Protein AF-0000000081580112 (afdb_homodimer)

Sequence (1140 aa):
MPLGTRAKPQTPGHKSHSKRPYIRPCDACAFKRVRCDAEFKLDRRCTNCLVNGIECTNNRVKQRSGPRKIHNKTKEAIKSLLEGSGAFSNLRLATTTHNLGGIINPATCEKSSISLSEIRPYLTIYKSRYYALWPVLSADDCLNILNESSVHINDSAFFILNANNASLYALSCALCAVIARHTTFWSQEEFDTMAHLGLKSCPPPETYVREAERAIYMFELDGMLTEDQVLTNFFLHIYFSSLDEDNLQELVYLRQAISCAQMLHLRDNEVLGESPKDTSHRFKKIYYLLLITERYVSFKKQLPVILEPTMPLPSLEDDEAPDLLPGFIELAQVFSVPDCAFFNKYSLRGTTAAFDPFSENFDLMFKNEWIQDVQTKLSRSVVQVRNQSQKVNILISRTWLQSIAWLMAKDRLLLTPTSDQSNFFDPRYPIHIAKDFLIQTKDLPYEAFETNGSGVIVKLSEVANALQTFIRLAPGSPETALALDELAYIHGIIMQQNSNSSLEPLIHPITETLESRRFNFYRNGCDVSYPKIESADYEENENDHTPEIIASMPENLILTPLLGEFEFPKMPLGTRAKPQTPGHKSHSKRPYIRPCDACAFKRVRCDAEFKLDRRCTNCLVNGIECTNNRVKQRSGPRKIHNKTKEAIKSLLEGSGAFSNLRLATTTHNLGGIINPATCEKSSISLSEIRPYLTIYKSRYYALWPVLSADDCLNILNESSVHINDSAFFILNANNASLYALSCALCAVIARHTTFWSQEEFDTMAHLGLKSCPPPETYVREAERAIYMFELDGMLTEDQVLTNFFLHIYFSSLDEDNLQELVYLRQAISCAQMLHLRDNEVLGESPKDTSHRFKKIYYLLLITERYVSFKKQLPVILEPTMPLPSLEDDEAPDLLPGFIELAQVFSVPDCAFFNKYSLRGTTAAFDPFSENFDLMFKNEWIQDVQTKLSRSVVQVRNQSQKVNILISRTWLQSIAWLMAKDRLLLTPTSDQSNFFDPRYPIHIAKDFLIQTKDLPYEAFETNGSGVIVKLSEVANALQTFIRLAPGSPETALALDELAYIHGIIMQQNSNSSLEPLIHPITETLESRRFNFYRNGCDVSYPKIESADYEENENDHTPEIIASMPENLILTPLLGEFEFPK

pLDDT: mean 73.17, std 26.6, range [17.8, 98.62]

Organism: NCBI:txid460523

Secondary structure (DSSP, 8-state):
--------------------------HHHHHHT----GGGSTT---HHHHHHT------------S-----HHHHHHHHHHHHS-S---S--S----------------EE-SS-HHHHHHHHHHIIIIITTTSTT--HHHHHHHHHHHEEEETTEEEEEE-TTTHHHHHHHHHHHHHHHHHHTTS-HHHHHHTGGG-GGGSPPHHHHHHHHHHHHHHTTGGGS--HHHHHHHHHHHHHHHTS-TT-HHHHHHHHHHHHHHHHHHHHHHHHS-S-GGG--HHHHHHHHHHHHHHHHHHHHHT------S-SPPPPSTTSS-TTTHHHHHHHHHHHHSS-HHHHHHHHTTT-TT---TTSTTS-HHHHHHHHHHHHHHHHH-----S-HHHHHHHHHHHHHHHHHHHHHHHHTT-----S-TT-TTSTTHHHHHHHHHHHHHTTS-HHHHHTTTTHHHHHHHHHHHHHHHHHHH-TTSTHHHHHHHHHHHHHHHHHTS---GGGHHHHHHHHHHHHHHHHHHHHS--------------------S---------S------TTTT-----/--------------------------HHHHHHT----GGGSTTS--HHHHHHT------------------SHHHHHHHHHHHHTT------S----------------EE-SS-HHHHHHHHHHIIIIITTTSTT--HHHHHHHHHHHEEEETTEEEEEE-TTTHHHHHHHHHHHHHHHHHHTTS-HHHHHHHGGG-GGGSPPHHHHHHHHHHHHHHTTGGGS--HHHHHHHHHHHHHHHTSSS--HHHHHHHHHHHHHHHHHHHHHHHHS-S-GGG--HHHHHHHHHHHHHHHHHHHHHT------S-SPPPPSTTSS-TTTHHHHHHHHHHHHSS-HHHHHHHHTTT-TT---TTSTTS-HHHHHHHHHHHHHHHHH-----S-HHHHHHHHHHHHHHHHHHHHHHHHTT-----S-TT-TTSTTHHHHHHHHHHHHHTTS-HHHHHTTTTHHHHHHHHHHHHHHHHHHH-TTSTHHHHHHHHHHHHHHHHHTS---GGGHHHHHHHHHHHHHHHHHHHHS------------------------------S------TT-------

Structure (mmCIF, N/CA/C/O backbone):
data_AF-0000000081580112-model_v1
#
loop_
_entity.id
_entity.type
_entity.pdbx_description
1 polymer 'Zn(2)-C6 fungal-type domain-containing protein'
#
loop_
_atom_site.group_PDB
_atom_site.id
_atom_site.type_symbol
_atom_site.label_atom_id
_atom_site.label_alt_id
_atom_site.label_comp_id
_atom_site.label_asym_id
_atom_site.label_entity_id
_atom_site.label_seq_id
_atom_site.pdbx_PDB_ins_code
_atom_site.Cartn_x
_atom_site.Cartn_y
_atom_site.Cartn_z
_atom_site.occupancy
_atom_site.B_iso_or_equiv
_atom_site.auth_seq_id
_atom_site.auth_comp_id
_atom_site.auth_asym_id
_atom_site.auth_atom_id
_atom_site.pdbx_PDB_model_num
ATOM 1 N N . MET A 1 1 ? -78.688 -51.906 -27.25 1 24.06 1 MET A N 1
ATOM 2 C CA . MET A 1 1 ? -77.688 -52.188 -26.25 1 24.06 1 MET A CA 1
ATOM 3 C C . MET A 1 1 ? -77.062 -50.906 -25.766 1 24.06 1 MET A C 1
ATOM 5 O O . MET A 1 1 ? -76.562 -50.094 -26.562 1 24.06 1 MET A O 1
ATOM 9 N N . PRO A 1 2 ? -77.562 -50.406 -24.625 1 26.55 2 PRO A N 1
ATOM 10 C CA . PRO A 1 2 ? -77.562 -49.125 -23.891 1 26.55 2 PRO A CA 1
ATOM 11 C C . PRO A 1 2 ? -76.125 -48.719 -23.422 1 26.55 2 PRO A C 1
ATOM 13 O O . PRO A 1 2 ? -75.312 -49.594 -23.078 1 26.55 2 PRO A O 1
ATOM 16 N N . LEU A 1 3 ? -75.625 -47.781 -24.156 1 26.06 3 LEU A N 1
ATOM 17 C CA . LEU A 1 3 ? -74.25 -47.219 -24.125 1 26.06 3 LEU A CA 1
ATOM 18 C C . LEU A 1 3 ? -73.875 -46.75 -22.719 1 26.06 3 LEU A C 1
ATOM 20 O O . LEU A 1 3 ? -74.562 -45.906 -22.156 1 26.06 3 LEU A O 1
ATOM 24 N N . GLY A 1 4 ? -73.438 -47.688 -21.891 1 23.72 4 GLY A N 1
ATOM 25 C CA . GLY A 1 4 ? -73.188 -47.688 -20.453 1 23.72 4 GLY A CA 1
ATOM 26 C C . GLY A 1 4 ? -72.25 -46.531 -20.016 1 23.72 4 GLY A C 1
ATOM 27 O O . GLY A 1 4 ? -71.312 -46.219 -20.703 1 23.72 4 GLY A O 1
ATOM 28 N N . THR A 1 5 ? -72.938 -45.625 -19.406 1 26.22 5 THR A N 1
ATOM 29 C CA . THR A 1 5 ? -72.438 -44.312 -18.984 1 26.22 5 THR A CA 1
ATOM 30 C C . THR A 1 5 ? -71.188 -44.438 -18.109 1 26.22 5 THR A C 1
ATOM 32 O O . THR A 1 5 ? -71.188 -45.281 -17.219 1 26.22 5 THR A O 1
ATOM 35 N N . ARG A 1 6 ? -70.062 -44.062 -18.641 1 26.77 6 ARG A N 1
ATOM 36 C CA . ARG A 1 6 ? -68.688 -44.094 -18.219 1 26.77 6 ARG A CA 1
ATOM 37 C C . ARG A 1 6 ? -68.5 -43.375 -16.875 1 26.77 6 ARG A C 1
ATOM 39 O O . ARG A 1 6 ? -68.812 -42.188 -16.75 1 26.77 6 ARG A O 1
ATOM 46 N N . ALA A 1 7 ? -68.75 -44.156 -15.812 1 22.28 7 ALA A N 1
ATOM 47 C CA . ALA A 1 7 ? -68.812 -43.812 -14.391 1 22.28 7 ALA A CA 1
ATOM 48 C C . ALA A 1 7 ? -67.625 -42.938 -14.023 1 22.28 7 ALA A C 1
ATOM 50 O O . ALA A 1 7 ? -66.5 -43.188 -14.492 1 22.28 7 ALA A O 1
ATOM 51 N N . LYS A 1 8 ? -67.938 -41.781 -13.688 1 28.27 8 LYS A N 1
ATOM 52 C CA . LYS A 1 8 ? -67.062 -40.656 -13.32 1 28.27 8 LYS A CA 1
ATOM 53 C C . LYS A 1 8 ? -66.062 -41.062 -12.219 1 28.27 8 LYS A C 1
ATOM 55 O O . LYS A 1 8 ? -66.5 -41.594 -11.188 1 28.27 8 LYS A O 1
ATOM 60 N N . PRO A 1 9 ? -64.812 -41.469 -12.5 1 24.56 9 PRO A N 1
ATOM 61 C CA . PRO A 1 9 ? -63.875 -42 -11.562 1 24.56 9 PRO A CA 1
ATOM 62 C C . PRO A 1 9 ? -63.75 -41.188 -10.273 1 24.56 9 PRO A C 1
ATOM 64 O O . PRO A 1 9 ? -63.719 -39.969 -10.312 1 24.56 9 PRO A O 1
ATOM 67 N N . GLN A 1 10 ? -64.5 -41.625 -9.227 1 22.16 10 GLN A N 1
ATOM 68 C CA . GLN A 1 10 ? -64.562 -41 -7.906 1 22.16 10 GLN A CA 1
ATOM 69 C C . GLN A 1 10 ? -63.219 -40.656 -7.336 1 22.16 10 GLN A C 1
ATOM 71 O O . GLN A 1 10 ? -62.25 -41.438 -7.512 1 22.16 10 GLN A O 1
ATOM 76 N N . THR A 1 11 ? -62.938 -39.438 -7.184 1 26.64 11 THR A N 1
ATOM 77 C CA . THR A 1 11 ? -61.75 -38.719 -6.727 1 26.64 11 THR A CA 1
ATOM 78 C C . THR A 1 11 ? -61.344 -39.188 -5.336 1 26.64 11 THR A C 1
ATOM 80 O O . THR A 1 11 ? -62.188 -39.25 -4.426 1 26.64 11 THR A O 1
ATOM 83 N N . PRO A 1 12 ? -60.438 -40.125 -5.16 1 26.36 12 PRO A N 1
ATOM 84 C CA . PRO A 1 12 ? -60.031 -40.781 -3.926 1 26.36 12 PRO A CA 1
ATOM 85 C C . PRO A 1 12 ? -59.969 -39.844 -2.727 1 26.36 12 PRO A C 1
ATOM 87 O O . PRO A 1 12 ? -59.781 -38.625 -2.896 1 26.36 12 PRO A O 1
ATOM 90 N N . GLY A 1 13 ? -60.656 -40.125 -1.648 1 23.19 13 GLY A N 1
ATOM 91 C CA . GLY A 1 13 ? -60.906 -39.562 -0.328 1 23.19 13 GLY A CA 1
ATOM 92 C C . GLY A 1 13 ? -59.625 -39.125 0.382 1 23.19 13 GLY A C 1
ATOM 93 O O . GLY A 1 13 ? -58.531 -39.562 0.043 1 23.19 13 GLY A O 1
ATOM 94 N N . HIS A 1 14 ? -59.625 -37.906 0.947 1 26.66 14 HIS A N 1
ATOM 95 C CA . HIS A 1 14 ? -58.625 -37.094 1.619 1 26.66 14 HIS A CA 1
ATOM 96 C C . HIS A 1 14 ? -58.125 -37.75 2.891 1 26.66 14 HIS A C 1
ATOM 98 O O . HIS A 1 14 ? -58.906 -38.031 3.803 1 26.66 14 HIS A O 1
ATOM 104 N N . LYS A 1 15 ? -57.344 -38.844 2.857 1 29.81 15 LYS A N 1
ATOM 105 C CA . LYS A 1 15 ? -56.781 -39.531 4.016 1 29.81 15 LYS A CA 1
ATOM 106 C C . LYS A 1 15 ? -56.406 -38.531 5.125 1 29.81 15 LYS A C 1
ATOM 108 O O . LYS A 1 15 ? -55.719 -37.562 4.883 1 29.81 15 LYS A O 1
ATOM 113 N N . SER A 1 16 ? -57.219 -38.469 6.133 1 27.44 16 SER A N 1
ATOM 114 C CA . SER A 1 16 ? -57.094 -37.656 7.344 1 27.44 16 SER A CA 1
ATOM 115 C C . SER A 1 16 ? -55.781 -37.906 8.062 1 27.44 16 SER A C 1
ATOM 117 O O . SER A 1 16 ? -55.469 -39.062 8.406 1 27.44 16 SER A O 1
ATOM 119 N N . HIS A 1 17 ? -54.781 -37.375 7.812 1 28.98 17 HIS A N 1
ATOM 120 C CA . HIS A 1 17 ? -53.438 -37.562 8.406 1 28.98 17 HIS A CA 1
ATOM 121 C C . HIS A 1 17 ? -53.5 -37.438 9.922 1 28.98 17 HIS A C 1
ATOM 123 O O . HIS A 1 17 ? -53.938 -36.406 10.445 1 28.98 17 HIS A O 1
ATOM 129 N N . SER A 1 18 ? -53.906 -38.469 10.648 1 29.28 18 SER A N 1
ATOM 130 C CA . SER A 1 18 ? -53.969 -38.531 12.102 1 29.28 18 SER A CA 1
ATOM 131 C C . SER A 1 18 ? -52.75 -37.875 12.75 1 29.28 18 SER A C 1
ATOM 133 O O . SER A 1 18 ? -51.625 -38.125 12.344 1 29.28 18 SER A O 1
ATOM 135 N N . LYS A 1 19 ? -53.094 -36.875 13.453 1 37.84 19 LYS A N 1
ATOM 136 C CA . LYS A 1 19 ? -52.094 -36.094 14.18 1 37.84 19 LYS A CA 1
ATOM 137 C C . LYS A 1 19 ? -51.281 -36.969 15.133 1 37.84 19 LYS A C 1
ATOM 139 O O . LYS A 1 19 ? -51.844 -37.688 15.953 1 37.84 19 LYS A O 1
ATOM 144 N N . ARG A 1 20 ? -50.188 -37.469 14.898 1 39.34 20 ARG A N 1
ATOM 145 C CA . ARG A 1 20 ? -49.281 -38.281 15.719 1 39.34 20 ARG A CA 1
ATOM 146 C C . ARG A 1 20 ? -49.219 -37.75 17.141 1 39.34 20 ARG A C 1
ATOM 148 O O . ARG A 1 20 ? -49.219 -36.531 17.359 1 39.34 20 ARG A O 1
ATOM 155 N N . PRO A 1 21 ? -49.531 -38.438 18.188 1 40.62 21 PRO A N 1
ATOM 156 C CA . PRO A 1 21 ? -49.562 -38 19.594 1 40.62 21 PRO A CA 1
ATOM 157 C C . PRO A 1 21 ? -48.281 -37.281 20.016 1 40.62 21 PRO A C 1
ATOM 159 O O . PRO A 1 21 ? -47.219 -37.562 19.469 1 40.62 21 PRO A O 1
ATOM 162 N N . TYR A 1 22 ? -48.469 -36.188 20.531 1 49.84 22 TYR A N 1
ATOM 163 C CA . TYR A 1 22 ? -47.375 -35.375 21.078 1 49.84 22 TYR A CA 1
ATOM 164 C C . TYR A 1 22 ? -46.594 -36.156 22.109 1 49.84 22 TYR A C 1
ATOM 166 O O . TYR A 1 22 ? -47.156 -36.656 23.094 1 49.84 22 TYR A O 1
ATOM 174 N N . ILE A 1 23 ? -45.625 -36.906 21.844 1 57.09 23 ILE A N 1
ATOM 175 C CA . ILE A 1 23 ? -44.781 -37.625 22.781 1 57.09 23 ILE A CA 1
ATOM 176 C C . ILE A 1 23 ? -43.781 -36.688 23.453 1 57.09 23 ILE A C 1
ATOM 178 O O . ILE A 1 23 ? -43.156 -35.875 22.797 1 57.09 23 ILE A O 1
ATOM 182 N N . ARG A 1 24 ? -43.688 -36.625 24.75 1 67.25 24 ARG A N 1
ATOM 183 C CA . ARG A 1 24 ? -42.844 -35.781 25.562 1 67.25 24 ARG A CA 1
ATOM 184 C C . ARG A 1 24 ? -41.344 -36.125 25.359 1 67.25 24 ARG A C 1
ATOM 186 O O . ARG A 1 24 ? -40.938 -37.25 25.641 1 67.25 24 ARG A O 1
ATOM 193 N N . PRO A 1 25 ? -40.688 -35.375 24.812 1 73.62 25 PRO A N 1
ATOM 194 C CA . PRO A 1 25 ? -39.281 -35.75 24.609 1 73.62 25 PRO A CA 1
ATOM 195 C C . PRO A 1 25 ? -38.469 -35.75 25.906 1 73.62 25 PRO A C 1
ATOM 197 O O . PRO A 1 25 ? -38.906 -35.156 26.906 1 73.62 25 PRO A O 1
ATOM 200 N N . CYS A 1 26 ? -37.438 -36.406 26.047 1 74.44 26 CYS A N 1
ATOM 201 C CA . CYS A 1 26 ? -36.562 -36.406 27.219 1 74.44 26 CYS A CA 1
ATOM 202 C C . CYS A 1 26 ? -35.938 -35.031 27.438 1 74.44 26 CYS A C 1
ATOM 204 O O . CYS A 1 26 ? -36 -34.156 26.562 1 74.44 26 CYS A O 1
ATOM 206 N N . ASP A 1 27 ? -35.469 -34.656 28.516 1 73.75 27 ASP A N 1
ATOM 207 C CA . ASP A 1 27 ? -34.938 -33.344 28.875 1 73.75 27 ASP A CA 1
ATOM 208 C C . ASP A 1 27 ? -33.906 -32.875 27.844 1 73.75 27 ASP A C 1
ATOM 210 O O . ASP A 1 27 ? -33.906 -31.703 27.469 1 73.75 27 ASP A O 1
ATOM 214 N N . ALA A 1 28 ? -33.125 -33.844 27.359 1 71.62 28 ALA A N 1
ATOM 215 C CA . ALA A 1 28 ? -32.062 -33.5 26.406 1 71.62 28 ALA A CA 1
ATOM 216 C C . ALA A 1 28 ? -32.625 -33.25 25.031 1 71.62 28 ALA A C 1
ATOM 218 O O . ALA A 1 28 ? -32.25 -32.281 24.375 1 71.62 28 ALA A O 1
ATOM 219 N N . CYS A 1 29 ? -33.438 -34.062 24.641 1 72.62 29 CYS A N 1
ATOM 220 C CA . CYS A 1 29 ? -34.062 -33.906 23.344 1 72.62 29 CYS A CA 1
ATOM 221 C C . CYS A 1 29 ? -35 -32.688 23.328 1 72.62 29 CYS A C 1
ATOM 223 O O . CYS A 1 29 ? -35.094 -31.984 22.328 1 72.62 29 CYS A O 1
ATOM 225 N N . ALA A 1 30 ? -35.625 -32.375 24.359 1 73.12 30 ALA A N 1
ATOM 226 C CA . ALA A 1 30 ? -36.5 -31.188 24.547 1 73.12 30 ALA A CA 1
ATOM 227 C C . ALA A 1 30 ? -35.656 -29.906 24.453 1 73.12 30 ALA A C 1
ATOM 229 O O . ALA A 1 30 ? -36.094 -28.922 23.844 1 73.12 30 ALA A O 1
ATOM 230 N N . PHE A 1 31 ? -34.531 -30.016 25.031 1 70.88 31 PHE A N 1
ATOM 231 C CA . PHE A 1 31 ? -33.625 -28.875 25.031 1 70.88 31 PHE A CA 1
ATOM 232 C C . PHE A 1 31 ? -33.062 -28.625 23.641 1 70.88 31 PHE A C 1
ATOM 234 O O . PHE A 1 31 ? -32.938 -27.469 23.203 1 70.88 31 PHE A O 1
ATOM 241 N N . LYS A 1 32 ? -32.875 -29.688 22.891 1 66.75 32 LYS A N 1
ATOM 242 C CA . LYS A 1 32 ? -32.281 -29.625 21.547 1 66.75 32 LYS A CA 1
ATOM 243 C C . LYS A 1 32 ? -33.375 -29.531 20.484 1 66.75 32 LYS A C 1
ATOM 245 O O . LYS A 1 32 ? -33.094 -29.359 19.297 1 66.75 32 LYS A O 1
ATOM 250 N N . ARG A 1 33 ? -34.688 -29.609 20.828 1 67.75 33 ARG A N 1
ATOM 251 C CA . ARG A 1 33 ? -35.906 -29.594 20.031 1 67.75 33 ARG A CA 1
ATOM 252 C C . ARG A 1 33 ? -35.844 -30.594 18.891 1 67.75 33 ARG A C 1
ATOM 254 O O . ARG A 1 33 ? -36.219 -30.281 17.75 1 67.75 33 ARG A O 1
ATOM 261 N N . VAL A 1 34 ? -35.281 -31.703 19.234 1 74.31 34 VAL A N 1
ATOM 262 C CA . VAL A 1 34 ? -35.25 -32.781 18.266 1 74.31 34 VAL A CA 1
ATOM 263 C C . VAL A 1 34 ? -36.25 -33.875 18.656 1 74.31 34 VAL A C 1
ATOM 265 O O . VAL A 1 34 ? -36.719 -33.906 19.797 1 74.31 34 VAL A O 1
ATOM 268 N N . ARG A 1 35 ? -36.594 -34.594 17.734 1 75.31 35 ARG A N 1
ATOM 269 C CA . ARG A 1 35 ? -37.531 -35.688 17.953 1 75.31 35 ARG A CA 1
ATOM 270 C C . ARG A 1 35 ? -36.938 -36.75 18.891 1 75.31 35 ARG A C 1
ATOM 272 O O . ARG A 1 35 ? -35.781 -37.156 18.719 1 75.31 35 ARG A O 1
ATOM 279 N N . CYS A 1 36 ? -37.562 -36.938 19.953 1 72.31 36 CYS A N 1
ATOM 280 C CA . CYS A 1 36 ? -37.188 -37.906 20.953 1 72.31 36 CYS A CA 1
ATOM 281 C C . CYS A 1 36 ? -37.906 -39.219 20.734 1 72.31 36 CYS A C 1
ATOM 283 O O . CYS A 1 36 ? -39.125 -39.219 20.516 1 72.31 36 CYS A O 1
ATOM 285 N N . ASP A 1 37 ? -37.219 -40.219 20.625 1 76.5 37 ASP A N 1
ATOM 286 C CA . ASP A 1 37 ? -37.844 -41.531 20.406 1 76.5 37 ASP A CA 1
ATOM 287 C C . ASP A 1 37 ? -37.844 -42.344 21.688 1 76.5 37 ASP A C 1
ATOM 289 O O . ASP A 1 37 ? -38 -43.562 21.641 1 76.5 37 ASP A O 1
ATOM 293 N N . ALA A 1 38 ? -37.594 -41.625 22.766 1 75.25 38 ALA A N 1
ATOM 294 C CA . ALA A 1 38 ? -37.469 -42.312 24.047 1 75.25 38 ALA A CA 1
ATOM 295 C C . ALA A 1 38 ? -38.719 -43.156 24.328 1 75.25 38 ALA A C 1
ATOM 297 O O . ALA A 1 38 ? -38.594 -44.25 24.875 1 75.25 38 ALA A O 1
ATOM 298 N N . GLU A 1 39 ? -39.906 -42.719 23.953 1 72.69 39 GLU A N 1
ATOM 299 C CA . GLU A 1 39 ? -41.156 -43.406 24.297 1 72.69 39 GLU A CA 1
ATOM 300 C C . GLU A 1 39 ? -41.312 -44.688 23.484 1 72.69 39 GLU A C 1
ATOM 302 O O . GLU A 1 39 ? -42.031 -45.594 23.922 1 72.69 39 GLU A O 1
ATOM 307 N N . PHE A 1 40 ? -40.75 -44.781 22.359 1 69.56 40 PHE A N 1
ATOM 308 C CA . PHE A 1 40 ? -40.906 -45.938 21.469 1 69.56 40 PHE A CA 1
ATOM 309 C C . PHE A 1 40 ? -39.844 -46.969 21.734 1 69.56 40 PHE A C 1
ATOM 311 O O . PHE A 1 40 ? -39.844 -48.031 21.109 1 69.56 40 PHE A O 1
ATOM 318 N N . LYS A 1 41 ? -38.938 -46.594 22.703 1 72.88 41 LYS A N 1
ATOM 319 C CA . LYS A 1 41 ? -37.906 -47.562 23.016 1 72.88 41 LYS A CA 1
ATOM 320 C C . LYS A 1 41 ? -38.156 -48.25 24.344 1 72.88 41 LYS A C 1
ATOM 322 O O . LYS A 1 41 ? -38.75 -47.656 25.266 1 72.88 41 LYS A O 1
ATOM 327 N N . LEU A 1 42 ? -37.844 -49.438 24.453 1 74.62 42 LEU A N 1
ATOM 328 C CA . LEU A 1 42 ? -38.125 -50.281 25.609 1 74.62 42 LEU A CA 1
ATOM 329 C C . LEU A 1 42 ? -37.375 -49.781 26.844 1 74.62 42 LEU A C 1
ATOM 331 O O . LEU A 1 42 ? -37.875 -49.812 27.953 1 74.62 42 LEU A O 1
ATOM 335 N N . ASP A 1 43 ? -36.156 -49.219 26.656 1 70.69 43 ASP A N 1
ATOM 336 C CA . ASP A 1 43 ? -35.281 -48.812 27.766 1 70.69 43 ASP A CA 1
ATOM 337 C C . ASP A 1 43 ? -35.531 -47.344 28.125 1 70.69 43 ASP A C 1
ATOM 339 O O . ASP A 1 43 ? -34.812 -46.781 28.984 1 70.69 43 ASP A O 1
ATOM 343 N N . ARG A 1 44 ? -36.562 -46.531 27.391 1 69.94 44 ARG A N 1
ATOM 344 C CA . ARG A 1 44 ? -37 -45.156 27.594 1 69.94 44 ARG A CA 1
ATOM 345 C C . ARG A 1 44 ? -35.844 -44.156 27.484 1 69.94 44 ARG A C 1
ATOM 347 O O . ARG A 1 44 ? -35.875 -43.094 28.109 1 69.94 44 ARG A O 1
ATOM 354 N N . ARG A 1 45 ? -34.875 -44.656 26.875 1 74.81 45 ARG A N 1
ATOM 355 C CA . ARG A 1 45 ? -33.719 -43.844 26.531 1 74.81 45 ARG A CA 1
ATOM 356 C C . ARG A 1 45 ? -33.719 -43.5 25.047 1 74.81 45 ARG A C 1
ATOM 358 O O . ARG A 1 45 ? -33.719 -44.375 24.188 1 74.81 45 ARG A O 1
ATOM 365 N N . CYS A 1 46 ? -33.75 -42.281 24.828 1 75.69 46 CYS A N 1
ATOM 366 C CA . CYS A 1 46 ? -33.906 -41.906 23.438 1 75.69 46 CYS A CA 1
ATOM 367 C C . CYS A 1 46 ? -32.625 -42.094 22.656 1 75.69 46 CYS A C 1
ATOM 369 O O . CYS A 1 46 ? -31.531 -42.094 23.234 1 75.69 46 CYS A O 1
ATOM 371 N N . THR A 1 47 ? -32.594 -42.406 21.359 1 78.75 47 THR A N 1
ATOM 372 C CA . THR A 1 47 ? -31.438 -42.625 20.5 1 78.75 47 THR A CA 1
ATOM 373 C C . THR A 1 47 ? -30.469 -41.469 20.609 1 78.75 47 THR A C 1
ATOM 375 O O . THR A 1 47 ? -29.25 -41.656 20.562 1 78.75 47 THR A O 1
ATOM 378 N N . ASN A 1 48 ? -30.984 -40.375 20.688 1 75.12 48 ASN A N 1
ATOM 379 C CA . ASN A 1 48 ? -30.172 -39.188 20.781 1 75.12 48 ASN A CA 1
ATOM 380 C C . ASN A 1 48 ? -29.312 -39.188 22.047 1 75.12 48 ASN A C 1
ATOM 382 O O . ASN A 1 48 ? -28.125 -38.844 22 1 75.12 48 ASN A O 1
ATOM 386 N N . CYS A 1 49 ? -29.859 -39.406 23.031 1 75.12 49 CYS A N 1
ATOM 387 C CA . CYS A 1 49 ? -29.156 -39.469 24.312 1 75.12 49 CYS A CA 1
ATOM 388 C C . CYS A 1 49 ? -28.172 -40.625 24.344 1 75.12 49 CYS A C 1
ATOM 390 O O . CYS A 1 49 ? -27.062 -40.5 24.859 1 75.12 49 CYS A O 1
ATOM 392 N N . LEU A 1 50 ? -28.516 -41.656 23.766 1 77.19 50 LEU A N 1
ATOM 393 C CA . LEU A 1 50 ? -27.656 -42.844 23.719 1 77.19 50 LEU A CA 1
ATOM 394 C C . LEU A 1 50 ? -26.375 -42.562 22.938 1 77.19 50 LEU A C 1
ATOM 396 O O . LEU A 1 50 ? -25.281 -42.906 23.375 1 77.19 50 LEU A O 1
ATOM 400 N N . VAL A 1 51 ? -26.562 -41.938 21.875 1 72.19 51 VAL A N 1
ATOM 401 C CA . VAL A 1 51 ? -25.422 -41.719 21 1 72.19 51 VAL A CA 1
ATOM 402 C C . VAL A 1 51 ? -24.5 -40.656 21.625 1 72.19 51 VAL A C 1
ATOM 404 O O . VAL A 1 51 ? -23.281 -40.719 21.516 1 72.19 51 VAL A O 1
ATOM 407 N N . ASN A 1 52 ? -25.016 -39.812 22.312 1 71.56 52 ASN A N 1
ATOM 408 C CA . ASN A 1 52 ? -24.234 -38.719 22.875 1 71.56 52 ASN A CA 1
ATOM 409 C C . ASN A 1 52 ? -23.812 -39.031 24.312 1 71.56 52 ASN A C 1
ATOM 411 O O . ASN A 1 52 ? -23.203 -38.188 24.984 1 71.56 52 ASN A O 1
ATOM 415 N N . GLY A 1 53 ? -24.156 -40.062 24.734 1 72.5 53 GLY A N 1
ATOM 416 C CA . GLY A 1 53 ? -23.766 -40.562 26.047 1 72.5 53 GLY A CA 1
ATOM 417 C C . GLY A 1 53 ? -24.375 -39.781 27.188 1 72.5 53 GLY A C 1
ATOM 418 O O . GLY A 1 53 ? -23.766 -39.625 28.25 1 72.5 53 GLY A O 1
ATOM 419 N N . ILE A 1 54 ? -25.328 -39.062 26.922 1 72.12 54 ILE A N 1
ATOM 420 C CA . ILE A 1 54 ? -25.984 -38.281 27.953 1 72.12 54 ILE A CA 1
ATOM 421 C C . ILE A 1 54 ? -27.125 -39.094 28.578 1 72.12 54 ILE A C 1
ATOM 423 O O . ILE A 1 54 ? -27.703 -39.969 27.922 1 72.12 54 ILE A O 1
ATOM 427 N N . GLU A 1 55 ? -27.281 -38.812 29.75 1 76.69 55 GLU A N 1
ATOM 428 C CA . GLU A 1 55 ? -28.375 -39.5 30.438 1 76.69 55 GLU A CA 1
ATOM 429 C C . GLU A 1 55 ? -29.734 -39.031 29.953 1 76.69 55 GLU A C 1
ATOM 431 O O . GLU A 1 55 ? -29.984 -37.812 29.891 1 76.69 55 GLU A O 1
ATOM 436 N N . CYS A 1 56 ? -30.469 -39.875 29.484 1 72 56 CYS A N 1
ATOM 437 C CA . CYS A 1 56 ? -31.781 -39.562 28.953 1 72 56 CYS A CA 1
ATOM 438 C C . CYS A 1 56 ? -32.781 -39.344 30.078 1 72 56 CYS A C 1
ATOM 440 O O . CYS A 1 56 ? -33.25 -40.312 30.703 1 72 56 CYS A O 1
ATOM 442 N N . THR A 1 57 ? -32.688 -38.094 30.672 1 76.12 57 THR A N 1
ATOM 443 C CA . THR A 1 57 ? -33.531 -37.812 31.828 1 76.12 57 THR A CA 1
ATOM 444 C C . THR A 1 57 ? -34.781 -37.031 31.406 1 76.12 57 THR A C 1
ATOM 446 O O . THR A 1 57 ? -34.812 -36.406 30.328 1 76.12 57 THR A O 1
ATOM 449 N N . ASN A 1 58 ? -35.812 -37.156 32 1 64.5 58 ASN A N 1
ATOM 450 C CA . ASN A 1 58 ? -37.031 -36.375 31.812 1 64.5 58 ASN A CA 1
ATOM 451 C C . ASN A 1 58 ? -37.469 -35.688 33.094 1 64.5 58 ASN A C 1
ATOM 453 O O . ASN A 1 58 ? -38.531 -35.938 33.625 1 64.5 58 ASN A O 1
ATOM 457 N N . ASN A 1 59 ? -36.312 -34.938 33.75 1 65.44 59 ASN A N 1
ATOM 458 C CA . ASN A 1 59 ? -36.562 -34.344 35.062 1 65.44 59 ASN A CA 1
ATOM 459 C C . ASN A 1 59 ? -37.125 -32.938 34.938 1 65.44 59 ASN A C 1
ATOM 461 O O . ASN A 1 59 ? -37.344 -32.25 35.938 1 65.44 59 ASN A O 1
ATOM 465 N N . ARG A 1 60 ? -36.844 -32.5 33.75 1 51.47 60 ARG A N 1
ATOM 466 C CA . ARG A 1 60 ? -37.312 -31.109 33.594 1 51.47 60 ARG A CA 1
ATOM 467 C C . ARG A 1 60 ? -38.688 -30.922 34.188 1 51.47 60 ARG A C 1
ATOM 469 O O . ARG A 1 60 ? -39.594 -31.719 33.969 1 51.47 60 ARG A O 1
ATOM 476 N N . VAL A 1 61 ? -38.438 -30.359 35.406 1 47.12 61 VAL A N 1
ATOM 477 C CA . VAL A 1 61 ? -39.688 -29.984 36.031 1 47.12 61 VAL A CA 1
ATOM 478 C C . VAL A 1 61 ? -40.469 -29.031 35.094 1 47.12 61 VAL A C 1
ATOM 480 O O . VAL A 1 61 ? -39.844 -28.188 34.438 1 47.12 61 VAL A O 1
ATOM 483 N N . LYS A 1 62 ? -41.438 -29.359 34.781 1 39.03 62 LYS A N 1
ATOM 484 C CA . LYS A 1 62 ? -42.312 -28.438 34.062 1 39.03 62 LYS A CA 1
ATOM 485 C C . LYS A 1 62 ? -42.375 -27.094 34.781 1 39.03 62 LYS A C 1
ATOM 487 O O . LYS A 1 62 ? -42.812 -27 35.938 1 39.03 62 LYS A O 1
ATOM 492 N N . GLN A 1 63 ? -41.062 -26.406 34.875 1 34.81 63 GLN A N 1
ATOM 493 C CA . GLN A 1 63 ? -41.281 -25.156 35.594 1 34.81 63 GLN A CA 1
ATOM 494 C C . GLN A 1 63 ? -42.5 -24.422 35.031 1 34.81 63 GLN A C 1
ATOM 496 O O . GLN A 1 63 ? -42.75 -24.391 33.844 1 34.81 63 GLN A O 1
ATOM 501 N N . ARG A 1 64 ? -43.312 -24.375 35.781 1 30.84 64 ARG A N 1
ATOM 502 C CA . ARG A 1 64 ? -44.5 -23.578 35.531 1 30.84 64 ARG A CA 1
ATOM 503 C C . ARG A 1 64 ? -44.156 -22.172 35.062 1 30.84 64 ARG A C 1
ATOM 505 O O . ARG A 1 64 ? -43.188 -21.562 35.562 1 30.84 64 ARG A O 1
ATOM 512 N N . SER A 1 65 ? -44.375 -21.797 33.875 1 29.19 65 SER A N 1
ATOM 513 C CA . SER A 1 65 ? -44.156 -20.594 33.094 1 29.19 65 SER A CA 1
ATOM 514 C C . SER A 1 65 ? -44.281 -19.344 33.938 1 29.19 65 SER A C 1
ATOM 516 O O . SER A 1 65 ? -43.438 -18.453 33.906 1 29.19 65 SER A O 1
ATOM 518 N N . GLY A 1 66 ? -45.375 -18.797 34.156 1 28.08 66 GLY A N 1
ATOM 519 C CA . GLY A 1 66 ? -45.812 -17.422 34.125 1 28.08 66 GLY A CA 1
ATOM 520 C C . GLY A 1 66 ? -45.688 -16.75 35.5 1 28.08 66 GLY A C 1
ATOM 521 O O . GLY A 1 66 ? -46.188 -17.281 36.5 1 28.08 66 GLY A O 1
ATOM 522 N N . PRO A 1 67 ? -44.531 -16.062 35.844 1 31.3 67 PRO A N 1
ATOM 523 C CA . PRO A 1 67 ? -44.625 -15.375 37.125 1 31.3 67 PRO A CA 1
ATOM 524 C C . PRO A 1 67 ? -46 -14.789 37.406 1 31.3 67 PRO A C 1
ATOM 526 O O . PRO A 1 67 ? -46.688 -14.352 36.469 1 31.3 67 PRO A O 1
ATOM 529 N N . ARG A 1 68 ? -46.625 -15.109 38.5 1 30.41 68 ARG A N 1
ATOM 530 C CA . ARG A 1 68 ? -48.031 -14.805 38.812 1 30.41 68 ARG A CA 1
ATOM 531 C C . ARG A 1 68 ? -48.25 -13.305 38.969 1 30.41 68 ARG A C 1
ATOM 533 O O . ARG A 1 68 ? -49.25 -12.758 38.5 1 30.41 68 ARG A O 1
ATOM 540 N N . LYS A 1 69 ? -47.688 -12.633 40.062 1 29.41 69 LYS A N 1
ATOM 541 C CA . LYS A 1 69 ? -48.25 -11.367 40.531 1 29.41 69 LYS A CA 1
ATOM 542 C C . LYS A 1 69 ? -47.5 -10.18 39.938 1 29.41 69 LYS A C 1
ATOM 544 O O . LYS A 1 69 ? -46.281 -10.141 39.938 1 29.41 69 LYS A O 1
ATOM 549 N N . ILE A 1 70 ? -48.125 -9.414 39.156 1 31.19 70 ILE A N 1
ATOM 550 C CA . ILE A 1 70 ? -47.688 -8.195 38.469 1 31.19 70 ILE A CA 1
ATOM 551 C C . ILE A 1 70 ? -47.281 -7.152 39.5 1 31.19 70 ILE A C 1
ATOM 553 O O . ILE A 1 70 ? -48.031 -6.84 40.406 1 31.19 70 ILE A O 1
ATOM 557 N N . HIS A 1 71 ? -46.094 -7.016 39.875 1 32.84 71 HIS A N 1
ATOM 558 C CA . HIS A 1 71 ? -45.75 -6.137 40.969 1 32.84 71 HIS A CA 1
ATOM 559 C C . HIS A 1 71 ? -46.375 -4.766 40.844 1 32.84 71 HIS A C 1
ATOM 561 O O . HIS A 1 71 ? -46.656 -4.316 39.719 1 32.84 71 HIS A O 1
ATOM 567 N N . ASN A 1 72 ? -46.75 -4.031 41.656 1 33.09 72 ASN A N 1
ATOM 568 C CA . ASN A 1 72 ? -47.625 -2.859 41.688 1 33.09 72 ASN A CA 1
ATOM 569 C C . ASN A 1 72 ? -47.031 -1.72 40.844 1 33.09 72 ASN A C 1
ATOM 571 O O . ASN A 1 72 ? -47.75 -1.089 40.062 1 33.09 72 ASN A O 1
ATOM 575 N N . LYS A 1 73 ? -46 -1.111 41.219 1 35.53 73 LYS A N 1
ATOM 576 C CA . LYS A 1 73 ? -45.469 0.08 40.531 1 35.53 73 LYS A CA 1
ATOM 577 C C . LYS A 1 73 ? -45.062 -0.237 39.125 1 35.53 73 LYS A C 1
ATOM 579 O O . LYS A 1 73 ? -45.281 0.562 38.188 1 35.53 73 LYS A O 1
ATOM 584 N N . THR A 1 74 ? -44.469 -1.363 38.844 1 31.44 74 THR A N 1
ATOM 585 C CA . THR A 1 74 ? -44.281 -1.857 37.5 1 31.44 74 THR A CA 1
ATOM 586 C C . THR A 1 74 ? -45.656 -2.113 36.844 1 31.44 74 THR A C 1
ATOM 588 O O . THR A 1 74 ? -45.781 -2.07 35.625 1 31.44 74 THR A O 1
ATOM 591 N N . LYS A 1 75 ? -46.688 -2.441 37.562 1 32.56 75 LYS A N 1
ATOM 592 C CA . LYS A 1 75 ? -48.125 -2.311 37.188 1 32.56 75 LYS A CA 1
ATOM 593 C C . LYS A 1 75 ? -48.469 -0.867 36.844 1 32.56 75 LYS A C 1
ATOM 595 O O . LYS A 1 75 ? -49.156 -0.612 35.844 1 32.56 75 LYS A O 1
ATOM 600 N N . GLU A 1 76 ? -48.125 0.04 37.688 1 35 76 GLU A N 1
ATOM 601 C CA . GLU A 1 76 ? -48.594 1.402 37.469 1 35 76 GLU A CA 1
ATOM 602 C C . GLU A 1 76 ? -47.938 2.02 36.25 1 35 76 GLU A C 1
ATOM 604 O O . GLU A 1 76 ? -48.594 2.656 35.438 1 35 76 GLU A O 1
ATOM 609 N N . ALA A 1 77 ? -46.688 2.176 36.156 1 32.56 77 ALA A N 1
ATOM 610 C CA . ALA A 1 77 ? -46.031 2.779 35 1 32.56 77 ALA A CA 1
ATOM 611 C C . ALA A 1 77 ? -46.125 1.884 33.781 1 32.56 77 ALA A C 1
ATOM 613 O O . ALA A 1 77 ? -46.281 2.373 32.656 1 32.56 77 ALA A O 1
ATOM 614 N N . ILE A 1 78 ? -46.156 0.556 33.875 1 30.75 78 ILE A N 1
ATOM 615 C CA . ILE A 1 78 ? -46.75 -0.307 32.844 1 30.75 78 ILE A CA 1
ATOM 616 C C . ILE A 1 78 ? -48.25 0.019 32.688 1 30.75 78 ILE A C 1
ATOM 618 O O . ILE A 1 78 ? -48.75 0.039 31.562 1 30.75 78 ILE A O 1
ATOM 622 N N . LYS A 1 79 ? -48.938 0.237 33.75 1 28.88 79 LYS A N 1
ATOM 623 C CA . LYS A 1 79 ? -50.281 0.761 33.656 1 28.88 79 LYS A CA 1
ATOM 624 C C . LYS A 1 79 ? -50.312 2.096 32.906 1 28.88 79 LYS A C 1
ATOM 626 O O . LYS A 1 79 ? -51.188 2.338 32.094 1 28.88 79 LYS A O 1
ATOM 631 N N . SER A 1 80 ? -49.562 3.135 33.312 1 29.16 80 SER A N 1
ATOM 632 C CA . SER A 1 80 ? -49.75 4.402 32.625 1 29.16 80 SER A CA 1
ATOM 633 C C . SER A 1 80 ? -49.375 4.273 31.141 1 29.16 80 SER A C 1
ATOM 635 O O . SER A 1 80 ? -50.031 4.863 30.281 1 29.16 80 SER A O 1
ATOM 637 N N . LEU A 1 81 ? -48.156 3.871 30.781 1 28 81 LEU A N 1
ATOM 638 C CA . LEU A 1 81 ? -47.875 3.67 29.359 1 28 81 LEU A CA 1
ATOM 639 C C . LEU A 1 81 ? -48.781 2.582 28.766 1 28 81 LEU A C 1
ATOM 641 O O . LEU A 1 81 ? -49.062 2.584 27.578 1 28 81 LEU A O 1
ATOM 645 N N . LEU A 1 82 ? -49.281 1.58 29.516 1 24.83 82 LEU A N 1
ATOM 646 C CA . LEU A 1 82 ? -50.375 0.73 29.094 1 24.83 82 LEU A CA 1
ATOM 647 C C . LEU A 1 82 ? -51.656 1.537 28.969 1 24.83 82 LEU A C 1
ATOM 649 O O . LEU A 1 82 ? -52.594 1.124 28.266 1 24.83 82 LEU A O 1
ATOM 653 N N . GLU A 1 83 ? -52.062 2.35 29.797 1 24.14 83 GLU A N 1
ATOM 654 C CA . GLU A 1 83 ? -53.406 2.904 29.594 1 24.14 83 GLU A CA 1
ATOM 655 C C . GLU A 1 83 ? -53.469 3.773 28.344 1 24.14 83 GLU A C 1
ATOM 657 O O . GLU A 1 83 ? -54.531 4.113 27.859 1 24.14 83 GLU A O 1
ATOM 662 N N . GLY A 1 84 ? -52.719 4.617 27.844 1 21.84 84 GLY A N 1
ATOM 663 C CA . GLY A 1 84 ? -53.188 5.367 26.688 1 21.84 84 GLY A CA 1
ATOM 664 C C . GLY A 1 84 ? -53.156 4.559 25.406 1 21.84 84 GLY A C 1
ATOM 665 O O . GLY A 1 84 ? -54.125 4.566 24.656 1 21.84 84 GLY A O 1
ATOM 666 N N . SER A 1 85 ? -52.438 4.387 24.281 1 22.39 85 SER A N 1
ATOM 667 C CA . SER A 1 85 ? -53.031 3.852 23.062 1 22.39 85 SER A CA 1
ATOM 668 C C . SER A 1 85 ? -53.375 2.369 23.203 1 22.39 85 SER A C 1
ATOM 670 O O . SER A 1 85 ? -52.5 1.575 23.594 1 22.39 85 SER A O 1
ATOM 672 N N . GLY A 1 86 ? -54.531 1.634 23.516 1 20.55 86 GLY A N 1
ATOM 673 C CA . GLY A 1 86 ? -55.375 0.752 22.75 1 20.55 86 GLY A CA 1
ATOM 674 C C . GLY A 1 86 ? -55.125 0.807 21.266 1 20.55 86 GLY A C 1
ATOM 675 O O . GLY A 1 86 ? -55.469 -0.131 20.531 1 20.55 86 GLY A O 1
ATOM 676 N N . ALA A 1 87 ? -55.25 1.824 20.422 1 19.56 87 ALA A N 1
ATOM 677 C CA . ALA A 1 87 ? -55.719 1.861 19.047 1 19.56 87 ALA A CA 1
ATOM 678 C C . ALA A 1 87 ? -54.625 1.389 18.078 1 19.56 87 ALA A C 1
ATOM 680 O O . ALA A 1 87 ? -54.875 1.246 16.891 1 19.56 87 ALA A O 1
ATOM 681 N N . PHE A 1 88 ? -53.219 1.575 18.094 1 18.94 88 PHE A N 1
ATOM 682 C CA . PHE A 1 88 ? -52.625 1.484 16.766 1 18.94 88 PHE A CA 1
ATOM 683 C C . PHE A 1 88 ? -52.656 0.05 16.25 1 18.94 88 PHE A C 1
ATOM 685 O O . PHE A 1 88 ? -52 -0.833 16.812 1 18.94 88 PHE A O 1
ATOM 692 N N . SER A 1 89 ? -53.688 -0.599 15.664 1 19.52 89 SER A N 1
ATOM 693 C CA . SER A 1 89 ? -54.062 -1.624 14.695 1 19.52 89 SER A CA 1
ATOM 694 C C . SER A 1 89 ? -52.969 -1.824 13.648 1 19.52 89 SER A C 1
ATOM 696 O O . SER A 1 89 ? -52.438 -2.918 13.516 1 19.52 89 SER A O 1
ATOM 698 N N . ASN A 1 90 ? -53.156 -1.929 12.133 1 18.58 90 ASN A N 1
ATOM 699 C CA . ASN A 1 90 ? -52.938 -2.221 10.727 1 18.58 90 ASN A CA 1
ATOM 700 C C . ASN A 1 90 ? -51.844 -1.336 10.141 1 18.58 90 ASN A C 1
ATOM 702 O O . ASN A 1 90 ? -51.531 -1.426 8.953 1 18.58 90 ASN A O 1
ATOM 706 N N . LEU A 1 91 ? -51.469 -0.071 10.352 1 20.47 91 LEU A N 1
ATOM 707 C CA . LEU A 1 91 ? -51.094 0.664 9.148 1 20.47 91 LEU A CA 1
ATOM 708 C C . LEU A 1 91 ? -49.875 0.046 8.492 1 20.47 91 LEU A C 1
ATOM 710 O O . LEU A 1 91 ? -48.906 -0.334 9.18 1 20.47 91 LEU A O 1
ATOM 714 N N . ARG A 1 92 ? -49.625 0.481 7.152 1 21.44 92 ARG A N 1
ATOM 715 C CA . ARG A 1 92 ? -49.688 1.54 6.152 1 21.44 92 ARG A CA 1
ATOM 716 C C . ARG A 1 92 ? -48.594 2.594 6.422 1 21.44 92 ARG A C 1
ATOM 718 O O . ARG A 1 92 ? -48.094 2.682 7.535 1 21.44 92 ARG A O 1
ATOM 725 N N . LEU A 1 93 ? -48.688 3.869 6.199 1 20.64 93 LEU A N 1
ATOM 726 C CA . LEU A 1 93 ? -48.062 5.164 5.949 1 20.64 93 LEU A CA 1
ATOM 727 C C . LEU A 1 93 ? -47.219 5.602 7.141 1 20.64 93 LEU A C 1
ATOM 729 O O . LEU A 1 93 ? -46.062 6.031 6.969 1 20.64 93 LEU A O 1
ATOM 733 N N . ALA A 1 94 ? -47.625 6.527 8.156 1 21.02 94 ALA A N 1
ATOM 734 C CA . ALA A 1 94 ? -47.281 7.949 8.195 1 21.02 94 ALA A CA 1
ATOM 735 C C . ALA A 1 94 ? -46.031 8.188 9.023 1 21.02 94 ALA A C 1
ATOM 737 O O . ALA A 1 94 ? -45.281 9.125 8.758 1 21.02 94 ALA A O 1
ATOM 738 N N . THR A 1 95 ? -45.719 7.789 10.359 1 20.14 95 THR A N 1
ATOM 739 C CA . THR A 1 95 ? -45.531 8.688 11.492 1 20.14 95 THR A CA 1
ATOM 740 C C . THR A 1 95 ? -44.062 8.992 11.727 1 20.14 95 THR A C 1
ATOM 742 O O . THR A 1 95 ? -43.219 8.102 11.633 1 20.14 95 THR A O 1
ATOM 745 N N . THR A 1 96 ? -43.562 10.398 12.086 1 23.06 96 THR A N 1
ATOM 746 C CA . THR A 1 96 ? -42.594 11.477 12.234 1 23.06 96 THR A CA 1
ATOM 747 C C . THR A 1 96 ? -41.656 11.203 13.406 1 23.06 96 THR A C 1
ATOM 749 O O . THR A 1 96 ? -40.875 12.07 13.805 1 23.06 96 THR A O 1
ATOM 752 N N . THR A 1 97 ? -41.688 10.336 14.414 1 22.59 97 THR A N 1
ATOM 753 C CA . THR A 1 97 ? -41 10.688 15.648 1 22.59 97 THR A CA 1
ATOM 754 C C . THR A 1 97 ? -39.5 10.758 15.414 1 22.59 97 THR A C 1
ATOM 756 O O . THR A 1 97 ? -38.906 9.828 14.867 1 22.59 97 THR A O 1
ATOM 759 N N . HIS A 1 98 ? -38.688 11.977 15.617 1 23.81 98 HIS A N 1
ATOM 760 C CA . HIS A 1 98 ? -37.375 12.602 15.492 1 23.81 98 HIS A CA 1
ATOM 761 C C . HIS A 1 98 ? -36.375 11.977 16.469 1 23.81 98 HIS A C 1
ATOM 763 O O . HIS A 1 98 ? -35.281 12.516 16.656 1 23.81 98 HIS A O 1
ATOM 769 N N . ASN A 1 99 ? -36.531 11.102 17.469 1 24.39 99 ASN A N 1
ATOM 770 C CA . ASN A 1 99 ? -35.562 10.867 18.531 1 24.39 99 ASN A CA 1
ATOM 771 C C . ASN A 1 99 ? -34.219 10.422 17.984 1 24.39 99 ASN A C 1
ATOM 773 O O . ASN A 1 99 ? -34.156 9.469 17.203 1 24.39 99 ASN A O 1
ATOM 777 N N . LEU A 1 100 ? -33.031 11.188 18.062 1 25.61 100 LEU A N 1
ATOM 778 C CA . LEU A 1 100 ? -31.641 11.266 17.656 1 25.61 100 LEU A CA 1
ATOM 779 C C . LEU A 1 100 ? -30.828 10.133 18.281 1 25.61 100 LEU A C 1
ATOM 781 O O . LEU A 1 100 ? -29.609 10.234 18.406 1 25.61 100 LEU A O 1
ATOM 785 N N . GLY A 1 101 ? -31.297 9.164 19.094 1 28.39 101 GLY A N 1
ATOM 786 C CA . GLY A 1 101 ? -30.469 8.281 19.906 1 28.39 101 GLY A CA 1
ATOM 787 C C . GLY A 1 101 ? -29.297 7.688 19.156 1 28.39 101 GLY A C 1
ATOM 788 O O . GLY A 1 101 ? -29.297 7.684 17.922 1 28.39 101 GLY A O 1
ATOM 789 N N . GLY A 1 102 ? -28.062 7.488 19.891 1 30.81 102 GLY A N 1
ATOM 790 C CA . GLY A 1 102 ? -26.703 7.191 19.484 1 30.81 102 GLY A CA 1
ATOM 791 C C . GLY A 1 102 ? -26.578 5.898 18.703 1 30.81 102 GLY A C 1
ATOM 792 O O . GLY A 1 102 ? -27.188 4.891 19.062 1 30.81 102 GLY A O 1
ATOM 793 N N . ILE A 1 103 ? -26.516 5.797 17.562 1 31.73 103 ILE A N 1
ATOM 794 C CA . ILE A 1 103 ? -26.344 4.801 16.5 1 31.73 103 ILE A CA 1
ATOM 795 C C . ILE A 1 103 ? -25.266 3.805 16.906 1 31.73 103 ILE A C 1
ATOM 797 O O . ILE A 1 103 ? -24.094 3.957 16.516 1 31.73 103 ILE A O 1
ATOM 801 N N . ILE A 1 104 ? -24.781 3.727 18.281 1 34.34 104 ILE A N 1
ATOM 802 C CA . ILE A 1 104 ? -23.938 2.564 18.5 1 34.34 104 ILE A CA 1
ATOM 803 C C . ILE A 1 104 ? -24.641 1.303 18.016 1 34.34 104 ILE A C 1
ATOM 805 O O . ILE A 1 104 ? -25.75 0.998 18.484 1 34.34 104 ILE A O 1
ATOM 809 N N . ASN A 1 105 ? -24.484 0.751 16.906 1 37.59 105 ASN A N 1
ATOM 810 C CA . ASN A 1 105 ? -25.172 -0.386 16.312 1 37.59 105 ASN A CA 1
ATOM 811 C C . ASN A 1 105 ? -25.297 -1.547 17.297 1 37.59 105 ASN A C 1
ATOM 813 O O . ASN A 1 105 ? -24.297 -2.029 17.812 1 37.59 105 ASN A O 1
ATOM 817 N N . PRO A 1 106 ? -26.234 -1.759 18.156 1 38.12 106 PRO A N 1
ATOM 818 C CA . PRO A 1 106 ? -26.391 -3.031 18.859 1 38.12 106 PRO A CA 1
ATOM 819 C C . PRO A 1 106 ? -25.75 -4.203 18.125 1 38.12 106 PRO A C 1
ATOM 821 O O . PRO A 1 106 ? -25.547 -4.129 16.906 1 38.12 106 PRO A O 1
ATOM 824 N N . ALA A 1 107 ? -25.078 -5.273 18.734 1 44.66 107 ALA A N 1
ATOM 825 C CA . ALA A 1 107 ? -24.562 -6.52 18.172 1 44.66 107 ALA A CA 1
ATOM 826 C C . ALA A 1 107 ? -25.484 -7.039 17.062 1 44.66 107 ALA A C 1
ATOM 828 O O . ALA A 1 107 ? -26.531 -7.617 17.344 1 44.66 107 ALA A O 1
ATOM 829 N N . THR A 1 108 ? -25.734 -6.418 16.078 1 52 108 THR A N 1
ATOM 830 C CA . THR A 1 108 ? -26.625 -6.703 14.977 1 52 108 THR A CA 1
ATOM 831 C C . THR A 1 108 ? -26.469 -8.141 14.5 1 52 108 THR A C 1
ATOM 833 O O . THR A 1 108 ? -25.359 -8.555 14.125 1 52 108 THR A O 1
ATOM 836 N N . CYS A 1 109 ? -27.047 -9.133 15.219 1 62.97 109 CYS A N 1
ATOM 837 C CA . CYS A 1 109 ? -27.172 -10.5 14.719 1 62.97 109 CYS A CA 1
ATOM 838 C C . CYS A 1 109 ? -28 -10.531 13.438 1 62.97 109 CYS A C 1
ATOM 840 O O . CYS A 1 109 ? -29.109 -9.984 13.391 1 62.97 109 CYS A O 1
ATOM 842 N N . GLU A 1 110 ? -27.344 -10.664 12.383 1 72.12 110 GLU A N 1
ATOM 843 C CA . GLU A 1 110 ? -28 -10.758 11.078 1 72.12 110 GLU A CA 1
ATOM 844 C C . GLU A 1 110 ? -27.906 -12.18 10.523 1 72.12 110 GLU A C 1
ATOM 846 O O . GLU A 1 110 ? -26.859 -12.82 10.617 1 72.12 110 GLU A O 1
ATOM 851 N N . LYS A 1 111 ? -29.031 -12.648 10.203 1 80.19 111 LYS A N 1
ATOM 852 C CA . LYS A 1 111 ? -29.016 -13.938 9.516 1 80.19 111 LYS A CA 1
ATOM 853 C C . LYS A 1 111 ? -28.219 -13.867 8.219 1 80.19 111 LYS A C 1
ATOM 855 O O . LYS A 1 111 ? -28.344 -12.898 7.465 1 80.19 111 LYS A O 1
ATOM 860 N N . SER A 1 112 ? -27.484 -14.852 8.062 1 83.25 112 SER A N 1
ATOM 861 C CA . SER A 1 112 ? -26.688 -14.93 6.836 1 83.25 112 SER A CA 1
ATOM 862 C C . SER A 1 112 ? -27.578 -15.188 5.621 1 83.25 112 SER A C 1
ATOM 864 O O . SER A 1 112 ? -28.609 -15.844 5.73 1 83.25 112 SER A O 1
ATOM 866 N N . SER A 1 113 ? -27.156 -14.617 4.469 1 87.69 113 SER A N 1
ATOM 867 C CA . SER A 1 113 ? -27.859 -14.859 3.213 1 87.69 113 SER A CA 1
ATOM 868 C C . SER A 1 113 ? -27.469 -16.203 2.605 1 87.69 113 SER A C 1
ATOM 870 O O . SER A 1 113 ? -28.219 -16.781 1.825 1 87.69 113 SER A O 1
ATOM 872 N N . ILE A 1 114 ? -26.234 -16.703 2.943 1 94.94 114 ILE A N 1
ATOM 873 C CA . ILE A 1 114 ? -25.719 -17.938 2.4 1 94.94 114 ILE A CA 1
ATOM 874 C C . ILE A 1 114 ? -25.688 -19.016 3.492 1 94.94 114 ILE A C 1
ATOM 876 O O . ILE A 1 114 ? -25.219 -18.75 4.609 1 94.94 114 ILE A O 1
ATOM 880 N N . SER A 1 115 ? -26.219 -20.188 3.18 1 93.38 115 SER A N 1
ATOM 881 C CA . SER A 1 115 ? -26.312 -21.266 4.148 1 93.38 115 SER A CA 1
ATOM 882 C C . SER A 1 115 ? -25.047 -22.109 4.152 1 93.38 115 SER A C 1
ATOM 884 O O . SER A 1 115 ? -24.203 -22 3.252 1 93.38 115 SER A O 1
ATOM 886 N N . LEU A 1 116 ? -24.938 -22.938 5.172 1 94.62 116 LEU A N 1
ATOM 887 C CA . LEU A 1 116 ? -23.797 -23.828 5.312 1 94.62 116 LEU A CA 1
ATOM 888 C C . LEU A 1 116 ? -23.719 -24.812 4.156 1 94.62 116 LEU A C 1
ATOM 890 O O . LEU A 1 116 ? -22.641 -25.172 3.695 1 94.62 116 LEU A O 1
ATOM 894 N N . SER A 1 117 ? -24.891 -25.297 3.697 1 94 117 SER A N 1
ATOM 895 C CA . SER A 1 117 ? -24.953 -26.266 2.605 1 94 117 SER A CA 1
ATOM 896 C C . SER A 1 117 ? -24.453 -25.656 1.3 1 94 117 SER A C 1
ATOM 898 O O . SER A 1 117 ? -24.047 -26.391 0.391 1 94 117 SER A O 1
ATOM 900 N N . GLU A 1 118 ? -24.469 -24.328 1.246 1 96.19 118 GLU A N 1
ATOM 901 C CA . GLU A 1 118 ? -24.016 -23.609 0.051 1 96.19 118 GLU A CA 1
ATOM 902 C C . GLU A 1 118 ? -22.531 -23.281 0.139 1 96.19 118 GLU A C 1
ATOM 904 O O . GLU A 1 118 ? -21.922 -22.891 -0.858 1 96.19 118 GLU A O 1
ATOM 909 N N . ILE A 1 119 ? -21.922 -23.406 1.308 1 97.12 119 ILE A N 1
ATOM 910 C CA . ILE A 1 119 ? -20.516 -23.094 1.519 1 97.12 119 ILE A CA 1
ATOM 911 C C . ILE A 1 119 ? -19.703 -24.391 1.495 1 97.12 119 ILE A C 1
ATOM 913 O O . ILE A 1 119 ? -18.609 -24.422 0.924 1 97.12 119 ILE A O 1
ATOM 917 N N . ARG A 1 120 ? -20.219 -25.5 1.93 1 96 120 ARG A N 1
ATOM 918 C CA . ARG A 1 120 ? -19.531 -26.75 2.182 1 96 120 ARG A CA 1
ATOM 919 C C . ARG A 1 120 ? -18.953 -27.344 0.892 1 96 120 ARG A C 1
ATOM 921 O O . ARG A 1 120 ? -17.812 -27.766 0.854 1 96 120 ARG A O 1
ATOM 928 N N . PRO A 1 121 ? -19.719 -27.312 -0.211 1 96.81 121 PRO A N 1
ATOM 929 C CA . PRO A 1 121 ? -19.188 -27.922 -1.43 1 96.81 121 PRO A CA 1
ATOM 930 C C . PRO A 1 121 ? -17.906 -27.234 -1.911 1 96.81 121 PRO A C 1
ATOM 932 O O . PRO A 1 121 ? -16.938 -27.922 -2.266 1 96.81 121 PRO A O 1
ATOM 935 N N . TYR A 1 122 ? -17.875 -25.953 -1.855 1 97.5 122 TYR A N 1
ATOM 936 C CA . TYR A 1 122 ? -16.734 -25.219 -2.4 1 97.5 122 TYR A CA 1
ATOM 937 C C . TYR A 1 122 ? -15.539 -25.297 -1.468 1 97.5 122 TYR A C 1
ATOM 939 O O . TYR A 1 122 ? -14.391 -25.328 -1.922 1 97.5 122 TYR A O 1
ATOM 947 N N . LEU A 1 123 ? -15.758 -25.359 -0.158 1 97.44 123 LEU A N 1
ATOM 948 C CA . LEU A 1 123 ? -14.648 -25.594 0.767 1 97.44 123 LEU A CA 1
ATOM 949 C C . LEU A 1 123 ? -14.039 -26.969 0.549 1 97.44 123 LEU A C 1
ATOM 951 O O . LEU A 1 123 ? -12.82 -27.125 0.649 1 97.44 123 LEU A O 1
ATOM 955 N N . THR A 1 124 ? -14.875 -27.906 0.234 1 96.38 124 THR A N 1
ATOM 956 C CA . THR A 1 124 ? -14.406 -29.266 -0.037 1 96.38 124 THR A CA 1
ATOM 957 C C . THR A 1 124 ? -13.586 -29.297 -1.32 1 96.38 124 THR A C 1
ATOM 959 O O . THR A 1 124 ? -12.539 -29.953 -1.372 1 96.38 124 THR A O 1
ATOM 962 N N . ILE A 1 125 ? -14.039 -28.625 -2.309 1 96.06 125 ILE A N 1
ATOM 963 C CA . ILE A 1 125 ? -13.32 -28.562 -3.574 1 96.06 125 ILE A CA 1
ATOM 964 C C . ILE A 1 125 ? -11.984 -27.844 -3.367 1 96.06 125 ILE A C 1
ATOM 966 O O . ILE A 1 125 ? -10.961 -28.25 -3.918 1 96.06 125 ILE A O 1
ATOM 970 N N . TYR A 1 126 ? -12.016 -26.766 -2.572 1 96.44 126 TYR A N 1
ATOM 971 C CA . TYR A 1 126 ? -10.781 -26.047 -2.252 1 96.44 126 TYR A CA 1
ATOM 972 C C . TYR A 1 126 ? -9.75 -26.984 -1.649 1 96.44 126 TYR A C 1
ATOM 974 O O . TYR A 1 126 ? -8.594 -27 -2.08 1 96.44 126 TYR A O 1
ATOM 982 N N . LYS A 1 127 ? -10.133 -27.75 -0.703 1 94.62 127 LYS A N 1
ATOM 983 C CA . LYS A 1 127 ? -9.234 -28.672 0.003 1 94.62 127 LYS A CA 1
ATOM 984 C C . LYS A 1 127 ? -8.625 -29.688 -0.953 1 94.62 127 LYS A C 1
ATOM 986 O O . LYS A 1 127 ? -7.43 -29.969 -0.885 1 94.62 127 LYS A O 1
ATOM 991 N N . SER A 1 128 ? -9.398 -30.109 -1.896 1 91.12 128 SER A N 1
ATOM 992 C CA . SER A 1 128 ? -8.969 -31.219 -2.742 1 91.12 128 SER A CA 1
ATOM 993 C C . SER A 1 128 ? -8.211 -30.719 -3.965 1 91.12 128 SER A C 1
ATOM 995 O O . SER A 1 128 ? -7.266 -31.375 -4.422 1 91.12 128 SER A O 1
ATOM 997 N N . ARG A 1 129 ? -8.562 -29.484 -4.453 1 89.19 129 ARG A N 1
ATOM 998 C CA . ARG A 1 129 ? -8.055 -29.141 -5.781 1 89.19 129 ARG A CA 1
ATOM 999 C C . ARG A 1 129 ? -7.227 -27.859 -5.738 1 89.19 129 ARG A C 1
ATOM 1001 O O . ARG A 1 129 ? -6.363 -27.641 -6.594 1 89.19 129 ARG A O 1
ATOM 1008 N N . TYR A 1 130 ? -7.484 -27.031 -4.793 1 91.94 130 TYR A N 1
ATOM 1009 C CA . TYR A 1 130 ? -6.898 -25.703 -4.934 1 91.94 130 TYR A CA 1
ATOM 1010 C C . TYR A 1 130 ? -5.996 -25.375 -3.75 1 91.94 130 TYR A C 1
ATOM 1012 O O . TYR A 1 130 ? -5.297 -24.359 -3.758 1 91.94 130 TYR A O 1
ATOM 1020 N N . TYR A 1 131 ? -5.902 -26.234 -2.768 1 92.62 131 TYR A N 1
ATOM 1021 C CA . TYR A 1 131 ? -5.066 -25.969 -1.602 1 92.62 131 TYR A CA 1
ATOM 1022 C C . TYR A 1 131 ? -3.604 -25.828 -2 1 92.62 131 TYR A C 1
ATOM 1024 O O . TYR A 1 131 ? -2.873 -25.016 -1.429 1 92.62 131 TYR A O 1
ATOM 1032 N N . ALA A 1 132 ? -3.148 -26.562 -2.973 1 88.56 132 ALA A N 1
ATOM 1033 C CA . ALA A 1 132 ? -1.753 -26.531 -3.404 1 88.56 132 ALA A CA 1
ATOM 1034 C C . ALA A 1 132 ? -1.387 -25.156 -3.951 1 88.56 132 ALA A C 1
ATOM 1036 O O . ALA A 1 132 ? -0.236 -24.719 -3.846 1 88.56 132 ALA A O 1
ATOM 1037 N N . LEU A 1 133 ? -2.371 -24.438 -4.508 1 89.75 133 LEU A N 1
ATOM 1038 C CA . LEU A 1 133 ? -2.15 -23.125 -5.086 1 89.75 133 LEU A CA 1
ATOM 1039 C C . LEU A 1 133 ? -2.203 -22.031 -4.012 1 89.75 133 LEU A C 1
ATOM 1041 O O . LEU A 1 133 ? -1.444 -21.062 -4.062 1 89.75 133 LEU A O 1
ATOM 1045 N N . TRP A 1 134 ? -3.189 -22.266 -3.113 1 95.06 134 TRP A N 1
ATOM 1046 C CA . TRP A 1 134 ? -3.387 -21.297 -2.027 1 95.06 134 TRP A CA 1
ATOM 1047 C C . TRP A 1 134 ? -3.434 -22.016 -0.679 1 95.06 134 TRP A C 1
ATOM 1049 O O . TRP A 1 134 ? -4.484 -22.078 -0.037 1 95.06 134 TRP A O 1
ATOM 1059 N N . PRO A 1 135 ? -2.26 -22.438 -0.17 1 95.25 135 PRO A N 1
ATOM 1060 C CA . PRO A 1 135 ? -2.24 -23.281 1.027 1 95.25 135 PRO A CA 1
ATOM 1061 C C . PRO A 1 135 ? -2.359 -22.469 2.318 1 95.25 135 PRO A C 1
ATOM 1063 O O . PRO A 1 135 ? -1.516 -22.594 3.211 1 95.25 135 PRO A O 1
ATOM 1066 N N . VAL A 1 136 ? -3.451 -21.781 2.475 1 96.81 136 VAL A N 1
ATOM 1067 C CA . VAL A 1 136 ? -3.486 -20.812 3.562 1 96.81 136 VAL A CA 1
ATOM 1068 C C . VAL A 1 136 ? -4.699 -21.078 4.453 1 96.81 136 VAL A C 1
ATOM 1070 O O . VAL A 1 136 ? -4.84 -20.469 5.516 1 96.81 136 VAL A O 1
ATOM 1073 N N . LEU A 1 137 ? -5.574 -21.953 4.082 1 95.25 137 LEU A N 1
ATOM 1074 C CA . LEU A 1 137 ? -6.789 -22.172 4.859 1 95.25 137 LEU A CA 1
ATOM 1075 C C . LEU A 1 137 ? -7.047 -23.656 5.062 1 95.25 137 LEU A C 1
ATOM 1077 O O . LEU A 1 137 ? -6.926 -24.453 4.125 1 95.25 137 LEU A O 1
ATOM 1081 N N . SER A 1 138 ? -7.289 -24.031 6.289 1 94.31 138 SER A N 1
ATOM 1082 C CA . SER A 1 138 ? -7.781 -25.375 6.566 1 94.31 138 SER A CA 1
ATOM 1083 C C . SER A 1 138 ? -9.289 -25.469 6.355 1 94.31 138 SER A C 1
ATOM 1085 O O . SER A 1 138 ? -10.062 -24.953 7.16 1 94.31 138 SER A O 1
ATOM 1087 N N . ALA A 1 139 ? -9.688 -26.172 5.316 1 95.5 139 ALA A N 1
ATOM 1088 C CA . ALA A 1 139 ? -11.109 -26.297 5.008 1 95.5 139 ALA A CA 1
ATOM 1089 C C . ALA A 1 139 ? -11.844 -27.016 6.137 1 95.5 139 ALA A C 1
ATOM 1091 O O . ALA A 1 139 ? -12.977 -26.656 6.469 1 95.5 139 ALA A O 1
ATOM 1092 N N . ASP A 1 140 ? -11.195 -27.984 6.742 1 94.88 140 ASP A N 1
ATOM 1093 C CA . ASP A 1 140 ? -11.82 -28.766 7.812 1 94.88 140 ASP A CA 1
ATOM 1094 C C . ASP A 1 140 ? -12.047 -27.906 9.055 1 94.88 140 ASP A C 1
ATOM 1096 O O . ASP A 1 140 ? -13.109 -27.953 9.672 1 94.88 140 ASP A O 1
ATOM 1100 N N . ASP A 1 141 ? -11.07 -27.141 9.367 1 93.81 141 ASP A N 1
ATOM 1101 C CA . ASP A 1 141 ? -11.211 -26.266 10.516 1 93.81 141 ASP A CA 1
ATOM 1102 C C . ASP A 1 141 ? -12.305 -25.219 10.281 1 93.81 141 ASP A C 1
ATOM 1104 O O . ASP A 1 141 ? -13.102 -24.938 11.18 1 93.81 141 ASP A O 1
ATOM 1108 N N . CYS A 1 142 ? -12.312 -24.672 9.102 1 94.56 142 CYS A N 1
ATOM 1109 C CA . CYS A 1 142 ? -13.32 -23.688 8.75 1 94.56 142 CYS A CA 1
ATOM 1110 C C . CYS A 1 142 ? -14.719 -24.266 8.859 1 94.56 142 CYS A C 1
ATOM 1112 O O . CYS A 1 142 ? -15.609 -23.656 9.469 1 94.56 142 CYS A O 1
ATOM 1114 N N . LEU A 1 143 ? -14.906 -25.469 8.328 1 94.69 143 LEU A N 1
ATOM 1115 C CA . LEU A 1 143 ? -16.219 -26.109 8.336 1 94.69 143 LEU A CA 1
ATOM 1116 C C . LEU A 1 143 ? -16.641 -26.453 9.758 1 94.69 143 LEU A C 1
ATOM 1118 O O . LEU A 1 143 ? -17.828 -26.359 10.086 1 94.69 143 LEU A O 1
ATOM 1122 N N . ASN A 1 144 ? -15.688 -26.828 10.578 1 93.69 144 ASN A N 1
ATOM 1123 C CA . ASN A 1 144 ? -16 -27.141 11.969 1 93.69 144 ASN A CA 1
ATOM 1124 C C . ASN A 1 144 ? -16.516 -25.922 12.719 1 93.69 144 ASN A C 1
ATOM 1126 O O . ASN A 1 144 ? -17.531 -25.984 13.414 1 93.69 144 ASN A O 1
ATOM 1130 N N . ILE A 1 145 ? -15.875 -24.859 12.523 1 93.19 145 ILE A N 1
ATOM 1131 C CA . ILE A 1 145 ? -16.25 -23.625 13.203 1 93.19 145 ILE A CA 1
ATOM 1132 C C . ILE A 1 145 ? -17.594 -23.141 12.68 1 93.19 145 ILE A C 1
ATOM 1134 O O . ILE A 1 145 ? -18.453 -22.703 13.453 1 93.19 145 ILE A O 1
ATOM 1138 N N . LEU A 1 146 ? -17.734 -23.203 11.352 1 92.81 146 LEU A N 1
ATOM 1139 C CA . LEU A 1 146 ? -18.984 -22.781 10.734 1 92.81 146 LEU A CA 1
ATOM 1140 C C . LEU A 1 146 ? -20.141 -23.656 11.203 1 92.81 146 LEU A C 1
ATOM 1142 O O . LEU A 1 146 ? -21.25 -23.156 11.469 1 92.81 146 LEU A O 1
ATOM 1146 N N . ASN A 1 147 ? -19.891 -24.938 11.336 1 91.06 147 ASN A N 1
ATOM 1147 C CA . ASN A 1 147 ? -20.906 -25.875 11.82 1 91.06 147 ASN A CA 1
ATOM 1148 C C . ASN A 1 147 ? -21.312 -25.547 13.25 1 91.06 147 ASN A C 1
ATOM 1150 O O . ASN A 1 147 ? -22.5 -25.594 13.578 1 91.06 147 ASN A O 1
ATOM 1154 N N . GLU A 1 148 ? -20.344 -25.172 14.047 1 89.5 148 GLU A N 1
ATOM 1155 C CA . GLU A 1 148 ? -20.609 -24.844 15.445 1 89.5 148 GLU A CA 1
ATOM 1156 C C . GLU A 1 148 ? -21.391 -23.531 15.578 1 89.5 148 GLU A C 1
ATOM 1158 O O . GLU A 1 148 ? -22.172 -23.359 16.516 1 89.5 148 GLU A O 1
ATOM 1163 N N . SER A 1 149 ? -21.141 -22.672 14.633 1 86.81 149 SER A N 1
ATOM 1164 C CA . SER A 1 149 ? -21.75 -21.344 14.711 1 86.81 149 SER A CA 1
ATOM 1165 C C . SER A 1 149 ? -23.078 -21.297 13.969 1 86.81 149 SER A C 1
ATOM 1167 O O . SER A 1 149 ? -23.734 -20.25 13.93 1 86.81 149 SER A O 1
ATOM 1169 N N . SER A 1 150 ? -23.469 -22.406 13.383 1 89.81 150 SER A N 1
ATOM 1170 C CA . SER A 1 150 ? -24.672 -22.422 12.562 1 89.81 150 SER A CA 1
ATOM 1171 C C . SER A 1 150 ? -25.906 -22.734 13.391 1 89.81 150 SER A C 1
ATOM 1173 O O . SER A 1 150 ? -25.812 -23.375 14.438 1 89.81 150 SER A O 1
ATOM 1175 N N . VAL A 1 151 ? -27.078 -22.109 12.969 1 88.5 151 VAL A N 1
ATOM 1176 C CA . VAL A 1 151 ? -28.391 -22.375 13.555 1 88.5 151 VAL A CA 1
ATOM 1177 C C . VAL A 1 151 ? -29.312 -22.953 12.492 1 88.5 151 VAL A C 1
ATOM 1179 O O . VAL A 1 151 ? -29.312 -22.5 11.344 1 88.5 151 VAL A O 1
ATOM 1182 N N . HIS A 1 152 ? -30.031 -23.953 12.922 1 86.56 152 HIS A N 1
ATOM 1183 C CA . HIS A 1 152 ? -30.922 -24.609 11.961 1 86.56 152 HIS A CA 1
ATOM 1184 C C . HIS A 1 152 ? -32.281 -23.906 11.891 1 86.56 152 HIS A C 1
ATOM 1186 O O . HIS A 1 152 ? -32.906 -23.688 12.922 1 86.56 152 HIS A O 1
ATOM 1192 N N . ILE A 1 153 ? -32.531 -23.422 10.664 1 75.69 153 ILE A N 1
ATOM 1193 C CA . ILE A 1 153 ? -33.844 -22.828 10.375 1 75.69 153 ILE A CA 1
ATOM 1194 C C . ILE A 1 153 ? -34.469 -23.594 9.219 1 75.69 153 ILE A C 1
ATOM 1196 O O . ILE A 1 153 ? -33.969 -23.594 8.094 1 75.69 153 ILE A O 1
ATOM 1200 N N . ASN A 1 154 ? -35.688 -24.125 9.25 1 74.06 154 ASN A N 1
ATOM 1201 C CA . ASN A 1 154 ? -36.406 -24.875 8.234 1 74.06 154 ASN A CA 1
ATOM 1202 C C . ASN A 1 154 ? -35.5 -25.891 7.535 1 74.06 154 ASN A C 1
ATOM 1204 O O . ASN A 1 154 ? -35.438 -25.938 6.305 1 74.06 154 ASN A O 1
ATOM 1208 N N . ASP A 1 155 ? -34.688 -26.578 8.219 1 80.62 155 ASP A N 1
ATOM 1209 C CA . ASP A 1 155 ? -33.844 -27.672 7.754 1 80.62 155 ASP A CA 1
ATOM 1210 C C . ASP A 1 155 ? -32.594 -27.141 7.062 1 80.62 155 ASP A C 1
ATOM 1212 O O . ASP A 1 155 ? -31.875 -27.906 6.402 1 80.62 155 ASP A O 1
ATOM 1216 N N . SER A 1 156 ? -32.562 -25.859 7.078 1 84 156 SER A N 1
ATOM 1217 C CA . SER A 1 156 ? -31.328 -25.266 6.539 1 84 156 SER A CA 1
ATOM 1218 C C . SER A 1 156 ? -30.516 -24.594 7.637 1 84 156 SER A C 1
ATOM 1220 O O . SER A 1 156 ? -31.078 -24.016 8.57 1 84 156 SER A O 1
ATOM 1222 N N . ALA A 1 157 ? -29.234 -24.812 7.566 1 86.94 157 ALA A N 1
ATOM 1223 C CA . ALA A 1 157 ? -28.344 -24.234 8.562 1 86.94 157 ALA A CA 1
ATOM 1224 C C . ALA A 1 157 ? -27.859 -22.859 8.125 1 86.94 157 ALA A C 1
ATOM 1226 O O . ALA A 1 157 ? -27.234 -22.719 7.066 1 86.94 157 ALA A O 1
ATOM 1227 N N . PHE A 1 158 ? -28.219 -21.859 8.875 1 89.5 158 PHE A N 1
ATOM 1228 C CA . PHE A 1 158 ? -27.781 -20.484 8.625 1 89.5 158 PHE A CA 1
ATOM 1229 C C . PHE A 1 158 ? -26.922 -19.969 9.773 1 89.5 158 PHE A C 1
ATOM 1231 O O . PHE A 1 158 ? -26.719 -20.672 10.758 1 89.5 158 PHE A O 1
ATOM 1238 N N . PHE A 1 159 ? -26.297 -18.812 9.516 1 89.69 159 PHE A N 1
ATOM 1239 C CA . PHE A 1 159 ? -25.453 -18.203 10.539 1 89.69 159 PHE A CA 1
ATOM 1240 C C . PHE A 1 159 ? -26.094 -16.938 11.078 1 89.69 159 PHE A C 1
ATOM 1242 O O . PHE A 1 159 ? -26.656 -16.125 10.32 1 89.69 159 PHE A O 1
ATOM 1249 N N . ILE A 1 160 ? -26.094 -16.891 12.375 1 89.19 160 ILE A N 1
ATOM 1250 C CA . ILE A 1 160 ? -26.375 -15.602 12.992 1 89.19 160 ILE A CA 1
ATOM 1251 C C . ILE A 1 160 ? -25.062 -14.828 13.164 1 89.19 160 ILE A C 1
ATOM 1253 O O . ILE A 1 160 ? -24.312 -15.07 14.109 1 89.19 160 ILE A O 1
ATOM 1257 N N . LEU A 1 161 ? -24.891 -13.914 12.281 1 90.88 161 LEU A N 1
ATOM 1258 C CA . LEU A 1 161 ? -23.609 -13.242 12.18 1 90.88 161 LEU A CA 1
ATOM 1259 C C . LEU A 1 161 ? -23.438 -12.227 13.305 1 90.88 161 LEU A C 1
ATOM 1261 O O . LEU A 1 161 ? -24.375 -11.508 13.648 1 90.88 161 LEU A O 1
ATOM 1265 N N . ASN A 1 162 ? -22.344 -12.273 13.891 1 87.5 162 ASN A N 1
ATOM 1266 C CA . ASN A 1 162 ? -21.875 -11.32 14.891 1 87.5 162 ASN A CA 1
ATOM 1267 C C . ASN A 1 162 ? -20.375 -11.047 14.75 1 87.5 162 ASN A C 1
ATOM 1269 O O . ASN A 1 162 ? -19.75 -11.477 13.781 1 87.5 162 ASN A O 1
ATOM 1273 N N . ALA A 1 163 ? -19.859 -10.328 15.656 1 82.12 163 ALA A N 1
ATOM 1274 C CA . ALA A 1 163 ? -18.469 -9.891 15.555 1 82.12 163 ALA A CA 1
ATOM 1275 C C . ALA A 1 163 ? -17.516 -11.086 15.625 1 82.12 163 ALA A C 1
ATOM 1277 O O . ALA A 1 163 ? -16.406 -11.047 15.07 1 82.12 163 ALA A O 1
ATOM 1278 N N . ASN A 1 164 ? -17.984 -12.188 16.141 1 84 164 ASN A N 1
ATOM 1279 C CA . ASN A 1 164 ? -17.094 -13.32 16.391 1 84 164 ASN A CA 1
ATOM 1280 C C . ASN A 1 164 ? -17.016 -14.242 15.172 1 84 164 ASN A C 1
ATOM 1282 O O . ASN A 1 164 ? -16 -14.914 14.961 1 84 164 ASN A O 1
ATOM 1286 N N . ASN A 1 165 ? -18.047 -14.289 14.477 1 90.75 165 ASN A N 1
ATOM 1287 C CA . ASN A 1 165 ? -18.062 -15.266 13.398 1 90.75 165 ASN A CA 1
ATOM 1288 C C . ASN A 1 165 ? -18.141 -14.586 12.031 1 90.75 165 ASN A C 1
ATOM 1290 O O . ASN A 1 165 ? -17.969 -15.242 11 1 90.75 165 ASN A O 1
ATOM 1294 N N . ALA A 1 166 ? -18.375 -13.305 11.969 1 93.81 166 ALA A N 1
ATOM 1295 C CA . ALA A 1 166 ? -18.562 -12.578 10.719 1 93.81 166 ALA A CA 1
ATOM 1296 C C . ALA A 1 166 ? -17.312 -12.641 9.852 1 93.81 166 ALA A C 1
ATOM 1298 O O . ALA A 1 166 ? -17.406 -12.711 8.625 1 93.81 166 ALA A O 1
ATOM 1299 N N . SER A 1 167 ? -16.188 -12.609 10.453 1 94.94 167 SER A N 1
ATOM 1300 C CA . SER A 1 167 ? -14.922 -12.617 9.727 1 94.94 167 SER A CA 1
ATOM 1301 C C . SER A 1 167 ? -14.727 -13.922 8.961 1 94.94 167 SER A C 1
ATOM 1303 O O . SER A 1 167 ? -14.383 -13.906 7.777 1 94.94 167 SER A O 1
ATOM 1305 N N . LEU A 1 168 ? -14.961 -15.039 9.625 1 96.06 168 LEU A N 1
ATOM 1306 C CA . LEU A 1 168 ? -14.82 -16.344 8.977 1 96.06 168 LEU A CA 1
ATOM 1307 C C . LEU A 1 168 ? -15.875 -16.516 7.891 1 96.06 168 LEU A C 1
ATOM 1309 O O . LEU A 1 168 ? -15.602 -17.125 6.852 1 96.06 168 LEU A O 1
ATOM 1313 N N . TYR A 1 169 ? -17.047 -16.062 8.195 1 96.44 169 TYR A N 1
ATOM 1314 C CA . TYR A 1 169 ? -18.125 -16.125 7.211 1 96.44 169 TYR A CA 1
ATOM 1315 C C . TYR A 1 169 ? -17.75 -15.367 5.941 1 96.44 169 TYR A C 1
ATOM 1317 O O . TYR A 1 169 ? -17.922 -15.875 4.832 1 96.44 169 TYR A O 1
ATOM 1325 N N . ALA A 1 170 ? -17.266 -14.141 6.094 1 97.56 170 ALA A N 1
ATOM 1326 C CA . ALA A 1 170 ? -16.844 -13.336 4.949 1 97.56 170 ALA A CA 1
ATOM 1327 C C . ALA A 1 170 ? -15.742 -14.039 4.164 1 97.56 170 ALA A C 1
ATOM 1329 O O . ALA A 1 170 ? -15.766 -14.062 2.932 1 97.56 170 ALA A O 1
ATOM 1330 N N . LEU A 1 171 ? -14.805 -14.586 4.855 1 98.25 171 LEU A N 1
ATOM 1331 C CA . LEU A 1 171 ? -13.703 -15.312 4.23 1 98.25 171 LEU A CA 1
ATOM 1332 C C . LEU A 1 171 ? -14.227 -16.5 3.432 1 98.25 171 LEU A C 1
ATOM 1334 O O . LEU A 1 171 ? -13.805 -16.719 2.293 1 98.25 171 LEU A O 1
ATOM 1338 N N . SER A 1 172 ? -15.109 -17.219 4.051 1 98.12 172 SER A N 1
ATOM 1339 C CA . SER A 1 172 ? -15.688 -18.375 3.375 1 98.12 172 SER A CA 1
ATOM 1340 C C . SER A 1 172 ? -16.422 -17.969 2.104 1 98.12 172 SER A C 1
ATOM 1342 O O . SER A 1 172 ? -16.312 -18.641 1.076 1 98.12 172 SER A O 1
ATOM 1344 N N . CYS A 1 173 ? -17.141 -16.891 2.195 1 98.31 173 CYS A N 1
ATOM 1345 C CA . CYS A 1 173 ? -17.859 -16.391 1.028 1 98.31 173 CYS A CA 1
ATOM 1346 C C . CYS A 1 173 ? -16.891 -15.977 -0.075 1 98.31 173 CYS A C 1
ATOM 1348 O O . CYS A 1 173 ? -17.109 -16.281 -1.249 1 98.31 173 CYS A O 1
ATOM 1350 N N . ALA A 1 174 ? -15.828 -15.266 0.274 1 98.56 174 ALA A N 1
ATOM 1351 C CA . ALA A 1 174 ? -14.844 -14.828 -0.708 1 98.56 174 ALA A CA 1
ATOM 1352 C C . ALA A 1 174 ? -14.195 -16.031 -1.397 1 98.56 174 ALA A C 1
ATOM 1354 O O . ALA A 1 174 ? -14.031 -16.031 -2.619 1 98.56 174 ALA A O 1
ATOM 1355 N N . LEU A 1 175 ? -13.836 -17.016 -0.609 1 98.62 175 LEU A N 1
ATOM 1356 C CA . LEU A 1 175 ? -13.242 -18.219 -1.17 1 98.62 175 LEU A CA 1
ATOM 1357 C C . LEU A 1 175 ? -14.234 -18.938 -2.082 1 98.62 175 LEU A C 1
ATOM 1359 O O . LEU A 1 175 ? -13.867 -19.391 -3.168 1 98.62 175 LEU A O 1
ATOM 1363 N N . CYS A 1 176 ? -15.453 -19.047 -1.62 1 98.44 176 CYS A N 1
ATOM 1364 C CA . CYS A 1 176 ? -16.484 -19.703 -2.424 1 98.44 176 CYS A CA 1
ATOM 1365 C C . CYS A 1 176 ? -16.688 -18.969 -3.75 1 98.44 176 CYS A C 1
ATOM 1367 O O . CYS A 1 176 ? -16.906 -19.609 -4.781 1 98.44 176 CYS A O 1
ATOM 1369 N N . ALA A 1 177 ? -16.625 -17.625 -3.697 1 98.44 177 ALA A N 1
ATOM 1370 C CA . ALA A 1 177 ? -16.734 -16.859 -4.938 1 98.44 177 ALA A CA 1
ATOM 1371 C C . ALA A 1 177 ? -15.656 -17.266 -5.934 1 98.44 177 ALA A C 1
ATOM 1373 O O . ALA A 1 177 ? -15.93 -17.453 -7.117 1 98.44 177 ALA A O 1
ATOM 1374 N N . VAL A 1 178 ? -14.453 -17.453 -5.5 1 97.75 178 VAL A N 1
ATOM 1375 C CA . VAL A 1 178 ? -13.312 -17.781 -6.344 1 97.75 178 VAL A CA 1
ATOM 1376 C C . VAL A 1 178 ? -13.484 -19.188 -6.922 1 97.75 178 VAL A C 1
ATOM 1378 O O . VAL A 1 178 ? -13.344 -19.391 -8.133 1 97.75 178 VAL A O 1
ATOM 1381 N N . ILE A 1 179 ? -13.773 -20.141 -6.051 1 97.19 179 ILE A N 1
ATOM 1382 C CA . ILE A 1 179 ? -13.898 -21.531 -6.496 1 97.19 179 ILE A CA 1
ATOM 1383 C C . ILE A 1 179 ? -15.078 -21.656 -7.461 1 97.19 179 ILE A C 1
ATOM 1385 O O . ILE A 1 179 ? -14.977 -22.328 -8.492 1 97.19 179 ILE A O 1
ATOM 1389 N N . ALA A 1 180 ? -16.172 -21.031 -7.094 1 97.06 180 ALA A N 1
ATOM 1390 C CA . ALA A 1 180 ? -17.328 -21.031 -7.98 1 97.06 180 ALA A CA 1
ATOM 1391 C C . ALA A 1 180 ? -16.969 -20.484 -9.359 1 97.06 180 ALA A C 1
ATOM 1393 O O . ALA A 1 180 ? -17.391 -21.031 -10.383 1 97.06 180 ALA A O 1
ATOM 1394 N N . ARG A 1 181 ? -16.25 -19.391 -9.398 1 94.94 181 ARG A N 1
ATOM 1395 C CA . ARG A 1 181 ? -15.812 -18.797 -10.664 1 94.94 181 ARG A CA 1
ATOM 1396 C C . ARG A 1 181 ? -14.922 -19.766 -11.445 1 94.94 181 ARG A C 1
ATOM 1398 O O . ARG A 1 181 ? -15.07 -19.906 -12.656 1 94.94 181 ARG A O 1
ATOM 1405 N N . HIS A 1 182 ? -14.078 -20.469 -10.797 1 90.12 182 HIS A N 1
ATOM 1406 C CA . HIS A 1 182 ? -13.164 -21.391 -11.453 1 90.12 182 HIS A CA 1
ATOM 1407 C C . HIS A 1 182 ? -13.922 -22.594 -12.023 1 90.12 182 HIS A C 1
ATOM 1409 O O . HIS A 1 182 ? -13.547 -23.125 -13.07 1 90.12 182 HIS A O 1
ATOM 1415 N N . THR A 1 183 ? -14.984 -23 -11.336 1 91.31 183 THR A N 1
ATOM 1416 C CA . THR A 1 183 ? -15.758 -24.156 -11.812 1 91.31 183 THR A CA 1
ATOM 1417 C C . THR A 1 183 ? -16.438 -23.828 -13.133 1 91.31 183 THR A C 1
ATOM 1419 O O . THR A 1 183 ? -16.797 -24.734 -13.891 1 91.31 183 THR A O 1
ATOM 1422 N N . THR A 1 184 ? -16.625 -22.516 -13.383 1 88.19 184 THR A N 1
ATOM 1423 C CA . THR A 1 184 ? -17.25 -22.125 -14.641 1 88.19 184 THR A CA 1
ATOM 1424 C C . THR A 1 184 ? -16.328 -22.406 -15.82 1 88.19 184 THR A C 1
ATOM 1426 O O . THR A 1 184 ? -16.766 -22.469 -16.969 1 88.19 184 THR A O 1
ATOM 1429 N N . PHE A 1 185 ? -15.055 -22.609 -15.562 1 82 185 PHE A N 1
ATOM 1430 C CA . PHE A 1 185 ? -14.094 -22.891 -16.609 1 82 185 PHE A CA 1
ATOM 1431 C C . PHE A 1 185 ? -13.891 -24.406 -16.781 1 82 185 PHE A C 1
ATOM 1433 O O . PHE A 1 185 ? -13.211 -24.844 -17.703 1 82 185 PHE A O 1
ATOM 1440 N N . TRP A 1 186 ? -14.609 -25.172 -15.938 1 84.88 186 TRP A N 1
ATOM 1441 C CA . TRP A 1 186 ? -14.477 -26.625 -15.977 1 84.88 186 TRP A CA 1
ATOM 1442 C C . TRP A 1 186 ? -15.219 -27.203 -17.172 1 84.88 186 TRP A C 1
ATOM 1444 O O . TRP A 1 186 ? -16.234 -26.672 -17.609 1 84.88 186 TRP A O 1
ATOM 1454 N N . SER A 1 187 ? -14.586 -28.281 -17.656 1 84.44 187 SER A N 1
ATOM 1455 C CA . SER A 1 187 ? -15.336 -29.078 -18.625 1 84.44 187 SER A CA 1
ATOM 1456 C C . SER A 1 187 ? -16.562 -29.719 -17.984 1 84.44 187 SER A C 1
ATOM 1458 O O . SER A 1 187 ? -16.656 -29.797 -16.766 1 84.44 187 SER A O 1
ATOM 1460 N N . GLN A 1 188 ? -17.469 -30.078 -18.844 1 87.75 188 GLN A N 1
ATOM 1461 C CA . GLN A 1 188 ? -18.672 -30.734 -18.344 1 87.75 188 GLN A CA 1
ATOM 1462 C C . GLN A 1 188 ? -18.328 -32.031 -17.609 1 87.75 188 GLN A C 1
ATOM 1464 O O . GLN A 1 188 ? -18.969 -32.344 -16.609 1 87.75 188 GLN A O 1
ATOM 1469 N N . GLU A 1 189 ? -17.359 -32.688 -18.062 1 88.75 189 GLU A N 1
ATOM 1470 C CA . GLU A 1 189 ? -16.922 -33.938 -17.438 1 88.75 189 GLU A CA 1
ATOM 1471 C C . GLU A 1 189 ? -16.406 -33.656 -16.031 1 88.75 189 GLU A C 1
ATOM 1473 O O . GLU A 1 189 ? -16.719 -34.406 -15.094 1 88.75 189 GLU A O 1
ATOM 1478 N N . GLU A 1 190 ? -15.609 -32.656 -15.875 1 85.94 190 GLU A N 1
ATOM 1479 C CA . GLU A 1 190 ? -15.062 -32.281 -14.57 1 85.94 190 GLU A CA 1
ATOM 1480 C C . GLU A 1 190 ? -16.172 -31.891 -13.602 1 85.94 190 GLU A C 1
ATOM 1482 O O . GLU A 1 190 ? -16.141 -32.25 -12.43 1 85.94 190 GLU A O 1
ATOM 1487 N N . PHE A 1 191 ? -17.094 -31.141 -14.117 1 89.19 191 PHE A N 1
ATOM 1488 C CA . PHE A 1 191 ? -18.203 -30.672 -13.289 1 89.19 191 PHE A CA 1
ATOM 1489 C C . PHE A 1 191 ? -19.047 -31.844 -12.82 1 89.19 191 PHE A C 1
ATOM 1491 O O . PHE A 1 191 ? -19.453 -31.891 -11.656 1 89.19 191 PHE A O 1
ATOM 1498 N N . ASP A 1 192 ? -19.25 -32.781 -13.688 1 89.12 192 ASP A N 1
ATOM 1499 C CA . ASP A 1 192 ? -20.078 -33.938 -13.375 1 89.12 192 ASP A CA 1
ATOM 1500 C C . ASP A 1 192 ? -19.422 -34.812 -12.305 1 89.12 192 ASP A C 1
ATOM 1502 O O . ASP A 1 192 ? -20.125 -35.375 -11.469 1 89.12 192 ASP A O 1
ATOM 1506 N N . THR A 1 193 ? -18.156 -34.812 -12.32 1 89.94 193 THR A N 1
ATOM 1507 C CA . THR A 1 193 ? -17.422 -35.594 -11.344 1 89.94 193 THR A CA 1
ATOM 1508 C C . THR A 1 193 ? -17.641 -35.062 -9.93 1 89.94 193 THR A C 1
ATOM 1510 O O . THR A 1 193 ? -17.594 -35.812 -8.961 1 89.94 193 THR A O 1
ATOM 1513 N N . MET A 1 194 ? -17.938 -33.812 -9.828 1 90.56 194 MET A N 1
ATOM 1514 C CA . MET A 1 194 ? -18.062 -33.156 -8.516 1 90.56 194 MET A CA 1
ATOM 1515 C C . MET A 1 194 ? -19.516 -32.812 -8.219 1 90.56 194 MET A C 1
ATOM 1517 O O . MET A 1 194 ? -19.812 -32.219 -7.18 1 90.56 194 MET A O 1
ATOM 1521 N N . ALA A 1 195 ? -20.344 -33.219 -9.039 1 85.31 195 ALA A N 1
ATOM 1522 C CA . ALA A 1 195 ? -21.766 -32.844 -8.93 1 85.31 195 ALA A CA 1
ATOM 1523 C C . ALA A 1 195 ? -22.375 -33.375 -7.637 1 85.31 195 ALA A C 1
ATOM 1525 O O . ALA A 1 195 ? -23.281 -32.781 -7.066 1 85.31 195 ALA A O 1
ATOM 1526 N N . HIS A 1 196 ? -21.797 -34.469 -7.148 1 90.25 196 HIS A N 1
ATOM 1527 C CA . HIS A 1 196 ? -22.312 -35.125 -5.945 1 90.25 196 HIS A CA 1
ATOM 1528 C C . HIS A 1 196 ? -22.141 -34.219 -4.727 1 90.25 196 HIS A C 1
ATOM 1530 O O . HIS A 1 196 ? -22.812 -34.406 -3.707 1 90.25 196 HIS A O 1
ATOM 1536 N N . LEU A 1 197 ? -21.375 -33.156 -4.805 1 92.69 197 LEU A N 1
ATOM 1537 C CA . LEU A 1 197 ? -21.109 -32.25 -3.695 1 92.69 197 LEU A CA 1
ATOM 1538 C C . LEU A 1 197 ? -22.234 -31.234 -3.566 1 92.69 197 LEU A C 1
ATOM 1540 O O . LEU A 1 197 ? -22.234 -30.438 -2.617 1 92.69 197 LEU A O 1
ATOM 1544 N N . GLY A 1 198 ? -23.203 -31.156 -4.523 1 91 198 GLY A N 1
ATOM 1545 C CA . GLY A 1 198 ? -24.328 -30.25 -4.438 1 91 198 GLY A CA 1
ATOM 1546 C C . GLY A 1 198 ? -24.062 -28.891 -5.082 1 91 198 GLY A C 1
ATOM 1547 O O . GLY A 1 198 ? -24.625 -27.875 -4.672 1 91 198 GLY A O 1
ATOM 1548 N N . LEU A 1 199 ? -23.25 -28.781 -6.094 1 92.38 199 LEU A N 1
ATOM 1549 C CA . LEU A 1 199 ? -22.828 -27.547 -6.738 1 92.38 199 LEU A CA 1
ATOM 1550 C C . LEU A 1 199 ? -23.984 -26.875 -7.453 1 92.38 199 LEU A C 1
ATOM 1552 O O . LEU A 1 199 ? -24.031 -25.641 -7.559 1 92.38 199 LEU A O 1
ATOM 1556 N N . LYS A 1 200 ? -24.906 -27.688 -7.898 1 89 200 LYS A N 1
ATOM 1557 C CA . LYS A 1 200 ? -26.016 -27.156 -8.688 1 89 200 LYS A CA 1
ATOM 1558 C C . LYS A 1 200 ? -26.938 -26.281 -7.844 1 89 200 LYS A C 1
ATOM 1560 O O . LYS A 1 200 ? -27.578 -25.359 -8.359 1 89 200 LYS A O 1
ATOM 1565 N N . SER A 1 201 ? -26.938 -26.516 -6.566 1 90.31 201 SER A N 1
ATOM 1566 C CA . SER A 1 201 ? -27.812 -25.766 -5.672 1 90.31 201 SER A CA 1
ATOM 1567 C C . SER A 1 201 ? -27.109 -24.516 -5.148 1 90.31 201 SER A C 1
ATOM 1569 O O . SER A 1 201 ? -27.734 -23.688 -4.473 1 90.31 201 SER A O 1
ATOM 1571 N N . CYS A 1 202 ? -25.875 -24.328 -5.473 1 94.81 202 CYS A N 1
ATOM 1572 C CA . CYS A 1 202 ? -25.109 -23.203 -4.965 1 94.81 202 CYS A CA 1
ATOM 1573 C C . CYS A 1 202 ? -25.359 -21.953 -5.797 1 94.81 202 CYS A C 1
ATOM 1575 O O . CYS A 1 202 ? -25.562 -22.031 -7.012 1 94.81 202 CYS A O 1
ATOM 1577 N N . PRO A 1 203 ? -25.469 -20.812 -5.164 1 95.38 203 PRO A N 1
ATOM 1578 C CA . PRO A 1 203 ? -25.656 -19.562 -5.906 1 95.38 203 PRO A CA 1
ATOM 1579 C C . PRO A 1 203 ? -24.469 -19.219 -6.805 1 95.38 203 PRO A C 1
ATOM 1581 O O . PRO A 1 203 ? -23.406 -19.828 -6.68 1 95.38 203 PRO A O 1
ATOM 1584 N N . PRO A 1 204 ? -24.688 -18.312 -7.758 1 96 204 PRO A N 1
ATOM 1585 C CA . PRO A 1 204 ? -23.578 -17.891 -8.617 1 96 204 PRO A CA 1
ATOM 1586 C C . PRO A 1 204 ? -22.469 -17.172 -7.844 1 96 204 PRO A C 1
ATOM 1588 O O . PRO A 1 204 ? -22.703 -16.688 -6.738 1 96 204 PRO A O 1
ATOM 1591 N N . PRO A 1 205 ? -21.25 -17.156 -8.414 1 97.31 205 PRO A N 1
ATOM 1592 C CA . PRO A 1 205 ? -20.094 -16.562 -7.723 1 97.31 205 PRO A CA 1
ATOM 1593 C C . PRO A 1 205 ? -20.344 -15.133 -7.262 1 97.31 205 PRO A C 1
ATOM 1595 O O . PRO A 1 205 ? -19.859 -14.727 -6.199 1 97.31 205 PRO A O 1
ATOM 1598 N N . GLU A 1 206 ? -21.125 -14.367 -7.98 1 95.69 206 GLU A N 1
ATOM 1599 C CA . GLU A 1 206 ? -21.359 -12.953 -7.672 1 95.69 206 GLU A CA 1
ATOM 1600 C C . GLU A 1 206 ? -22.094 -12.797 -6.344 1 95.69 206 GLU A C 1
ATOM 1602 O O . GLU A 1 206 ? -21.875 -11.82 -5.617 1 95.69 206 GLU A O 1
ATOM 1607 N N . THR A 1 207 ? -22.938 -13.727 -6.102 1 97.19 207 THR A N 1
ATOM 1608 C CA . THR A 1 207 ? -23.688 -13.68 -4.859 1 97.19 207 THR A CA 1
ATOM 1609 C C . THR A 1 207 ? -22.766 -13.812 -3.652 1 97.19 207 THR A C 1
ATOM 1611 O O . THR A 1 207 ? -22.984 -13.156 -2.629 1 97.19 207 THR A O 1
ATOM 1614 N N . TYR A 1 208 ? -21.781 -14.633 -3.77 1 98.12 208 TYR A N 1
ATOM 1615 C CA . TYR A 1 208 ? -20.812 -14.82 -2.691 1 98.12 208 TYR A CA 1
ATOM 1616 C C . TYR A 1 208 ? -19.984 -13.555 -2.471 1 98.12 208 TYR A C 1
ATOM 1618 O O . TYR A 1 208 ? -19.688 -13.195 -1.332 1 98.12 208 TYR A O 1
ATOM 1626 N N . VAL A 1 209 ? -19.625 -12.883 -3.578 1 97 209 VAL A N 1
ATOM 1627 C CA . VAL A 1 209 ? -18.844 -11.656 -3.492 1 97 209 VAL A CA 1
ATOM 1628 C C . VAL A 1 209 ? -19.656 -10.586 -2.76 1 97 209 VAL A C 1
ATOM 1630 O O . VAL A 1 209 ? -19.141 -9.93 -1.847 1 97 209 VAL A O 1
ATOM 1633 N N . ARG A 1 210 ? -20.891 -10.469 -3.15 1 95.06 210 ARG A N 1
ATOM 1634 C CA . ARG A 1 210 ? -21.75 -9.477 -2.531 1 95.06 210 ARG A CA 1
ATOM 1635 C C . ARG A 1 210 ? -21.922 -9.742 -1.041 1 95.06 210 ARG A C 1
ATOM 1637 O O . ARG A 1 210 ? -21.953 -8.812 -0.233 1 95.06 210 ARG A O 1
ATOM 1644 N N . GLU A 1 211 ? -22.047 -11 -0.761 1 96.44 211 GLU A N 1
ATOM 1645 C CA . GLU A 1 211 ? -22.234 -11.367 0.639 1 96.44 211 GLU A CA 1
ATOM 1646 C C . GLU A 1 211 ? -20.969 -11.094 1.45 1 96.44 211 GLU A C 1
ATOM 1648 O O . GLU A 1 211 ? -21.047 -10.664 2.604 1 96.44 211 GLU A O 1
ATOM 1653 N N . ALA A 1 212 ? -19.812 -11.422 0.921 1 97.19 212 ALA A N 1
ATOM 1654 C CA . ALA A 1 212 ? -18.562 -11.109 1.597 1 97.19 212 ALA A CA 1
ATOM 1655 C C . ALA A 1 212 ? -18.438 -9.609 1.852 1 97.19 212 ALA A C 1
ATOM 1657 O O . ALA A 1 212 ? -18.094 -9.188 2.961 1 97.19 212 ALA A O 1
ATOM 1658 N N . GLU A 1 213 ? -18.75 -8.805 0.815 1 94.25 213 GLU A N 1
ATOM 1659 C CA . GLU A 1 213 ? -18.672 -7.352 0.931 1 94.25 213 GLU A CA 1
ATOM 1660 C C . GLU A 1 213 ? -19.672 -6.82 1.952 1 94.25 213 GLU A C 1
ATOM 1662 O O . GLU A 1 213 ? -19.359 -5.891 2.701 1 94.25 213 GLU A O 1
ATOM 1667 N N . ARG A 1 214 ? -20.797 -7.383 1.927 1 94.12 214 ARG A N 1
ATOM 1668 C CA . ARG A 1 214 ? -21.828 -6.988 2.893 1 94.12 214 ARG A CA 1
ATOM 1669 C C . ARG A 1 214 ? -21.359 -7.254 4.32 1 94.12 214 ARG A C 1
ATOM 1671 O O . ARG A 1 214 ? -21.516 -6.402 5.199 1 94.12 214 ARG A O 1
ATOM 1678 N N . ALA A 1 215 ? -20.875 -8.453 4.555 1 94.44 215 ALA A N 1
ATOM 1679 C CA . ALA A 1 215 ? -20.391 -8.805 5.887 1 94.44 215 ALA A CA 1
ATOM 1680 C C . ALA A 1 215 ? -19.281 -7.867 6.332 1 94.44 215 ALA A C 1
ATOM 1682 O O . ALA A 1 215 ? -19.234 -7.445 7.488 1 94.44 215 ALA A O 1
ATOM 1683 N N . ILE A 1 216 ? -18.328 -7.516 5.422 1 92.88 216 ILE A N 1
ATOM 1684 C CA . ILE A 1 216 ? -17.219 -6.605 5.727 1 92.88 216 ILE A CA 1
ATOM 1685 C C . ILE A 1 216 ? -17.781 -5.254 6.168 1 92.88 216 ILE A C 1
ATOM 1687 O O . ILE A 1 216 ? -17.344 -4.691 7.172 1 92.88 216 ILE A O 1
ATOM 1691 N N . TYR A 1 217 ? -18.734 -4.746 5.438 1 89.25 217 TYR A N 1
ATOM 1692 C CA . TYR A 1 217 ? -19.312 -3.439 5.707 1 89.25 217 TYR A CA 1
ATOM 1693 C C . TYR A 1 217 ? -20.094 -3.453 7.016 1 89.25 217 TYR A C 1
ATOM 1695 O O . TYR A 1 217 ? -19.891 -2.594 7.879 1 89.25 217 TYR A O 1
ATOM 1703 N N . MET A 1 218 ? -20.938 -4.48 7.148 1 89.44 218 MET A N 1
ATOM 1704 C CA . MET A 1 218 ? -21.875 -4.527 8.266 1 89.44 218 MET A CA 1
ATOM 1705 C C . MET A 1 218 ? -21.141 -4.676 9.594 1 89.44 218 MET A C 1
ATOM 1707 O O . MET A 1 218 ? -21.578 -4.133 10.609 1 89.44 218 MET A O 1
ATOM 1711 N N . PHE A 1 219 ? -20.094 -5.371 9.562 1 91.31 219 PHE A N 1
ATOM 1712 C CA . PHE A 1 219 ? -19.422 -5.664 10.82 1 91.31 219 PHE A CA 1
ATOM 1713 C C . PHE A 1 219 ? -18.062 -4.957 10.883 1 91.31 219 PHE A C 1
ATOM 1715 O O . PHE A 1 219 ? -17.234 -5.285 11.727 1 91.31 219 PHE A O 1
ATOM 1722 N N . GLU A 1 220 ? -17.766 -4.031 9.969 1 87.75 220 GLU A N 1
ATOM 1723 C CA . GLU A 1 220 ? -16.562 -3.209 9.922 1 87.75 220 GLU A CA 1
ATOM 1724 C C . GLU A 1 220 ? -15.305 -4.062 10.031 1 87.75 220 GLU A C 1
ATOM 1726 O O . GLU A 1 220 ? -14.43 -3.789 10.859 1 87.75 220 GLU A O 1
ATOM 1731 N N . LEU A 1 221 ? -15.273 -5.094 9.281 1 88.75 221 LEU A N 1
ATOM 1732 C CA . LEU A 1 221 ? -14.195 -6.07 9.367 1 88.75 221 LEU A CA 1
ATOM 1733 C C . LEU A 1 221 ? -12.883 -5.48 8.875 1 88.75 221 LEU A C 1
ATOM 1735 O O . LEU A 1 221 ? -11.805 -5.957 9.227 1 88.75 221 LEU A O 1
ATOM 1739 N N . ASP A 1 222 ? -12.938 -4.465 8.062 1 81.56 222 ASP A N 1
ATOM 1740 C CA . ASP A 1 222 ? -11.742 -3.83 7.516 1 81.56 222 ASP A CA 1
ATOM 1741 C C . ASP A 1 222 ? -10.906 -3.186 8.617 1 81.56 222 ASP A C 1
ATOM 1743 O O . ASP A 1 222 ? -9.703 -2.982 8.453 1 81.56 222 ASP A O 1
ATOM 1747 N N . GLY A 1 223 ? -11.578 -2.938 9.703 1 77 223 GLY A N 1
ATOM 1748 C CA . GLY A 1 223 ? -10.867 -2.322 10.812 1 77 223 GLY A CA 1
ATOM 1749 C C . GLY A 1 223 ? -10.312 -3.332 11.805 1 77 223 GLY A C 1
ATOM 1750 O O . GLY A 1 223 ? -9.625 -2.961 12.758 1 77 223 GLY A O 1
ATOM 1751 N N . MET A 1 224 ? -10.578 -4.734 11.656 1 79.12 224 MET A N 1
ATOM 1752 C CA . MET A 1 224 ? -10.164 -5.77 12.602 1 79.12 224 MET A CA 1
ATOM 1753 C C . MET A 1 224 ? -8.891 -6.461 12.125 1 79.12 224 MET A C 1
ATOM 1755 O O . MET A 1 224 ? -8.32 -7.277 12.852 1 79.12 224 MET A O 1
ATOM 1759 N N . LEU A 1 225 ? -7.859 -5.938 11.773 1 84.75 225 LEU A N 1
ATOM 1760 C CA . LEU A 1 225 ? -6.602 -6.477 11.273 1 84.75 225 LEU A CA 1
ATOM 1761 C C . LEU A 1 225 ? -6.453 -7.949 11.641 1 84.75 225 LEU A C 1
ATOM 1763 O O . LEU A 1 225 ? -5.828 -8.281 12.648 1 84.75 225 LEU A O 1
ATOM 1767 N N . THR A 1 226 ? -7.062 -8.906 10.961 1 90.56 226 THR A N 1
ATOM 1768 C CA . THR A 1 226 ? -6.953 -10.344 11.18 1 90.56 226 THR A CA 1
ATOM 1769 C C . THR A 1 226 ? -6.441 -11.047 9.922 1 90.56 226 THR A C 1
ATOM 1771 O O . THR A 1 226 ? -6.527 -10.492 8.82 1 90.56 226 THR A O 1
ATOM 1774 N N . GLU A 1 227 ? -5.906 -12.227 10.164 1 94.31 227 GLU A N 1
ATOM 1775 C CA . GLU A 1 227 ? -5.469 -13.023 9.023 1 94.31 227 GLU A CA 1
ATOM 1776 C C . GLU A 1 227 ? -6.641 -13.344 8.102 1 94.31 227 GLU A C 1
ATOM 1778 O O . GLU A 1 227 ? -6.477 -13.391 6.875 1 94.31 227 GLU A O 1
ATOM 1783 N N . ASP A 1 228 ? -7.797 -13.539 8.672 1 95.56 228 ASP A N 1
ATOM 1784 C CA . ASP A 1 228 ? -8.984 -13.836 7.883 1 95.56 228 ASP A CA 1
ATOM 1785 C C . ASP A 1 228 ? -9.336 -12.672 6.957 1 95.56 228 ASP A C 1
ATOM 1787 O O . ASP A 1 228 ? -9.742 -12.883 5.812 1 95.56 228 ASP A O 1
ATOM 1791 N N . GLN A 1 229 ? -9.219 -11.531 7.504 1 94.38 229 GLN A N 1
ATOM 1792 C CA . GLN A 1 229 ? -9.523 -10.367 6.68 1 94.38 229 GLN A CA 1
ATOM 1793 C C . GLN A 1 229 ? -8.516 -10.227 5.535 1 94.38 229 GLN A C 1
ATOM 1795 O O . GLN A 1 229 ? -8.891 -9.836 4.426 1 94.38 229 GLN A O 1
ATOM 1800 N N . VAL A 1 230 ? -7.234 -10.484 5.812 1 96.56 230 VAL A N 1
ATOM 1801 C CA . VAL A 1 230 ? -6.219 -10.484 4.762 1 96.56 230 VAL A CA 1
ATOM 1802 C C . VAL A 1 230 ? -6.625 -11.453 3.652 1 96.56 230 VAL A C 1
ATOM 1804 O O . VAL A 1 230 ? -6.605 -11.094 2.473 1 96.56 230 VAL A O 1
ATOM 1807 N N . LEU A 1 231 ? -7.016 -12.57 4.066 1 98.06 231 LEU A N 1
ATOM 1808 C CA . LEU A 1 231 ? -7.359 -13.617 3.109 1 98.06 231 LEU A CA 1
ATOM 1809 C C . LEU A 1 231 ? -8.656 -13.281 2.377 1 98.06 231 LEU A C 1
ATOM 1811 O O . LEU A 1 231 ? -8.805 -13.602 1.195 1 98.06 231 LEU A O 1
ATOM 1815 N N . THR A 1 232 ? -9.609 -12.719 3.074 1 98.06 232 THR A N 1
ATOM 1816 C CA . THR A 1 232 ? -10.836 -12.281 2.414 1 98.06 232 THR A CA 1
ATOM 1817 C C . THR A 1 232 ? -10.516 -11.32 1.27 1 98.06 232 THR A C 1
ATOM 1819 O O . THR A 1 232 ? -11.008 -11.492 0.153 1 98.06 232 THR A O 1
ATOM 1822 N N . ASN A 1 233 ? -9.711 -10.336 1.553 1 96.56 233 ASN A N 1
ATOM 1823 C CA . ASN A 1 233 ? -9.289 -9.398 0.517 1 96.56 233 ASN A CA 1
ATOM 1824 C C . ASN A 1 233 ? -8.539 -10.109 -0.608 1 96.56 233 ASN A C 1
ATOM 1826 O O . ASN A 1 233 ? -8.734 -9.797 -1.784 1 96.56 233 ASN A O 1
ATOM 1830 N N . PHE A 1 234 ? -7.742 -11.062 -0.302 1 98.12 234 PHE A N 1
ATOM 1831 C CA . PHE A 1 234 ? -6.953 -11.789 -1.288 1 98.12 234 PHE A CA 1
ATOM 1832 C C . PHE A 1 234 ? -7.859 -12.562 -2.24 1 98.12 234 PHE A C 1
ATOM 1834 O O . PHE A 1 234 ? -7.688 -12.5 -3.459 1 98.12 234 PHE A O 1
ATOM 1841 N N . PHE A 1 235 ? -8.742 -13.273 -1.651 1 98.62 235 PHE A N 1
ATOM 1842 C CA . PHE A 1 235 ? -9.602 -14.094 -2.5 1 98.62 235 PHE A CA 1
ATOM 1843 C C . PHE A 1 235 ? -10.547 -13.227 -3.318 1 98.62 235 PHE A C 1
ATOM 1845 O O . PHE A 1 235 ? -10.883 -13.562 -4.453 1 98.62 235 PHE A O 1
ATOM 1852 N N . LEU A 1 236 ? -10.969 -12.094 -2.766 1 97.06 236 LEU A N 1
ATOM 1853 C CA . LEU A 1 236 ? -11.719 -11.148 -3.592 1 97.06 236 LEU A CA 1
ATOM 1854 C C . LEU A 1 236 ? -10.867 -10.648 -4.754 1 97.06 236 LEU A C 1
ATOM 1856 O O . LEU A 1 236 ? -11.352 -10.516 -5.875 1 97.06 236 LEU A O 1
ATOM 1860 N N . HIS A 1 237 ? -9.633 -10.406 -4.508 1 96.12 237 HIS A N 1
ATOM 1861 C CA . HIS A 1 237 ? -8.703 -10.055 -5.582 1 96.12 237 HIS A CA 1
ATOM 1862 C C . HIS A 1 237 ? -8.664 -11.141 -6.652 1 96.12 237 HIS A C 1
ATOM 1864 O O . HIS A 1 237 ? -8.719 -10.836 -7.848 1 96.12 237 HIS A O 1
ATOM 1870 N N . ILE A 1 238 ? -8.547 -12.367 -6.184 1 95.75 238 ILE A N 1
ATOM 1871 C CA . ILE A 1 238 ? -8.461 -13.477 -7.129 1 95.75 238 ILE A CA 1
ATOM 1872 C C . ILE A 1 238 ? -9.742 -13.539 -7.969 1 95.75 238 ILE A C 1
ATOM 1874 O O . ILE A 1 238 ? -9.68 -13.758 -9.18 1 95.75 238 ILE A O 1
ATOM 1878 N N . TYR A 1 239 ? -10.867 -13.383 -7.312 1 96.06 239 TYR A N 1
ATOM 1879 C CA . TYR A 1 239 ? -12.133 -13.398 -8.031 1 96.06 239 TYR A CA 1
ATOM 1880 C C . TYR A 1 239 ? -12.164 -12.32 -9.109 1 96.06 239 TYR A C 1
ATOM 1882 O O . TYR A 1 239 ? -12.461 -12.594 -10.273 1 96.06 239 TYR A O 1
ATOM 1890 N N . PHE A 1 240 ? -11.859 -11.086 -8.75 1 92.12 240 PHE A N 1
ATOM 1891 C CA . PHE A 1 240 ? -11.961 -9.969 -9.68 1 92.12 240 PHE A CA 1
ATOM 1892 C C . PHE A 1 240 ? -10.898 -10.07 -10.773 1 92.12 240 PHE A C 1
ATOM 1894 O O . PHE A 1 240 ? -11.109 -9.617 -11.898 1 92.12 240 PHE A O 1
ATOM 1901 N N . SER A 1 241 ? -9.773 -10.641 -10.461 1 89.94 241 SER A N 1
ATOM 1902 C CA . SER A 1 241 ? -8.727 -10.852 -11.461 1 89.94 241 SER A CA 1
ATOM 1903 C C . SER A 1 241 ? -9.188 -11.828 -12.539 1 89.94 241 SER A C 1
ATOM 1905 O O . SER A 1 241 ? -8.656 -11.82 -13.656 1 89.94 241 SER A O 1
ATOM 1907 N N . SER A 1 242 ? -10.094 -12.703 -12.125 1 87.94 242 SER A N 1
ATOM 1908 C CA . SER A 1 242 ? -10.57 -13.711 -13.07 1 87.94 242 SER A CA 1
ATOM 1909 C C . SER A 1 242 ? -11.602 -13.125 -14.031 1 87.94 242 SER A C 1
ATOM 1911 O O . SER A 1 242 ? -11.953 -13.75 -15.031 1 87.94 242 SER A O 1
ATOM 1913 N N . LEU A 1 243 ? -12.078 -11.922 -13.609 1 85.31 243 LEU A N 1
ATOM 1914 C CA . LEU A 1 243 ? -13.039 -11.273 -14.492 1 85.31 243 LEU A CA 1
ATOM 1915 C C . LEU A 1 243 ? -12.336 -10.602 -15.664 1 85.31 243 LEU A C 1
ATOM 1917 O O . LEU A 1 243 ? -11.141 -10.812 -15.875 1 85.31 243 LEU A O 1
ATOM 1921 N N . ASP A 1 244 ? -12.953 -9.648 -16.344 1 68.56 244 ASP A N 1
ATOM 1922 C CA . ASP A 1 244 ? -12.359 -8.945 -17.484 1 68.56 244 ASP A CA 1
ATOM 1923 C C . ASP A 1 244 ? -11.133 -8.141 -17.062 1 68.56 244 ASP A C 1
ATOM 1925 O O . ASP A 1 244 ? -11.016 -7.742 -15.898 1 68.56 244 ASP A O 1
ATOM 1929 N N . GLU A 1 245 ? -10.078 -8.07 -17.797 1 63.19 245 GLU A N 1
ATOM 1930 C CA . GLU A 1 245 ? -8.711 -7.633 -17.531 1 63.19 245 GLU A CA 1
ATOM 1931 C C . GLU A 1 245 ? -8.688 -6.219 -16.953 1 63.19 245 GLU A C 1
ATOM 1933 O O . GLU A 1 245 ? -7.82 -5.883 -16.141 1 63.19 245 GLU A O 1
ATOM 1938 N N . ASP A 1 246 ? -9.68 -5.48 -17.016 1 65.44 246 ASP A N 1
ATOM 1939 C CA . ASP A 1 246 ? -9.43 -4.109 -16.578 1 65.44 246 ASP A CA 1
ATOM 1940 C C . ASP A 1 246 ? -10.266 -3.771 -15.344 1 65.44 246 ASP A C 1
ATOM 1942 O O . ASP A 1 246 ? -10.711 -2.633 -15.188 1 65.44 246 ASP A O 1
ATOM 1946 N N . ASN A 1 247 ? -10.266 -4.805 -14.477 1 74 247 ASN A N 1
ATOM 1947 C CA . ASN A 1 247 ? -11.039 -4.535 -13.266 1 74 247 ASN A CA 1
ATOM 1948 C C . ASN A 1 247 ? -10.18 -3.924 -12.172 1 74 247 ASN A C 1
ATOM 1950 O O . ASN A 1 247 ? -9.242 -4.562 -11.68 1 74 247 ASN A O 1
ATOM 1954 N N . LEU A 1 248 ? -10.484 -2.77 -11.781 1 80.69 248 LEU A N 1
ATOM 1955 C CA . LEU A 1 248 ? -9.688 -2.043 -10.797 1 80.69 248 LEU A CA 1
ATOM 1956 C C . LEU A 1 248 ? -9.859 -2.645 -9.406 1 80.69 248 LEU A C 1
ATOM 1958 O O . LEU A 1 248 ? -8.992 -2.498 -8.547 1 80.69 248 LEU A O 1
ATOM 1962 N N . GLN A 1 249 ? -10.961 -3.311 -9.219 1 85.31 249 GLN A N 1
ATOM 1963 C CA . GLN A 1 249 ? -11.219 -3.908 -7.91 1 85.31 249 GLN A CA 1
ATOM 1964 C C . GLN A 1 249 ? -10.172 -4.969 -7.574 1 85.31 249 GLN A C 1
ATOM 1966 O O . GLN A 1 249 ? -9.859 -5.188 -6.402 1 85.31 249 GLN A O 1
ATOM 1971 N N . GLU A 1 250 ? -9.656 -5.594 -8.586 1 90.56 250 GLU A N 1
ATOM 1972 C CA . GLU A 1 250 ? -8.594 -6.57 -8.367 1 90.56 250 GLU A CA 1
ATOM 1973 C C . GLU A 1 250 ? -7.406 -5.941 -7.656 1 90.56 250 GLU A C 1
ATOM 1975 O O . GLU A 1 250 ? -6.871 -6.516 -6.703 1 90.56 250 GLU A O 1
ATOM 1980 N N . LEU A 1 251 ? -7.07 -4.812 -8.125 1 88.94 251 LEU A N 1
ATOM 1981 C CA . LEU A 1 251 ? -5.906 -4.129 -7.578 1 88.94 251 LEU A CA 1
ATOM 1982 C C . LEU A 1 251 ? -6.199 -3.594 -6.18 1 88.94 251 LEU A C 1
ATOM 1984 O O . LEU A 1 251 ? -5.34 -3.658 -5.297 1 88.94 251 LEU A O 1
ATOM 1988 N N . VAL A 1 252 ? -7.418 -3.09 -6.012 1 88.25 252 VAL A N 1
ATOM 1989 C CA . VAL A 1 252 ? -7.809 -2.521 -4.727 1 88.25 252 VAL A CA 1
ATOM 1990 C C . VAL A 1 252 ? -7.758 -3.602 -3.646 1 88.25 252 VAL A C 1
ATOM 1992 O O . VAL A 1 252 ? -7.176 -3.393 -2.578 1 88.25 252 VAL A O 1
ATOM 1995 N N . TYR A 1 253 ? -8.25 -4.738 -3.91 1 92.75 253 TYR A N 1
ATOM 1996 C CA . TYR A 1 253 ? -8.312 -5.801 -2.908 1 92.75 253 TYR A CA 1
ATOM 1997 C C . TYR A 1 253 ? -6.922 -6.367 -2.639 1 92.75 253 TYR A C 1
ATOM 1999 O O . TYR A 1 253 ? -6.613 -6.762 -1.512 1 92.75 253 TYR A O 1
ATOM 2007 N N . LEU A 1 254 ? -6.113 -6.434 -3.658 1 94.56 254 LEU A N 1
ATOM 2008 C CA . LEU A 1 254 ? -4.754 -6.902 -3.428 1 94.56 254 LEU A CA 1
ATOM 2009 C C . LEU A 1 254 ? -3.998 -5.945 -2.51 1 94.56 254 LEU A C 1
ATOM 2011 O O . LEU A 1 254 ? -3.338 -6.379 -1.562 1 94.56 254 LEU A O 1
ATOM 2015 N N . ARG A 1 255 ? -4.113 -4.703 -2.805 1 91.44 255 ARG A N 1
ATOM 2016 C CA . ARG A 1 255 ? -3.426 -3.699 -1.996 1 91.44 255 ARG A CA 1
ATOM 2017 C C . ARG A 1 255 ? -3.965 -3.684 -0.569 1 91.44 255 ARG A C 1
ATOM 2019 O O . ARG A 1 255 ? -3.207 -3.486 0.383 1 91.44 255 ARG A O 1
ATOM 2026 N N . GLN A 1 256 ? -5.242 -3.852 -0.446 1 90.94 256 GLN A N 1
ATOM 2027 C CA . GLN A 1 256 ? -5.824 -3.939 0.889 1 90.94 256 GLN A CA 1
ATOM 2028 C C . GLN A 1 256 ? -5.297 -5.16 1.64 1 90.94 256 GLN A C 1
ATOM 2030 O O . GLN A 1 256 ? -5.004 -5.082 2.834 1 90.94 256 GLN A O 1
ATOM 2035 N N . ALA A 1 257 ? -5.199 -6.262 0.954 1 95.62 257 ALA A N 1
ATOM 2036 C CA . ALA A 1 257 ? -4.66 -7.469 1.576 1 95.62 257 ALA A CA 1
ATOM 2037 C C . ALA A 1 257 ? -3.227 -7.242 2.049 1 95.62 257 ALA A C 1
ATOM 2039 O O . ALA A 1 257 ? -2.873 -7.609 3.174 1 95.62 257 ALA A O 1
ATOM 2040 N N . ILE A 1 258 ? -2.455 -6.66 1.215 1 93.62 258 ILE A N 1
ATOM 2041 C CA . ILE A 1 258 ? -1.046 -6.418 1.506 1 93.62 258 ILE A CA 1
ATOM 2042 C C . ILE A 1 258 ? -0.92 -5.457 2.686 1 93.62 258 ILE A C 1
ATOM 2044 O O . ILE A 1 258 ? -0.161 -5.711 3.625 1 93.62 258 ILE A O 1
ATOM 2048 N N . SER A 1 259 ? -1.674 -4.367 2.629 1 88.62 259 SER A N 1
ATOM 2049 C CA . SER A 1 259 ? -1.634 -3.389 3.711 1 88.62 259 SER A CA 1
ATOM 2050 C C . SER A 1 259 ? -2.049 -4.016 5.039 1 88.62 259 SER A C 1
ATOM 2052 O O . SER A 1 259 ? -1.409 -3.783 6.066 1 88.62 259 SER A O 1
ATOM 2054 N N . CYS A 1 260 ? -3.098 -4.766 5 1 89.5 260 CYS A N 1
ATOM 2055 C CA . CYS A 1 260 ? -3.566 -5.434 6.207 1 89.5 260 CYS A CA 1
ATOM 2056 C C . CYS A 1 260 ? -2.512 -6.395 6.746 1 89.5 260 CYS A C 1
ATOM 2058 O O . CYS A 1 260 ? -2.291 -6.465 7.957 1 89.5 260 CYS A O 1
ATOM 2060 N N . ALA A 1 261 ? -1.903 -7.121 5.902 1 91.75 261 ALA A N 1
ATOM 2061 C CA . ALA A 1 261 ? -0.876 -8.07 6.312 1 91.75 261 ALA A CA 1
ATOM 2062 C C . ALA A 1 261 ? 0.314 -7.359 6.945 1 91.75 261 ALA A C 1
ATOM 2064 O O . ALA A 1 261 ? 0.852 -7.812 7.957 1 91.75 261 ALA A O 1
ATOM 2065 N N . GLN A 1 262 ? 0.739 -6.281 6.355 1 86.56 262 GLN A N 1
ATOM 2066 C CA . GLN A 1 262 ? 1.857 -5.52 6.898 1 86.56 262 GLN A CA 1
ATOM 2067 C C . GLN A 1 262 ? 1.534 -4.98 8.289 1 86.56 262 GLN A C 1
ATOM 2069 O O . GLN A 1 262 ? 2.367 -5.047 9.195 1 86.56 262 GLN A O 1
ATOM 2074 N N . MET A 1 263 ? 0.365 -4.477 8.391 1 83.25 263 MET A N 1
ATOM 2075 C CA . MET A 1 263 ? -0.053 -3.928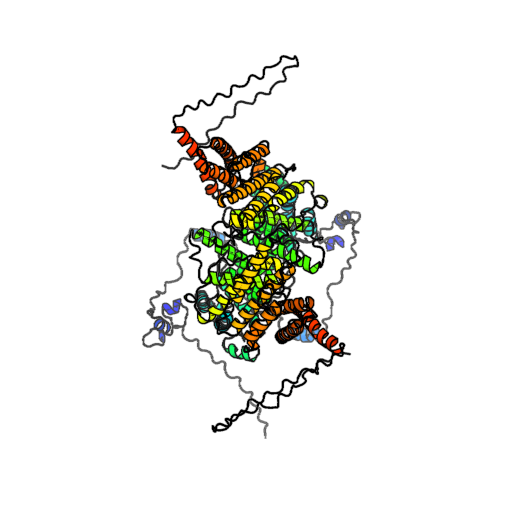 9.672 1 83.25 263 MET A CA 1
ATOM 2076 C C . MET A 1 263 ? -0.165 -5.027 10.727 1 83.25 263 MET A C 1
ATOM 2078 O O . MET A 1 263 ? 0.183 -4.816 11.891 1 83.25 263 MET A O 1
ATOM 2082 N N . LEU A 1 264 ? -0.658 -6.168 10.281 1 83.94 264 LEU A N 1
ATOM 2083 C CA . LEU A 1 264 ? -0.757 -7.316 11.172 1 83.94 264 LEU A CA 1
ATOM 2084 C C . LEU A 1 264 ? 0.622 -7.746 11.664 1 83.94 264 LEU A C 1
ATOM 2086 O O . LEU A 1 264 ? 0.797 -8.062 12.844 1 83.94 264 LEU A O 1
ATOM 2090 N N . HIS A 1 265 ? 1.511 -7.812 10.812 1 80.81 265 HIS A N 1
ATOM 2091 C CA . HIS A 1 265 ? 2.867 -8.227 11.148 1 80.81 265 HIS A CA 1
ATOM 2092 C C . HIS A 1 265 ? 3.52 -7.246 12.117 1 80.81 265 HIS A C 1
ATOM 2094 O O . HIS A 1 265 ? 4.215 -7.652 13.055 1 80.81 265 HIS A O 1
ATOM 2100 N N . LEU A 1 266 ? 3.287 -5.996 11.914 1 72.75 266 LEU A N 1
ATOM 2101 C CA . LEU A 1 266 ? 3.857 -4.953 12.758 1 72.75 266 LEU A CA 1
ATOM 2102 C C . LEU A 1 266 ? 3.256 -5 14.164 1 72.75 266 LEU A C 1
ATOM 2104 O O . LEU A 1 266 ? 3.971 -4.844 15.156 1 72.75 266 LEU A O 1
ATOM 2108 N N . ARG A 1 267 ? 2.02 -5.055 14.125 1 71.06 267 ARG A N 1
ATOM 2109 C CA . ARG A 1 267 ? 1.327 -5.141 15.406 1 71.06 267 ARG A CA 1
ATOM 2110 C C . ARG A 1 267 ? 1.836 -6.32 16.234 1 71.06 267 ARG A C 1
ATOM 2112 O O . ARG A 1 267 ? 2.068 -6.191 17.438 1 71.06 267 ARG A O 1
ATOM 2119 N N . ASP A 1 268 ? 1.986 -7.387 15.656 1 64.81 268 ASP A N 1
ATOM 2120 C CA . ASP A 1 268 ? 2.439 -8.602 16.328 1 64.81 268 ASP A CA 1
ATOM 2121 C C . ASP A 1 268 ? 3.865 -8.43 16.859 1 64.81 268 ASP A C 1
ATOM 2123 O O . ASP A 1 268 ? 4.203 -8.953 17.922 1 64.81 268 ASP A O 1
ATOM 2127 N N . ASN A 1 269 ? 4.609 -7.711 16.141 1 62.62 269 ASN A N 1
ATOM 2128 C CA . ASN A 1 269 ? 5.977 -7.449 16.594 1 62.62 269 ASN A CA 1
ATOM 2129 C C . ASN A 1 269 ? 6.008 -6.496 17.781 1 62.62 269 ASN A C 1
ATOM 2131 O O . ASN A 1 269 ? 6.91 -6.566 18.609 1 62.62 269 ASN A O 1
ATOM 2135 N N . GLU A 1 270 ? 5.102 -5.512 17.719 1 56.72 270 GLU A N 1
ATOM 2136 C CA . GLU A 1 270 ? 5.027 -4.562 18.828 1 56.72 270 GLU A CA 1
ATOM 2137 C C . GLU A 1 270 ? 4.574 -5.25 20.109 1 56.72 270 GLU A C 1
ATOM 2139 O O . GLU A 1 270 ? 5.086 -4.953 21.188 1 56.72 270 GLU A O 1
ATOM 2144 N N . VAL A 1 271 ? 3.449 -5.992 19.891 1 43.41 271 VAL A N 1
ATOM 2145 C CA . VAL A 1 271 ? 2.889 -6.676 21.047 1 43.41 271 VAL A CA 1
ATOM 2146 C C . VAL A 1 271 ? 3.867 -7.734 21.547 1 43.41 271 VAL A C 1
ATOM 2148 O O . VAL A 1 271 ? 4.004 -7.941 22.766 1 43.41 271 VAL A O 1
ATOM 2151 N N . LEU A 1 272 ? 4.254 -8.547 20.562 1 41 272 LEU A N 1
ATOM 2152 C CA . LEU A 1 272 ? 5.098 -9.656 20.984 1 41 272 LEU A CA 1
ATOM 2153 C C . LEU A 1 272 ? 6.488 -9.164 21.375 1 41 272 LEU A C 1
ATOM 2155 O O . LEU A 1 272 ? 7.262 -9.906 22 1 41 272 LEU A O 1
ATOM 2159 N N . GLY A 1 273 ? 6.727 -7.941 21.766 1 41.62 273 GLY A N 1
ATOM 2160 C CA . GLY A 1 273 ? 8.086 -7.539 22.094 1 41.62 273 GLY A CA 1
ATOM 2161 C C . GLY A 1 273 ? 9.109 -8.031 21.078 1 41.62 273 GLY A C 1
ATOM 2162 O O . GLY A 1 273 ? 9.188 -7.52 19.969 1 41.62 273 GLY A O 1
ATOM 2163 N N . GLU A 1 274 ? 10.07 -9.008 21.484 1 41.53 274 GLU A N 1
ATOM 2164 C CA . GLU A 1 274 ? 11.352 -9.508 21 1 41.53 274 GLU A CA 1
ATOM 2165 C C . GLU A 1 274 ? 11.195 -10.172 19.625 1 41.53 274 GLU A C 1
ATOM 2167 O O . GLU A 1 274 ? 11.805 -9.734 18.656 1 41.53 274 GLU A O 1
ATOM 2172 N N . SER A 1 275 ? 11.102 -11.633 19.484 1 41.94 275 SER A N 1
ATOM 2173 C CA . SER A 1 275 ? 11.688 -12.523 18.484 1 41.94 275 SER A CA 1
ATOM 2174 C C . SER A 1 275 ? 10.766 -12.672 17.281 1 41.94 275 SER A C 1
ATOM 2176 O O . SER A 1 275 ? 9.594 -13.008 17.422 1 41.94 275 SER A O 1
ATOM 2178 N N . PRO A 1 276 ? 10.953 -11.898 16.203 1 48.03 276 PRO A N 1
ATOM 2179 C CA . PRO A 1 276 ? 10.438 -12.297 14.891 1 48.03 276 PRO A CA 1
ATOM 2180 C C . PRO A 1 276 ? 10.047 -13.773 14.836 1 48.03 276 PRO A C 1
ATOM 2182 O O . PRO A 1 276 ? 9.461 -14.227 13.852 1 48.03 276 PRO A O 1
ATOM 2185 N N . LYS A 1 277 ? 10.508 -14.648 15.836 1 49.62 277 LYS A N 1
ATOM 2186 C CA . LYS A 1 277 ? 10.445 -16.109 15.844 1 49.62 277 LYS A CA 1
ATOM 2187 C C . LYS A 1 277 ? 9 -16.594 15.953 1 49.62 277 LYS A C 1
ATOM 2189 O O . LYS A 1 277 ? 8.703 -17.75 15.656 1 49.62 277 LYS A O 1
ATOM 2194 N N . ASP A 1 278 ? 7.973 -15.625 16.266 1 57.75 278 ASP A N 1
ATOM 2195 C CA . ASP A 1 278 ? 6.734 -16.312 16.609 1 57.75 278 ASP A CA 1
ATOM 2196 C C . ASP A 1 278 ? 5.648 -16.047 15.57 1 57.75 278 ASP A C 1
ATOM 2198 O O . ASP A 1 278 ? 4.457 -16.156 15.867 1 57.75 278 ASP A O 1
ATOM 2202 N N . THR A 1 279 ? 6.141 -15.711 14.414 1 71.69 279 THR A N 1
ATOM 2203 C CA . THR A 1 279 ? 5.094 -15.594 13.398 1 71.69 279 THR A CA 1
ATOM 2204 C C . THR A 1 279 ? 4.469 -16.953 13.102 1 71.69 279 THR A C 1
ATOM 2206 O O . THR A 1 279 ? 5.176 -17.953 12.953 1 71.69 279 THR A O 1
ATOM 2209 N N . SER A 1 280 ? 3.17 -17 13.102 1 83.81 280 SER A N 1
ATOM 2210 C CA . SER A 1 280 ? 2.455 -18.25 12.883 1 83.81 280 SER A CA 1
ATOM 2211 C C . SER A 1 280 ? 2.77 -18.844 11.508 1 83.81 280 SER A C 1
ATOM 2213 O O . SER A 1 280 ? 3.156 -18.109 10.594 1 83.81 280 SER A O 1
ATOM 2215 N N . HIS A 1 281 ? 2.773 -20.109 11.453 1 91.31 281 HIS A N 1
ATOM 2216 C CA . HIS A 1 281 ? 2.971 -20.844 10.211 1 91.31 281 HIS A CA 1
ATOM 2217 C C . HIS A 1 281 ? 2.014 -20.359 9.125 1 91.31 281 HIS A C 1
ATOM 2219 O O . HIS A 1 281 ? 2.416 -20.172 7.977 1 91.31 281 HIS A O 1
ATOM 2225 N N . ARG A 1 282 ? 0.831 -20.109 9.477 1 92.5 282 ARG A N 1
ATOM 2226 C CA . ARG A 1 282 ? -0.18 -19.672 8.523 1 92.5 282 ARG A CA 1
ATOM 2227 C C . ARG A 1 282 ? 0.148 -18.281 7.98 1 92.5 282 ARG A C 1
ATOM 2229 O O . ARG A 1 282 ? 0.002 -18.031 6.785 1 92.5 282 ARG A O 1
ATOM 2236 N N . PHE A 1 283 ? 0.591 -17.438 8.875 1 93.56 283 PHE A N 1
ATOM 2237 C CA . PHE A 1 283 ? 0.877 -16.078 8.43 1 93.56 283 PHE A CA 1
ATOM 2238 C C . PHE A 1 283 ? 2.061 -16.062 7.473 1 93.56 283 PHE A C 1
ATOM 2240 O O . PHE A 1 283 ? 2.086 -15.273 6.523 1 93.56 283 PHE A O 1
ATOM 2247 N N . LYS A 1 284 ? 3.033 -16.891 7.742 1 93.88 284 LYS A N 1
ATOM 2248 C CA . LYS A 1 284 ? 4.156 -16.984 6.816 1 93.88 284 LYS A CA 1
ATOM 2249 C C . LYS A 1 284 ? 3.686 -17.375 5.418 1 93.88 284 LYS A C 1
ATOM 2251 O O . LYS A 1 284 ? 4.137 -16.797 4.422 1 93.88 284 LYS A O 1
ATOM 2256 N N . LYS A 1 285 ? 2.803 -18.297 5.363 1 96.06 285 LYS A N 1
ATOM 2257 C CA . LYS A 1 285 ? 2.246 -18.719 4.086 1 96.06 285 LYS A CA 1
ATOM 2258 C C . LYS A 1 285 ? 1.474 -17.578 3.418 1 96.06 285 LYS A C 1
ATOM 2260 O O . LYS A 1 285 ? 1.607 -17.359 2.215 1 96.06 285 LYS A O 1
ATOM 2265 N N . ILE A 1 286 ? 0.687 -16.891 4.223 1 97 286 ILE A N 1
ATOM 2266 C CA . ILE A 1 286 ? -0.088 -15.758 3.715 1 97 286 ILE A CA 1
ATOM 2267 C C . ILE A 1 286 ? 0.855 -14.695 3.152 1 97 286 ILE A C 1
ATOM 2269 O O . ILE A 1 286 ? 0.633 -14.18 2.055 1 97 286 ILE A O 1
ATOM 2273 N N . TYR A 1 287 ? 1.88 -14.438 3.861 1 95.19 287 TYR A N 1
ATOM 2274 C CA . TYR A 1 287 ? 2.83 -13.398 3.465 1 95.19 287 TYR A CA 1
ATOM 2275 C C . TYR A 1 287 ? 3.455 -13.727 2.113 1 95.19 287 TYR A C 1
ATOM 2277 O O . TYR A 1 287 ? 3.488 -12.875 1.219 1 95.19 287 TYR A O 1
ATOM 2285 N N . TYR A 1 288 ? 3.902 -14.891 1.948 1 96.56 288 TYR A N 1
ATOM 2286 C CA . TYR A 1 288 ? 4.586 -15.242 0.709 1 96.56 288 TYR A CA 1
ATOM 2287 C C . TYR A 1 288 ? 3.59 -15.43 -0.43 1 96.56 288 TYR A C 1
ATOM 2289 O O . TYR A 1 288 ? 3.906 -15.156 -1.59 1 96.56 288 TYR A O 1
ATOM 2297 N N . LEU A 1 289 ? 2.389 -15.867 -0.114 1 97.88 289 LEU A N 1
ATOM 2298 C CA . LEU A 1 289 ? 1.342 -15.883 -1.129 1 97.88 289 LEU A CA 1
ATOM 2299 C C . LEU A 1 289 ? 1.102 -14.484 -1.684 1 97.88 289 LEU A C 1
ATOM 2301 O O . LEU A 1 289 ? 0.98 -14.305 -2.898 1 97.88 289 LEU A O 1
ATOM 2305 N N . LEU A 1 290 ? 1.029 -13.531 -0.798 1 97.62 290 LEU A N 1
ATOM 2306 C CA . LEU A 1 290 ? 0.846 -12.141 -1.2 1 97.62 290 LEU A CA 1
ATOM 2307 C C . LEU A 1 290 ? 2.061 -11.633 -1.972 1 97.62 290 LEU A C 1
ATOM 2309 O O . LEU A 1 290 ? 1.915 -10.922 -2.969 1 97.62 290 LEU A O 1
ATOM 2313 N N . LEU A 1 291 ? 3.234 -11.969 -1.502 1 96.75 291 LEU A N 1
ATOM 2314 C CA . LEU A 1 291 ? 4.469 -11.539 -2.148 1 96.75 291 LEU A CA 1
ATOM 2315 C C . LEU A 1 291 ? 4.523 -12.023 -3.594 1 96.75 291 LEU A C 1
ATOM 2317 O O . LEU A 1 291 ? 4.809 -11.242 -4.504 1 96.75 291 LEU A O 1
ATOM 2321 N N . ILE A 1 292 ? 4.223 -13.266 -3.783 1 96.5 292 ILE A N 1
ATOM 2322 C CA . ILE A 1 292 ? 4.234 -13.867 -5.113 1 96.5 292 ILE A CA 1
ATOM 2323 C C . ILE A 1 292 ? 3.203 -13.18 -6.004 1 96.5 292 ILE A C 1
ATOM 2325 O O . ILE A 1 292 ? 3.514 -12.781 -7.129 1 96.5 292 ILE A O 1
ATOM 2329 N N . THR A 1 293 ? 2.049 -13.016 -5.496 1 96.5 293 THR A N 1
ATOM 2330 C CA . THR A 1 293 ? 0.952 -12.43 -6.254 1 96.5 293 THR A CA 1
ATOM 2331 C C . THR A 1 293 ? 1.254 -10.977 -6.609 1 96.5 293 THR A C 1
ATOM 2333 O O . THR A 1 293 ? 1.02 -10.547 -7.738 1 96.5 293 THR A O 1
ATOM 2336 N N . GLU A 1 294 ? 1.733 -10.258 -5.625 1 95.19 294 GLU A N 1
ATOM 2337 C CA . GLU A 1 294 ? 2.035 -8.844 -5.832 1 95.19 294 GLU A CA 1
ATOM 2338 C C . GLU A 1 294 ? 3.055 -8.656 -6.953 1 95.19 294 GLU A C 1
ATOM 2340 O O . GLU A 1 294 ? 2.885 -7.789 -7.816 1 95.19 294 GLU A O 1
ATOM 2345 N N . ARG A 1 295 ? 4.055 -9.391 -6.93 1 93.44 295 ARG A N 1
ATOM 2346 C CA . ARG A 1 295 ? 5.141 -9.227 -7.891 1 93.44 295 ARG A CA 1
ATOM 2347 C C . ARG A 1 295 ? 4.672 -9.539 -9.305 1 93.44 295 ARG A C 1
ATOM 2349 O O . ARG A 1 295 ? 5.07 -8.867 -10.258 1 93.44 295 ARG A O 1
ATOM 2356 N N . TYR A 1 296 ? 3.842 -10.555 -9.414 1 92.25 296 TYR A N 1
ATOM 2357 C CA . TYR A 1 296 ? 3.277 -10.852 -10.727 1 92.25 296 TYR A CA 1
ATOM 2358 C C . TYR A 1 296 ? 2.355 -9.734 -11.188 1 92.25 296 TYR A C 1
ATOM 2360 O O . TYR A 1 296 ? 2.453 -9.273 -12.328 1 92.25 296 TYR A O 1
ATOM 2368 N N . VAL A 1 297 ? 1.495 -9.305 -10.336 1 90.12 297 VAL A N 1
ATOM 2369 C CA . VAL A 1 297 ? 0.519 -8.273 -10.688 1 90.12 297 VAL A CA 1
ATOM 2370 C C . VAL A 1 297 ? 1.233 -6.957 -10.969 1 90.12 297 VAL A C 1
ATOM 2372 O O . VAL A 1 297 ? 0.837 -6.207 -11.867 1 90.12 297 VAL A O 1
ATOM 2375 N N . SER A 1 298 ? 2.203 -6.656 -10.133 1 84.94 298 SER A N 1
ATOM 2376 C CA . SER A 1 298 ? 2.986 -5.441 -10.336 1 84.94 298 SER A CA 1
ATOM 2377 C C . SER A 1 298 ? 3.623 -5.418 -11.719 1 84.94 298 SER A C 1
ATOM 2379 O O . SER A 1 298 ? 3.689 -4.367 -12.359 1 84.94 298 SER A O 1
ATOM 2381 N N . PHE A 1 299 ? 4.094 -6.535 -12.148 1 85.06 299 PHE A N 1
ATOM 2382 C CA . PHE A 1 299 ? 4.68 -6.652 -13.477 1 85.06 299 PHE A CA 1
ATOM 2383 C C . PHE A 1 299 ? 3.617 -6.477 -14.555 1 85.06 299 PHE A C 1
ATOM 2385 O O . PHE A 1 299 ? 3.828 -5.754 -15.531 1 85.06 299 PHE A O 1
ATOM 2392 N N . LYS A 1 300 ? 2.516 -7.102 -14.312 1 82.25 300 LYS A N 1
ATOM 2393 C CA . LYS A 1 300 ? 1.442 -7.105 -15.305 1 82.25 300 LYS A CA 1
ATOM 2394 C C . LYS A 1 300 ? 0.785 -5.734 -15.406 1 82.25 300 LYS A C 1
ATOM 2396 O O . LYS A 1 300 ? 0.437 -5.289 -16.5 1 82.25 300 LYS A O 1
ATOM 2401 N N . LYS A 1 301 ? 0.639 -5.102 -14.266 1 79.62 301 LYS A N 1
ATOM 2402 C CA . LYS A 1 301 ? -0.153 -3.875 -14.219 1 79.62 301 LYS A CA 1
ATOM 2403 C C . LYS A 1 301 ? 0.735 -2.654 -14 1 79.62 301 LYS A C 1
ATOM 2405 O O . LYS A 1 301 ? 0.239 -1.53 -13.891 1 79.62 301 LYS A O 1
ATOM 2410 N N . GLN A 1 302 ? 2.088 -2.822 -13.797 1 78.44 302 GLN A N 1
ATOM 2411 C CA . GLN A 1 302 ? 3.061 -1.753 -13.609 1 78.44 302 GLN A CA 1
ATOM 2412 C C . GLN A 1 302 ? 2.797 -0.997 -12.305 1 78.44 302 GLN A C 1
ATOM 2414 O O . GLN A 1 302 ? 2.705 0.232 -12.305 1 78.44 302 GLN A O 1
ATOM 2419 N N . LEU A 1 303 ? 2.602 -1.737 -11.328 1 77.88 303 LEU A N 1
ATOM 2420 C CA . LEU A 1 303 ? 2.439 -1.187 -9.984 1 77.88 303 LEU A CA 1
ATOM 2421 C C . LEU A 1 303 ? 3.699 -1.406 -9.148 1 77.88 303 LEU A C 1
ATOM 2423 O O . LEU A 1 303 ? 4.398 -2.406 -9.328 1 77.88 303 LEU A O 1
ATOM 2427 N N . PRO A 1 304 ? 3.99 -0.509 -8.234 1 78.81 304 PRO A N 1
ATOM 2428 C CA . PRO A 1 304 ? 5.152 -0.741 -7.371 1 78.81 304 PRO A CA 1
ATOM 2429 C C . PRO A 1 304 ? 4.949 -1.908 -6.41 1 78.81 304 PRO A C 1
ATOM 2431 O O . PRO A 1 304 ? 3.844 -2.109 -5.902 1 78.81 304 PRO A O 1
ATOM 2434 N N . VAL A 1 305 ? 6.008 -2.574 -6.18 1 87.19 305 VAL A N 1
ATOM 2435 C CA . VAL A 1 305 ? 5.984 -3.666 -5.211 1 87.19 305 VAL A CA 1
ATOM 2436 C C . VAL A 1 305 ? 6.289 -3.125 -3.814 1 87.19 305 VAL A C 1
ATOM 2438 O O . VAL A 1 305 ? 7.117 -2.227 -3.656 1 87.19 305 VAL A O 1
ATOM 2441 N N . ILE A 1 306 ? 5.625 -3.688 -2.83 1 84.5 306 ILE A N 1
ATOM 2442 C CA . ILE A 1 306 ? 5.715 -3.184 -1.465 1 84.5 306 ILE A CA 1
ATOM 2443 C C . ILE A 1 306 ? 6.371 -4.234 -0.57 1 84.5 306 ILE A C 1
ATOM 2445 O O . ILE A 1 306 ? 7.23 -3.906 0.252 1 84.5 306 ILE A O 1
ATOM 2449 N N . LEU A 1 307 ? 6.125 -5.504 -0.7 1 88.38 307 LEU A N 1
ATOM 2450 C CA . LEU A 1 307 ? 6.535 -6.547 0.234 1 88.38 307 LEU A CA 1
ATOM 2451 C C . LEU A 1 307 ? 7.977 -6.973 -0.022 1 88.38 307 LEU A C 1
ATOM 2453 O O . LEU A 1 307 ? 8.375 -7.16 -1.173 1 88.38 307 LEU A O 1
ATOM 2457 N N . GLU A 1 308 ? 8.703 -7.039 1.044 1 83.25 308 GLU A N 1
ATOM 2458 C CA . GLU A 1 308 ? 10.055 -7.578 1 1 83.25 308 GLU A CA 1
ATOM 2459 C C . GLU A 1 308 ? 10.117 -8.984 1.588 1 83.25 308 GLU A C 1
ATOM 2461 O O . GLU A 1 308 ? 9.414 -9.289 2.553 1 83.25 308 GLU A O 1
ATOM 2466 N N . PRO A 1 309 ? 10.898 -9.82 0.976 1 86.75 309 PRO A N 1
ATOM 2467 C CA . PRO A 1 309 ? 11 -11.188 1.491 1 86.75 309 PRO A CA 1
ATOM 2468 C C . PRO A 1 309 ? 11.805 -11.266 2.789 1 86.75 309 PRO A C 1
ATOM 2470 O O . PRO A 1 309 ? 12.852 -11.922 2.836 1 86.75 309 PRO A O 1
ATOM 2473 N N . THR A 1 310 ? 11.258 -10.773 3.844 1 78.25 310 THR A N 1
ATOM 2474 C CA . THR A 1 310 ? 11.969 -10.656 5.109 1 78.25 310 THR A CA 1
ATOM 2475 C C . THR A 1 310 ? 11.492 -11.711 6.102 1 78.25 310 THR A C 1
ATOM 2477 O O . THR A 1 310 ? 12.117 -11.922 7.141 1 78.25 310 THR A O 1
ATOM 2480 N N . MET A 1 311 ? 10.469 -12.422 5.746 1 83.75 311 MET A N 1
ATOM 2481 C CA . MET A 1 311 ? 9.914 -13.43 6.645 1 83.75 311 MET A CA 1
ATOM 2482 C C . MET A 1 311 ? 10.539 -14.797 6.375 1 83.75 311 MET A C 1
ATOM 2484 O O . MET A 1 311 ? 10.797 -15.148 5.223 1 83.75 311 MET A O 1
ATOM 2488 N N . PRO A 1 312 ? 10.719 -15.508 7.469 1 87.75 312 PRO A N 1
ATOM 2489 C CA . PRO A 1 312 ? 11.133 -16.891 7.219 1 87.75 312 PRO A CA 1
ATOM 2490 C C . PRO A 1 312 ? 10.102 -17.672 6.414 1 87.75 312 PRO A C 1
ATOM 2492 O O . PRO A 1 312 ? 8.898 -17.469 6.566 1 87.75 312 PRO A O 1
ATOM 2495 N N . LEU A 1 313 ? 10.625 -18.562 5.625 1 91.56 313 LEU A N 1
ATOM 2496 C CA . LEU A 1 313 ? 9.734 -19.406 4.84 1 91.56 313 LEU A CA 1
ATOM 2497 C C . LEU A 1 313 ? 8.977 -20.375 5.734 1 91.56 313 LEU A C 1
ATOM 2499 O O . LEU A 1 313 ? 9.469 -20.766 6.797 1 91.56 313 LEU A O 1
ATOM 2503 N N . PRO A 1 314 ? 7.754 -20.734 5.332 1 91.62 314 PRO A N 1
ATOM 2504 C CA . PRO A 1 314 ? 7.012 -21.734 6.109 1 91.62 314 PRO A CA 1
ATOM 2505 C C . PRO A 1 314 ? 7.684 -23.109 6.105 1 91.62 314 PRO A C 1
ATOM 2507 O O . PRO A 1 314 ? 8.312 -23.484 5.117 1 91.62 314 PRO A O 1
ATOM 2510 N N . SER A 1 315 ? 7.457 -23.781 7.195 1 90.12 315 SER A N 1
ATOM 2511 C CA . SER A 1 315 ? 8.047 -25.109 7.344 1 90.12 315 SER A CA 1
ATOM 2512 C C . SER A 1 315 ? 7.094 -26.203 6.844 1 90.12 315 SER A C 1
ATOM 2514 O O . SER A 1 315 ? 5.883 -26.125 7.07 1 90.12 315 SER A O 1
ATOM 2516 N N . LEU A 1 316 ? 7.703 -27.234 6.242 1 85.25 316 LEU A N 1
ATOM 2517 C CA . LEU A 1 316 ? 6.91 -28.344 5.723 1 85.25 316 LEU A CA 1
ATOM 2518 C C . LEU A 1 316 ? 6.273 -29.125 6.859 1 85.25 316 LEU A C 1
ATOM 2520 O O . LEU A 1 316 ? 5.117 -29.547 6.758 1 85.25 316 LEU A O 1
ATOM 2524 N N . GLU A 1 317 ? 6.949 -29.25 7.93 1 83.69 317 GLU A N 1
ATOM 2525 C CA . GLU A 1 317 ? 6.547 -30.109 9.039 1 83.69 317 GLU A CA 1
ATOM 2526 C C . GLU A 1 317 ? 5.328 -29.531 9.766 1 83.69 317 GLU A C 1
ATOM 2528 O O . GLU A 1 317 ? 4.52 -30.281 10.312 1 83.69 317 GLU A O 1
ATOM 2533 N N . ASP A 1 318 ? 5.043 -28.328 9.586 1 82.75 318 ASP A N 1
ATOM 2534 C CA . ASP A 1 318 ? 3.986 -27.672 10.344 1 82.75 318 ASP A CA 1
ATOM 2535 C C . ASP A 1 318 ? 2.689 -27.609 9.539 1 82.75 318 ASP A C 1
ATOM 2537 O O . ASP A 1 318 ? 1.655 -27.172 10.055 1 82.75 318 ASP A O 1
ATOM 2541 N N . ASP A 1 319 ? 2.721 -28.094 8.367 1 87 319 ASP A N 1
ATOM 2542 C CA . ASP A 1 319 ? 1.562 -27.906 7.504 1 87 319 ASP A CA 1
ATOM 2543 C C . ASP A 1 319 ? 0.624 -29.109 7.578 1 87 319 ASP A C 1
ATOM 2545 O O . ASP A 1 319 ? 1.057 -30.219 7.879 1 87 319 ASP A O 1
ATOM 2549 N N . GLU A 1 320 ? -0.622 -28.891 7.297 1 83.06 320 GLU A N 1
ATOM 2550 C CA . GLU A 1 320 ? -1.651 -29.922 7.273 1 83.06 320 GLU A CA 1
ATOM 2551 C C . GLU A 1 320 ? -1.453 -30.875 6.094 1 83.06 320 GLU A C 1
ATOM 2553 O O . GLU A 1 320 ? -1.827 -32.031 6.164 1 83.06 320 GLU A O 1
ATOM 2558 N N . ALA A 1 321 ? -0.942 -30.359 5.023 1 86.69 321 ALA A N 1
ATOM 2559 C CA . ALA A 1 321 ? -0.657 -31.156 3.826 1 86.69 321 ALA A CA 1
ATOM 2560 C C . ALA A 1 321 ? 0.785 -30.953 3.367 1 86.69 321 ALA A C 1
ATOM 2562 O O . ALA A 1 321 ? 1.032 -30.328 2.332 1 86.69 321 ALA A O 1
ATOM 2563 N N . PRO A 1 322 ? 1.657 -31.562 3.971 1 87.5 322 PRO A N 1
ATOM 2564 C CA . PRO A 1 322 ? 3.078 -31.328 3.705 1 87.5 322 PRO A CA 1
ATOM 2565 C C . PRO A 1 322 ? 3.49 -31.75 2.293 1 87.5 322 PRO A C 1
ATOM 2567 O O . PRO A 1 322 ? 4.434 -31.188 1.732 1 87.5 322 PRO A O 1
ATOM 2570 N N . ASP A 1 323 ? 2.723 -32.625 1.716 1 86.94 323 ASP A N 1
ATOM 2571 C CA . ASP A 1 323 ? 3.068 -33.094 0.384 1 86.94 323 ASP A CA 1
ATOM 2572 C C . ASP A 1 323 ? 2.742 -32.062 -0.685 1 86.94 323 ASP A C 1
ATOM 2574 O O . ASP A 1 323 ? 3.295 -32.094 -1.786 1 86.94 323 ASP A O 1
ATOM 2578 N N . LEU A 1 324 ? 1.943 -31.156 -0.354 1 87.56 324 LEU A N 1
ATOM 2579 C CA . LEU A 1 324 ? 1.498 -30.172 -1.333 1 87.56 324 LEU A CA 1
ATOM 2580 C C . LEU A 1 324 ? 2.219 -28.844 -1.132 1 87.56 324 LEU A C 1
ATOM 2582 O O . LEU A 1 324 ? 2.137 -27.953 -1.981 1 87.56 324 LEU A O 1
ATOM 2586 N N . LEU A 1 325 ? 2.986 -28.703 -0.108 1 92 325 LEU A N 1
ATOM 2587 C CA . LEU A 1 325 ? 3.535 -27.406 0.288 1 92 325 LEU A CA 1
ATOM 2588 C C . LEU A 1 325 ? 4.875 -27.156 -0.394 1 92 325 LEU A C 1
ATOM 2590 O O . LEU A 1 325 ? 5.281 -26 -0.568 1 92 325 LEU A O 1
ATOM 2594 N N . PRO A 1 326 ? 5.617 -28.219 -0.803 1 90.88 326 PRO A N 1
ATOM 2595 C CA . PRO A 1 326 ? 6.949 -27.969 -1.364 1 90.88 326 PRO A CA 1
ATOM 2596 C C . PRO A 1 326 ? 6.91 -27.078 -2.6 1 90.88 326 PRO A C 1
ATOM 2598 O O . PRO A 1 326 ? 7.77 -26.203 -2.764 1 90.88 326 PRO A O 1
ATOM 2601 N N . GLY A 1 327 ? 5.957 -27.328 -3.469 1 92.56 327 GLY A N 1
ATOM 2602 C CA . GLY A 1 327 ? 5.844 -26.469 -4.641 1 92.56 327 GLY A CA 1
ATOM 2603 C C . GLY A 1 327 ? 5.66 -25.016 -4.293 1 92.56 327 GLY A C 1
ATOM 2604 O O . GLY A 1 327 ? 6.254 -24.141 -4.934 1 92.56 327 GLY A O 1
ATOM 2605 N N . PHE A 1 328 ? 4.891 -24.828 -3.314 1 94.31 328 PHE A N 1
ATOM 2606 C CA . PHE A 1 328 ? 4.645 -23.453 -2.861 1 94.31 328 PHE A CA 1
ATOM 2607 C C . PHE A 1 328 ? 5.914 -22.828 -2.295 1 94.31 328 PHE A C 1
ATOM 2609 O O . PHE A 1 328 ? 6.227 -21.672 -2.58 1 94.31 328 PHE A O 1
ATOM 2616 N N . ILE A 1 329 ? 6.613 -23.531 -1.519 1 93.88 329 ILE A N 1
ATOM 2617 C CA . ILE A 1 329 ? 7.828 -23.047 -0.873 1 93.88 329 ILE A CA 1
ATOM 2618 C C . ILE A 1 329 ? 8.891 -22.734 -1.93 1 93.88 329 ILE A C 1
ATOM 2620 O O . ILE A 1 329 ? 9.562 -21.703 -1.857 1 93.88 329 ILE A O 1
ATOM 2624 N N . GLU A 1 330 ? 9.016 -23.547 -2.885 1 93.75 330 GLU A N 1
ATOM 2625 C CA . GLU A 1 330 ? 9.992 -23.312 -3.945 1 93.75 330 GLU A CA 1
ATOM 2626 C C . GLU A 1 330 ? 9.633 -22.078 -4.77 1 93.75 330 GLU A C 1
ATOM 2628 O O . GLU A 1 330 ? 10.508 -21.328 -5.176 1 93.75 330 GLU A O 1
ATOM 2633 N N . LEU A 1 331 ? 8.383 -22.016 -5.027 1 95.25 331 LEU A N 1
ATOM 2634 C CA . LEU A 1 331 ? 7.934 -20.828 -5.758 1 95.25 331 LEU A CA 1
ATOM 2635 C C . LEU A 1 331 ? 8.219 -19.562 -4.969 1 95.25 331 LEU A C 1
ATOM 2637 O O . LEU A 1 331 ? 8.656 -18.562 -5.539 1 95.25 331 LEU A O 1
ATOM 2641 N N . ALA A 1 332 ? 7.934 -19.641 -3.688 1 95 332 ALA A N 1
ATOM 2642 C CA . ALA A 1 332 ? 8.227 -18.516 -2.805 1 95 332 ALA A CA 1
ATOM 2643 C C . ALA A 1 332 ? 9.711 -18.156 -2.834 1 95 332 ALA A C 1
ATOM 2645 O O . ALA A 1 332 ? 10.07 -16.984 -2.809 1 95 332 ALA A O 1
ATOM 2646 N N . GLN A 1 333 ? 10.539 -19.094 -2.893 1 93.88 333 GLN A N 1
ATOM 2647 C CA . GLN A 1 333 ? 11.977 -18.859 -2.945 1 93.88 333 GLN A CA 1
ATOM 2648 C C . GLN A 1 333 ? 12.383 -18.156 -4.238 1 93.88 333 GLN A C 1
ATOM 2650 O O . GLN A 1 333 ? 13.188 -17.234 -4.223 1 93.88 333 GLN A O 1
ATOM 2655 N N . VAL A 1 334 ? 11.797 -18.625 -5.289 1 95.12 334 VAL A N 1
ATOM 2656 C CA . VAL A 1 334 ? 12.102 -18.031 -6.59 1 95.12 334 VAL A CA 1
ATOM 2657 C C . VAL A 1 334 ? 11.711 -16.562 -6.594 1 95.12 334 VAL A C 1
ATOM 2659 O O . VAL A 1 334 ? 12.492 -15.703 -7.02 1 95.12 334 VAL A O 1
ATOM 2662 N N . PHE A 1 335 ? 10.57 -16.234 -6.062 1 95.38 335 PHE A N 1
ATOM 2663 C CA . PHE A 1 335 ? 10.055 -14.883 -6.082 1 95.38 335 PHE A CA 1
ATOM 2664 C C . PHE A 1 335 ? 10.742 -14.023 -5.02 1 95.38 335 PHE A C 1
ATOM 2666 O O . PHE A 1 335 ? 10.617 -12.797 -5.031 1 95.38 335 PHE A O 1
ATOM 2673 N N . SER A 1 336 ? 11.492 -14.648 -4.141 1 93.5 336 SER A N 1
ATOM 2674 C CA . SER A 1 336 ? 12.18 -13.938 -3.072 1 93.5 336 SER A CA 1
ATOM 2675 C C . SER A 1 336 ? 13.594 -13.539 -3.49 1 93.5 336 SER A C 1
ATOM 2677 O O . SER A 1 336 ? 14.273 -12.797 -2.779 1 93.5 336 SER A O 1
ATOM 2679 N N . VAL A 1 337 ? 14.008 -13.984 -4.582 1 92.81 337 VAL A N 1
ATOM 2680 C CA . VAL A 1 337 ? 15.375 -13.703 -5.02 1 92.81 337 VAL A CA 1
ATOM 2681 C C . VAL A 1 337 ? 15.516 -12.219 -5.352 1 92.81 337 VAL A C 1
ATOM 2683 O O . VAL A 1 337 ? 16.375 -11.531 -4.789 1 92.81 337 VAL A O 1
ATOM 2686 N N . PRO A 1 338 ? 14.617 -11.719 -6.285 1 88.88 338 PRO A N 1
ATOM 2687 C CA . PRO A 1 338 ? 14.742 -10.281 -6.543 1 88.88 338 PRO A CA 1
ATOM 2688 C C . PRO A 1 338 ? 14.125 -9.43 -5.438 1 88.88 338 PRO A C 1
ATOM 2690 O O . PRO A 1 338 ? 13.086 -9.789 -4.875 1 88.88 338 PRO A O 1
ATOM 2693 N N . ASP A 1 339 ? 14.719 -8.367 -5.16 1 83.12 339 ASP A N 1
ATOM 2694 C CA . ASP A 1 339 ? 14.156 -7.461 -4.172 1 83.12 339 ASP A CA 1
ATOM 2695 C C . ASP A 1 339 ? 13.188 -6.473 -4.82 1 83.12 339 ASP A C 1
ATOM 2697 O O . ASP A 1 339 ? 12.891 -6.578 -6.012 1 83.12 339 ASP A O 1
ATOM 2701 N N . CYS A 1 340 ? 12.617 -5.574 -4.035 1 78.81 340 CYS A N 1
ATOM 2702 C CA . CYS A 1 340 ? 11.625 -4.613 -4.512 1 78.81 340 CYS A CA 1
ATOM 2703 C C . CYS A 1 340 ? 12.219 -3.693 -5.57 1 78.81 340 CYS A C 1
ATOM 2705 O O . CYS A 1 340 ? 11.555 -3.34 -6.543 1 78.81 340 CYS A O 1
ATOM 2707 N N . ALA A 1 341 ? 13.445 -3.316 -5.355 1 76.19 341 ALA A N 1
ATOM 2708 C CA . ALA A 1 341 ? 14.094 -2.406 -6.293 1 76.19 341 ALA A CA 1
ATOM 2709 C C . ALA A 1 341 ? 14.18 -3.025 -7.688 1 76.19 341 ALA A C 1
ATOM 2711 O O . ALA A 1 341 ? 14.016 -2.33 -8.695 1 76.19 341 ALA A O 1
ATOM 2712 N N . PHE A 1 342 ? 14.43 -4.332 -7.742 1 81.69 342 PHE A N 1
ATOM 2713 C CA . PHE A 1 342 ? 14.5 -5.074 -8.992 1 81.69 342 PHE A CA 1
ATOM 2714 C C . PHE A 1 342 ? 13.18 -4.984 -9.758 1 81.69 342 PHE A C 1
ATOM 2716 O O . PHE A 1 342 ? 13.156 -4.629 -10.938 1 81.69 342 PHE A O 1
ATOM 2723 N N . PHE A 1 343 ? 12.125 -5.258 -9.094 1 80.62 343 PHE A N 1
ATOM 2724 C CA . PHE A 1 343 ? 10.812 -5.266 -9.719 1 80.62 343 PHE A CA 1
ATOM 2725 C C . PHE A 1 343 ? 10.383 -3.85 -10.094 1 80.62 343 PHE A C 1
ATOM 2727 O O . PHE A 1 343 ? 9.852 -3.625 -11.188 1 80.62 343 PHE A O 1
ATOM 2734 N N . ASN A 1 344 ? 10.594 -2.938 -9.242 1 75.69 344 ASN A N 1
ATOM 2735 C CA . ASN A 1 344 ? 10.164 -1.566 -9.492 1 75.69 344 ASN A CA 1
ATOM 2736 C C . ASN A 1 344 ? 10.953 -0.924 -10.625 1 75.69 344 ASN A C 1
ATOM 2738 O O . ASN A 1 344 ? 10.422 -0.117 -11.383 1 75.69 344 ASN A O 1
ATOM 2742 N N . LYS A 1 345 ? 12.164 -1.262 -10.727 1 73.12 345 LYS A N 1
ATOM 2743 C CA . LYS A 1 345 ? 12.984 -0.745 -11.82 1 73.12 345 LYS A CA 1
ATOM 2744 C C . LYS A 1 345 ? 12.484 -1.247 -13.172 1 73.12 345 LYS A C 1
ATOM 2746 O O . LYS A 1 345 ? 12.469 -0.5 -14.148 1 73.12 345 LYS A O 1
ATOM 2751 N N . TYR A 1 346 ? 12.156 -2.398 -13.094 1 73.12 346 TYR A N 1
ATOM 2752 C CA . TYR A 1 346 ? 11.75 -2.984 -14.367 1 73.12 346 TYR A CA 1
ATOM 2753 C C . TYR A 1 346 ? 10.305 -2.639 -14.688 1 73.12 346 TYR A C 1
ATOM 2755 O O . TYR A 1 346 ? 9.984 -2.275 -15.82 1 73.12 346 TYR A O 1
ATOM 2763 N N . SER A 1 347 ? 9.484 -2.814 -13.734 1 67.69 347 SER A N 1
ATOM 2764 C CA . SER A 1 347 ? 8.055 -2.676 -13.977 1 67.69 347 SER A CA 1
ATOM 2765 C C . SER A 1 347 ? 7.672 -1.218 -14.219 1 67.69 347 SER A C 1
ATOM 2767 O O . SER A 1 347 ? 6.715 -0.933 -14.945 1 67.69 347 SER A O 1
ATOM 2769 N N . LEU A 1 348 ? 8.445 -0.36 -13.578 1 59.53 348 LEU A N 1
ATOM 2770 C CA . LEU A 1 348 ? 8.094 1.052 -13.688 1 59.53 348 LEU A CA 1
ATOM 2771 C C . LEU A 1 348 ? 8.977 1.757 -14.703 1 59.53 348 LEU A C 1
ATOM 2773 O O . LEU A 1 348 ? 9.094 2.984 -14.695 1 59.53 348 LEU A O 1
ATOM 2777 N N . ARG A 1 349 ? 9.641 0.845 -15.469 1 60.12 349 ARG A N 1
ATOM 2778 C CA . ARG A 1 349 ? 10.5 1.371 -16.531 1 60.12 349 ARG A CA 1
ATOM 2779 C C . ARG A 1 349 ? 9.75 2.367 -17.406 1 60.12 349 ARG A C 1
ATOM 2781 O O . ARG A 1 349 ? 8.625 2.104 -17.828 1 60.12 349 ARG A O 1
ATOM 2788 N N . GLY A 1 350 ? 10.297 3.529 -17.312 1 51.84 350 GLY A N 1
ATOM 2789 C CA . GLY A 1 350 ? 9.703 4.57 -18.125 1 51.84 350 GLY A CA 1
ATOM 2790 C C . GLY A 1 350 ? 8.883 5.566 -17.328 1 51.84 350 GLY A C 1
ATOM 2791 O O . GLY A 1 350 ? 8.438 6.582 -17.875 1 51.84 350 GLY A O 1
ATOM 2792 N N . THR A 1 351 ? 8.547 4.996 -16.188 1 50.06 351 THR A N 1
ATOM 2793 C CA . THR A 1 351 ? 7.832 5.969 -15.367 1 50.06 351 THR A CA 1
ATOM 2794 C C . THR A 1 351 ? 8.812 6.859 -14.609 1 50.06 351 THR A C 1
ATOM 2796 O O . THR A 1 351 ? 9.906 6.418 -14.242 1 50.06 351 THR A O 1
ATOM 2799 N N . THR A 1 352 ? 8.812 8.148 -14.648 1 43.84 352 THR A N 1
ATOM 2800 C CA . THR A 1 352 ? 9.688 9.164 -14.07 1 43.84 352 THR A CA 1
ATOM 2801 C C . THR A 1 352 ? 9.914 8.898 -12.586 1 43.84 352 THR A C 1
ATOM 2803 O O . THR A 1 352 ? 10.805 9.492 -11.969 1 43.84 352 THR A O 1
ATOM 2806 N N . ALA A 1 353 ? 9.141 8.281 -12 1 44.34 353 ALA A N 1
ATOM 2807 C CA . ALA A 1 353 ? 9.008 8.297 -10.547 1 44.34 353 ALA A CA 1
ATOM 2808 C C . ALA A 1 353 ? 10.117 7.484 -9.883 1 44.34 353 ALA A C 1
ATOM 2810 O O . ALA A 1 353 ? 10.273 7.52 -8.664 1 44.34 353 ALA A O 1
ATOM 2811 N N . ALA A 1 354 ? 10.734 6.512 -10.57 1 41.97 354 ALA A N 1
ATOM 2812 C CA . ALA A 1 354 ? 11.469 5.473 -9.859 1 41.97 354 ALA A CA 1
ATOM 2813 C C . ALA A 1 354 ? 12.836 5.98 -9.398 1 41.97 354 ALA A C 1
ATOM 2815 O O . ALA A 1 354 ? 13.609 6.512 -10.203 1 41.97 354 ALA A O 1
ATOM 2816 N N . PHE A 1 355 ? 12.852 6.57 -8.18 1 40.44 355 PHE A N 1
ATOM 2817 C CA . PHE A 1 355 ? 14.227 6.656 -7.699 1 40.44 355 PHE A CA 1
ATOM 2818 C C . PHE A 1 355 ? 15.062 5.508 -8.242 1 40.44 355 PHE A C 1
ATOM 2820 O O . PHE A 1 355 ? 14.75 4.336 -8.008 1 40.44 355 PHE A O 1
ATOM 2827 N N . ASP A 1 356 ? 15.711 5.785 -9.305 1 46.84 356 ASP A N 1
ATOM 2828 C CA . ASP A 1 356 ? 16.641 4.805 -9.852 1 46.84 356 ASP A CA 1
ATOM 2829 C C . ASP A 1 356 ? 17.844 4.617 -8.922 1 46.84 356 ASP A C 1
ATOM 2831 O O . ASP A 1 356 ? 18.719 5.488 -8.844 1 46.84 356 ASP A O 1
ATOM 2835 N N . PRO A 1 357 ? 17.531 4.004 -7.766 1 42.97 357 PRO A N 1
ATOM 2836 C CA . PRO A 1 357 ? 18.812 3.771 -7.094 1 42.97 357 PRO A CA 1
ATOM 2837 C C . PRO A 1 357 ? 19.984 3.729 -8.062 1 42.97 357 PRO A C 1
ATOM 2839 O O . PRO A 1 357 ? 21.141 3.811 -7.641 1 42.97 357 PRO A O 1
ATOM 2842 N N . PHE A 1 358 ? 19.609 3.256 -9.211 1 44.75 358 PHE A N 1
ATOM 2843 C CA . PHE A 1 358 ? 20.656 3.09 -10.211 1 44.75 358 PHE A CA 1
ATOM 2844 C C . PHE A 1 358 ? 20.844 4.367 -11.016 1 44.75 358 PHE A C 1
ATOM 2846 O O . PHE A 1 358 ? 20.875 4.332 -12.25 1 44.75 358 PHE A O 1
ATOM 2853 N N . SER A 1 359 ? 20.281 5.371 -10.406 1 45.12 359 SER A N 1
ATOM 2854 C CA . SER A 1 359 ? 20.656 6.59 -11.117 1 45.12 359 SER A CA 1
ATOM 2855 C C . SER A 1 359 ? 22.094 6.52 -11.625 1 45.12 359 SER A C 1
ATOM 2857 O O . SER A 1 359 ? 22.859 5.664 -11.188 1 45.12 359 SER A O 1
ATOM 2859 N N . GLU A 1 360 ? 22.359 7.309 -12.625 1 46.88 360 GLU A N 1
ATOM 2860 C CA . GLU A 1 360 ? 23.656 7.387 -13.289 1 46.88 360 GLU A CA 1
ATOM 2861 C C . GLU A 1 360 ? 24.812 7.262 -12.289 1 46.88 360 GLU A C 1
ATOM 2863 O O . GLU A 1 360 ? 25.859 6.707 -12.609 1 46.88 360 GLU A O 1
ATOM 2868 N N . ASN A 1 361 ? 24.453 7.613 -11.078 1 44.59 361 ASN A N 1
ATOM 2869 C CA . ASN A 1 361 ? 25.609 7.695 -10.188 1 44.59 361 ASN A CA 1
ATOM 2870 C C . ASN A 1 361 ? 25.828 6.391 -9.438 1 44.59 361 ASN A C 1
ATOM 2872 O O . ASN A 1 361 ? 26.766 6.277 -8.641 1 44.59 361 ASN A O 1
ATOM 2876 N N . PHE A 1 362 ? 24.781 5.559 -9.5 1 50.12 362 PHE A N 1
ATOM 2877 C CA . PHE A 1 362 ? 25.094 4.305 -8.82 1 50.12 362 PHE A CA 1
ATOM 2878 C C . PHE A 1 362 ? 26.172 3.537 -9.562 1 50.12 362 PHE A C 1
ATOM 2880 O O . PHE A 1 362 ? 26.125 3.402 -10.781 1 50.12 362 PHE A O 1
ATOM 2887 N N . ASP A 1 363 ? 27.234 3.213 -8.938 1 55.66 363 ASP A N 1
ATOM 2888 C CA . ASP A 1 363 ? 28.438 2.582 -9.477 1 55.66 363 ASP A CA 1
ATOM 2889 C C . ASP A 1 363 ? 28.094 1.315 -10.258 1 55.66 363 ASP A C 1
ATOM 2891 O O . ASP A 1 363 ? 27.266 0.521 -9.82 1 55.66 363 ASP A O 1
ATOM 2895 N N . LEU A 1 364 ? 28.422 1.291 -11.453 1 59.66 364 LEU A N 1
ATOM 2896 C CA . LEU A 1 364 ? 28.344 0.177 -12.391 1 59.66 364 LEU A CA 1
ATOM 2897 C C . LEU A 1 364 ? 28.641 -1.146 -11.688 1 59.66 364 LEU A C 1
ATOM 2899 O O . LEU A 1 364 ? 28 -2.158 -11.969 1 59.66 364 LEU A O 1
ATOM 2903 N N . MET A 1 365 ? 29.484 -1.091 -10.75 1 60.47 365 MET A N 1
ATOM 2904 C CA . MET A 1 365 ? 29.891 -2.311 -10.055 1 60.47 365 MET A CA 1
ATOM 2905 C C . MET A 1 365 ? 28.75 -2.867 -9.211 1 60.47 365 MET A C 1
ATOM 2907 O O . MET A 1 365 ? 28.531 -4.078 -9.164 1 60.47 365 MET A O 1
ATOM 2911 N N . PHE A 1 366 ? 28 -1.99 -8.742 1 64.19 366 PHE A N 1
ATOM 2912 C CA . PHE A 1 366 ? 26.906 -2.418 -7.891 1 64.19 366 PHE A CA 1
ATOM 2913 C C . PHE A 1 366 ? 25.781 -3.039 -8.719 1 64.19 366 PHE A C 1
ATOM 2915 O O . PHE A 1 366 ? 25.219 -4.059 -8.328 1 64.19 366 PHE A O 1
ATOM 2922 N N . LYS A 1 367 ? 25.703 -2.484 -9.758 1 72.06 367 LYS A N 1
ATOM 2923 C CA . LYS A 1 367 ? 24.641 -2.986 -10.633 1 72.06 367 LYS A CA 1
ATOM 2924 C C . LYS A 1 367 ? 24.984 -4.371 -11.164 1 72.06 367 LYS A C 1
ATOM 2926 O O . LYS A 1 367 ? 24.141 -5.258 -11.211 1 72.06 367 LYS A O 1
ATOM 2931 N N . ASN A 1 368 ? 26.219 -4.559 -11.422 1 77.81 368 ASN A N 1
ATOM 2932 C CA . ASN A 1 368 ? 26.703 -5.848 -11.914 1 77.81 368 ASN A CA 1
ATOM 2933 C C . ASN A 1 368 ? 26.578 -6.938 -10.859 1 77.81 368 ASN A C 1
ATOM 2935 O O . ASN A 1 368 ? 26.125 -8.047 -11.148 1 77.81 368 ASN A O 1
ATOM 2939 N N . GLU A 1 369 ? 26.938 -6.543 -9.75 1 80.25 369 GLU A N 1
ATOM 2940 C CA . GLU A 1 369 ? 26.891 -7.516 -8.664 1 80.25 369 GLU A CA 1
ATOM 2941 C C . GLU A 1 369 ? 25.453 -7.891 -8.32 1 80.25 369 GLU A C 1
ATOM 2943 O O . GLU A 1 369 ? 25.172 -9.039 -7.984 1 80.25 369 GLU A O 1
ATOM 2948 N N . TRP A 1 370 ? 24.703 -6.914 -8.445 1 81.75 370 TRP A N 1
ATOM 2949 C CA . TRP A 1 370 ? 23.297 -7.113 -8.133 1 81.75 370 TRP A CA 1
ATOM 2950 C C . TRP A 1 370 ? 22.656 -8.094 -9.109 1 81.75 370 TRP A C 1
ATOM 2952 O O . TRP A 1 370 ? 21.984 -9.047 -8.695 1 81.75 370 TRP A O 1
ATOM 2962 N N . ILE A 1 371 ? 22.844 -7.914 -10.328 1 87.81 371 ILE A N 1
ATOM 2963 C CA . ILE A 1 371 ? 22.281 -8.773 -11.367 1 87.81 371 ILE A CA 1
ATOM 2964 C C . ILE A 1 371 ? 22.922 -10.156 -11.297 1 87.81 371 ILE A C 1
ATOM 2966 O O . ILE A 1 371 ? 22.25 -11.172 -11.453 1 87.81 371 ILE A O 1
ATOM 2970 N N . GLN A 1 372 ? 24.203 -10.141 -11.031 1 89.81 372 GLN A N 1
ATOM 2971 C CA . GLN A 1 372 ? 24.922 -11.406 -10.906 1 89.81 372 GLN A CA 1
ATOM 2972 C C . GLN A 1 372 ? 24.359 -12.234 -9.75 1 89.81 372 GLN A C 1
ATOM 2974 O O . GLN A 1 372 ? 24.188 -13.453 -9.883 1 89.81 372 GLN A O 1
ATOM 2979 N N . ASP A 1 373 ? 24.078 -11.578 -8.734 1 89.62 373 ASP A N 1
ATOM 2980 C CA . ASP A 1 373 ? 23.547 -12.266 -7.562 1 89.62 373 ASP A CA 1
ATOM 2981 C C . ASP A 1 373 ? 22.172 -12.859 -7.863 1 89.62 373 ASP A C 1
ATOM 2983 O O . ASP A 1 373 ? 21.906 -14.008 -7.512 1 89.62 373 ASP A O 1
ATOM 2987 N N . VAL A 1 374 ? 21.312 -12.109 -8.492 1 91.69 374 VAL A N 1
ATOM 2988 C CA . VAL A 1 374 ? 19.969 -12.562 -8.844 1 91.69 374 VAL A CA 1
ATOM 2989 C C . VAL A 1 374 ? 20.062 -13.773 -9.773 1 91.69 374 VAL A C 1
ATOM 2991 O O . VAL A 1 374 ? 19.422 -14.797 -9.523 1 91.69 374 VAL A O 1
ATOM 2994 N N . GLN A 1 375 ? 20.906 -13.68 -10.781 1 94.25 375 GLN A N 1
ATOM 2995 C CA . GLN A 1 375 ? 21.047 -14.758 -11.758 1 94.25 375 GLN A CA 1
ATOM 2996 C C . GLN A 1 375 ? 21.625 -16 -11.109 1 94.25 375 GLN A C 1
ATOM 2998 O O . GLN A 1 375 ? 21.203 -17.125 -11.398 1 94.25 375 GLN A O 1
ATOM 3003 N N . THR A 1 376 ? 22.547 -15.797 -10.234 1 93.81 376 THR A N 1
ATOM 3004 C CA . THR A 1 376 ? 23.188 -16.922 -9.562 1 93.81 376 THR A CA 1
ATOM 3005 C C . THR A 1 376 ? 22.172 -17.672 -8.688 1 93.81 376 THR A C 1
ATOM 3007 O O . THR A 1 376 ? 22.094 -18.906 -8.734 1 93.81 376 THR A O 1
ATOM 3010 N N . LYS A 1 377 ? 21.453 -16.984 -7.953 1 92.56 377 LYS A N 1
ATOM 3011 C CA . LYS A 1 377 ? 20.484 -17.578 -7.047 1 92.56 377 LYS A CA 1
ATOM 3012 C C . LYS A 1 377 ? 19.375 -18.297 -7.824 1 92.56 377 LYS A C 1
ATOM 3014 O O . LYS A 1 377 ? 18.922 -19.375 -7.418 1 92.56 377 LYS A O 1
ATOM 3019 N N . LEU A 1 378 ? 18.953 -17.766 -8.914 1 94.06 378 LEU A N 1
ATOM 3020 C CA . LEU A 1 378 ? 17.906 -18.375 -9.727 1 94.06 378 LEU A CA 1
ATOM 3021 C C . LEU A 1 378 ? 18.422 -19.625 -10.438 1 94.06 378 LEU A C 1
ATOM 3023 O O . LEU A 1 378 ? 17.672 -20.594 -10.617 1 94.06 378 LEU A O 1
ATOM 3027 N N . SER A 1 379 ? 19.688 -19.562 -10.836 1 90.69 379 SER A N 1
ATOM 3028 C CA . SER A 1 379 ? 20.25 -20.688 -11.586 1 90.69 379 SER A CA 1
ATOM 3029 C C . SER A 1 379 ? 20.516 -21.891 -10.68 1 90.69 379 SER A C 1
ATOM 3031 O O . SER A 1 379 ? 20.531 -23.031 -11.148 1 90.69 379 SER A O 1
ATOM 3033 N N . ARG A 1 380 ? 20.641 -21.672 -9.43 1 83.88 380 ARG A N 1
ATOM 3034 C CA . ARG A 1 380 ? 20.953 -22.734 -8.484 1 83.88 380 ARG A CA 1
ATOM 3035 C C . ARG A 1 380 ? 19.672 -23.422 -7.992 1 83.88 380 ARG A C 1
ATOM 3037 O O . ARG A 1 380 ? 19.734 -24.516 -7.438 1 83.88 380 ARG A O 1
ATOM 3044 N N . SER A 1 381 ? 18.656 -22.906 -8.328 1 76.69 381 SER A N 1
ATOM 3045 C CA . SER A 1 381 ? 17.406 -23.438 -7.805 1 76.69 381 SER A CA 1
ATOM 3046 C C . SER A 1 381 ? 17.016 -24.734 -8.516 1 76.69 381 SER A C 1
ATOM 3048 O O . SER A 1 381 ? 16.938 -24.781 -9.742 1 76.69 381 SER A O 1
ATOM 3050 N N . VAL A 1 382 ? 17.078 -25.875 -7.746 1 73.12 382 VAL A N 1
ATOM 3051 C CA . VAL A 1 382 ? 16.672 -27.172 -8.281 1 73.12 382 VAL A CA 1
ATOM 3052 C C . VAL A 1 382 ? 15.211 -27.438 -7.914 1 73.12 382 VAL A C 1
ATOM 3054 O O . VAL A 1 382 ? 14.836 -27.375 -6.742 1 73.12 382 VAL A O 1
ATOM 3057 N N . VAL A 1 383 ? 14.469 -27.703 -8.945 1 80.19 383 VAL A N 1
ATOM 3058 C CA . VAL A 1 383 ? 13.039 -27.906 -8.742 1 80.19 383 VAL A CA 1
ATOM 3059 C C . VAL A 1 383 ? 12.758 -29.375 -8.445 1 80.19 383 VAL A C 1
ATOM 3061 O O . VAL A 1 383 ? 12.961 -30.234 -9.305 1 80.19 383 VAL A O 1
ATOM 3064 N N . GLN A 1 384 ? 12.453 -29.656 -7.164 1 81.75 384 GLN A N 1
ATOM 3065 C CA . GLN A 1 384 ? 12.156 -31.031 -6.738 1 81.75 384 GLN A CA 1
ATOM 3066 C C . GLN A 1 384 ? 10.703 -31.156 -6.297 1 81.75 384 GLN A C 1
ATOM 3068 O O . GLN A 1 384 ? 10.422 -31.375 -5.117 1 81.75 384 GLN A O 1
ATOM 3073 N N . VAL A 1 385 ? 9.781 -30.938 -7.227 1 88.31 385 VAL A N 1
ATOM 3074 C CA . VAL A 1 385 ? 8.359 -31.016 -6.887 1 88.31 385 VAL A CA 1
ATOM 3075 C C . VAL A 1 385 ? 7.68 -32.062 -7.762 1 88.31 385 VAL A C 1
ATOM 3077 O O . VAL A 1 385 ? 7.965 -32.156 -8.961 1 88.31 385 VAL A O 1
ATOM 3080 N N . ARG A 1 386 ? 6.859 -32.844 -7.172 1 83.38 386 ARG A N 1
ATOM 3081 C CA . ARG A 1 386 ? 6.191 -33.938 -7.855 1 83.38 386 ARG A CA 1
ATOM 3082 C C . ARG A 1 386 ? 4.992 -33.438 -8.656 1 83.38 386 ARG A C 1
ATOM 3084 O O . ARG A 1 386 ? 4.727 -33.938 -9.758 1 83.38 386 ARG A O 1
ATOM 3091 N N . ASN A 1 387 ? 4.273 -32.531 -8.133 1 87.31 387 ASN A N 1
ATOM 3092 C CA . ASN A 1 387 ? 3.111 -31.984 -8.828 1 87.31 387 ASN A CA 1
ATOM 309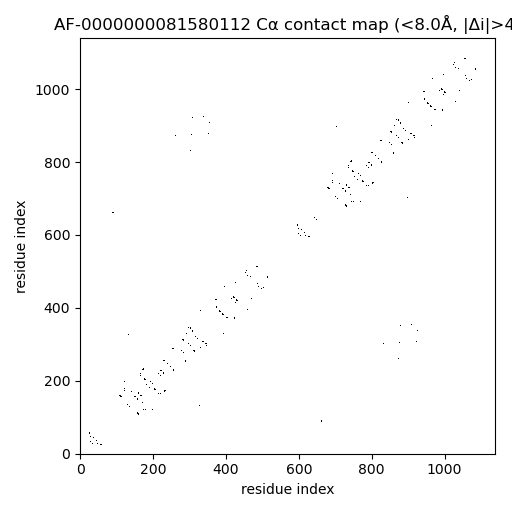3 C C . ASN A 1 387 ? 3.51 -31.234 -10.094 1 87.31 387 ASN A C 1
ATOM 3095 O O . ASN A 1 387 ? 4.234 -30.234 -10.031 1 87.31 387 ASN A O 1
ATOM 3099 N N . GLN A 1 388 ? 3.025 -31.656 -11.227 1 90.38 388 GLN A N 1
ATOM 3100 C CA . GLN A 1 388 ? 3.471 -31.172 -12.523 1 90.38 388 GLN A CA 1
ATOM 3101 C C . GLN A 1 388 ? 3.055 -29.719 -12.727 1 90.38 388 GLN A C 1
ATOM 3103 O O . GLN A 1 388 ? 3.791 -28.938 -13.336 1 90.38 388 GLN A O 1
ATOM 3108 N N . SER A 1 389 ? 1.874 -29.391 -12.281 1 89.56 389 SER A N 1
ATOM 3109 C CA . SER A 1 389 ? 1.417 -28.016 -12.406 1 89.56 389 SER A CA 1
ATOM 3110 C C . SER A 1 389 ? 2.301 -27.062 -11.609 1 89.56 389 SER A C 1
ATOM 3112 O O . SER A 1 389 ? 2.604 -25.953 -12.062 1 89.56 389 SER A O 1
ATOM 3114 N N . GLN A 1 390 ? 2.68 -27.484 -10.469 1 92.38 390 GLN A N 1
ATOM 3115 C CA . GLN A 1 390 ? 3.562 -26.672 -9.633 1 92.38 390 GLN A CA 1
ATOM 3116 C C . GLN A 1 390 ? 4.957 -26.578 -10.242 1 92.38 390 GLN A C 1
ATOM 3118 O O . GLN A 1 390 ? 5.594 -25.531 -10.188 1 92.38 390 GLN A O 1
ATOM 3123 N N . LYS A 1 391 ? 5.371 -27.672 -10.766 1 93.56 391 LYS A N 1
ATOM 3124 C CA . LYS A 1 391 ? 6.684 -27.703 -11.398 1 93.56 391 LYS A CA 1
ATOM 3125 C C . LYS A 1 391 ? 6.758 -26.703 -12.555 1 93.56 391 LYS A C 1
ATOM 3127 O O . LYS A 1 391 ? 7.727 -25.953 -12.664 1 93.56 391 LYS A O 1
ATOM 3132 N N . VAL A 1 392 ? 5.746 -26.672 -13.352 1 94.75 392 VAL A N 1
ATOM 3133 C CA . VAL A 1 392 ? 5.695 -25.734 -14.469 1 94.75 392 VAL A CA 1
ATOM 3134 C C . VAL A 1 392 ? 5.711 -24.312 -13.945 1 94.75 392 VAL A C 1
ATOM 3136 O O . VAL A 1 392 ? 6.43 -23.453 -14.477 1 94.75 392 VAL A O 1
ATOM 3139 N N . ASN A 1 393 ? 4.965 -24.031 -12.953 1 94.5 393 ASN A N 1
ATOM 3140 C CA . ASN A 1 393 ? 4.879 -22.688 -12.383 1 94.5 393 ASN A CA 1
ATOM 3141 C C . ASN A 1 393 ? 6.242 -22.203 -11.906 1 94.5 393 ASN A C 1
ATOM 3143 O O . ASN A 1 393 ? 6.609 -21.047 -12.133 1 94.5 393 ASN A O 1
ATOM 3147 N N . ILE A 1 394 ? 6.969 -23.047 -11.281 1 95.88 394 ILE A N 1
ATOM 3148 C CA . ILE A 1 394 ? 8.281 -22.703 -10.75 1 95.88 394 ILE A CA 1
ATOM 3149 C C . ILE A 1 394 ? 9.25 -22.438 -11.906 1 95.88 394 ILE A C 1
ATOM 3151 O O . ILE A 1 394 ? 9.961 -21.438 -11.914 1 95.88 394 ILE A O 1
ATOM 3155 N N . LEU A 1 395 ? 9.219 -23.312 -12.859 1 96.12 395 LEU A N 1
ATOM 3156 C CA . LEU A 1 395 ? 10.156 -23.234 -13.977 1 96.12 395 LEU A CA 1
ATOM 3157 C C . LEU A 1 395 ? 9.883 -22 -14.82 1 96.12 395 LEU A C 1
ATOM 3159 O O . LEU A 1 395 ? 10.812 -21.281 -15.211 1 96.12 395 LEU A O 1
ATOM 3163 N N . ILE A 1 396 ? 8.633 -21.734 -15.078 1 96.5 396 ILE A N 1
ATOM 3164 C CA . ILE A 1 396 ? 8.281 -20.578 -15.883 1 96.5 396 ILE A CA 1
ATOM 3165 C C . ILE A 1 396 ? 8.648 -19.297 -15.125 1 96.5 396 ILE A C 1
ATOM 3167 O O . ILE A 1 396 ? 9.148 -18.344 -15.719 1 96.5 396 ILE A O 1
ATOM 3171 N N . SER A 1 397 ? 8.375 -19.266 -13.859 1 96.5 397 SER A N 1
ATOM 3172 C CA . SER A 1 397 ? 8.672 -18.094 -13.047 1 96.5 397 SER A CA 1
ATOM 3173 C C . SER A 1 397 ? 10.172 -17.828 -12.977 1 96.5 397 SER A C 1
ATOM 3175 O O . SER A 1 397 ? 10.609 -16.688 -13.078 1 96.5 397 SER A O 1
ATOM 3177 N N . ARG A 1 398 ? 10.922 -18.859 -12.789 1 96.56 398 ARG A N 1
ATOM 3178 C CA . ARG A 1 398 ? 12.375 -18.75 -12.758 1 96.56 398 ARG A CA 1
ATOM 3179 C C . ARG A 1 398 ? 12.898 -18.188 -14.078 1 96.56 398 ARG A C 1
ATOM 3181 O O . ARG A 1 398 ? 13.695 -17.25 -14.094 1 96.56 398 ARG A O 1
ATOM 3188 N N . THR A 1 399 ? 12.469 -18.766 -15.148 1 96.94 399 THR A N 1
ATOM 3189 C CA . THR A 1 399 ? 12.906 -18.359 -16.484 1 96.94 399 THR A CA 1
ATOM 3190 C C . THR A 1 399 ? 12.492 -16.922 -16.766 1 96.94 399 THR A C 1
ATOM 3192 O O . THR A 1 399 ? 13.25 -16.156 -17.375 1 96.94 399 THR A O 1
ATOM 3195 N N . TRP A 1 400 ? 11.312 -16.672 -16.344 1 97.06 400 TRP A N 1
ATOM 3196 C CA . TRP A 1 400 ? 10.766 -15.328 -16.484 1 97.06 400 TRP A CA 1
ATOM 3197 C C . TRP A 1 400 ? 11.648 -14.305 -15.773 1 97.06 400 TRP A C 1
ATOM 3199 O O . TRP A 1 400 ? 12.062 -13.312 -16.375 1 97.06 400 TRP A O 1
ATOM 3209 N N . LEU A 1 401 ? 12.008 -14.531 -14.586 1 96.19 401 LEU A N 1
ATOM 3210 C CA . LEU A 1 401 ? 12.82 -13.617 -13.789 1 96.19 401 LEU A CA 1
ATOM 3211 C C . LEU A 1 401 ? 14.242 -13.523 -14.328 1 96.19 401 LEU A C 1
ATOM 3213 O O . LEU A 1 401 ? 14.844 -12.453 -14.32 1 96.19 401 LEU A O 1
ATOM 3217 N N . GLN A 1 402 ? 14.75 -14.602 -14.789 1 96.75 402 GLN A N 1
ATOM 3218 C CA . GLN A 1 402 ? 16.078 -14.602 -15.414 1 96.75 402 GLN A CA 1
ATOM 3219 C C . GLN A 1 402 ? 16.078 -13.719 -16.656 1 96.75 402 GLN A C 1
ATOM 3221 O O . GLN A 1 402 ? 17.047 -12.992 -16.906 1 96.75 402 GLN A O 1
ATOM 3226 N N . SER A 1 403 ? 15.086 -13.836 -17.422 1 96.88 403 SER A N 1
ATOM 3227 C CA . SER A 1 403 ? 14.977 -13.031 -18.641 1 96.88 403 SER A CA 1
ATOM 3228 C C . SER A 1 403 ? 14.898 -11.547 -18.312 1 96.88 403 SER A C 1
ATOM 3230 O O . SER A 1 403 ? 15.531 -10.727 -18.984 1 96.88 403 SER A O 1
ATOM 3232 N N . ILE A 1 404 ? 14.125 -11.242 -17.344 1 94.69 404 ILE A N 1
ATOM 3233 C CA . ILE A 1 404 ? 13.992 -9.844 -16.922 1 94.69 404 ILE A CA 1
ATOM 3234 C C . ILE A 1 404 ? 15.352 -9.32 -16.453 1 94.69 404 ILE A C 1
ATOM 3236 O O . ILE A 1 404 ? 15.742 -8.203 -16.797 1 94.69 404 ILE A O 1
ATOM 3240 N N . ALA A 1 405 ? 16.016 -10.109 -15.641 1 94.12 405 ALA A N 1
ATOM 3241 C CA . ALA A 1 405 ? 17.328 -9.711 -15.148 1 94.12 405 ALA A CA 1
ATOM 3242 C C . ALA A 1 405 ? 18.297 -9.438 -16.297 1 94.12 405 ALA A C 1
ATOM 3244 O O . ALA A 1 405 ? 19.078 -8.484 -16.266 1 94.12 405 ALA A O 1
ATOM 3245 N N . TRP A 1 406 ? 18.25 -10.242 -17.266 1 95.69 406 TRP A N 1
ATOM 3246 C CA . TRP A 1 406 ? 19.125 -10.062 -18.422 1 95.69 406 TRP A CA 1
ATOM 3247 C C . TRP A 1 406 ? 18.75 -8.805 -19.188 1 95.69 406 TRP A C 1
ATOM 3249 O O . TRP A 1 406 ? 19.625 -8.062 -19.656 1 95.69 406 TRP A O 1
ATOM 3259 N N . LEU A 1 407 ? 17.516 -8.594 -19.406 1 93.88 407 LEU A N 1
ATOM 3260 C CA . LEU A 1 407 ? 17.047 -7.395 -20.094 1 93.88 407 LEU A CA 1
ATOM 3261 C C . LEU A 1 407 ? 17.484 -6.133 -19.359 1 93.88 407 LEU A C 1
ATOM 3263 O O . LEU A 1 407 ? 17.812 -5.125 -19.984 1 93.88 407 LEU A O 1
ATOM 3267 N N . MET A 1 408 ? 17.453 -6.234 -18.078 1 89.56 408 MET A N 1
ATOM 3268 C CA . MET A 1 408 ? 17.906 -5.105 -17.281 1 89.56 408 MET A CA 1
ATOM 3269 C C . MET A 1 408 ? 19.406 -4.871 -17.469 1 89.56 408 MET A C 1
ATOM 3271 O O . MET A 1 408 ? 19.859 -3.727 -17.531 1 89.56 408 MET A O 1
ATOM 3275 N N . ALA A 1 409 ? 20.125 -5.953 -17.484 1 90.38 409 ALA A N 1
ATOM 3276 C CA . ALA A 1 409 ? 21.562 -5.852 -17.75 1 90.38 409 ALA A CA 1
ATOM 3277 C C . ALA A 1 409 ? 21.828 -5.215 -19.109 1 90.38 409 ALA A C 1
ATOM 3279 O O . ALA A 1 409 ? 22.734 -4.395 -19.25 1 90.38 409 ALA A O 1
ATOM 3280 N N . LYS A 1 410 ? 21.094 -5.574 -20.062 1 91.38 410 LYS A N 1
ATOM 3281 C CA . LYS A 1 410 ? 21.203 -4.996 -21.406 1 91.38 410 LYS A CA 1
ATOM 3282 C C . LYS A 1 410 ? 20.938 -3.496 -21.375 1 91.38 410 LYS A C 1
ATOM 3284 O O . LYS A 1 410 ? 21.688 -2.715 -21.969 1 91.38 410 LYS A O 1
ATOM 3289 N N . ASP A 1 411 ? 19.797 -3.148 -20.797 1 84.5 411 ASP A N 1
ATOM 3290 C CA . ASP A 1 411 ? 19.391 -1.749 -20.75 1 84.5 411 ASP A CA 1
ATOM 3291 C C . ASP A 1 411 ? 20.453 -0.887 -20.078 1 84.5 411 ASP A C 1
ATOM 3293 O O . ASP A 1 411 ? 20.594 0.3 -20.391 1 84.5 411 ASP A O 1
ATOM 3297 N N . ARG A 1 412 ? 21.234 -1.599 -19.297 1 80.06 412 ARG A N 1
ATOM 3298 C CA . ARG A 1 412 ? 22.266 -0.86 -18.562 1 80.06 412 ARG A CA 1
ATOM 3299 C C . ARG A 1 412 ? 23.625 -1.013 -19.234 1 80.06 412 ARG A C 1
ATOM 3301 O O . ARG A 1 412 ? 24.656 -0.653 -18.641 1 80.06 412 ARG A O 1
ATOM 3308 N N . LEU A 1 413 ? 23.703 -1.674 -20.266 1 80.38 413 LEU A N 1
ATOM 3309 C CA . LEU A 1 413 ? 24.891 -1.821 -21.109 1 80.38 413 LEU A CA 1
ATOM 3310 C C . LEU A 1 413 ? 25.969 -2.625 -20.391 1 80.38 413 LEU A C 1
ATOM 3312 O O . LEU A 1 413 ? 27.141 -2.262 -20.422 1 80.38 413 LEU A O 1
ATOM 3316 N N . LEU A 1 414 ? 25.453 -3.611 -19.75 1 87.19 414 LEU A N 1
ATOM 3317 C CA . LEU A 1 414 ? 26.375 -4.441 -18.984 1 87.19 414 LEU A CA 1
ATOM 3318 C C . LEU A 1 414 ? 26.781 -5.684 -19.766 1 87.19 414 LEU A C 1
ATOM 3320 O O . LEU A 1 414 ? 27.625 -6.461 -19.328 1 87.19 414 LEU A O 1
ATOM 3324 N N . LEU A 1 415 ? 26.281 -5.867 -20.922 1 91.75 415 LEU A N 1
ATOM 3325 C CA . LEU A 1 415 ? 26.516 -7.09 -21.672 1 91.75 415 LEU A CA 1
ATOM 3326 C C . LEU A 1 415 ? 27.891 -7.07 -22.328 1 91.75 415 LEU A C 1
ATOM 3328 O O . LEU A 1 415 ? 28.312 -6.039 -22.859 1 91.75 415 LEU A O 1
ATOM 3332 N N . THR A 1 416 ? 28.578 -8.18 -22.172 1 90.81 416 THR A N 1
ATOM 3333 C CA . THR A 1 416 ? 29.875 -8.375 -22.812 1 90.81 416 THR A CA 1
ATOM 3334 C C . THR A 1 416 ? 30 -9.797 -23.359 1 90.81 416 THR A C 1
ATOM 3336 O O . THR A 1 416 ? 29.75 -10.766 -22.641 1 90.81 416 THR A O 1
ATOM 3339 N N . PRO A 1 417 ? 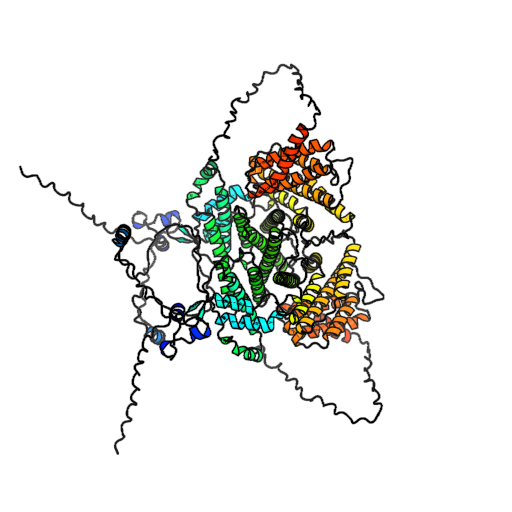30.359 -9.898 -24.688 1 89.88 417 PRO A N 1
ATOM 3340 C CA . PRO A 1 417 ? 30.547 -11.242 -25.234 1 89.88 417 PRO A CA 1
ATOM 3341 C C . PRO A 1 417 ? 31.625 -12.039 -24.5 1 89.88 417 PRO A C 1
ATOM 3343 O O . PRO A 1 417 ? 32.688 -11.508 -24.188 1 89.88 417 PRO A O 1
ATOM 3346 N N . THR A 1 418 ? 31.219 -13.211 -24.125 1 90.25 418 THR A N 1
ATOM 3347 C CA . THR A 1 418 ? 32.156 -14.086 -23.422 1 90.25 418 THR A CA 1
ATOM 3348 C C . THR A 1 418 ? 32.281 -15.422 -24.125 1 90.25 418 THR A C 1
ATOM 3350 O O . THR A 1 418 ? 31.547 -15.711 -25.078 1 90.25 418 THR A O 1
ATOM 3353 N N . SER A 1 419 ? 33.312 -16.234 -23.672 1 88.75 419 SER A N 1
ATOM 3354 C CA . SER A 1 419 ? 33.5 -17.562 -24.234 1 88.75 419 SER A CA 1
ATOM 3355 C C . SER A 1 419 ? 32.438 -18.531 -23.75 1 88.75 419 SER A C 1
ATOM 3357 O O . SER A 1 419 ? 32.156 -19.531 -24.422 1 88.75 419 SER A O 1
ATOM 3359 N N . ASP A 1 420 ? 31.922 -18.219 -22.656 1 88.81 420 ASP A N 1
ATOM 3360 C CA . ASP A 1 420 ? 30.891 -19.047 -22.047 1 88.81 420 ASP A CA 1
ATOM 3361 C C . ASP A 1 420 ? 29.5 -18.453 -22.281 1 88.81 420 ASP A C 1
ATOM 3363 O O . ASP A 1 420 ? 29.172 -17.422 -21.703 1 88.81 420 ASP A O 1
ATOM 3367 N N . GLN A 1 421 ? 28.703 -19.172 -22.984 1 83.88 421 GLN A N 1
ATOM 3368 C CA . GLN A 1 421 ? 27.359 -18.688 -23.312 1 83.88 421 GLN A CA 1
ATOM 3369 C C . GLN A 1 421 ? 26.438 -18.719 -22.094 1 83.88 421 GLN A C 1
ATOM 3371 O O . GLN A 1 421 ? 25.391 -18.078 -22.078 1 83.88 421 GLN A O 1
ATOM 3376 N N . SER A 1 422 ? 26.922 -19.422 -21.078 1 86.44 422 SER A N 1
ATOM 3377 C CA . SER A 1 422 ? 26.109 -19.531 -19.875 1 86.44 422 SER A CA 1
ATOM 3378 C C . SER A 1 422 ? 26.422 -18.406 -18.891 1 86.44 422 SER A C 1
ATOM 3380 O O . SER A 1 422 ? 25.812 -18.328 -17.812 1 86.44 422 SER A O 1
ATOM 3382 N N . ASN A 1 423 ? 27.266 -17.516 -19.375 1 90.81 423 ASN A N 1
ATOM 3383 C CA . ASN A 1 423 ? 27.531 -16.344 -18.562 1 90.81 423 ASN A CA 1
ATOM 3384 C C . ASN A 1 423 ? 26.328 -15.398 -18.516 1 90.81 423 ASN A C 1
ATOM 3386 O O . ASN A 1 423 ? 25.734 -15.094 -19.547 1 90.81 423 ASN A O 1
ATOM 3390 N N . PHE A 1 424 ? 26.109 -14.852 -17.422 1 92.75 424 PHE A N 1
ATOM 3391 C CA . PHE A 1 424 ? 24.906 -14.086 -17.172 1 92.75 424 PHE A CA 1
ATOM 3392 C C . PHE A 1 424 ? 24.891 -12.797 -17.984 1 92.75 424 PHE A C 1
ATOM 3394 O O . PHE A 1 424 ? 23.828 -12.234 -18.25 1 92.75 424 PHE A O 1
ATOM 3401 N N . PHE A 1 425 ? 26.031 -12.305 -18.312 1 93.25 425 PHE A N 1
ATOM 3402 C CA . PHE A 1 425 ? 26.141 -11.023 -18.984 1 93.25 425 PHE A CA 1
ATOM 3403 C C . PHE A 1 425 ? 26.453 -11.219 -20.469 1 93.25 425 PHE A C 1
ATOM 3405 O O . PHE A 1 425 ? 26.672 -10.25 -21.188 1 93.25 425 PHE A O 1
ATOM 3412 N N . ASP A 1 426 ? 26.469 -12.422 -20.906 1 94.69 426 ASP A N 1
ATOM 3413 C CA . ASP A 1 426 ? 26.672 -12.688 -22.312 1 94.69 426 ASP A CA 1
ATOM 3414 C C . ASP A 1 426 ? 25.438 -12.32 -23.125 1 94.69 426 ASP A C 1
ATOM 3416 O O . ASP A 1 426 ? 24.312 -12.602 -22.703 1 94.69 426 ASP A O 1
ATOM 3420 N N . PRO A 1 427 ? 25.594 -11.758 -24.281 1 95 427 PRO A N 1
ATOM 3421 C CA . PRO A 1 427 ? 24.453 -11.422 -25.125 1 95 427 PRO A CA 1
ATOM 3422 C C . PRO A 1 427 ? 23.641 -12.656 -25.531 1 95 427 PRO A C 1
ATOM 3424 O O . PRO A 1 427 ? 22.453 -12.539 -25.844 1 95 427 PRO A O 1
ATOM 3427 N N . ARG A 1 428 ? 24.25 -13.859 -25.484 1 94.81 428 ARG A N 1
ATOM 3428 C CA . ARG A 1 428 ? 23.594 -15.086 -25.938 1 94.81 428 ARG A CA 1
ATOM 3429 C C . ARG A 1 428 ? 22.875 -15.773 -24.781 1 94.81 428 ARG A C 1
ATOM 3431 O O . ARG A 1 428 ? 22.234 -16.812 -24.984 1 94.81 428 ARG A O 1
ATOM 3438 N N . TYR A 1 429 ? 22.875 -15.172 -23.641 1 96.62 429 TYR A N 1
ATOM 3439 C CA . TYR A 1 429 ? 22.375 -15.82 -22.438 1 96.62 429 TYR A CA 1
ATOM 3440 C C . TYR A 1 429 ? 20.875 -16.125 -22.578 1 96.62 429 TYR A C 1
ATOM 3442 O O . TYR A 1 429 ? 20.391 -17.141 -22.062 1 96.62 429 TYR A O 1
ATOM 3450 N N . PRO A 1 430 ? 20.062 -15.336 -23.234 1 97.12 430 PRO A N 1
ATOM 3451 C CA . PRO A 1 430 ? 18.656 -15.656 -23.422 1 97.12 430 PRO A CA 1
ATOM 3452 C C . PRO A 1 430 ? 18.438 -17 -24.125 1 97.12 430 PRO A C 1
ATOM 3454 O O . PRO A 1 430 ? 17.469 -17.703 -23.859 1 97.12 430 PRO A O 1
ATOM 3457 N N . ILE A 1 431 ? 19.344 -17.344 -25.016 1 96.75 431 ILE A N 1
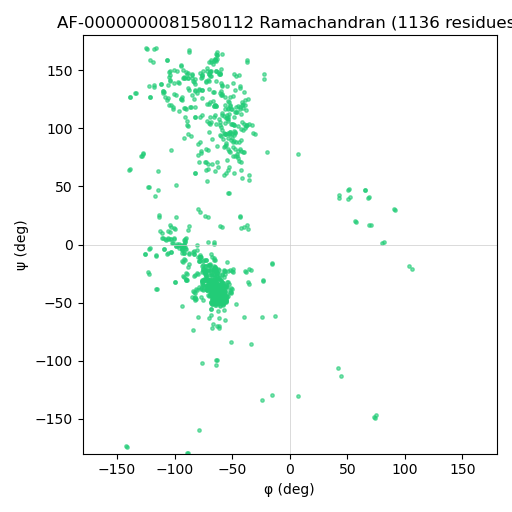ATOM 3458 C CA . ILE A 1 431 ? 19.266 -18.625 -25.719 1 96.75 431 ILE A CA 1
ATOM 3459 C C . ILE A 1 431 ? 19.453 -19.766 -24.719 1 96.75 431 ILE A C 1
ATOM 3461 O O . ILE A 1 431 ? 18.734 -20.766 -24.75 1 96.75 431 ILE A O 1
ATOM 3465 N N . HIS A 1 432 ? 20.391 -19.531 -23.891 1 95.56 432 HIS A N 1
ATOM 3466 C CA . HIS A 1 432 ? 20.672 -20.516 -22.859 1 95.56 432 HIS A CA 1
ATOM 3467 C C . HIS A 1 432 ? 19.484 -20.688 -21.906 1 95.56 432 HIS A C 1
ATOM 3469 O O . HIS A 1 432 ? 19.125 -21.812 -21.562 1 95.56 432 HIS A O 1
ATOM 3475 N N . ILE A 1 433 ? 18.891 -19.609 -21.469 1 96.12 433 ILE A N 1
ATOM 3476 C CA . ILE A 1 433 ? 17.75 -19.609 -20.562 1 96.12 433 ILE A CA 1
ATOM 3477 C C . ILE A 1 433 ? 16.594 -20.359 -21.203 1 96.12 433 ILE A C 1
ATOM 3479 O O . ILE A 1 433 ? 15.969 -21.203 -20.562 1 96.12 433 ILE A O 1
ATOM 3483 N N . ALA A 1 434 ? 16.312 -20.031 -22.422 1 97.25 434 ALA A N 1
ATOM 3484 C CA . ALA A 1 434 ? 15.203 -20.656 -23.141 1 97.25 434 ALA A CA 1
ATOM 3485 C C . ALA A 1 434 ? 15.445 -22.156 -23.344 1 97.25 434 ALA A C 1
ATOM 3487 O O . ALA A 1 434 ? 14.531 -22.969 -23.141 1 97.25 434 ALA A O 1
ATOM 3488 N N . LYS A 1 435 ? 16.641 -22.469 -23.719 1 95.88 435 LYS A N 1
ATOM 3489 C CA . LYS A 1 435 ? 17 -23.875 -23.922 1 95.88 435 LYS A CA 1
ATOM 3490 C C . LYS A 1 435 ? 16.828 -24.672 -22.641 1 95.88 435 LYS A C 1
ATOM 3492 O O . LYS A 1 435 ? 16.266 -25.766 -22.641 1 95.88 435 LYS A O 1
ATOM 3497 N N . ASP A 1 436 ? 17.359 -24.156 -21.594 1 94.56 436 ASP A N 1
ATOM 3498 C CA . ASP A 1 436 ? 17.234 -24.812 -20.297 1 94.56 436 ASP A CA 1
ATOM 3499 C C . ASP A 1 436 ? 15.781 -25.031 -19.922 1 94.56 436 ASP A C 1
ATOM 3501 O O . ASP A 1 436 ? 15.414 -26.094 -19.422 1 94.56 436 ASP A O 1
ATOM 3505 N N . PHE A 1 437 ? 14.961 -24.094 -20.109 1 96.38 437 PHE A N 1
ATOM 3506 C CA . PHE A 1 437 ? 13.531 -24.172 -19.812 1 96.38 437 PHE A CA 1
ATOM 3507 C C . PHE A 1 437 ? 12.867 -25.25 -20.641 1 96.38 437 PHE A C 1
ATOM 3509 O O . PHE A 1 437 ? 12.109 -26.078 -20.109 1 96.38 437 PHE A O 1
ATOM 3516 N N . LEU A 1 438 ? 13.156 -25.297 -21.922 1 96.38 438 LEU A N 1
ATOM 3517 C CA . LEU A 1 438 ? 12.523 -26.234 -22.844 1 96.38 438 LEU A CA 1
ATOM 3518 C C . LEU A 1 438 ? 12.953 -27.672 -22.547 1 96.38 438 LEU A C 1
ATOM 3520 O O . LEU A 1 438 ? 12.156 -28.594 -22.672 1 96.38 438 LEU A O 1
ATOM 3524 N N . ILE A 1 439 ? 14.156 -27.812 -22.125 1 95.12 439 ILE A N 1
ATOM 3525 C CA . ILE A 1 439 ? 14.656 -29.125 -21.766 1 95.12 439 ILE A CA 1
ATOM 3526 C C . ILE A 1 439 ? 13.93 -29.625 -20.516 1 95.12 439 ILE A C 1
ATOM 3528 O O . ILE A 1 439 ? 13.492 -30.781 -20.469 1 95.12 439 ILE A O 1
ATOM 3532 N N . GLN A 1 440 ? 13.742 -28.797 -19.594 1 93.62 440 GLN A N 1
ATOM 3533 C CA . GLN A 1 440 ? 13.164 -29.188 -18.312 1 93.62 440 GLN A CA 1
ATOM 3534 C C . GLN A 1 440 ? 11.656 -29.422 -18.438 1 93.62 440 GLN A C 1
ATOM 3536 O O . GLN A 1 440 ? 11.062 -30.109 -17.609 1 93.62 440 GLN A O 1
ATOM 3541 N N . THR A 1 441 ? 11.031 -28.828 -19.453 1 94.5 441 THR A N 1
ATOM 3542 C CA . THR A 1 441 ? 9.578 -28.906 -19.547 1 94.5 441 THR A CA 1
ATOM 3543 C C . THR A 1 441 ? 9.172 -29.844 -20.688 1 94.5 441 THR A C 1
ATOM 3545 O O . THR A 1 441 ? 7.984 -29.984 -20.984 1 94.5 441 THR A O 1
ATOM 3548 N N . LYS A 1 442 ? 10.062 -30.453 -21.312 1 92.56 442 LYS A N 1
ATOM 3549 C CA . LYS A 1 442 ? 9.82 -31.25 -22.516 1 92.56 442 LYS A CA 1
ATOM 3550 C C . LYS A 1 442 ? 8.82 -32.375 -22.234 1 92.56 442 LYS A C 1
ATOM 3552 O O . LYS A 1 442 ? 7.98 -32.688 -23.078 1 92.56 442 LYS A O 1
ATOM 3557 N N . ASP A 1 443 ? 8.844 -32.969 -21 1 91.69 443 ASP A N 1
ATOM 3558 C CA . ASP A 1 443 ? 8.023 -34.125 -20.688 1 91.69 443 ASP A CA 1
ATOM 3559 C C . ASP A 1 443 ? 6.777 -33.719 -19.906 1 91.69 443 ASP A C 1
ATOM 3561 O O . ASP A 1 443 ? 6.035 -34.594 -19.422 1 91.69 443 ASP A O 1
ATOM 3565 N N . LEU A 1 444 ? 6.598 -32.5 -19.75 1 92.94 444 LEU A N 1
ATOM 3566 C CA . LEU A 1 444 ? 5.434 -32.062 -19 1 92.94 444 LEU A CA 1
ATOM 3567 C C . LEU A 1 444 ? 4.223 -31.891 -19.906 1 92.94 444 LEU A C 1
ATOM 3569 O O . LEU A 1 444 ? 4.344 -31.406 -21.031 1 92.94 444 LEU A O 1
ATOM 3573 N N . PRO A 1 445 ? 3.115 -32.406 -19.438 1 91.44 445 PRO A N 1
ATOM 3574 C CA . PRO A 1 445 ? 1.906 -32.344 -20.266 1 91.44 445 PRO A CA 1
ATOM 3575 C C . PRO A 1 445 ? 1.399 -30.891 -20.422 1 91.44 445 PRO A C 1
ATOM 3577 O O . PRO A 1 445 ? 1.664 -30.047 -19.578 1 91.44 445 PRO A O 1
ATOM 3580 N N . TYR A 1 446 ? 0.652 -30.703 -21.438 1 87.5 446 TYR A N 1
ATOM 3581 C CA . TYR A 1 446 ? 0.107 -29.391 -21.75 1 87.5 446 TYR A CA 1
ATOM 3582 C C . TYR A 1 446 ? -0.843 -28.922 -20.656 1 87.5 446 TYR A C 1
ATOM 3584 O O . TYR A 1 446 ? -0.934 -27.719 -20.391 1 87.5 446 TYR A O 1
ATOM 3592 N N . GLU A 1 447 ? -1.521 -29.844 -20.078 1 84.19 447 GLU A N 1
ATOM 3593 C CA . GLU A 1 447 ? -2.477 -29.531 -19.016 1 84.19 447 GLU A CA 1
ATOM 3594 C C . GLU A 1 447 ? -1.79 -28.844 -17.844 1 84.19 447 GLU A C 1
ATOM 3596 O O . GLU A 1 447 ? -2.393 -28.016 -17.156 1 84.19 447 GLU A O 1
ATOM 3601 N N . ALA A 1 448 ? -0.574 -29.172 -17.656 1 90.31 448 ALA A N 1
ATOM 3602 C CA . ALA A 1 448 ? 0.187 -28.578 -16.562 1 90.31 448 ALA A CA 1
ATOM 3603 C C . ALA A 1 448 ? 0.416 -27.094 -16.812 1 90.31 448 ALA A C 1
ATOM 3605 O O . ALA A 1 448 ? 0.46 -26.297 -15.867 1 90.31 448 ALA A O 1
ATOM 3606 N N . PHE A 1 449 ? 0.514 -26.703 -18.109 1 91.25 449 PHE A N 1
ATOM 3607 C CA . PHE A 1 449 ? 0.651 -25.297 -18.469 1 91.25 449 PHE A CA 1
ATOM 3608 C C . PHE A 1 449 ? -0.688 -24.578 -18.375 1 91.25 449 PHE A C 1
ATOM 3610 O O . PHE A 1 449 ? -0.757 -23.453 -17.859 1 91.25 449 PHE A O 1
ATOM 3617 N N . GLU A 1 450 ? -1.662 -25.234 -18.734 1 84 450 GLU A N 1
ATOM 3618 C CA . GLU A 1 450 ? -3 -24.656 -18.781 1 84 450 GLU A CA 1
ATOM 3619 C C . GLU A 1 450 ? -3.49 -24.297 -17.375 1 84 450 GLU A C 1
ATOM 3621 O O . GLU A 1 450 ? -4.203 -23.312 -17.188 1 84 450 GLU A O 1
ATOM 3626 N N . THR A 1 451 ? -3.164 -25.094 -16.469 1 82.19 451 THR A N 1
ATOM 3627 C CA . THR A 1 451 ? -3.609 -24.891 -15.102 1 82.19 451 THR A CA 1
ATOM 3628 C C . THR A 1 451 ? -3.041 -23.594 -14.531 1 82.19 451 THR A C 1
ATOM 3630 O O . THR A 1 451 ? -3.598 -23.031 -13.586 1 82.19 451 THR A O 1
ATOM 3633 N N . ASN A 1 452 ? -1.937 -23.109 -15.031 1 87.56 452 ASN A N 1
ATOM 3634 C CA . ASN A 1 452 ? -1.298 -21.891 -14.547 1 87.56 452 ASN A CA 1
ATOM 3635 C C . ASN A 1 452 ? -1.92 -20.641 -15.172 1 87.56 452 ASN A C 1
ATOM 3637 O O . ASN A 1 452 ? -1.586 -19.516 -14.789 1 87.56 452 ASN A O 1
ATOM 3641 N N . GLY A 1 453 ? -2.811 -20.797 -16.094 1 81.25 453 GLY A N 1
ATOM 3642 C CA . GLY A 1 453 ? -3.639 -19.719 -16.625 1 81.25 453 GLY A CA 1
ATOM 3643 C C . GLY A 1 453 ? -2.875 -18.766 -17.516 1 81.25 453 GLY A C 1
ATOM 3644 O O . GLY A 1 453 ? -1.916 -19.156 -18.172 1 81.25 453 GLY A O 1
ATOM 3645 N N . SER A 1 454 ? -3.311 -17.5 -17.484 1 83.38 454 SER A N 1
ATOM 3646 C CA . SER A 1 454 ? -2.801 -16.469 -18.406 1 83.38 454 SER A CA 1
ATOM 3647 C C . SER A 1 454 ? -1.389 -16.047 -18.016 1 83.38 454 SER A C 1
ATOM 3649 O O . SER A 1 454 ? -0.667 -15.461 -18.828 1 83.38 454 SER A O 1
ATOM 3651 N N . GLY A 1 455 ? -1.044 -16.344 -16.828 1 88.81 455 GLY A N 1
ATOM 3652 C CA . GLY A 1 455 ? 0.304 -16.016 -16.391 1 88.81 455 GLY A CA 1
ATOM 3653 C C . GLY A 1 455 ? 1.381 -16.672 -17.234 1 88.81 455 GLY A C 1
ATOM 3654 O O . GLY A 1 455 ? 2.479 -16.125 -17.375 1 88.81 455 GLY A O 1
ATOM 3655 N N . VAL A 1 456 ? 1.048 -17.781 -17.859 1 92.81 456 VAL A N 1
ATOM 3656 C CA . VAL A 1 456 ? 1.988 -18.484 -18.719 1 92.81 456 VAL A CA 1
ATOM 3657 C C . VAL A 1 456 ? 2.338 -17.625 -19.922 1 92.81 456 VAL A C 1
ATOM 3659 O O . VAL A 1 456 ? 3.514 -17.484 -20.266 1 92.81 456 VAL A O 1
ATOM 3662 N N . ILE A 1 457 ? 1.347 -17.047 -20.453 1 92.25 457 ILE A N 1
ATOM 3663 C CA . ILE A 1 457 ? 1.538 -16.219 -21.641 1 92.25 457 ILE A CA 1
ATOM 3664 C C . ILE A 1 457 ? 2.355 -14.977 -21.297 1 92.25 457 ILE A C 1
ATOM 3666 O O . ILE A 1 457 ? 3.299 -14.625 -22 1 92.25 457 ILE A O 1
ATOM 3670 N N . VAL A 1 458 ? 2.039 -14.406 -20.219 1 91.25 458 VAL A N 1
ATOM 3671 C CA . VAL A 1 458 ? 2.693 -13.172 -19.797 1 91.25 458 VAL A CA 1
ATOM 3672 C C . VAL A 1 458 ? 4.172 -13.438 -19.516 1 91.25 458 VAL A C 1
ATOM 3674 O O . VAL A 1 458 ? 5.039 -12.695 -19.984 1 91.25 458 VAL A O 1
ATOM 3677 N N . LYS A 1 459 ? 4.445 -14.445 -18.797 1 95.19 459 LYS A N 1
ATOM 3678 C CA . LYS A 1 459 ? 5.816 -14.758 -18.422 1 95.19 459 LYS A CA 1
ATOM 3679 C C . LYS A 1 459 ? 6.637 -15.219 -19.625 1 95.19 459 LYS A C 1
ATOM 3681 O O . LYS A 1 459 ? 7.766 -14.773 -19.812 1 95.19 459 LYS A O 1
ATOM 3686 N N . LEU A 1 460 ? 6.035 -16.016 -20.422 1 96.12 460 LEU A N 1
ATOM 3687 C CA . LEU A 1 460 ? 6.766 -16.531 -21.578 1 96.12 460 LEU A CA 1
ATOM 3688 C C . LEU A 1 460 ? 6.957 -15.445 -22.625 1 96.12 460 LEU A C 1
ATOM 3690 O O . LEU A 1 460 ? 7.906 -15.492 -23.406 1 96.12 460 LEU A O 1
ATOM 3694 N N . SER A 1 461 ? 6.113 -14.484 -22.688 1 94.88 461 SER A N 1
ATOM 3695 C CA . SER A 1 461 ? 6.301 -13.359 -23.594 1 94.88 461 SER A CA 1
ATOM 3696 C C . SER A 1 461 ? 7.566 -12.578 -23.266 1 94.88 461 SER A C 1
ATOM 3698 O O . SER A 1 461 ? 8.219 -12.031 -24.156 1 94.88 461 SER A O 1
ATOM 3700 N N . GLU A 1 462 ? 7.867 -12.523 -21.984 1 94.81 462 GLU A N 1
ATOM 3701 C CA . GLU A 1 462 ? 9.094 -11.844 -21.594 1 94.81 462 GLU A CA 1
ATOM 3702 C C . GLU A 1 462 ? 10.328 -12.648 -21.984 1 94.81 462 GLU A C 1
ATOM 3704 O O . GLU A 1 462 ? 11.375 -12.086 -22.297 1 94.81 462 GLU A O 1
ATOM 3709 N N . VAL A 1 463 ? 10.164 -13.953 -21.891 1 97.25 463 VAL A N 1
ATOM 3710 C CA . VAL A 1 463 ? 11.234 -14.828 -22.375 1 97.25 463 VAL A CA 1
ATOM 3711 C C . VAL A 1 463 ? 11.438 -14.625 -23.875 1 97.25 463 VAL A C 1
ATOM 3713 O O . VAL A 1 463 ? 12.578 -14.5 -24.328 1 97.25 463 VAL A O 1
ATOM 3716 N N . ALA A 1 464 ? 10.352 -14.539 -24.547 1 97.56 464 ALA A N 1
ATOM 3717 C CA . ALA A 1 464 ? 10.398 -14.258 -25.969 1 97.56 464 ALA A CA 1
ATOM 3718 C C . ALA A 1 464 ? 11.023 -12.898 -26.25 1 97.56 464 ALA A C 1
ATOM 3720 O O . ALA A 1 464 ? 11.789 -12.742 -27.203 1 97.56 464 ALA A O 1
ATOM 3721 N N . ASN A 1 465 ? 10.672 -11.992 -25.453 1 96 465 ASN A N 1
ATOM 3722 C CA . ASN A 1 465 ? 11.227 -10.648 -25.594 1 96 465 ASN A CA 1
ATOM 3723 C C . ASN A 1 465 ? 12.75 -10.648 -25.469 1 96 465 ASN A C 1
ATOM 3725 O O . ASN A 1 465 ? 13.438 -9.93 -26.188 1 96 465 ASN A O 1
ATOM 3729 N N . ALA A 1 466 ? 13.227 -11.383 -24.5 1 97.06 466 ALA A N 1
ATOM 3730 C CA . ALA A 1 466 ? 14.68 -11.5 -24.344 1 97.06 466 ALA A CA 1
ATOM 3731 C C . ALA A 1 466 ? 15.32 -12.117 -25.578 1 97.06 466 ALA A C 1
ATOM 3733 O O . ALA A 1 466 ? 16.359 -11.648 -26.047 1 97.06 466 ALA A O 1
ATOM 3734 N N . LEU A 1 467 ? 14.688 -13.109 -26.125 1 97.31 467 LEU A N 1
ATOM 3735 C CA . LEU A 1 467 ? 15.188 -13.758 -27.344 1 97.31 467 LEU A CA 1
ATOM 3736 C C . LEU A 1 467 ? 15.141 -12.797 -28.531 1 97.31 467 LEU A C 1
ATOM 3738 O O . LEU A 1 467 ? 16.109 -12.703 -29.297 1 97.31 467 LEU A O 1
ATOM 3742 N N . GLN A 1 468 ? 14.086 -12.078 -28.609 1 96.44 468 GLN A N 1
ATOM 3743 C CA . GLN A 1 468 ? 13.945 -11.117 -29.688 1 96.44 468 GLN A CA 1
ATOM 3744 C C . GLN A 1 468 ? 14.977 -10 -29.578 1 96.44 468 GLN A C 1
ATOM 3746 O O . GLN A 1 468 ? 15.492 -9.516 -30.578 1 96.44 468 GLN A O 1
ATOM 3751 N N . THR A 1 469 ? 15.195 -9.625 -28.422 1 95.88 469 THR A N 1
ATOM 3752 C CA . THR A 1 469 ? 16.203 -8.594 -28.188 1 95.88 469 THR A CA 1
ATOM 3753 C C . THR A 1 469 ? 17.578 -9.062 -28.656 1 95.88 469 THR A C 1
ATOM 3755 O O . THR A 1 469 ? 18.312 -8.297 -29.281 1 95.88 469 THR A O 1
ATOM 3758 N N . PHE A 1 470 ? 17.922 -10.281 -28.375 1 96 470 PHE A N 1
ATOM 3759 C CA . PHE A 1 470 ? 19.188 -10.828 -28.859 1 96 470 PHE A CA 1
ATOM 3760 C C . PHE A 1 470 ? 19.203 -10.859 -30.391 1 96 470 PHE A C 1
ATOM 3762 O O . PHE A 1 470 ? 20.219 -10.508 -31 1 96 470 PHE A O 1
ATOM 3769 N N . ILE A 1 471 ? 18.125 -11.219 -30.969 1 94.19 471 ILE A N 1
ATOM 3770 C CA . ILE A 1 471 ? 18.016 -11.32 -32.406 1 94.19 471 ILE A CA 1
ATOM 3771 C C . ILE A 1 471 ? 18.25 -9.945 -33.031 1 94.19 471 ILE A C 1
ATOM 3773 O O . ILE A 1 471 ? 18.906 -9.828 -34.094 1 94.19 471 ILE A O 1
ATOM 3777 N N . ARG A 1 472 ? 17.781 -8.961 -32.375 1 92.81 472 ARG A N 1
ATOM 3778 C CA . ARG A 1 472 ? 17.984 -7.594 -32.844 1 92.81 472 ARG A CA 1
ATOM 3779 C C . ARG A 1 472 ? 19.422 -7.133 -32.625 1 92.81 472 ARG A C 1
ATOM 3781 O O . ARG A 1 472 ? 19.953 -6.375 -33.438 1 92.81 472 ARG A O 1
ATOM 3788 N N . LEU A 1 473 ? 20 -7.648 -31.609 1 92.06 473 LEU A N 1
ATOM 3789 C CA . LEU A 1 473 ? 21.359 -7.246 -31.25 1 92.06 473 LEU A CA 1
ATOM 3790 C C . LEU A 1 473 ? 22.375 -7.906 -32.188 1 92.06 473 LEU A C 1
ATOM 3792 O O . LEU A 1 473 ? 23.438 -7.34 -32.438 1 92.06 473 LEU A O 1
ATOM 3796 N N . ALA A 1 474 ? 22.078 -9.117 -32.688 1 89.06 474 ALA A N 1
ATOM 3797 C CA . ALA A 1 474 ? 23.047 -9.875 -33.469 1 89.06 474 ALA A CA 1
ATOM 3798 C C . ALA A 1 474 ? 22.375 -10.57 -34.656 1 89.06 474 ALA A C 1
ATOM 3800 O O . ALA A 1 474 ? 22.406 -11.797 -34.75 1 89.06 474 ALA A O 1
ATOM 3801 N N . PRO A 1 475 ? 21.844 -9.836 -35.562 1 81.75 475 PRO A N 1
ATOM 3802 C CA . PRO A 1 475 ? 21.094 -10.43 -36.656 1 81.75 475 PRO A CA 1
ATOM 3803 C C . PRO A 1 475 ? 21.953 -11.328 -37.531 1 81.75 475 PRO A C 1
ATOM 3805 O O . PRO A 1 475 ? 21.453 -12.312 -38.094 1 81.75 475 PRO A O 1
ATOM 3808 N N . GLY A 1 476 ? 23.172 -11.195 -37.625 1 80.38 476 GLY A N 1
ATOM 3809 C CA . GLY A 1 476 ? 24.031 -11.977 -38.5 1 80.38 476 GLY A CA 1
ATOM 3810 C C . GLY A 1 476 ? 24.828 -13.039 -37.781 1 80.38 476 GLY A C 1
ATOM 3811 O O . GLY A 1 476 ? 25.609 -13.766 -38.375 1 80.38 476 GLY A O 1
ATOM 3812 N N . SER A 1 477 ? 24.469 -13.234 -36.562 1 86.56 477 SER A N 1
ATOM 3813 C CA . SER A 1 477 ? 25.219 -14.211 -35.781 1 86.56 477 SER A CA 1
ATOM 3814 C C . SER A 1 477 ? 24.703 -15.625 -36 1 86.56 477 SER A C 1
ATOM 3816 O O . SER A 1 477 ? 23.516 -15.82 -36.281 1 86.56 477 SER A O 1
ATOM 3818 N N . PRO A 1 478 ? 25.547 -16.609 -36.031 1 87.88 478 PRO A N 1
ATOM 3819 C CA . PRO A 1 478 ? 25.109 -18 -36.156 1 87.88 478 PRO A CA 1
ATOM 3820 C C . PRO A 1 478 ? 24.125 -18.422 -35.062 1 87.88 478 PRO A C 1
ATOM 3822 O O . PRO A 1 478 ? 23.281 -19.281 -35.281 1 87.88 478 PRO A O 1
ATOM 3825 N N . GLU A 1 479 ? 24.203 -17.75 -33.969 1 91.62 479 GLU A N 1
ATOM 3826 C CA . GLU A 1 479 ? 23.344 -18.078 -32.844 1 91.62 479 GLU A CA 1
ATOM 3827 C C . GLU A 1 479 ? 21.938 -17.547 -33.031 1 91.62 479 GLU A C 1
ATOM 3829 O O . GLU A 1 479 ? 21 -17.969 -32.344 1 91.62 479 GLU A O 1
ATOM 3834 N N . THR A 1 480 ? 21.719 -16.719 -34 1 91.88 480 THR A N 1
ATOM 3835 C CA . THR A 1 480 ? 20.406 -16.141 -34.25 1 91.88 480 THR A CA 1
ATOM 3836 C C . THR A 1 480 ? 19.422 -17.219 -34.688 1 91.88 480 THR A C 1
ATOM 3838 O O . THR A 1 480 ? 18.234 -17.172 -34.344 1 91.88 480 THR A O 1
ATOM 3841 N N . ALA A 1 481 ? 19.938 -18.156 -35.438 1 89.81 481 ALA A N 1
ATOM 3842 C CA . ALA A 1 481 ? 19.078 -19.266 -35.875 1 89.81 481 ALA A CA 1
ATOM 3843 C C . ALA A 1 481 ? 18.594 -20.062 -34.656 1 89.81 481 ALA A C 1
ATOM 3845 O O . ALA A 1 481 ? 17.422 -20.453 -34.594 1 89.81 481 ALA A O 1
ATOM 3846 N N . LEU A 1 482 ? 19.531 -20.312 -33.781 1 92.5 482 LEU A N 1
ATOM 3847 C CA . LEU A 1 482 ? 19.172 -21.031 -32.562 1 92.5 482 LEU A CA 1
ATOM 3848 C C . LEU A 1 482 ? 18.156 -20.234 -31.75 1 92.5 482 LEU A C 1
ATOM 3850 O O . LEU A 1 482 ? 17.219 -20.812 -31.188 1 92.5 482 LEU A O 1
ATOM 3854 N N . ALA A 1 483 ? 18.328 -18.953 -31.703 1 95.25 483 ALA A N 1
ATOM 3855 C CA . ALA A 1 483 ? 17.406 -18.078 -30.984 1 95.25 483 ALA A CA 1
ATOM 3856 C C . ALA A 1 483 ? 16 -18.109 -31.594 1 95.25 483 ALA A C 1
ATOM 3858 O O . ALA A 1 483 ? 15.008 -18.125 -30.859 1 95.25 483 ALA A O 1
ATOM 3859 N N . LEU A 1 484 ? 15.961 -18.141 -32.875 1 94.5 484 LEU A N 1
ATOM 3860 C CA . LEU A 1 484 ? 14.688 -18.188 -33.594 1 94.5 484 LEU A CA 1
ATOM 3861 C C . LEU A 1 484 ? 13.977 -19.516 -33.344 1 94.5 484 LEU A C 1
ATOM 3863 O O . LEU A 1 484 ? 12.75 -19.562 -33.25 1 94.5 484 LEU A O 1
ATOM 3867 N N . ASP A 1 485 ? 14.75 -20.594 -33.281 1 93.69 485 ASP A N 1
ATOM 3868 C CA . ASP A 1 485 ? 14.172 -21.891 -33 1 93.69 485 ASP A CA 1
ATOM 3869 C C . ASP A 1 485 ? 13.555 -21.922 -31.609 1 93.69 485 ASP A C 1
ATOM 3871 O O . ASP A 1 485 ? 12.43 -22.406 -31.438 1 93.69 485 ASP A O 1
ATOM 3875 N N . GLU A 1 486 ? 14.352 -21.484 -30.672 1 96 486 GLU A N 1
ATOM 3876 C CA . GLU A 1 486 ? 13.836 -21.438 -29.297 1 96 486 GLU A CA 1
ATOM 3877 C C . GLU A 1 486 ? 12.602 -20.547 -29.219 1 96 486 GLU A C 1
ATOM 3879 O O . GLU A 1 486 ? 11.648 -20.859 -28.5 1 96 486 GLU A O 1
ATOM 3884 N N . LEU A 1 487 ? 12.602 -19.406 -29.891 1 96.88 487 LEU A N 1
ATOM 3885 C CA . LEU A 1 487 ? 11.469 -18.484 -29.938 1 96.88 487 LEU A CA 1
ATOM 3886 C C . LEU A 1 487 ? 10.227 -19.172 -30.5 1 96.88 487 LEU A C 1
ATOM 3888 O O . LEU A 1 487 ? 9.125 -18.969 -29.984 1 96.88 487 LEU A O 1
ATOM 3892 N N . ALA A 1 488 ? 10.414 -19.953 -31.469 1 94.62 488 ALA A N 1
ATOM 3893 C CA . ALA A 1 488 ? 9.305 -20.688 -32.094 1 94.62 488 ALA A CA 1
ATOM 3894 C C . ALA A 1 488 ? 8.688 -21.672 -31.109 1 94.62 488 ALA A C 1
ATOM 3896 O O . ALA A 1 488 ? 7.465 -21.844 -31.078 1 94.62 488 ALA A O 1
ATOM 3897 N N . TYR A 1 489 ? 9.586 -22.344 -30.422 1 94.94 489 TYR A N 1
ATOM 3898 C CA . TYR A 1 489 ? 9.094 -23.297 -29.438 1 94.94 489 TYR A CA 1
ATOM 3899 C C . TYR A 1 489 ? 8.289 -22.594 -28.359 1 94.94 489 TYR A C 1
ATOM 3901 O O . TYR A 1 489 ? 7.211 -23.062 -27.969 1 94.94 489 TYR A O 1
ATOM 3909 N N . ILE A 1 490 ? 8.812 -21.516 -27.844 1 96.56 490 ILE A N 1
ATOM 3910 C CA . ILE A 1 490 ? 8.133 -20.734 -26.812 1 96.56 490 ILE A CA 1
ATOM 3911 C C . ILE A 1 490 ? 6.789 -20.234 -27.359 1 96.56 490 ILE A C 1
ATOM 3913 O O . ILE A 1 490 ? 5.77 -20.297 -26.672 1 96.56 490 ILE A O 1
ATOM 3917 N N . HIS A 1 491 ? 6.809 -19.781 -28.547 1 94.94 491 HIS A N 1
ATOM 3918 C CA . HIS A 1 491 ? 5.594 -19.328 -29.219 1 94.94 491 HIS A CA 1
ATOM 3919 C C . HIS A 1 491 ? 4.57 -20.453 -29.312 1 94.94 491 HIS A C 1
ATOM 3921 O O . HIS A 1 491 ? 3.369 -20.219 -29.156 1 94.94 491 HIS A O 1
ATOM 3927 N N . GLY A 1 492 ? 5.031 -21.625 -29.594 1 92.62 492 GLY A N 1
ATOM 3928 C CA . GLY A 1 492 ? 4.148 -22.781 -29.656 1 92.62 492 GLY A CA 1
ATOM 3929 C C . GLY A 1 492 ? 3.43 -23.047 -28.344 1 92.62 492 GLY A C 1
ATOM 3930 O O . GLY A 1 492 ? 2.234 -23.344 -28.328 1 92.62 492 GLY A O 1
ATOM 3931 N N . ILE A 1 493 ? 4.145 -22.953 -27.281 1 93.62 493 ILE A N 1
ATOM 3932 C CA . ILE A 1 493 ? 3.545 -23.156 -25.969 1 93.62 493 ILE A CA 1
ATOM 3933 C C . ILE A 1 493 ? 2.498 -22.078 -25.719 1 93.62 493 ILE A C 1
ATOM 3935 O O . ILE A 1 493 ? 1.409 -22.359 -25.219 1 93.62 493 ILE A O 1
ATOM 3939 N N . ILE A 1 494 ? 2.828 -20.812 -26.078 1 93.38 494 ILE A N 1
ATOM 3940 C CA . ILE A 1 494 ? 1.936 -19.672 -25.891 1 93.38 494 ILE A CA 1
ATOM 3941 C C . ILE A 1 494 ? 0.65 -19.875 -26.688 1 93.38 494 ILE A C 1
ATOM 3943 O O . ILE A 1 494 ? -0.45 -19.688 -26.156 1 93.38 494 ILE A O 1
ATOM 3947 N N . MET A 1 495 ? 0.752 -20.344 -27.859 1 89.69 495 MET A N 1
ATOM 3948 C CA . MET A 1 495 ? -0.384 -20.484 -28.766 1 89.69 495 MET A CA 1
ATOM 3949 C C . MET A 1 495 ? -1.303 -21.609 -28.328 1 89.69 495 MET A C 1
ATOM 3951 O O . MET A 1 495 ? -2.48 -21.641 -28.688 1 89.69 495 MET A O 1
ATOM 3955 N N . GLN A 1 496 ? -0.764 -22.484 -27.578 1 87.69 496 GLN A N 1
ATOM 3956 C CA . GLN A 1 496 ? -1.57 -23.594 -27.094 1 87.69 496 GLN A CA 1
ATOM 3957 C C . GLN A 1 496 ? -2.451 -23.156 -25.922 1 87.69 496 GLN A C 1
ATOM 3959 O O . GLN A 1 496 ? -3.4 -23.859 -25.562 1 87.69 496 GLN A O 1
ATOM 3964 N N . GLN A 1 497 ? -2.137 -22.031 -25.406 1 84.94 497 GLN A N 1
ATOM 3965 C CA . GLN A 1 497 ? -2.908 -21.547 -24.266 1 84.94 497 GLN A CA 1
ATOM 3966 C C . GLN A 1 497 ? -4.164 -20.812 -24.734 1 84.94 497 GLN A C 1
ATOM 3968 O O . GLN A 1 497 ? -4.199 -20.266 -25.844 1 84.94 497 GLN A O 1
ATOM 3973 N N . ASN A 1 498 ? -5.184 -20.969 -23.938 1 70.81 498 ASN A N 1
ATOM 3974 C CA . ASN A 1 498 ? -6.379 -20.172 -24.203 1 70.81 498 ASN A CA 1
ATOM 3975 C C . ASN A 1 498 ? -6.145 -18.688 -23.938 1 70.81 498 ASN A C 1
ATOM 3977 O O . ASN A 1 498 ? -5.75 -18.312 -22.828 1 70.81 498 ASN A O 1
ATOM 3981 N N . SER A 1 499 ? -6.016 -17.953 -25.031 1 65.44 499 SER A N 1
ATOM 3982 C CA . SER A 1 499 ? -5.676 -16.547 -24.812 1 65.44 499 SER A CA 1
ATOM 3983 C C . SER A 1 499 ? -6.91 -15.664 -24.922 1 65.44 499 SER A C 1
ATOM 3985 O O . SER A 1 499 ? -7.773 -15.898 -25.766 1 65.44 499 SER A O 1
ATOM 3987 N N . ASN A 1 500 ? -7.004 -14.898 -23.922 1 64.75 500 ASN A N 1
ATOM 3988 C CA . ASN A 1 500 ? -7.965 -13.805 -24 1 64.75 500 ASN A CA 1
ATOM 3989 C C . ASN A 1 500 ? -7.488 -12.719 -24.969 1 64.75 500 ASN A C 1
ATOM 3991 O O . ASN A 1 500 ? -6.289 -12.578 -25.203 1 64.75 500 ASN A O 1
ATOM 3995 N N . SER A 1 501 ? -8.32 -12.102 -25.547 1 62.94 501 SER A N 1
ATOM 3996 C CA . SER A 1 501 ? -8.062 -11.039 -26.5 1 62.94 501 SER A CA 1
ATOM 3997 C C . SER A 1 501 ? -7.121 -9.984 -25.922 1 62.94 501 SER A C 1
ATOM 3999 O O . SER A 1 501 ? -6.332 -9.383 -26.656 1 62.94 501 SER A O 1
ATOM 4001 N N . SER A 1 502 ? -7.07 -9.945 -24.719 1 69.44 502 SER A N 1
ATOM 4002 C CA . SER A 1 502 ? -6.301 -8.883 -24.078 1 69.44 502 SER A CA 1
ATOM 4003 C C . SER A 1 502 ? -4.805 -9.18 -24.125 1 69.44 502 SER A C 1
ATOM 4005 O O . SER A 1 502 ? -3.982 -8.281 -23.922 1 69.44 502 SER A O 1
ATOM 4007 N N . LEU A 1 503 ? -4.477 -10.336 -24.5 1 77.94 503 LEU A N 1
ATOM 4008 C CA . LEU A 1 503 ? -3.068 -10.719 -24.469 1 77.94 503 LEU A CA 1
ATOM 4009 C C . LEU A 1 503 ? -2.482 -10.742 -25.891 1 77.94 503 LEU A C 1
ATOM 4011 O O . LEU A 1 503 ? -1.289 -10.992 -26.062 1 77.94 503 LEU A O 1
ATOM 4015 N N . GLU A 1 504 ? -3.234 -10.344 -26.828 1 80.12 504 GLU A N 1
ATOM 4016 C CA . GLU A 1 504 ? -2.828 -10.367 -28.234 1 80.12 504 GLU A CA 1
ATOM 4017 C C . GLU A 1 504 ? -1.655 -9.422 -28.484 1 80.12 504 GLU A C 1
ATOM 4019 O O . GLU A 1 504 ? -0.741 -9.742 -29.234 1 80.12 504 GLU A O 1
ATOM 4024 N N . PRO A 1 505 ? -1.661 -8.344 -27.781 1 83.62 505 PRO A N 1
ATOM 4025 C CA . PRO A 1 505 ? -0.54 -7.43 -28 1 83.62 505 PRO A CA 1
ATOM 4026 C C . PRO A 1 505 ? 0.801 -8.023 -27.578 1 83.62 505 PRO A C 1
ATOM 4028 O O . PRO A 1 505 ? 1.85 -7.621 -28.094 1 83.62 505 PRO A O 1
ATOM 4031 N N . LEU A 1 506 ? 0.727 -8.961 -26.734 1 86.94 506 LEU A N 1
ATOM 4032 C CA . LEU A 1 506 ? 1.951 -9.602 -26.266 1 86.94 506 LEU A CA 1
ATOM 4033 C C . LEU A 1 506 ? 2.414 -10.664 -27.25 1 86.94 506 LEU A C 1
ATOM 4035 O O . LEU A 1 506 ? 3.609 -10.945 -27.359 1 86.94 506 LEU A O 1
ATOM 4039 N N . ILE A 1 507 ? 1.466 -11.219 -28 1 89.81 507 ILE A N 1
ATOM 4040 C CA . ILE A 1 507 ? 1.733 -12.375 -28.844 1 89.81 507 ILE A CA 1
ATOM 4041 C C . ILE A 1 507 ? 2.113 -11.922 -30.25 1 89.81 507 ILE A C 1
ATOM 4043 O O . ILE A 1 507 ? 2.982 -12.516 -30.891 1 89.81 507 ILE A O 1
ATOM 4047 N N . HIS A 1 508 ? 1.641 -10.812 -30.609 1 89.94 508 HIS A N 1
ATOM 4048 C CA . HIS A 1 508 ? 1.762 -10.352 -31.984 1 89.94 508 HIS A CA 1
ATOM 4049 C C . HIS A 1 508 ? 3.219 -10.078 -32.344 1 89.94 508 HIS A C 1
ATOM 4051 O O . HIS A 1 508 ? 3.686 -10.5 -33.406 1 89.94 508 HIS A O 1
ATOM 4057 N N . PRO A 1 509 ? 3.891 -9.406 -31.547 1 91.94 509 PRO A N 1
ATOM 4058 C CA . PRO A 1 509 ? 5.281 -9.133 -31.906 1 91.94 509 PRO A CA 1
ATOM 4059 C C . PRO A 1 509 ? 6.102 -10.406 -32.094 1 91.94 509 PRO A C 1
ATOM 4061 O O . PRO A 1 509 ? 7.027 -10.438 -32.906 1 91.94 509 PRO A O 1
ATOM 4064 N N . ILE A 1 510 ? 5.773 -11.414 -31.375 1 93.31 510 ILE A N 1
ATOM 4065 C CA . ILE A 1 510 ? 6.48 -12.688 -31.469 1 93.31 510 ILE A CA 1
ATOM 4066 C C . ILE A 1 510 ? 6.152 -13.367 -32.781 1 93.31 510 ILE A C 1
ATOM 4068 O O . ILE A 1 510 ? 7.051 -13.836 -33.5 1 93.31 510 ILE A O 1
ATOM 4072 N N . THR A 1 511 ? 4.895 -13.297 -33.062 1 91 511 THR A N 1
ATOM 4073 C CA . THR A 1 511 ? 4.426 -13.883 -34.312 1 91 511 THR A CA 1
ATOM 4074 C C . THR A 1 511 ? 5.035 -13.148 -35.5 1 91 511 THR A C 1
ATOM 4076 O O . THR A 1 511 ? 5.441 -13.781 -36.469 1 91 511 THR A O 1
ATOM 4079 N N . GLU A 1 512 ? 5.109 -11.883 -35.375 1 91.19 512 GLU A N 1
ATOM 4080 C CA . GLU A 1 512 ? 5.664 -11.07 -36.438 1 91.19 512 GLU A CA 1
ATOM 4081 C C . GLU A 1 512 ? 7.141 -11.391 -36.656 1 91.19 512 GLU A C 1
ATOM 4083 O O . GLU A 1 512 ? 7.594 -11.461 -37.812 1 91.19 512 GLU A O 1
ATOM 4088 N N . THR A 1 513 ? 7.836 -11.539 -35.688 1 91.88 513 THR A N 1
ATOM 4089 C CA . THR A 1 513 ? 9.258 -11.852 -35.781 1 91.88 513 THR A CA 1
ATOM 4090 C C . THR A 1 513 ? 9.453 -13.211 -36.469 1 91.88 513 THR A C 1
ATOM 4092 O O . THR A 1 513 ? 10.336 -13.359 -37.312 1 91.88 513 THR A O 1
ATOM 4095 N N . LEU A 1 514 ? 8.648 -14.164 -36.156 1 91.19 514 LEU A N 1
ATOM 4096 C CA . LEU A 1 514 ? 8.773 -15.508 -36.719 1 91.19 514 LEU A CA 1
ATOM 4097 C C . LEU A 1 514 ? 8.305 -15.547 -38.156 1 91.19 514 LEU A C 1
ATOM 4099 O O . LEU A 1 514 ? 8.875 -16.281 -38.969 1 91.19 514 LEU A O 1
ATOM 4103 N N . GLU A 1 515 ? 7.359 -14.68 -38.469 1 87.88 515 GLU A N 1
ATOM 4104 C CA . GLU A 1 515 ? 6.875 -14.609 -39.844 1 87.88 515 GLU A CA 1
ATOM 4105 C C . GLU A 1 515 ? 7.879 -13.898 -40.719 1 87.88 515 GLU A C 1
ATOM 4107 O O . GLU A 1 515 ? 8.023 -14.242 -41.906 1 87.88 515 GLU A O 1
ATOM 4112 N N . SER A 1 516 ? 8.477 -12.906 -40.219 1 82.25 516 SER A N 1
ATOM 4113 C CA . SER A 1 516 ? 9.484 -12.195 -41 1 82.25 516 SER A CA 1
ATOM 4114 C C . SER A 1 516 ? 10.633 -13.117 -41.375 1 82.25 516 SER A C 1
ATOM 4116 O O . SER A 1 516 ? 11.227 -12.961 -42.438 1 82.25 516 SER A O 1
ATOM 4118 N N . ARG A 1 517 ? 11 -13.961 -40.594 1 74.5 517 ARG A N 1
ATOM 4119 C CA . ARG A 1 517 ? 12 -14.977 -40.906 1 74.5 517 ARG A CA 1
ATOM 4120 C C . ARG A 1 517 ? 11.57 -15.812 -42.094 1 74.5 517 ARG A C 1
ATOM 4122 O O . ARG A 1 517 ? 12.375 -16.094 -43 1 74.5 517 ARG A O 1
ATOM 4129 N N . ARG A 1 518 ? 10.305 -16.141 -42.031 1 64.06 518 ARG A N 1
ATOM 4130 C CA . ARG A 1 518 ? 9.773 -16.984 -43.094 1 64.06 518 ARG A CA 1
ATOM 4131 C C . ARG A 1 518 ? 9.82 -16.266 -44.438 1 64.06 518 ARG A C 1
ATOM 4133 O O . ARG A 1 518 ? 10.172 -16.859 -45.469 1 64.06 518 ARG A O 1
ATOM 4140 N N . PHE A 1 519 ? 9.625 -14.906 -44.344 1 57.84 519 PHE A N 1
ATOM 4141 C CA . PHE A 1 519 ? 9.602 -14.148 -45.594 1 57.84 519 PHE A CA 1
ATOM 4142 C C . PHE A 1 519 ? 11.016 -13.781 -46.031 1 57.84 519 PHE A C 1
ATOM 4144 O O . PHE A 1 519 ? 11.32 -13.797 -47.219 1 57.84 519 PHE A O 1
ATOM 4151 N N . ASN A 1 520 ? 11.891 -13.305 -45.156 1 53.06 520 ASN A N 1
ATOM 4152 C CA . ASN A 1 520 ? 13.258 -12.984 -45.562 1 53.06 520 ASN A CA 1
ATOM 4153 C C . ASN A 1 520 ? 14.039 -14.234 -45.938 1 53.06 520 ASN A C 1
ATOM 4155 O O . ASN A 1 520 ? 14.953 -14.164 -46.781 1 53.06 520 ASN A O 1
ATOM 4159 N N . PHE A 1 521 ? 13.836 -15.383 -45.281 1 46.66 521 PHE A N 1
ATOM 4160 C CA . PHE A 1 521 ? 14.414 -16.641 -45.75 1 46.66 521 PHE A CA 1
ATOM 4161 C C . PHE A 1 521 ? 14.008 -16.906 -47.188 1 46.66 521 PHE A C 1
ATOM 4163 O O . PHE A 1 521 ? 14.805 -17.422 -47.969 1 46.66 521 PHE A O 1
ATOM 4170 N N . TYR A 1 522 ? 12.789 -16.5 -47.531 1 42.81 522 TYR A N 1
ATOM 4171 C CA . TYR A 1 522 ? 12.352 -16.688 -48.906 1 42.81 522 TYR A CA 1
ATOM 4172 C C . TYR A 1 522 ? 13.055 -15.711 -49.844 1 42.81 522 TYR A C 1
ATOM 4174 O O . TYR A 1 522 ? 13.289 -16.016 -51 1 42.81 522 TYR A O 1
ATOM 4182 N N . ARG A 1 523 ? 13.445 -14.555 -49.406 1 38.38 523 ARG A N 1
ATOM 4183 C CA . ARG A 1 523 ? 14.047 -13.617 -50.344 1 38.38 523 ARG A CA 1
ATOM 4184 C C . ARG A 1 523 ? 15.523 -13.93 -50.562 1 38.38 523 ARG A C 1
ATOM 4186 O O . ARG A 1 523 ? 16.109 -13.539 -51.594 1 38.38 523 ARG A O 1
ATOM 4193 N N . ASN A 1 524 ? 16.344 -14.211 -49.469 1 36.72 524 ASN A N 1
ATOM 4194 C CA . ASN A 1 524 ? 17.719 -14.523 -49.812 1 36.72 524 ASN A CA 1
ATOM 4195 C C . ASN A 1 524 ? 17.844 -15.891 -50.469 1 36.72 524 ASN A C 1
ATOM 4197 O O . ASN A 1 524 ? 17.188 -16.859 -50.062 1 36.72 524 ASN A O 1
ATOM 4201 N N . GLY A 1 525 ? 18.078 -16.109 -51.781 1 34.25 525 GLY A N 1
ATOM 4202 C CA . GLY A 1 525 ? 18.406 -17.219 -52.656 1 34.25 525 GLY A CA 1
ATOM 4203 C C . GLY A 1 525 ? 19.281 -18.266 -52 1 34.25 525 GLY A C 1
ATOM 4204 O O . GLY A 1 525 ? 19.953 -19.047 -52.688 1 34.25 525 GLY A O 1
ATOM 4205 N N . CYS A 1 526 ? 20.047 -17.984 -50.938 1 30.61 526 CYS A N 1
ATOM 4206 C CA . CYS A 1 526 ? 20.969 -19.031 -50.5 1 30.61 526 CYS A CA 1
ATOM 4207 C C . CYS A 1 526 ? 20.234 -20.328 -50.219 1 30.61 526 CYS A C 1
ATOM 4209 O O . CYS A 1 526 ? 19.219 -20.344 -49.531 1 30.61 526 CYS A O 1
ATOM 4211 N N . ASP A 1 527 ? 20.453 -21.375 -51.156 1 31.56 527 ASP A N 1
ATOM 4212 C CA . ASP A 1 527 ? 20.234 -22.828 -51.188 1 31.56 527 ASP A CA 1
ATOM 4213 C C . ASP A 1 527 ? 20.656 -23.469 -49.875 1 31.56 527 ASP A C 1
ATOM 4215 O O . ASP A 1 527 ? 21.797 -23.938 -49.75 1 31.56 527 ASP A O 1
ATOM 4219 N N . VAL A 1 528 ? 20.734 -22.891 -48.75 1 30.62 528 VAL A N 1
ATOM 4220 C CA . VAL A 1 528 ? 21.203 -23.703 -47.625 1 30.62 528 VAL A CA 1
ATOM 4221 C C . VAL A 1 528 ? 20.422 -25.016 -47.594 1 30.62 528 VAL A C 1
ATOM 4223 O O . VAL A 1 528 ? 19.203 -25.031 -47.406 1 30.62 528 VAL A O 1
ATOM 4226 N N . SER A 1 529 ? 20.953 -26.094 -48.375 1 26.78 529 SER A N 1
ATOM 4227 C CA . SER A 1 529 ? 20.625 -27.5 -48.25 1 26.78 529 SER A CA 1
ATOM 4228 C C . SER A 1 529 ? 20.547 -27.953 -46.812 1 26.78 529 SER A C 1
ATOM 4230 O O . SER A 1 529 ? 21.531 -27.906 -46.094 1 26.78 529 SER A O 1
ATOM 4232 N N . TYR A 1 530 ? 19.625 -27.766 -46.188 1 25.08 530 TYR A N 1
ATOM 4233 C CA . TYR A 1 530 ? 19.516 -28.391 -44.875 1 25.08 530 TYR A CA 1
ATOM 4234 C C . TYR A 1 530 ? 19.844 -29.875 -44.969 1 25.08 530 TYR A C 1
ATOM 4236 O O . TYR A 1 530 ? 19.312 -30.594 -45.812 1 25.08 530 TYR A O 1
ATOM 4244 N N . PRO A 1 531 ? 21.125 -30.281 -44.719 1 25.5 531 PRO A N 1
ATOM 4245 C CA . PRO A 1 531 ? 21.344 -31.734 -44.812 1 25.5 531 PRO A CA 1
ATOM 4246 C C . PRO A 1 531 ? 20.203 -32.531 -44.188 1 25.5 531 PRO A C 1
ATOM 4248 O O . PRO A 1 531 ? 19.547 -32.062 -43.25 1 25.5 531 PRO A O 1
ATOM 4251 N N . LYS A 1 532 ? 19.609 -33.312 -44.969 1 26.25 532 LYS A N 1
ATOM 4252 C CA . LYS A 1 532 ? 18.641 -34.312 -44.5 1 26.25 532 LYS A CA 1
ATOM 4253 C C . LYS A 1 532 ? 19.172 -35.094 -43.312 1 26.25 532 LYS A C 1
ATOM 4255 O O . LYS A 1 532 ? 20.297 -35.594 -43.344 1 26.25 532 LYS A O 1
ATOM 4260 N N . ILE A 1 533 ? 18.875 -34.781 -42.125 1 23.48 533 ILE A N 1
ATOM 4261 C CA . ILE A 1 533 ? 19.219 -35.656 -41 1 23.48 533 ILE A CA 1
ATOM 4262 C C . ILE A 1 533 ? 18.984 -37.125 -41.406 1 23.48 533 ILE A C 1
ATOM 4264 O O . ILE A 1 533 ? 17.859 -37.531 -41.688 1 23.48 533 ILE A O 1
ATOM 4268 N N . GLU A 1 534 ? 19.875 -37.719 -42.125 1 22.52 534 GLU A N 1
ATOM 4269 C CA . GLU A 1 534 ? 19.875 -39.156 -42.344 1 22.52 534 GLU A CA 1
ATOM 4270 C C . GLU A 1 534 ? 19.594 -39.906 -41.062 1 22.52 534 GLU A C 1
ATOM 4272 O O . GLU A 1 534 ? 20.062 -39.531 -39.969 1 22.52 534 GLU A O 1
ATOM 4277 N N . SER A 1 535 ? 18.453 -40.656 -41 1 23.78 535 SER A N 1
ATOM 4278 C CA . SER A 1 535 ? 18.109 -41.594 -39.938 1 23.78 535 SER A CA 1
ATOM 4279 C C . SER A 1 535 ? 19.281 -42.5 -39.562 1 23.78 535 SER A C 1
ATOM 4281 O O . SER A 1 535 ? 19.812 -43.219 -40.406 1 23.78 535 SER A O 1
ATOM 4283 N N . ALA A 1 536 ? 20.203 -42.031 -38.875 1 22.11 536 ALA A N 1
ATOM 4284 C CA . ALA A 1 536 ? 21.297 -42.938 -38.531 1 22.11 536 ALA A CA 1
ATOM 4285 C C . ALA A 1 536 ? 20.766 -44.312 -38.188 1 22.11 536 ALA A C 1
ATOM 4287 O O . ALA A 1 536 ? 19.828 -44.469 -37.406 1 22.11 536 ALA A O 1
ATOM 4288 N N . ASP A 1 537 ? 20.891 -45.312 -39.094 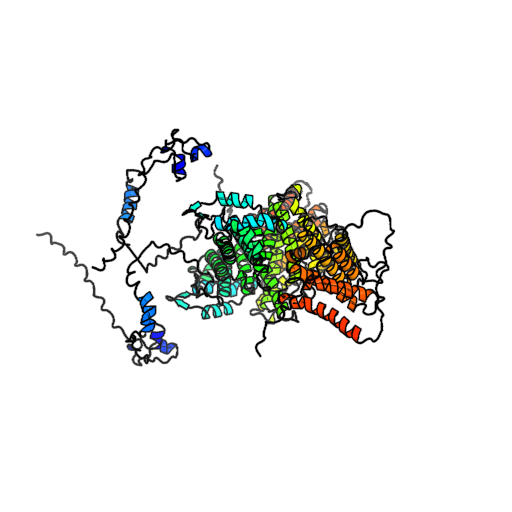1 22.61 537 ASP A N 1
ATOM 4289 C CA . ASP A 1 537 ? 20.734 -46.75 -39 1 22.61 537 ASP A CA 1
ATOM 4290 C C . ASP A 1 537 ? 21.391 -47.312 -37.75 1 22.61 537 ASP A C 1
ATOM 4292 O O . ASP A 1 537 ? 22.625 -47.281 -37.625 1 22.61 537 ASP A O 1
ATOM 4296 N N . TYR A 1 538 ? 20.75 -47.031 -36.469 1 21.94 538 TYR A N 1
ATOM 4297 C CA . TYR A 1 538 ? 21.203 -47.875 -35.375 1 21.94 538 TYR A CA 1
ATOM 4298 C C . TYR A 1 538 ? 21.344 -49.312 -35.812 1 21.94 538 TYR A C 1
ATOM 4300 O O . TYR A 1 538 ? 20.422 -49.875 -36.406 1 21.94 538 TYR A O 1
ATOM 4308 N N . GLU A 1 539 ? 22.359 -49.719 -36.25 1 21.91 539 GLU A N 1
ATOM 4309 C CA . GLU A 1 539 ? 22.75 -51.094 -36.562 1 21.91 539 GLU A CA 1
ATOM 4310 C C . GLU A 1 539 ? 22.188 -52.062 -35.531 1 21.91 539 GLU A C 1
ATOM 4312 O O . GLU A 1 539 ? 22.406 -51.906 -34.344 1 21.91 539 GLU A O 1
ATOM 4317 N N . GLU A 1 540 ? 21 -52.844 -35.938 1 23.94 540 GLU A N 1
ATOM 4318 C CA . GLU A 1 540 ? 20.438 -54.062 -35.406 1 23.94 540 GLU A CA 1
ATOM 4319 C C . GLU A 1 540 ? 21.531 -55.094 -35.062 1 23.94 540 GLU A C 1
ATOM 4321 O O . GLU A 1 540 ? 22.094 -55.688 -36 1 23.94 540 GLU A O 1
ATOM 4326 N N . ASN A 1 541 ? 22.438 -54.812 -34.281 1 24.3 541 ASN A N 1
ATOM 4327 C CA . ASN A 1 541 ? 23.156 -56.031 -33.969 1 24.3 541 ASN A CA 1
ATOM 4328 C C . ASN A 1 541 ? 22.188 -57.156 -33.562 1 24.3 541 ASN A C 1
ATOM 4330 O O . ASN A 1 541 ? 21.297 -56.938 -32.719 1 24.3 541 ASN A O 1
ATOM 4334 N N . GLU A 1 542 ? 21.875 -58.188 -34.438 1 23.19 542 GLU A N 1
ATOM 4335 C CA . GLU A 1 542 ? 21.203 -59.469 -34.531 1 23.19 542 GLU A CA 1
ATOM 4336 C C . GLU A 1 542 ? 21.422 -60.281 -33.25 1 23.19 542 GLU A C 1
ATOM 4338 O O . GLU A 1 542 ? 22.156 -61.281 -33.25 1 23.19 542 GLU A O 1
ATOM 4343 N N . ASN A 1 543 ? 21.828 -59.875 -32.094 1 24.88 543 ASN A N 1
ATOM 4344 C CA . ASN A 1 543 ? 21.688 -61.031 -31.203 1 24.88 543 ASN A CA 1
ATOM 4345 C C . ASN A 1 543 ? 20.234 -61.5 -31.141 1 24.88 543 ASN A C 1
ATOM 4347 O O . ASN A 1 543 ? 19.312 -60.719 -31.406 1 24.88 543 ASN A O 1
ATOM 4351 N N . ASP A 1 544 ? 19.797 -62.781 -30.906 1 23.95 544 ASP A N 1
ATOM 4352 C CA . ASP A 1 544 ? 18.75 -63.781 -30.984 1 23.95 544 ASP A CA 1
ATOM 4353 C C . ASP A 1 544 ? 17.484 -63.312 -30.266 1 23.95 544 ASP A C 1
ATOM 4355 O O . ASP A 1 544 ? 16.484 -64 -30.25 1 23.95 544 ASP A O 1
ATOM 4359 N N . HIS A 1 545 ? 17.422 -62.438 -29.203 1 25.16 545 HIS A N 1
ATOM 4360 C CA . HIS A 1 545 ? 16.188 -62.625 -28.469 1 25.16 545 HIS A CA 1
ATOM 4361 C C . HIS A 1 545 ? 14.977 -62.188 -29.297 1 25.16 545 HIS A C 1
ATOM 4363 O O . HIS A 1 545 ? 15.102 -61.375 -30.203 1 25.16 545 HIS A O 1
ATOM 4369 N N . THR A 1 546 ? 13.664 -62.781 -29.172 1 23.83 546 THR A N 1
ATOM 4370 C CA . THR A 1 546 ? 12.398 -62.75 -29.906 1 23.83 546 THR A CA 1
ATOM 4371 C C . THR A 1 546 ? 11.914 -61.312 -30.094 1 23.83 546 THR A C 1
ATOM 4373 O O . THR A 1 546 ? 12.148 -60.469 -29.234 1 23.83 546 THR A O 1
ATOM 4376 N N . PRO A 1 547 ? 11.383 -60.906 -31.375 1 24.36 547 PRO A N 1
ATOM 4377 C CA . PRO A 1 547 ? 11.102 -59.594 -32 1 24.36 547 PRO A CA 1
ATOM 4378 C C . PRO A 1 547 ? 10.047 -58.781 -31.234 1 24.36 547 PRO A C 1
ATOM 4380 O O . PRO A 1 547 ? 8.906 -59.25 -31.109 1 24.36 547 PRO A O 1
ATOM 4383 N N . GLU A 1 548 ? 10.289 -58.281 -29.969 1 22.78 548 GLU A N 1
ATOM 4384 C CA . GLU A 1 548 ? 9.125 -57.781 -29.234 1 22.78 548 GLU A CA 1
ATOM 4385 C C . GLU A 1 548 ? 8.344 -56.75 -30.062 1 22.78 548 GLU A C 1
ATOM 4387 O O . GLU A 1 548 ? 8.93 -55.906 -30.734 1 22.78 548 GLU A O 1
ATOM 4392 N N . ILE A 1 549 ? 6.965 -56.938 -30.359 1 21.44 549 ILE A N 1
ATOM 4393 C CA . ILE A 1 549 ? 5.902 -56.406 -31.219 1 21.44 549 ILE A CA 1
ATOM 4394 C C . ILE A 1 549 ? 5.738 -54.906 -30.969 1 21.44 549 ILE A C 1
ATOM 4396 O O . ILE A 1 549 ? 5.398 -54.5 -29.859 1 21.44 549 ILE A O 1
ATOM 4400 N N . ILE A 1 550 ? 6.504 -54.094 -31.578 1 22.41 550 ILE A N 1
ATOM 4401 C CA . ILE A 1 550 ? 6.449 -52.656 -31.453 1 22.41 550 ILE A CA 1
ATOM 4402 C C . ILE A 1 550 ? 5.07 -52.156 -31.891 1 22.41 550 ILE A C 1
ATOM 4404 O O . ILE A 1 550 ? 4.652 -52.375 -33.031 1 22.41 550 ILE A O 1
ATOM 4408 N N . ALA A 1 551 ? 4.078 -51.969 -31.031 1 21.75 551 ALA A N 1
ATOM 4409 C CA . ALA A 1 551 ? 2.678 -51.719 -31.344 1 21.75 551 ALA A CA 1
ATOM 4410 C C . ALA A 1 551 ? 2.539 -50.5 -32.25 1 21.75 551 ALA A C 1
ATOM 4412 O O . ALA A 1 551 ? 3.268 -49.5 -32.062 1 21.75 551 ALA A O 1
ATOM 4413 N N . SER A 1 552 ? 2.064 -50.625 -33.438 1 19.86 552 SER A N 1
ATOM 4414 C CA . SER A 1 552 ? 1.827 -49.75 -34.594 1 19.86 552 SER A CA 1
ATOM 4415 C C . SER A 1 552 ? 0.997 -48.531 -34.219 1 19.86 552 SER A C 1
ATOM 4417 O O . SER A 1 552 ? 0.018 -48.656 -33.469 1 19.86 552 SER A O 1
ATOM 4419 N N . MET A 1 553 ? 1.476 -47.375 -34.312 1 21.38 553 MET A N 1
ATOM 4420 C CA . MET A 1 553 ? 0.77 -46.156 -33.938 1 21.38 553 MET A CA 1
ATOM 4421 C C . MET A 1 553 ? -0.456 -45.938 -34.844 1 21.38 553 MET A C 1
ATOM 4423 O O . MET A 1 553 ? -0.374 -46.094 -36.062 1 21.38 553 MET A O 1
ATOM 4427 N N . PRO A 1 554 ? -1.682 -46.031 -34.406 1 21.39 554 PRO A N 1
ATOM 4428 C CA . PRO A 1 554 ? -2.814 -46.031 -35.344 1 21.39 554 PRO A CA 1
ATOM 4429 C C . PRO A 1 554 ? -2.877 -44.75 -36.188 1 21.39 554 PRO A C 1
ATOM 4431 O O . PRO A 1 554 ? -2.367 -43.719 -35.781 1 21.39 554 PRO A O 1
ATOM 4434 N N . GLU A 1 555 ? -3.037 -44.812 -37.531 1 22.27 555 GLU A N 1
ATOM 4435 C CA . GLU A 1 555 ? -3.066 -43.938 -38.719 1 22.27 555 GLU A CA 1
ATOM 4436 C C . GLU A 1 555 ? -4.082 -42.812 -38.531 1 22.27 555 GLU A C 1
ATOM 4438 O O . GLU A 1 555 ? -3.916 -41.719 -39.094 1 22.27 555 GLU A O 1
ATOM 4443 N N . ASN A 1 556 ? -5.332 -43 -38.031 1 21.05 556 ASN A N 1
ATOM 4444 C CA . ASN A 1 556 ? -6.547 -42.281 -38.375 1 21.05 556 ASN A CA 1
ATOM 4445 C C . ASN A 1 556 ? -6.586 -40.906 -37.688 1 21.05 556 ASN A C 1
ATOM 4447 O O . ASN A 1 556 ? -7.426 -40.688 -36.812 1 21.05 556 ASN A O 1
ATOM 4451 N N . LEU A 1 557 ? -5.484 -40.312 -37.406 1 21.03 557 LEU A N 1
ATOM 4452 C CA . LEU A 1 557 ? -5.766 -39.062 -36.719 1 21.03 557 LEU A CA 1
ATOM 4453 C C . LEU A 1 557 ? -6.332 -38.031 -37.688 1 21.03 557 LEU A C 1
ATOM 4455 O O . LEU A 1 557 ? -5.59 -37.438 -38.469 1 21.03 557 LEU A O 1
ATOM 4459 N N . ILE A 1 558 ? -7.527 -38.25 -38.281 1 21.08 558 ILE A N 1
ATOM 4460 C CA . ILE A 1 558 ? -8.258 -37.375 -39.219 1 21.08 558 ILE A CA 1
ATOM 4461 C C . ILE A 1 558 ? -8.383 -35.969 -38.625 1 21.08 558 ILE A C 1
ATOM 4463 O O . ILE A 1 558 ? -8.945 -35.781 -37.562 1 21.08 558 ILE A O 1
ATOM 4467 N N . LEU A 1 559 ? -7.555 -35.156 -39 1 21.27 559 LEU A N 1
ATOM 4468 C CA . LEU A 1 559 ? -7.574 -33.719 -38.75 1 21.27 559 LEU A CA 1
ATOM 4469 C C . LEU A 1 559 ? -8.891 -33.094 -39.188 1 21.27 559 LEU A C 1
ATOM 4471 O O . LEU A 1 559 ? -9.188 -33.031 -40.375 1 21.27 559 LEU A O 1
ATOM 4475 N N . THR A 1 560 ? -10.023 -33.406 -38.625 1 20.52 560 THR A N 1
ATOM 4476 C CA . THR A 1 560 ? -11.297 -32.844 -39.062 1 20.52 560 THR A CA 1
ATOM 4477 C C . THR A 1 560 ? -11.219 -31.312 -39.156 1 20.52 560 THR A C 1
ATOM 4479 O O . THR A 1 560 ? -10.727 -30.656 -38.25 1 20.52 560 THR A O 1
ATOM 4482 N N . PRO A 1 561 ? -11.391 -30.672 -40.406 1 22.56 561 PRO A N 1
ATOM 4483 C CA . PRO A 1 561 ? -11.398 -29.281 -40.844 1 22.56 561 PRO A CA 1
ATOM 4484 C C . PRO A 1 561 ? -12.359 -28.406 -40.062 1 22.56 561 PRO A C 1
ATOM 4486 O O . PRO A 1 561 ? -13.578 -28.531 -40.219 1 22.56 561 PRO A O 1
ATOM 4489 N N . LEU A 1 562 ? -12.469 -28.438 -38.875 1 20.45 562 LEU A N 1
ATOM 4490 C CA . LEU A 1 562 ? -13.562 -27.719 -38.219 1 20.45 562 LEU A CA 1
ATOM 4491 C C . LEU A 1 562 ? -13.508 -26.234 -38.531 1 20.45 562 LEU A C 1
ATOM 4493 O O . LEU A 1 562 ? -13.875 -25.406 -37.688 1 20.45 562 LEU A O 1
ATOM 4497 N N . LEU A 1 563 ? -12.742 -25.734 -39.562 1 20.91 563 LEU A N 1
ATOM 4498 C CA . LEU A 1 563 ? -12.68 -24.312 -39.938 1 20.91 563 LEU A CA 1
ATOM 4499 C C . LEU A 1 563 ? -14.031 -23.828 -40.469 1 20.91 563 LEU A C 1
ATOM 4501 O O . LEU A 1 563 ? -14.156 -22.672 -40.875 1 20.91 563 LEU A O 1
ATOM 4505 N N . GLY A 1 564 ? -14.906 -24.641 -40.875 1 21.38 564 GLY A N 1
ATOM 4506 C CA . GLY A 1 564 ? -15.852 -24.156 -41.875 1 21.38 564 GLY A CA 1
ATOM 4507 C C . GLY A 1 564 ? -16.688 -22.984 -41.375 1 21.38 564 GLY A C 1
ATOM 4508 O O . GLY A 1 564 ? -16.875 -22.016 -42.125 1 21.38 564 GLY A O 1
ATOM 4509 N N . GLU A 1 565 ? -17.609 -23.125 -40.469 1 21.73 565 GLU A N 1
ATOM 4510 C CA . GLU A 1 565 ? -18.938 -22.5 -40.469 1 21.73 565 GLU A CA 1
ATOM 4511 C C . GLU A 1 565 ? -18.859 -21.062 -39.969 1 21.73 565 GLU A C 1
ATOM 4513 O O . GLU A 1 565 ? -19.906 -20.438 -39.75 1 21.73 565 GLU A O 1
ATOM 4518 N N . PHE A 1 566 ? -17.766 -20.484 -39.5 1 20.42 566 PHE A N 1
ATOM 4519 C CA . PHE A 1 566 ? -18.141 -19.141 -39.062 1 20.42 566 PHE A CA 1
ATOM 4520 C C . PHE A 1 566 ? -18.234 -18.203 -40.25 1 20.42 566 PHE A C 1
ATOM 4522 O O . PHE A 1 566 ? -17.25 -17.938 -40.938 1 20.42 566 PHE A O 1
ATOM 4529 N N . GLU A 1 567 ? -19.344 -18.266 -41.062 1 20.78 567 GLU A N 1
ATOM 4530 C CA . GLU A 1 567 ? -19.781 -17.375 -42.125 1 20.78 567 GLU A CA 1
ATOM 4531 C C . GLU A 1 567 ? -19.734 -15.914 -41.656 1 20.78 567 GLU A C 1
ATOM 4533 O O . GLU A 1 567 ? -20.328 -15.562 -40.656 1 20.78 567 GLU A O 1
ATOM 4538 N N . PHE A 1 568 ? -18.75 -15.164 -42.062 1 21.39 568 PHE A N 1
ATOM 4539 C CA . PHE A 1 568 ? -18.859 -13.719 -41.969 1 21.39 568 PHE A CA 1
ATOM 4540 C C . PHE A 1 568 ? -20.016 -13.195 -42.812 1 21.39 568 PHE A C 1
ATOM 4542 O O . PHE A 1 568 ? -20.281 -13.734 -43.875 1 21.39 568 PHE A O 1
ATOM 4549 N N . PRO A 1 569 ? -21.156 -12.727 -42.312 1 22.91 569 PRO A N 1
ATOM 4550 C CA . PRO A 1 569 ? -22.062 -12.203 -43.312 1 22.91 569 PRO A CA 1
ATOM 4551 C C . PRO A 1 569 ? -21.344 -11.336 -44.375 1 22.91 569 PRO A C 1
ATOM 4553 O O . PRO A 1 569 ? -20.281 -10.781 -44.094 1 22.91 569 PRO A O 1
ATOM 4556 N N . LYS A 1 570 ? -21.719 -11.602 -45.719 1 22.97 570 LYS A N 1
ATOM 4557 C CA . LYS A 1 570 ? -21.344 -10.68 -46.781 1 22.97 570 LYS A CA 1
ATOM 4558 C C . LYS A 1 570 ? -21.797 -9.258 -46.469 1 22.97 570 LYS A C 1
ATOM 4560 O O . LYS A 1 570 ? -22.922 -9.047 -46 1 22.97 570 LYS A O 1
ATOM 4565 N N . MET B 1 1 ? -79.75 33.062 51.125 1 21.83 1 MET B N 1
ATOM 4566 C CA . MET B 1 1 ? -80.062 32.969 49.688 1 21.83 1 MET B CA 1
ATOM 4567 C C . MET B 1 1 ? -79.125 31.984 49 1 21.83 1 MET B C 1
ATOM 4569 O O . MET B 1 1 ? -78 31.75 49.469 1 21.83 1 MET B O 1
ATOM 4573 N N . PRO B 1 2 ? -79.75 31.203 48.031 1 25.5 2 PRO B N 1
ATOM 4574 C CA . PRO B 1 2 ? -79.375 30.016 47.25 1 25.5 2 PRO B CA 1
ATOM 4575 C C . PRO B 1 2 ? -78.125 30.188 46.438 1 25.5 2 PRO B C 1
ATOM 4577 O O . PRO B 1 2 ? -77.75 31.312 46.094 1 25.5 2 PRO B O 1
ATOM 4580 N N . LEU B 1 3 ? -77.125 29.438 46.938 1 25.22 3 LEU B N 1
ATOM 4581 C CA . LEU B 1 3 ? -75.75 29.391 46.625 1 25.22 3 LEU B CA 1
ATOM 4582 C C . LEU B 1 3 ? -75.5 29.281 45.125 1 25.22 3 LEU B C 1
ATOM 4584 O O . LEU B 1 3 ? -75.938 28.328 44.5 1 25.22 3 LEU B O 1
ATOM 4588 N N . GLY B 1 4 ? -75.688 30.469 44.5 1 22.86 4 GLY B N 1
ATOM 4589 C CA . GLY B 1 4 ? -75.75 30.734 43.062 1 22.86 4 GLY B CA 1
ATOM 4590 C C . GLY B 1 4 ? -74.688 29.953 42.281 1 22.86 4 GLY B C 1
ATOM 4591 O O . GLY B 1 4 ? -73.562 29.781 42.75 1 22.86 4 GLY B O 1
ATOM 4592 N N . THR B 1 5 ? -75.25 28.984 41.656 1 25.77 5 THR B N 1
ATOM 4593 C CA . THR B 1 5 ? -74.688 27.875 40.906 1 25.77 5 THR B CA 1
ATOM 4594 C C . THR B 1 5 ? -73.75 28.375 39.812 1 25.77 5 THR B C 1
ATOM 4596 O O . THR B 1 5 ? -74.125 29.125 38.938 1 25.77 5 THR B O 1
ATOM 4599 N N . ARG B 1 6 ? -72.562 28.844 40.312 1 26.25 6 ARG B N 1
ATOM 4600 C CA . ARG B 1 6 ? -71.625 29.531 39.469 1 26.25 6 ARG B CA 1
ATOM 4601 C C . ARG B 1 6 ? -71.438 28.828 38.125 1 26.25 6 ARG B C 1
ATOM 4603 O O . ARG B 1 6 ? -71.312 27.609 38.094 1 26.25 6 ARG B O 1
ATOM 4610 N N . ALA B 1 7 ? -72.125 29.453 37.188 1 24.58 7 ALA B N 1
ATOM 4611 C CA . ALA B 1 7 ? -72.312 29.172 35.75 1 24.58 7 ALA B CA 1
ATOM 4612 C C . ALA B 1 7 ? -71 28.719 35.125 1 24.58 7 ALA B C 1
ATOM 4614 O O . ALA B 1 7 ? -70 29.328 35.312 1 24.58 7 ALA B O 1
ATOM 4615 N N . LYS B 1 8 ? -70.938 27.422 35.031 1 28.61 8 LYS B N 1
ATOM 4616 C CA . LYS B 1 8 ? -69.812 26.688 34.5 1 28.61 8 LYS B CA 1
ATOM 4617 C C . LYS B 1 8 ? -69.375 27.234 33.125 1 28.61 8 LYS B C 1
ATOM 4619 O O . LYS B 1 8 ? -70.25 27.375 32.25 1 28.61 8 LYS B O 1
ATOM 4624 N N . PRO B 1 9 ? -68.438 28.234 33.188 1 26.66 9 PRO B N 1
ATOM 4625 C CA . PRO B 1 9 ? -68.062 28.984 31.984 1 26.66 9 PRO B CA 1
ATOM 4626 C C . PRO B 1 9 ? -68 28.094 30.75 1 26.66 9 PRO B C 1
ATOM 4628 O O . PRO B 1 9 ? -67.625 26.938 30.812 1 26.66 9 PRO B O 1
ATOM 4631 N N . GLN B 1 10 ? -69.062 28.219 29.922 1 22.2 10 GLN B N 1
ATOM 4632 C CA . GLN B 1 10 ? -69.312 27.547 28.656 1 22.2 10 GLN B CA 1
ATOM 4633 C C . GLN B 1 10 ? -68.062 27.484 27.781 1 22.2 10 GLN B C 1
ATOM 4635 O O . GLN B 1 10 ? -67.25 28.438 27.781 1 22.2 10 GLN B O 1
ATOM 4640 N N . THR B 1 11 ? -67.625 26.312 27.641 1 25.72 11 THR B N 1
ATOM 4641 C CA . THR B 1 11 ? -66.438 25.844 26.891 1 25.72 11 THR B CA 1
ATOM 4642 C C . THR B 1 11 ? -66.438 26.422 25.484 1 25.72 11 THR B C 1
ATOM 4644 O O . THR B 1 11 ? -67.438 26.375 24.781 1 25.72 11 THR B O 1
ATOM 4647 N N . PRO B 1 12 ? -65.75 27.531 25.266 1 26.5 12 PRO B N 1
ATOM 4648 C CA . PRO B 1 12 ? -65.75 28.328 24.031 1 26.5 12 PRO B CA 1
ATOM 4649 C C . PRO B 1 12 ? -65.812 27.484 22.766 1 26.5 12 PRO B C 1
ATOM 4651 O O . PRO B 1 12 ? -65.438 26.312 22.766 1 26.5 12 PRO B O 1
ATOM 4654 N N . GLY B 1 13 ? -66.875 27.625 22.016 1 23.27 13 GLY B N 1
ATOM 4655 C CA . GLY B 1 13 ? -67.375 27.062 20.766 1 23.27 13 GLY B CA 1
ATOM 4656 C C . GLY B 1 13 ? -66.25 26.875 19.734 1 23.27 13 GLY B C 1
ATOM 4657 O O . GLY B 1 13 ? -65.188 27.5 19.844 1 23.27 13 GLY B O 1
ATOM 4658 N N . HIS B 1 14 ? -66.188 25.719 19.141 1 26.06 14 HIS B N 1
ATOM 4659 C CA . HIS B 1 14 ? -65.312 25.109 18.156 1 26.06 14 HIS B CA 1
ATOM 4660 C C . HIS B 1 14 ? -65.25 25.938 16.875 1 26.06 14 HIS B C 1
ATOM 4662 O O . HIS B 1 14 ? -66.25 26.078 16.172 1 26.06 14 HIS B O 1
ATOM 4668 N N . LYS B 1 15 ? -64.812 27.188 16.953 1 29.95 15 LYS B N 1
ATOM 4669 C CA . LYS B 1 15 ? -64.75 28.016 15.742 1 29.95 15 LYS B CA 1
ATOM 4670 C C . LYS B 1 15 ? -64.438 27.188 14.508 1 29.95 15 LYS B C 1
ATOM 4672 O O . LYS B 1 15 ? -63.5 26.406 14.508 1 29.95 15 LYS B O 1
ATOM 4677 N N . SER B 1 16 ? -65.438 26.922 13.727 1 26.88 16 SER B N 1
ATOM 4678 C CA . SER B 1 16 ? -65.438 26.188 12.469 1 26.88 16 SER B CA 1
ATOM 4679 C C . SER B 1 16 ? -64.375 26.766 11.492 1 26.88 16 SER B C 1
ATOM 4681 O O . SER B 1 16 ? -64.438 27.953 11.18 1 26.88 16 SER B O 1
ATOM 4683 N N . HIS B 1 17 ? -63.25 26.531 11.547 1 28.34 17 HIS B N 1
ATOM 4684 C CA . HIS B 1 17 ? -62.188 27.047 10.688 1 28.34 17 HIS B CA 1
ATOM 4685 C C . HIS B 1 17 ? -62.594 26.938 9.211 1 28.34 17 HIS B C 1
ATOM 4687 O O . HIS B 1 17 ? -62.875 25.844 8.727 1 28.34 17 HIS B O 1
ATOM 4693 N N . SER B 1 18 ? -63.344 27.828 8.688 1 28.88 18 SER B N 1
ATOM 4694 C CA . SER B 1 18 ? -63.812 27.875 7.301 1 28.88 18 SER B CA 1
ATOM 4695 C C . SER B 1 18 ? -62.656 27.531 6.344 1 28.88 18 SER B C 1
ATOM 4697 O O . SER B 1 18 ? -61.531 28.031 6.492 1 28.88 18 SER B O 1
ATOM 4699 N N . LYS B 1 19 ? -62.875 26.547 5.688 1 37.38 19 LYS B N 1
ATOM 4700 C CA . LYS B 1 19 ? -61.969 26 4.68 1 37.38 19 LYS B CA 1
ATOM 4701 C C . LYS B 1 19 ? -61.625 27.062 3.643 1 37.38 19 LYS B C 1
ATOM 4703 O O . LYS B 1 19 ? -62.5 27.672 3.043 1 37.38 19 LYS B O 1
ATOM 4708 N N . ARG B 1 20 ? -60.625 27.797 3.639 1 40.25 20 ARG B N 1
ATOM 4709 C CA . ARG B 1 20 ? -60.156 28.812 2.689 1 40.25 20 ARG B CA 1
ATOM 4710 C C . ARG B 1 20 ? -60.344 28.344 1.253 1 40.25 20 ARG B C 1
ATOM 4712 O O . ARG B 1 20 ? -60.156 27.156 0.949 1 40.25 20 ARG B O 1
ATOM 4719 N N . PRO B 1 21 ? -61.031 28.969 0.337 1 41.03 21 PRO B N 1
ATOM 4720 C CA . PRO B 1 21 ? -61.312 28.547 -1.036 1 41.03 21 PRO B CA 1
ATOM 4721 C C . PRO B 1 21 ? -60.062 28.156 -1.811 1 41.03 21 PRO B C 1
ATOM 4723 O O . PRO B 1 21 ? -58.969 28.688 -1.537 1 41.03 21 PRO B O 1
ATOM 4726 N N . TYR B 1 22 ? -60.062 27.047 -2.361 1 50.84 22 TYR B N 1
ATOM 4727 C CA . TYR B 1 22 ? -59.031 26.531 -3.225 1 50.84 22 TYR B CA 1
ATOM 4728 C C . TYR B 1 22 ? -58.719 27.484 -4.367 1 50.84 22 TYR B C 1
ATOM 4730 O O . TYR B 1 22 ? -59.625 27.859 -5.121 1 50.84 22 TYR B O 1
ATOM 4738 N N . ILE B 1 23 ? -57.812 28.406 -4.336 1 57.97 23 ILE B N 1
ATOM 4739 C CA . ILE B 1 23 ? -57.438 29.312 -5.406 1 57.97 23 ILE B CA 1
ATOM 4740 C C . ILE B 1 23 ? -56.5 28.609 -6.387 1 57.97 23 ILE B C 1
ATOM 4742 O O . ILE B 1 23 ? -55.562 27.938 -5.973 1 57.97 23 ILE B O 1
ATOM 4746 N N . ARG B 1 24 ? -56.688 28.625 -7.676 1 67.94 24 ARG B N 1
ATOM 4747 C CA . ARG B 1 24 ? -55.938 27.984 -8.742 1 67.94 24 ARG B CA 1
ATOM 4748 C C . ARG B 1 24 ? -54.562 28.625 -8.906 1 67.94 24 ARG B C 1
ATOM 4750 O O . ARG B 1 24 ? -54.469 29.828 -9.203 1 67.94 24 ARG B O 1
ATOM 4757 N N . PRO B 1 25 ? -53.594 28.062 -8.609 1 75 25 PRO B N 1
ATOM 4758 C CA . PRO B 1 25 ? -52.281 28.672 -8.781 1 75 25 PRO B CA 1
ATOM 4759 C C . PRO B 1 25 ? -51.906 28.875 -10.242 1 75 25 PRO B C 1
ATOM 4761 O O . PRO B 1 25 ? -52.469 28.219 -11.125 1 75 25 PRO B O 1
ATOM 4764 N N . CYS B 1 26 ? -51.062 29.766 -10.609 1 75.19 26 CYS B N 1
ATOM 4765 C CA . CYS B 1 26 ? -50.562 29.969 -11.961 1 75.19 26 CYS B CA 1
ATOM 4766 C C . CYS B 1 26 ? -49.781 28.75 -12.445 1 75.19 26 CYS B C 1
ATOM 4768 O O . CYS B 1 26 ? -49.406 27.891 -11.641 1 75.19 26 CYS B O 1
ATOM 4770 N N . ASP B 1 27 ? -49.5 28.531 -13.664 1 74.12 27 ASP B N 1
ATOM 4771 C CA . ASP B 1 27 ? -48.844 27.375 -14.25 1 74.12 27 ASP B CA 1
ATOM 4772 C C . ASP B 1 27 ? -47.469 27.125 -13.586 1 74.12 27 ASP B C 1
ATOM 4774 O O . ASP B 1 27 ? -47.125 25.969 -13.305 1 74.12 27 ASP B O 1
ATOM 4778 N N . ALA B 1 28 ? -46.781 28.219 -13.25 1 71.75 28 ALA B N 1
ATOM 4779 C CA . ALA B 1 28 ? -45.469 28.109 -12.656 1 71.75 28 ALA B CA 1
ATOM 4780 C C . ALA B 1 28 ? -45.562 27.688 -11.188 1 71.75 28 ALA B C 1
ATOM 4782 O O . ALA B 1 28 ? -44.844 26.812 -10.734 1 71.75 28 ALA B O 1
ATOM 4783 N N . CYS B 1 29 ? -46.375 28.312 -10.516 1 73.56 29 CYS B N 1
ATOM 4784 C CA . CYS B 1 29 ? -46.562 27.984 -9.109 1 73.56 29 CYS B CA 1
ATOM 4785 C C . CYS B 1 29 ? -47.188 26.609 -8.945 1 73.56 29 CYS B C 1
ATOM 4787 O O . CYS B 1 29 ? -46.844 25.875 -8.008 1 73.56 29 CYS B O 1
ATOM 4789 N N . ALA B 1 30 ? -47.969 26.203 -9.789 1 73.25 30 ALA B N 1
ATOM 4790 C CA . ALA B 1 30 ? -48.594 24.875 -9.82 1 73.25 30 ALA B CA 1
ATOM 4791 C C . ALA B 1 30 ? -47.531 23.797 -10.055 1 73.25 30 ALA B C 1
ATOM 4793 O O . ALA B 1 30 ? -47.562 22.734 -9.422 1 73.25 30 ALA B O 1
ATOM 4794 N N . PHE B 1 31 ? -46.656 24.172 -10.922 1 71.69 31 PHE B N 1
ATOM 4795 C CA . PHE B 1 31 ? -45.594 23.25 -11.25 1 71.69 31 PHE B CA 1
ATOM 4796 C C . PHE B 1 31 ? -44.625 23.094 -10.086 1 71.69 31 PHE B C 1
ATOM 4798 O O . PHE B 1 31 ? -44.156 22 -9.789 1 71.69 31 PHE B O 1
ATOM 4805 N N . LYS B 1 32 ? -44.438 24.141 -9.312 1 67 32 LYS B N 1
ATOM 4806 C CA . LYS B 1 32 ? -43.5 24.188 -8.188 1 67 32 LYS B CA 1
ATOM 4807 C C . LYS B 1 32 ? -44.219 23.828 -6.883 1 67 32 LYS B C 1
ATOM 4809 O O . LYS B 1 32 ? -43.562 23.688 -5.84 1 67 32 LYS B O 1
ATOM 4814 N N . ARG B 1 33 ? -45.531 23.672 -6.852 1 67.5 33 ARG B N 1
ATOM 4815 C CA . ARG B 1 33 ? -46.438 23.391 -5.754 1 67.5 33 ARG B CA 1
ATOM 4816 C C . ARG B 1 33 ? -46.25 24.359 -4.602 1 67.5 33 ARG B C 1
ATOM 4818 O O . ARG B 1 33 ? -46.219 23.953 -3.436 1 67.5 33 ARG B O 1
ATOM 4825 N N . VAL B 1 34 ? -46.062 25.578 -5.004 1 74.94 34 VAL B N 1
ATOM 4826 C CA . VAL B 1 34 ? -45.969 26.641 -4.004 1 74.94 34 VAL B CA 1
ATOM 4827 C C . VAL B 1 34 ? -47.219 27.469 -4.016 1 74.94 34 VAL B C 1
ATOM 4829 O O . VAL B 1 34 ? -48 27.438 -4.988 1 74.94 34 VAL B O 1
ATOM 4832 N N . ARG B 1 35 ? -47.438 28.109 -2.994 1 75.25 35 ARG B N 1
ATOM 4833 C CA . ARG B 1 35 ? -48.594 28.984 -2.867 1 75.25 35 ARG B CA 1
ATOM 4834 C C . ARG B 1 35 ? -48.531 30.141 -3.857 1 75.25 35 ARG B C 1
ATOM 4836 O O . ARG B 1 35 ? -47.469 30.797 -3.975 1 75.25 35 ARG B O 1
ATOM 4843 N N . CYS B 1 36 ? -49.5 30.188 -4.691 1 73.19 36 CYS B N 1
ATOM 4844 C CA . CYS B 1 36 ? -49.625 31.25 -5.684 1 73.19 36 CYS B CA 1
ATOM 4845 C C . CYS B 1 36 ? -50.531 32.375 -5.176 1 73.19 36 CYS B C 1
ATOM 4847 O O . CYS B 1 36 ? -51.594 32.094 -4.633 1 73.19 36 CYS B O 1
ATOM 4849 N N . ASP B 1 37 ? -50.062 33.5 -5.18 1 76.69 37 ASP B N 1
ATOM 4850 C CA . ASP B 1 37 ? -50.844 34.625 -4.703 1 76.69 37 ASP B CA 1
ATOM 4851 C C . ASP B 1 37 ? -51.375 35.469 -5.867 1 76.69 37 ASP B C 1
ATOM 4853 O O . ASP B 1 37 ? -51.781 36.625 -5.691 1 76.69 37 ASP B O 1
ATOM 4857 N N . ALA B 1 38 ? -51.312 34.781 -7.047 1 75.88 38 ALA B N 1
ATOM 4858 C CA . ALA B 1 38 ? -51.719 35.5 -8.258 1 75.88 38 ALA B CA 1
ATOM 4859 C C . ALA B 1 38 ? -53.125 36.094 -8.117 1 75.88 38 ALA B C 1
ATOM 4861 O O . ALA B 1 38 ? -53.406 37.188 -8.586 1 75.88 38 ALA B O 1
ATOM 4862 N N . GLU B 1 39 ? -54.031 35.438 -7.469 1 73 39 GLU B N 1
ATOM 4863 C CA . GLU B 1 39 ? -55.438 35.812 -7.406 1 73 39 GLU B CA 1
ATOM 4864 C C . GLU B 1 39 ? -55.625 37.031 -6.488 1 73 39 GLU B C 1
ATOM 4866 O O . GLU B 1 39 ? -56.594 37.781 -6.641 1 73 39 GLU B O 1
ATOM 4871 N N . PHE B 1 40 ? -54.75 37.219 -5.57 1 69.94 40 PHE B N 1
ATOM 4872 C CA . PHE B 1 40 ? -54.906 38.312 -4.59 1 69.94 40 PHE B CA 1
ATOM 4873 C C . PHE B 1 40 ? -54.188 39.562 -5.055 1 69.94 40 PHE B C 1
ATOM 4875 O O . PHE B 1 40 ? -54.219 40.594 -4.375 1 69.94 40 PHE B O 1
ATOM 4882 N N . LYS B 1 41 ? -53.531 39.375 -6.242 1 73 41 LYS B N 1
ATOM 4883 C CA . LYS B 1 41 ? -52.812 40.562 -6.762 1 73 41 LYS B CA 1
ATOM 4884 C C . LYS B 1 41 ? -53.594 41.188 -7.906 1 73 41 LYS B C 1
ATOM 4886 O O . LYS B 1 41 ? -54.281 40.531 -8.664 1 73 41 LYS B O 1
ATOM 4891 N N . LEU B 1 42 ? -53.562 42.438 -8.055 1 74.25 42 LEU B N 1
ATOM 4892 C CA . LEU B 1 42 ? -54.312 43.219 -9.031 1 74.25 42 LEU B CA 1
ATOM 4893 C C . LEU B 1 42 ? -53.844 42.906 -10.445 1 74.25 42 LEU B C 1
ATOM 4895 O O . LEU B 1 42 ? -54.656 42.844 -11.375 1 74.25 42 LEU B O 1
ATOM 4899 N N . ASP B 1 43 ? -52.5 42.625 -10.688 1 71 43 ASP B N 1
ATOM 4900 C CA . ASP B 1 43 ? -51.938 42.438 -12.023 1 71 43 ASP B CA 1
ATOM 4901 C C . ASP B 1 43 ? -52 40.938 -12.414 1 71 43 ASP B C 1
ATOM 4903 O O . ASP B 1 43 ? -51.469 40.562 -13.469 1 71 43 ASP B O 1
ATOM 4907 N N . ARG B 1 44 ? -52.625 39.906 -11.508 1 70 44 ARG B N 1
ATOM 4908 C CA . ARG B 1 44 ? -52.844 38.469 -11.664 1 70 44 ARG B CA 1
ATOM 4909 C C . ARG B 1 44 ? -51.5 37.75 -11.945 1 70 44 ARG B C 1
ATOM 4911 O O . ARG B 1 44 ? -51.5 36.719 -12.625 1 70 44 ARG B O 1
ATOM 4918 N N . ARG B 1 45 ? -50.469 38.406 -11.602 1 76.25 45 ARG B N 1
ATOM 4919 C CA . ARG B 1 45 ? -49.094 37.844 -11.641 1 76.25 45 ARG B CA 1
ATOM 4920 C C . ARG B 1 45 ? -48.625 37.469 -10.242 1 76.25 45 ARG B C 1
ATOM 4922 O O . ARG B 1 45 ? -48.562 38.312 -9.359 1 76.25 45 ARG B O 1
ATOM 4929 N N . CYS B 1 46 ? -48.312 36.25 -10.031 1 75.94 46 CYS B N 1
ATOM 4930 C CA . CYS B 1 46 ? -48 35.844 -8.672 1 75.94 46 CYS B CA 1
ATOM 4931 C C . CYS B 1 46 ? -46.594 36.281 -8.273 1 75.94 46 CYS B C 1
ATOM 4933 O O . CYS B 1 46 ? -45.781 36.562 -9.133 1 75.94 46 CYS B O 1
ATOM 4935 N N . THR B 1 47 ? -46.281 36.625 -6.98 1 79.12 47 THR B N 1
ATOM 4936 C CA . THR B 1 47 ? -45 37.094 -6.461 1 79.12 47 THR B CA 1
ATOM 4937 C C . THR B 1 47 ? -43.875 36.156 -6.922 1 79.12 47 THR B C 1
ATOM 4939 O O . THR B 1 47 ? -42.781 36.594 -7.207 1 79.12 47 THR B O 1
ATOM 4942 N N . ASN B 1 48 ? -44.156 34.969 -6.941 1 75.94 48 ASN B N 1
ATOM 4943 C CA . ASN B 1 48 ? -43.156 33.969 -7.359 1 75.94 48 ASN B CA 1
ATOM 4944 C C . ASN B 1 48 ? -42.75 34.188 -8.812 1 75.94 48 ASN B C 1
ATOM 4946 O O . ASN B 1 48 ? -41.562 34.125 -9.133 1 75.94 48 ASN B O 1
ATOM 4950 N N . CYS B 1 49 ? -43.625 34.312 -9.594 1 75.38 49 CYS B N 1
ATOM 4951 C CA . CYS B 1 49 ? -43.344 34.531 -11.008 1 75.38 49 CYS B CA 1
ATOM 4952 C C . CYS B 1 49 ? -42.656 35.875 -11.227 1 75.38 49 CYS B C 1
ATOM 4954 O O . CYS B 1 49 ? -41.75 36 -12.047 1 75.38 49 CYS B O 1
ATOM 4956 N N . LEU B 1 50 ? -43 36.844 -10.508 1 77.88 50 LEU B N 1
ATOM 4957 C CA . LEU B 1 50 ? -42.438 38.156 -10.617 1 77.88 50 LEU B CA 1
ATOM 4958 C C . LEU B 1 50 ? -40.938 38.156 -10.25 1 77.88 50 LEU B C 1
ATOM 4960 O O . LEU B 1 50 ? -40.125 38.75 -10.961 1 77.88 50 LEU B O 1
ATOM 4964 N N . VAL B 1 51 ? -40.656 37.5 -9.18 1 73.62 51 VAL B N 1
ATOM 4965 C CA . VAL B 1 51 ? -39.281 37.5 -8.68 1 73.62 51 VAL B CA 1
ATOM 4966 C C . VAL B 1 51 ? -38.406 36.688 -9.625 1 73.62 51 VAL B C 1
ATOM 4968 O O . VAL B 1 51 ? -37.25 37.031 -9.852 1 73.62 51 VAL B O 1
ATOM 4971 N N . ASN B 1 52 ? -38.938 35.75 -10.234 1 72.5 52 ASN B N 1
ATOM 4972 C CA . ASN B 1 52 ? -38.125 34.844 -11.078 1 72.5 52 ASN B CA 1
ATOM 4973 C C . ASN B 1 52 ? -38.219 35.281 -12.547 1 72.5 52 ASN B C 1
ATOM 4975 O O . ASN B 1 52 ? -37.656 34.594 -13.422 1 72.5 52 ASN B O 1
ATOM 4979 N N . GLY B 1 53 ? -38.875 36.219 -12.805 1 73.31 53 GLY B N 1
ATOM 4980 C CA . GLY B 1 53 ? -38.969 36.812 -14.133 1 73.31 53 GLY B CA 1
ATOM 4981 C C . GLY B 1 53 ? -39.719 35.938 -15.109 1 73.31 53 GLY B C 1
ATOM 4982 O O . GLY B 1 53 ? -39.438 35.906 -16.312 1 73.31 53 GLY B O 1
ATOM 4983 N N . ILE B 1 54 ? -40.438 35 -14.625 1 72.44 54 ILE B N 1
ATOM 4984 C CA . ILE B 1 54 ? -41.188 34.125 -15.508 1 72.44 54 ILE B CA 1
ATOM 4985 C C . ILE B 1 54 ? -42.594 34.656 -15.711 1 72.44 54 ILE B C 1
ATOM 4987 O O . ILE B 1 54 ? -43.125 35.375 -14.852 1 72.44 54 ILE B O 1
ATOM 4991 N N . GLU B 1 55 ? -43.094 34.375 -16.812 1 77 55 GLU B N 1
ATOM 4992 C CA . GLU B 1 55 ? -44.438 34.812 -17.125 1 77 55 GLU B CA 1
ATOM 4993 C C . GLU B 1 55 ? -45.469 34.031 -16.328 1 77 55 GLU B C 1
ATOM 4995 O O . GLU B 1 55 ? -45.438 32.781 -16.266 1 77 55 GLU B O 1
ATOM 5000 N N . CYS B 1 56 ? -46.219 34.656 -15.594 1 72.06 56 CYS B N 1
ATOM 5001 C CA . CYS B 1 56 ? -47.25 34.062 -14.742 1 72.06 56 CYS B CA 1
ATOM 5002 C C . CYS B 1 56 ? -48.469 33.656 -15.57 1 72.06 56 CYS B C 1
ATOM 5004 O O . CYS B 1 56 ? -49.281 34.5 -15.953 1 72.06 56 CYS B O 1
ATOM 5006 N N . THR B 1 57 ? -48.344 32.438 -16.234 1 76.75 57 THR B N 1
ATOM 5007 C CA . THR B 1 57 ? -49.406 31.984 -17.141 1 76.75 57 THR B CA 1
ATOM 5008 C C . THR B 1 57 ? -50.281 30.953 -16.453 1 76.75 57 THR B C 1
ATOM 5010 O O . THR B 1 57 ? -49.875 30.344 -15.453 1 76.75 57 THR B O 1
ATOM 5013 N N . ASN B 1 58 ? -51.5 30.828 -16.75 1 65.44 58 ASN B N 1
ATOM 5014 C CA . ASN B 1 58 ? -52.438 29.828 -16.281 1 65.44 58 ASN B CA 1
ATOM 5015 C C . ASN B 1 58 ? -53.062 29.062 -17.453 1 65.44 58 ASN B C 1
ATOM 5017 O O . ASN B 1 58 ? -54.281 29.109 -17.656 1 65.44 58 ASN B O 1
ATOM 5021 N N . ASN B 1 59 ? -52.125 28.531 -18.453 1 65.81 59 ASN B N 1
ATOM 5022 C CA . ASN B 1 59 ? -52.594 27.906 -19.688 1 65.81 59 ASN B CA 1
ATOM 5023 C C . ASN B 1 59 ? -52.844 26.422 -19.5 1 65.81 59 ASN B C 1
ATOM 5025 O O . ASN B 1 59 ? -53.219 25.719 -20.453 1 65.81 59 ASN B O 1
ATOM 5029 N N . ARG B 1 60 ? -52.281 25.984 -18.438 1 52.72 60 ARG B N 1
ATOM 5030 C CA . ARG B 1 60 ? -52.406 24.547 -18.266 1 52.72 60 ARG B CA 1
ATOM 5031 C C . ARG B 1 60 ? -53.844 24.094 -18.469 1 52.72 60 ARG B C 1
ATOM 5033 O O . ARG B 1 60 ? -54.781 24.719 -17.938 1 52.72 60 ARG B O 1
ATOM 5040 N N . VAL B 1 61 ? -53.938 23.5 -19.75 1 49.69 61 VAL B N 1
ATOM 5041 C CA . VAL B 1 61 ? -55.25 22.906 -20.031 1 49.69 61 VAL B CA 1
ATOM 5042 C C . VAL B 1 61 ? -55.562 21.812 -19 1 49.69 61 VAL B C 1
ATOM 5044 O O . VAL B 1 61 ? -54.656 21.094 -18.562 1 49.69 61 VAL B O 1
ATOM 5047 N N . LYS B 1 62 ? -56.562 21.891 -18.484 1 40.44 62 LYS B N 1
ATOM 5048 C CA . LYS B 1 62 ? -57.062 20.828 -17.609 1 40.44 62 LYS B CA 1
ATOM 5049 C C . LYS B 1 62 ? -57.094 19.484 -18.344 1 40.44 62 LYS B C 1
ATOM 5051 O O . LYS B 1 62 ? -57.781 19.328 -19.328 1 40.44 62 LYS B O 1
ATOM 5056 N N . GLN B 1 63 ? -55.812 18.938 -18.828 1 36.09 63 GLN B N 1
ATOM 5057 C CA . GLN B 1 63 ? -56.031 17.656 -19.516 1 36.09 63 GLN B CA 1
ATOM 5058 C C . GLN B 1 63 ? -56.938 16.75 -18.703 1 36.09 63 GLN B C 1
ATOM 5060 O O . GLN B 1 63 ? -56.844 16.703 -17.469 1 36.09 63 GLN B O 1
ATOM 5065 N N . ARG B 1 64 ? -57.906 16.516 -19.281 1 32.03 64 ARG B N 1
ATOM 5066 C CA . ARG B 1 64 ? -58.906 15.562 -18.797 1 32.03 64 ARG B CA 1
ATOM 5067 C C . ARG B 1 64 ? -58.25 14.211 -18.5 1 32.03 64 ARG B C 1
ATOM 5069 O O . ARG B 1 64 ? -57.438 13.719 -19.266 1 32.03 64 ARG B O 1
ATOM 5076 N N . SER B 1 65 ? -58.094 13.766 -17.359 1 29.81 65 SER B N 1
ATOM 5077 C CA . SER B 1 65 ? -57.469 12.594 -16.75 1 29.81 65 SER B CA 1
ATOM 5078 C C . SER B 1 65 ? -57.875 11.32 -17.484 1 29.81 65 SER B C 1
ATOM 5080 O O . SER B 1 65 ? -57.031 10.422 -17.656 1 29.81 65 SER B O 1
ATOM 5082 N N . GLY B 1 66 ? -59.062 10.938 -17.766 1 29.5 66 GLY B N 1
ATOM 5083 C CA . GLY B 1 66 ? -59.531 9.562 -17.719 1 29.5 66 GLY B CA 1
ATOM 5084 C C . GLY B 1 66 ? -59.656 8.922 -19.094 1 29.5 66 GLY B C 1
ATOM 5085 O O . GLY B 1 66 ? -60.531 9.273 -19.875 1 29.5 66 GLY B O 1
ATOM 5086 N N . PRO B 1 67 ? -58.531 8.352 -19.828 1 30.72 67 PRO B N 1
ATOM 5087 C CA . PRO B 1 67 ? -58.938 7.656 -21.047 1 30.72 67 PRO B CA 1
ATOM 5088 C C . PRO B 1 67 ? -60.094 6.672 -20.797 1 30.72 67 PRO B C 1
ATOM 5090 O O . PRO B 1 67 ? -60.188 6.102 -19.703 1 30.72 67 PRO B O 1
ATOM 5093 N N . ARG B 1 68 ? -61.031 6.609 -21.656 1 30.33 68 ARG B N 1
ATOM 5094 C CA . ARG B 1 68 ? -62.281 5.855 -21.5 1 30.33 68 ARG B CA 1
ATOM 5095 C C . ARG B 1 68 ? -62.062 4.375 -21.781 1 30.33 68 ARG B C 1
ATOM 5097 O O . ARG B 1 68 ? -62.562 3.516 -21.078 1 30.33 68 ARG B O 1
ATOM 5104 N N . LYS B 1 69 ? -61.625 3.785 -23.062 1 30.02 69 LYS B N 1
ATOM 5105 C CA . LYS B 1 69 ? -62 2.42 -23.438 1 30.02 69 LYS B CA 1
ATOM 5106 C C . LYS B 1 69 ? -60.781 1.487 -23.312 1 30.02 69 LYS B C 1
ATOM 5108 O O . LYS B 1 69 ? -59.688 1.841 -23.719 1 30.02 69 LYS B O 1
ATOM 5113 N N . ILE B 1 70 ? -60.781 0.362 -22.547 1 31.58 70 ILE B N 1
ATOM 5114 C CA . ILE B 1 70 ? -59.906 -0.741 -22.156 1 31.58 70 ILE B CA 1
ATOM 5115 C C . ILE B 1 70 ? -59.625 -1.621 -23.375 1 31.58 70 ILE B C 1
ATOM 5117 O O . ILE B 1 70 ? -60.531 -2.137 -24 1 31.58 70 ILE B O 1
ATOM 5121 N N . HIS B 1 71 ? -58.688 -1.447 -24.125 1 30.73 71 HIS B N 1
ATOM 5122 C CA . HIS B 1 71 ? -58.594 -2.203 -25.375 1 30.73 71 HIS B CA 1
ATOM 5123 C C . HIS B 1 71 ? -58.562 -3.703 -25.109 1 30.73 71 HIS B C 1
ATOM 5125 O O . HIS B 1 71 ? -58.062 -4.137 -24.062 1 30.73 71 HIS B O 1
ATOM 5131 N N . ASN B 1 72 ? -58.75 -4.707 -25.844 1 32.78 72 ASN B N 1
ATOM 5132 C CA . ASN B 1 72 ? -59.125 -6.113 -25.719 1 32.78 72 ASN B CA 1
ATOM 5133 C C . ASN B 1 72 ? -57.938 -6.992 -25.406 1 32.78 72 ASN B C 1
ATOM 5135 O O . ASN B 1 72 ? -58 -7.855 -24.531 1 32.78 72 ASN B O 1
ATOM 5139 N N . LYS B 1 73 ? -57.062 -7.285 -26.266 1 34.97 73 LYS B N 1
ATOM 5140 C CA . LYS B 1 73 ? -56.094 -8.375 -26.141 1 34.97 73 LYS B CA 1
ATOM 5141 C C . LYS B 1 73 ? -55.156 -8.133 -24.969 1 34.97 73 LYS B C 1
ATOM 5143 O O . LYS B 1 73 ? -54.812 -9.062 -24.219 1 34.97 73 LYS B O 1
ATOM 5148 N N . THR B 1 74 ? -54.469 -6.973 -24.812 1 29.94 74 THR B N 1
ATOM 5149 C CA . THR B 1 74 ? -53.938 -6.398 -23.594 1 29.94 74 THR B CA 1
ATOM 5150 C C . THR B 1 74 ? -54.969 -6.367 -22.484 1 29.94 74 THR B C 1
ATOM 5152 O O . THR B 1 74 ? -54.625 -6.301 -21.297 1 29.94 74 THR B O 1
ATOM 5155 N N . LYS B 1 75 ? -56.25 -6.422 -22.641 1 30.67 75 LYS B N 1
ATOM 5156 C CA . LYS B 1 75 ? -57.375 -7.223 -22.172 1 30.67 75 LYS B CA 1
ATOM 5157 C C . LYS B 1 75 ? -57 -8.703 -22.109 1 30.67 75 LYS B C 1
ATOM 5159 O O . LYS B 1 75 ? -57.312 -9.383 -21.141 1 30.67 75 LYS B O 1
ATOM 5164 N N . GLU B 1 76 ? -56.656 -9.438 -23.125 1 34.66 76 GLU B N 1
ATOM 5165 C CA . GLU B 1 76 ? -56.688 -10.867 -22.844 1 34.66 76 GLU B CA 1
ATOM 5166 C C . GLU B 1 76 ? -55.594 -11.242 -21.844 1 34.66 76 GLU B C 1
ATOM 5168 O O . GLU B 1 76 ? -55.844 -11.984 -20.891 1 34.66 76 GLU B O 1
ATOM 5173 N N . ALA B 1 77 ? -54.406 -11.266 -22.094 1 33.34 77 ALA B N 1
ATOM 5174 C CA . ALA B 1 77 ? -53.281 -11.742 -21.266 1 33.34 77 ALA B CA 1
ATOM 5175 C C . ALA B 1 77 ? -53.062 -10.82 -20.078 1 33.34 77 ALA B C 1
ATOM 5177 O O . ALA B 1 77 ? -52.781 -11.289 -18.969 1 33.34 77 ALA B O 1
ATOM 5178 N N . ILE B 1 78 ? -53.156 -9.547 -20.109 1 29.14 78 ILE B N 1
ATOM 5179 C CA . ILE B 1 78 ? -53.625 -8.656 -19.031 1 29.14 78 ILE B CA 1
ATOM 5180 C C . ILE B 1 78 ? -54.969 -9.133 -18.484 1 29.14 78 ILE B C 1
ATOM 5182 O O . ILE B 1 78 ? -55.188 -9.078 -17.281 1 29.14 78 ILE B O 1
ATOM 5186 N N . LYS B 1 79 ? -55.844 -9.531 -19.266 1 28.48 79 LYS B N 1
ATOM 5187 C CA . LYS B 1 79 ? -57 -10.297 -18.828 1 28.48 79 LYS B CA 1
ATOM 5188 C C . LYS B 1 79 ? -56.562 -11.562 -18.078 1 28.48 79 LYS B C 1
ATOM 5190 O O . LYS B 1 79 ? -57.125 -11.891 -17.031 1 28.48 79 LYS B O 1
ATOM 5195 N N . SER B 1 80 ? -55.906 -12.555 -18.609 1 28.91 80 SER B N 1
ATOM 5196 C CA . SER B 1 80 ? -55.719 -13.664 -17.672 1 28.91 80 SER B CA 1
ATOM 5197 C C . SER B 1 80 ? -54.906 -13.242 -16.453 1 28.91 80 SER B C 1
ATOM 5199 O O . SER B 1 80 ? -55.219 -13.641 -15.328 1 28.91 80 SER B O 1
ATOM 5201 N N . LEU B 1 81 ? -53.688 -12.852 -16.578 1 27.45 81 LEU B N 1
ATOM 5202 C CA . LEU B 1 81 ? -53.062 -12.5 -15.312 1 27.45 81 LEU B CA 1
ATOM 5203 C C . LEU B 1 81 ? -53.781 -11.328 -14.656 1 27.45 81 LEU B C 1
ATOM 5205 O O . LEU B 1 81 ? -53.812 -11.234 -13.422 1 27.45 81 LEU B O 1
ATOM 5209 N N . LEU B 1 82 ? -54.281 -10.336 -15.367 1 24.86 82 LEU B N 1
ATOM 5210 C CA . LEU B 1 82 ? -55.156 -9.328 -14.805 1 24.86 82 LEU B CA 1
ATOM 5211 C C . LEU B 1 82 ? -56.406 -9.977 -14.188 1 24.86 82 LEU B C 1
ATOM 5213 O O . LEU B 1 82 ? -57.031 -9.398 -13.305 1 24.86 82 LEU B O 1
ATOM 5217 N N . GLU B 1 83 ? -57.062 -10.914 -14.734 1 24.98 83 GLU B N 1
ATOM 5218 C CA . GLU B 1 83 ? -58.312 -11.477 -14.188 1 24.98 83 GLU B CA 1
ATOM 5219 C C . GLU B 1 83 ? -58.031 -12.219 -12.875 1 24.98 83 GLU B C 1
ATOM 5221 O O . GLU B 1 83 ? -58.938 -12.422 -12.07 1 24.98 83 GLU B O 1
ATOM 5226 N N . GLY B 1 84 ? -57.25 -13.07 -12.547 1 21.56 84 GLY B N 1
ATOM 5227 C CA . GLY B 1 84 ? -57.406 -13.664 -11.227 1 21.56 84 GLY B CA 1
ATOM 5228 C C . GLY B 1 84 ? -57.062 -12.719 -10.094 1 21.56 84 GLY B C 1
ATOM 5229 O O . GLY B 1 84 ? -57.594 -12.836 -8.992 1 21.56 84 GLY B O 1
ATOM 5230 N N . SER B 1 85 ? -55.875 -12.164 -9.836 1 22.05 85 SER B N 1
ATOM 5231 C CA . SER B 1 85 ? -55.844 -11.578 -8.508 1 22.05 85 SER B CA 1
ATOM 5232 C C . SER B 1 85 ? -56.688 -10.305 -8.43 1 22.05 85 SER B C 1
ATOM 5234 O O . SER B 1 85 ? -56.281 -9.266 -8.961 1 22.05 85 SER B O 1
ATOM 5236 N N . GLY B 1 86 ? -57.938 -10.008 -8.703 1 20.91 86 GLY B N 1
ATOM 5237 C CA . GLY B 1 86 ? -58.875 -9.172 -7.953 1 20.91 86 GLY B CA 1
ATOM 5238 C C . GLY B 1 86 ? -58.531 -9.078 -6.477 1 20.91 86 GLY B C 1
ATOM 5239 O O . GLY B 1 86 ? -59 -8.18 -5.781 1 20.91 86 GLY B O 1
ATOM 5240 N N . ALA B 1 87 ? -58.5 -10 -5.656 1 19.52 87 ALA B N 1
ATOM 5241 C CA . ALA B 1 87 ? -58.844 -9.984 -4.234 1 19.52 87 ALA B CA 1
ATOM 5242 C C . ALA B 1 87 ? -57.781 -9.273 -3.42 1 19.52 87 ALA B C 1
ATOM 5244 O O . ALA B 1 87 ? -57.938 -9.078 -2.211 1 19.52 87 ALA B O 1
ATOM 5245 N N . PHE B 1 88 ? -56.375 -9.25 -3.604 1 19.22 88 PHE B N 1
ATOM 5246 C CA . PHE B 1 88 ? -55.656 -8.969 -2.371 1 19.22 88 PHE B CA 1
ATOM 5247 C C . PHE B 1 88 ? -55.812 -7.512 -1.962 1 19.22 88 PHE B C 1
ATOM 5249 O O . PHE B 1 88 ? -55.375 -6.609 -2.674 1 19.22 88 PHE B O 1
ATOM 5256 N N . SER B 1 89 ? -56.844 -6.852 -1.271 1 19.84 89 SER B N 1
ATOM 5257 C CA . SER B 1 89 ? -57.281 -5.832 -0.317 1 19.84 89 SER B CA 1
ATOM 5258 C C . SER B 1 89 ? -56.094 -5.34 0.531 1 19.84 89 SER B C 1
ATOM 5260 O O . SER B 1 89 ? -55.812 -4.148 0.547 1 19.84 89 SER B O 1
ATOM 5262 N N . ASN B 1 90 ? -56.094 -5.258 2.088 1 17.8 90 ASN B N 1
ATOM 5263 C CA . ASN B 1 90 ? -55.75 -4.832 3.443 1 17.8 90 ASN B CA 1
ATOM 5264 C C . ASN B 1 90 ? -54.344 -5.297 3.846 1 17.8 90 ASN B C 1
ATOM 5266 O O . ASN B 1 90 ? -54 -5.23 5.02 1 17.8 90 ASN B O 1
ATOM 5270 N N . LEU B 1 91 ? -53.5 -6.285 3.434 1 18.75 91 LEU B N 1
ATOM 5271 C CA . LEU B 1 91 ? -52.625 -6.812 4.477 1 18.75 91 LEU B CA 1
ATOM 5272 C C . LEU B 1 91 ? -51.562 -5.785 4.879 1 18.75 91 LEU B C 1
ATOM 5274 O O . LEU B 1 91 ? -50.969 -5.148 4.02 1 18.75 91 LEU B O 1
ATOM 5278 N N . ARG B 1 92 ? -51.125 -5.371 6.391 1 20.22 92 ARG B N 1
ATOM 5279 C CA . ARG B 1 92 ? -50.281 -5.266 7.574 1 20.22 92 ARG B CA 1
ATOM 5280 C C . ARG B 1 92 ? -48.875 -5.797 7.289 1 20.22 92 ARG B C 1
ATOM 5282 O O . ARG B 1 92 ? -47.906 -5.027 7.203 1 20.22 92 ARG B O 1
ATOM 5289 N N . LEU B 1 93 ? -48.125 -6.914 8.305 1 21.12 93 LEU B N 1
ATOM 5290 C CA . LEU B 1 93 ? -47.156 -7.848 8.883 1 21.12 93 LEU B CA 1
ATOM 5291 C C . LEU B 1 93 ? -46.688 -8.859 7.844 1 21.12 93 LEU B C 1
ATOM 5293 O O . LEU B 1 93 ? -45.531 -9.289 7.855 1 21.12 93 LEU B O 1
ATOM 5297 N N . ALA B 1 94 ? -47.281 -10.086 7.414 1 20.73 94 ALA B N 1
ATOM 5298 C CA . ALA B 1 94 ? -46.594 -11.359 7.637 1 20.73 94 ALA B CA 1
ATOM 5299 C C . ALA B 1 94 ? -45.562 -11.609 6.559 1 20.73 94 ALA B C 1
ATOM 5301 O O . ALA B 1 94 ? -44.625 -12.391 6.762 1 20.73 94 ALA B O 1
ATOM 5302 N N . THR B 1 95 ? -45.562 -11.43 5.184 1 20.09 95 THR B N 1
ATOM 5303 C CA . THR B 1 95 ? -45.5 -12.477 4.172 1 20.09 95 THR B CA 1
ATOM 5304 C C . THR B 1 95 ? -44.094 -12.609 3.611 1 20.09 95 THR B C 1
ATOM 5306 O O . THR B 1 95 ? -43.438 -11.602 3.354 1 20.09 95 THR B O 1
ATOM 5309 N N . THR B 1 96 ? -43.469 -13.969 3.33 1 22.86 96 THR B N 1
ATOM 5310 C CA . THR B 1 96 ? -42.375 -14.891 3.086 1 22.86 96 THR B CA 1
ATOM 5311 C C . THR B 1 96 ? -41.844 -14.742 1.662 1 22.86 96 THR B C 1
ATOM 5313 O O . THR B 1 96 ? -41 -15.539 1.21 1 22.86 96 THR B O 1
ATOM 5316 N N . THR B 1 97 ? -42.344 -14.133 0.611 1 22.67 97 THR B N 1
ATOM 5317 C CA . THR B 1 97 ? -41.938 -14.578 -0.72 1 22.67 97 THR B CA 1
ATOM 5318 C C . THR B 1 97 ? -40.438 -14.328 -0.945 1 22.67 97 THR B C 1
ATOM 5320 O O . THR B 1 97 ? -39.969 -13.211 -0.767 1 22.67 97 THR B O 1
ATOM 5323 N N . HIS B 1 98 ? -39.562 -15.398 -1.223 1 23.83 98 HIS B N 1
ATOM 5324 C CA . HIS B 1 98 ? -38.188 -15.812 -1.441 1 23.83 98 HIS B CA 1
ATOM 5325 C C . HIS B 1 98 ? -37.656 -15.312 -2.787 1 23.83 98 HIS B C 1
ATOM 5327 O O . HIS B 1 98 ? -36.625 -15.758 -3.262 1 23.83 98 HIS B O 1
ATOM 5333 N N . ASN B 1 99 ? -38.219 -14.562 -3.709 1 24.64 99 ASN B N 1
ATOM 5334 C CA . ASN B 1 99 ? -37.75 -14.359 -5.07 1 24.64 99 ASN B CA 1
ATOM 5335 C C . ASN B 1 99 ? -36.312 -13.836 -5.094 1 24.64 99 ASN B C 1
ATOM 5337 O O . ASN B 1 99 ? -36.031 -12.789 -4.516 1 24.64 99 ASN B O 1
ATOM 5341 N N . LEU B 1 100 ? -35.281 -14.641 -5.426 1 25.77 100 LEU B N 1
ATOM 5342 C CA . LEU B 1 100 ? -33.812 -14.625 -5.547 1 25.77 100 LEU B CA 1
ATOM 5343 C C . LEU B 1 100 ? -33.375 -13.68 -6.652 1 25.77 100 LEU B C 1
ATOM 5345 O O . LEU B 1 100 ? -32.281 -13.805 -7.176 1 25.77 100 LEU B O 1
ATOM 5349 N N . GLY B 1 101 ? -34.188 -12.914 -7.41 1 28.06 101 GLY B N 1
ATOM 5350 C CA . GLY B 1 101 ? -33.781 -12.164 -8.578 1 28.06 101 GLY B CA 1
ATOM 5351 C C . GLY B 1 101 ? -32.469 -11.43 -8.359 1 28.06 101 GLY B C 1
ATOM 5352 O O . GLY B 1 101 ? -32.031 -11.242 -7.223 1 28.06 101 GLY B O 1
ATOM 5353 N N . GLY B 1 102 ? -31.609 -11.32 -9.539 1 30.72 102 GLY B N 1
ATOM 5354 C CA . GLY B 1 102 ? -30.219 -10.875 -9.656 1 30.72 102 GLY B CA 1
ATOM 5355 C C . GLY B 1 102 ? -30 -9.477 -9.109 1 30.72 102 GLY B C 1
ATOM 5356 O O . GLY B 1 102 ? -30.797 -8.57 -9.375 1 30.72 102 GLY B O 1
ATOM 5357 N N . ILE B 1 103 ? -29.656 -9.195 -8.086 1 31.62 103 ILE B N 1
ATOM 5358 C CA . ILE B 1 103 ? -29.281 -8.055 -7.262 1 31.62 103 ILE B CA 1
ATOM 5359 C C . ILE B 1 103 ? -28.469 -7.062 -8.086 1 31.62 103 ILE B C 1
ATOM 5361 O O . ILE B 1 103 ? -27.234 -7.105 -8.062 1 31.62 103 ILE B O 1
ATOM 5365 N N . ILE B 1 104 ? -28.469 -7.172 -9.555 1 34.75 104 ILE B N 1
ATOM 5366 C CA . ILE B 1 104 ? -27.828 -6.016 -10.156 1 34.75 104 ILE B CA 1
ATOM 5367 C C . ILE B 1 104 ? -28.469 -4.73 -9.633 1 34.75 104 ILE B C 1
ATOM 5369 O O . ILE B 1 104 ? -29.672 -4.531 -9.758 1 34.75 104 ILE B O 1
ATOM 5373 N N . ASN B 1 105 ? -28.047 -4.035 -8.695 1 36.94 105 ASN B N 1
ATOM 5374 C CA . ASN B 1 105 ? -28.625 -2.883 -8.016 1 36.94 105 ASN B CA 1
ATOM 5375 C C . ASN B 1 105 ? -29.109 -1.831 -9.008 1 36.94 105 ASN B C 1
ATOM 5377 O O . ASN B 1 105 ? -28.328 -1.31 -9.805 1 36.94 105 ASN B O 1
ATOM 5381 N N . PRO B 1 106 ? -30.266 -1.815 -9.625 1 37.72 106 PRO B N 1
ATOM 5382 C CA . PRO B 1 106 ? -30.719 -0.609 -10.32 1 37.72 106 PRO B CA 1
ATOM 5383 C C . PRO B 1 106 ? -30.047 0.661 -9.797 1 37.72 106 PRO B C 1
ATOM 5385 O O . PRO B 1 106 ? -29.547 0.678 -8.664 1 37.72 106 PRO B O 1
ATOM 5388 N N . ALA B 1 107 ? -29.734 1.781 -10.602 1 44.53 107 ALA B N 1
ATOM 5389 C CA . ALA B 1 107 ? -29.281 3.107 -10.188 1 44.53 107 ALA B CA 1
ATOM 5390 C C . ALA B 1 107 ? -29.938 3.531 -8.875 1 44.53 107 ALA B C 1
ATOM 5392 O O . ALA B 1 107 ? -31.094 3.975 -8.867 1 44.53 107 ALA B O 1
ATOM 5393 N N . THR B 1 108 ? -29.859 2.855 -7.895 1 51.72 108 THR B N 1
ATOM 5394 C CA . THR B 1 108 ? -30.484 3.051 -6.59 1 51.72 108 THR B CA 1
ATOM 5395 C C . THR B 1 108 ? -30.359 4.504 -6.141 1 51.72 108 THR B C 1
ATOM 5397 O O . THR B 1 108 ? -29.25 5.047 -6.078 1 51.72 108 THR B O 1
ATOM 5400 N N . CYS B 1 109 ? -31.234 5.402 -6.652 1 63.12 109 CYS B N 1
ATOM 5401 C CA . CYS B 1 109 ? -31.375 6.754 -6.117 1 63.12 109 CYS B CA 1
ATOM 5402 C C . CYS B 1 109 ? -31.781 6.715 -4.652 1 63.12 109 CYS B C 1
ATOM 5404 O O . CYS B 1 109 ? -32.781 6.055 -4.293 1 63.12 109 CYS B O 1
ATOM 5406 N N . GLU B 1 110 ? -30.859 6.906 -3.832 1 72.75 110 GLU B N 1
ATOM 5407 C CA . GLU B 1 110 ? -31.109 6.949 -2.395 1 72.75 110 GLU B CA 1
ATOM 5408 C C . GLU B 1 110 ? -31.031 8.375 -1.861 1 72.75 110 GLU B C 1
ATOM 5410 O O . GLU B 1 110 ? -30.125 9.133 -2.242 1 72.75 110 GLU B O 1
ATOM 5415 N N . LYS B 1 111 ? -32.062 8.727 -1.215 1 80.5 111 LYS B N 1
ATOM 5416 C CA . LYS B 1 111 ? -32 10.016 -0.539 1 80.5 111 LYS B CA 1
ATOM 5417 C C . LYS B 1 111 ? -30.844 10.062 0.47 1 80.5 111 LYS B C 1
ATOM 5419 O O . LYS B 1 111 ? -30.625 9.102 1.21 1 80.5 111 LYS B O 1
ATOM 5424 N N . SER B 1 112 ? -30.203 11.117 0.426 1 83.5 112 SER B N 1
ATOM 5425 C CA . SER B 1 112 ? -29.094 11.305 1.357 1 83.5 112 SER B CA 1
ATOM 5426 C C . SER B 1 112 ? -29.594 11.492 2.785 1 83.5 112 SER B C 1
ATOM 5428 O O . SER B 1 112 ? -30.688 12.031 3.002 1 83.5 112 SER B O 1
ATOM 5430 N N . SER B 1 113 ? -28.797 10.992 3.746 1 87.62 113 SER B N 1
ATOM 5431 C CA . SER B 1 113 ? -29.125 11.172 5.16 1 87.62 113 SER B CA 1
ATOM 5432 C C . SER B 1 113 ? -28.719 12.555 5.645 1 87.62 113 SER B C 1
ATOM 5434 O O . SER B 1 113 ? -29.266 13.062 6.629 1 87.62 113 SER B O 1
ATOM 5436 N N . ILE B 1 114 ? -27.719 13.195 4.969 1 94.94 114 ILE B N 1
ATOM 5437 C CA . ILE B 1 114 ? -27.203 14.508 5.348 1 94.94 114 ILE B CA 1
ATOM 5438 C C . ILE B 1 114 ? -27.625 15.547 4.309 1 94.94 114 ILE B C 1
ATOM 5440 O O . ILE B 1 114 ? -27.469 15.32 3.105 1 94.94 114 ILE B O 1
ATOM 5444 N N . SER B 1 115 ? -28.172 16.641 4.789 1 93.38 115 SER B N 1
ATOM 5445 C CA . SER B 1 115 ? -28.672 17.688 3.904 1 93.38 115 SER B CA 1
ATOM 5446 C C . SER B 1 115 ? -27.578 18.688 3.537 1 93.38 115 SER B C 1
ATOM 5448 O O . SER B 1 115 ? -26.516 18.688 4.152 1 93.38 115 SER B O 1
ATOM 5450 N N . LEU B 1 116 ? -27.859 19.469 2.547 1 94.62 116 LEU B N 1
ATOM 5451 C CA . LEU B 1 116 ? -26.938 20.5 2.086 1 94.62 116 LEU B CA 1
ATOM 5452 C C . LEU B 1 116 ? -26.641 21.516 3.188 1 94.62 116 LEU B C 1
ATOM 5454 O O . LEU B 1 116 ? -25.516 22 3.312 1 94.62 116 LEU B O 1
ATOM 5458 N N . SER B 1 117 ? -27.672 21.875 3.965 1 94 117 SER B N 1
ATOM 5459 C CA . SER B 1 117 ? -27.531 22.859 5.039 1 94 117 SER B CA 1
ATOM 5460 C C . SER B 1 117 ? -26.609 22.344 6.133 1 94 117 SER B C 1
ATOM 5462 O O . SER B 1 117 ? -26.031 23.125 6.891 1 94 117 SER B O 1
ATOM 5464 N N . GLU B 1 118 ? -26.438 21.016 6.176 1 96.25 118 GLU B N 1
ATOM 5465 C CA . GLU B 1 118 ? -25.578 20.391 7.176 1 96.25 118 GLU B CA 1
ATOM 5466 C C . GLU B 1 118 ? -24.156 20.219 6.652 1 96.25 118 GLU B C 1
ATOM 5468 O O . GLU B 1 118 ? -23.234 19.922 7.422 1 96.25 118 GLU B O 1
ATOM 5473 N N . ILE B 1 119 ? -23.938 20.391 5.359 1 97.12 119 ILE B N 1
ATOM 5474 C CA . ILE B 1 119 ? -22.625 20.25 4.742 1 97.12 119 ILE B CA 1
ATOM 5475 C C . ILE B 1 119 ? -22 21.625 4.543 1 97.12 119 ILE B C 1
ATOM 5477 O O . ILE B 1 119 ? -20.797 21.812 4.762 1 97.12 119 ILE B O 1
ATOM 5481 N N . ARG B 1 120 ? -22.734 22.656 4.301 1 96.12 120 ARG B N 1
ATOM 5482 C CA . ARG B 1 120 ? -22.297 23.984 3.875 1 96.12 120 ARG B CA 1
ATOM 5483 C C . ARG B 1 120 ? -21.453 24.656 4.953 1 96.12 120 ARG B C 1
ATOM 5485 O O . ARG B 1 120 ? -20.406 25.234 4.656 1 96.12 120 ARG B O 1
ATOM 5492 N N . PRO B 1 121 ? -21.844 24.562 6.227 1 96.88 121 PRO B N 1
ATOM 5493 C CA . PRO B 1 121 ? -21.047 25.266 7.242 1 96.88 121 PRO B CA 1
ATOM 5494 C C . PRO B 1 121 ? -19.609 24.75 7.316 1 96.88 121 PRO B C 1
ATOM 5496 O O . PRO B 1 121 ? -18.672 25.547 7.383 1 96.88 121 PRO B O 1
ATOM 5499 N N . TYR B 1 122 ? -19.453 23.469 7.23 1 97.56 122 TYR B N 1
ATOM 5500 C CA . TYR B 1 122 ? -18.141 22.875 7.41 1 97.56 122 TYR B CA 1
ATOM 5501 C C . TYR B 1 122 ? -17.281 23.094 6.168 1 97.56 122 TYR B C 1
ATOM 5503 O O . TYR B 1 122 ? -16.062 23.25 6.266 1 97.56 122 TYR B O 1
ATOM 5511 N N . LEU B 1 123 ? -17.875 23.094 4.984 1 97.5 123 LEU B N 1
ATOM 5512 C CA . LEU B 1 123 ? -17.125 23.438 3.779 1 97.5 123 LEU B CA 1
ATOM 5513 C C . LEU B 1 123 ? -16.641 24.875 3.828 1 97.5 123 LEU B C 1
ATOM 5515 O O . LEU B 1 123 ? -15.531 25.188 3.379 1 97.5 123 LEU B O 1
ATOM 5519 N N . THR B 1 124 ? -17.453 25.719 4.391 1 96.44 124 THR B N 1
ATOM 5520 C CA . THR B 1 124 ? -17.078 27.125 4.535 1 96.44 124 THR B CA 1
ATOM 5521 C C . THR B 1 124 ? -15.93 27.281 5.52 1 96.44 124 THR B C 1
ATOM 5523 O O . THR B 1 124 ? -15 28.062 5.273 1 96.44 124 THR B O 1
ATOM 5526 N N . ILE B 1 125 ? -16 26.578 6.594 1 96.12 125 ILE B N 1
ATOM 5527 C CA . ILE B 1 125 ? -14.93 26.625 7.59 1 96.12 125 ILE B CA 1
ATOM 5528 C C . ILE B 1 125 ? -13.641 26.062 6.992 1 96.12 125 ILE B C 1
ATOM 5530 O O . ILE B 1 125 ? -12.555 26.594 7.227 1 96.12 125 ILE B O 1
ATOM 5534 N N . TYR B 1 126 ? -13.781 24.969 6.227 1 96.38 126 TYR B N 1
ATOM 5535 C CA . TYR B 1 126 ? -12.625 24.406 5.547 1 96.38 126 TYR B CA 1
ATOM 5536 C C . TYR B 1 126 ? -11.93 25.438 4.684 1 96.38 126 TYR B C 1
ATOM 5538 O O . TYR B 1 126 ? -10.703 25.609 4.754 1 96.38 126 TYR B O 1
ATOM 5546 N N . LYS B 1 127 ? -12.656 26.141 3.902 1 94.75 127 LYS B N 1
ATOM 5547 C CA . LYS B 1 127 ? -12.117 27.125 2.979 1 94.75 127 LYS B CA 1
ATOM 5548 C C . LYS B 1 127 ? -11.375 28.234 3.729 1 94.75 127 LYS B C 1
ATOM 5550 O O . LYS B 1 127 ? -10.297 28.656 3.316 1 94.75 127 LYS B O 1
ATOM 5555 N N . SER B 1 128 ? -11.875 28.594 4.863 1 91.19 128 SER B N 1
ATOM 5556 C CA . SER B 1 128 ? -11.352 29.766 5.562 1 91.19 128 SER B CA 1
ATOM 5557 C C . SER B 1 128 ? -10.219 29.375 6.504 1 91.19 128 SER B C 1
ATOM 5559 O O . SER B 1 128 ? -9.258 30.141 6.676 1 91.19 128 SER B O 1
ATOM 5561 N N . ARG B 1 129 ? -10.266 28.109 7.062 1 89.31 129 ARG B N 1
ATOM 5562 C CA . ARG B 1 129 ? -9.359 27.875 8.18 1 89.31 129 ARG B CA 1
ATOM 5563 C C . ARG B 1 129 ? -8.438 26.688 7.879 1 89.31 129 ARG B C 1
ATOM 5565 O O . ARG B 1 129 ? -7.348 26.578 8.445 1 89.31 129 ARG B O 1
ATOM 5572 N N . TYR B 1 130 ? -8.859 25.828 7.023 1 91.88 130 TYR B N 1
ATOM 5573 C CA . TYR B 1 130 ? -8.109 24.578 6.961 1 91.88 130 TYR B CA 1
ATOM 5574 C C . TYR B 1 130 ? -7.562 24.344 5.562 1 91.88 130 TYR B C 1
ATOM 5576 O O . TYR B 1 130 ? -6.781 23.406 5.348 1 91.88 130 TYR B O 1
ATOM 5584 N N . TYR B 1 131 ? -7.848 25.156 4.609 1 92.62 131 TYR B N 1
ATOM 5585 C CA . TYR B 1 131 ? -7.371 24.969 3.244 1 92.62 131 TYR B CA 1
ATOM 5586 C C . TYR B 1 131 ? -5.848 25.016 3.189 1 92.62 131 TYR B C 1
ATOM 5588 O O . TYR B 1 131 ? -5.23 24.281 2.412 1 92.62 131 TYR B O 1
ATOM 5596 N N . ALA B 1 132 ? -5.219 25.812 3.99 1 88.5 132 ALA B N 1
ATOM 5597 C CA . ALA B 1 132 ? -3.766 25.938 3.988 1 88.5 132 ALA B CA 1
ATOM 5598 C C . ALA B 1 132 ? -3.1 24.625 4.379 1 88.5 132 ALA B C 1
ATOM 5600 O O . ALA B 1 132 ? -1.992 24.328 3.928 1 88.5 132 ALA B O 1
ATOM 5601 N N . LEU B 1 133 ? -3.783 23.828 5.195 1 89.75 133 LEU B N 1
ATOM 5602 C CA . LEU B 1 133 ? -3.252 22.562 5.664 1 89.75 133 LEU B CA 1
ATOM 5603 C C . LEU B 1 133 ? -3.492 21.453 4.637 1 89.75 133 LEU B C 1
ATOM 5605 O O . LEU B 1 133 ? -2.645 20.578 4.453 1 89.75 133 LEU B O 1
ATOM 5609 N N . TRP B 1 134 ? -4.723 21.531 4.07 1 95 134 TRP B N 1
ATOM 5610 C CA . TRP B 1 134 ? -5.117 20.547 3.076 1 95 134 TRP B CA 1
ATOM 5611 C C . TRP B 1 134 ? -5.641 21.219 1.812 1 95 134 TRP B C 1
ATOM 5613 O O . TRP B 1 134 ? -6.832 21.141 1.506 1 95 134 TRP B O 1
ATOM 5623 N N . PRO B 1 135 ? -4.727 21.766 0.986 1 95.31 135 PRO B N 1
ATOM 5624 C CA . PRO B 1 135 ? -5.16 22.594 -0.15 1 95.31 135 PRO B CA 1
ATOM 5625 C C . PRO B 1 135 ? -5.555 21.75 -1.362 1 95.31 135 PRO B C 1
ATOM 5627 O O . PRO B 1 135 ? -5.039 21.953 -2.461 1 95.31 135 PRO B O 1
ATOM 5630 N N . VAL B 1 136 ? -6.559 20.922 -1.214 1 96.81 136 VAL B N 1
ATOM 5631 C CA . VAL B 1 136 ? -6.797 19.922 -2.258 1 96.81 136 VAL B CA 1
ATOM 5632 C C . VAL B 1 136 ? -8.242 20.031 -2.748 1 96.81 136 VAL B C 1
ATOM 5634 O O . VAL B 1 136 ? -8.617 19.375 -3.727 1 96.81 136 VAL B O 1
ATOM 5637 N N . LEU B 1 137 ? -9.062 20.812 -2.117 1 95.25 137 LEU B N 1
ATOM 5638 C CA . LEU B 1 137 ? -10.469 20.859 -2.498 1 95.25 137 LEU B CA 1
ATOM 5639 C C . LEU B 1 137 ? -10.953 22.312 -2.594 1 95.25 137 LEU B C 1
ATOM 5641 O O . LEU B 1 137 ? -10.656 23.125 -1.72 1 95.25 137 LEU B O 1
ATOM 5645 N N . SER B 1 138 ? -11.586 22.625 -3.684 1 94.25 138 SER B N 1
ATOM 5646 C CA . SER B 1 138 ? -12.289 23.891 -3.787 1 94.25 138 SER B CA 1
ATOM 5647 C C . SER B 1 138 ? -13.672 23.812 -3.141 1 94.25 138 SER B C 1
ATOM 5649 O O . SER B 1 138 ? -14.586 23.188 -3.684 1 94.25 138 SER B O 1
ATOM 5651 N N . ALA B 1 139 ? -13.82 24.484 -2.027 1 95.5 139 ALA B N 1
ATOM 5652 C CA . ALA B 1 139 ? -15.094 24.469 -1.312 1 95.5 139 ALA B CA 1
ATOM 5653 C C . ALA B 1 139 ? -16.219 25.062 -2.158 1 95.5 139 ALA B C 1
ATOM 5655 O O . ALA B 1 139 ? -17.344 24.578 -2.152 1 95.5 139 ALA B O 1
ATOM 5656 N N . ASP B 1 140 ? -15.883 26.094 -2.918 1 94.88 140 ASP B N 1
ATOM 5657 C CA . ASP B 1 140 ? -16.875 26.766 -3.742 1 94.88 140 ASP B CA 1
ATOM 5658 C C . ASP B 1 140 ? -17.359 25.859 -4.875 1 94.88 140 ASP B C 1
ATOM 5660 O O . ASP B 1 140 ? -18.547 25.781 -5.152 1 94.88 140 ASP B O 1
ATOM 5664 N N . ASP B 1 141 ? -16.453 25.219 -5.48 1 93.81 141 ASP B N 1
ATOM 5665 C CA . ASP B 1 141 ? -16.828 24.297 -6.555 1 93.81 141 ASP B CA 1
ATOM 5666 C C . ASP B 1 141 ? -17.672 23.141 -6.023 1 93.81 141 ASP B C 1
ATOM 5668 O O . ASP B 1 141 ? -18.656 22.75 -6.656 1 93.81 141 ASP B O 1
ATOM 5672 N N . CYS B 1 142 ? -17.25 22.625 -4.902 1 94.56 142 CYS B N 1
ATOM 5673 C CA . CYS B 1 142 ? -18 21.531 -4.281 1 94.56 142 CYS B CA 1
ATOM 5674 C C . CYS B 1 142 ? -19.422 21.953 -3.969 1 94.56 142 CYS B C 1
ATOM 5676 O O . CYS B 1 142 ? -20.375 21.234 -4.301 1 94.56 142 CYS B O 1
ATOM 5678 N N . LEU B 1 143 ? -19.594 23.109 -3.385 1 94.62 143 LEU B N 1
ATOM 5679 C CA . LEU B 1 143 ? -20.906 23.609 -2.996 1 94.62 143 LEU B CA 1
ATOM 5680 C C . LEU B 1 143 ? -21.766 23.859 -4.223 1 94.62 143 LEU B C 1
ATOM 5682 O O . LEU B 1 143 ? -22.984 23.625 -4.195 1 94.62 143 LEU B O 1
ATOM 5686 N N . ASN B 1 144 ? -21.156 24.344 -5.289 1 93.62 144 ASN B N 1
ATOM 5687 C CA . ASN B 1 144 ? -21.906 24.578 -6.52 1 93.62 144 ASN B CA 1
ATOM 5688 C C . ASN B 1 144 ? -22.453 23.281 -7.102 1 93.62 144 ASN B C 1
ATOM 5690 O O . ASN B 1 144 ? -23.625 23.219 -7.473 1 93.62 144 ASN B O 1
ATOM 5694 N N . ILE B 1 145 ? -21.672 22.312 -7.133 1 93.19 145 ILE B N 1
ATOM 5695 C CA . ILE B 1 145 ? -22.078 21.031 -7.688 1 93.19 145 ILE B CA 1
ATOM 5696 C C . ILE B 1 145 ? -23.141 20.391 -6.793 1 93.19 145 ILE B C 1
ATOM 5698 O O . ILE B 1 145 ? -24.141 19.844 -7.285 1 93.19 145 ILE B O 1
ATOM 5702 N N . LEU B 1 146 ? -22.891 20.484 -5.477 1 92.75 146 LEU B N 1
ATOM 5703 C CA . LEU B 1 146 ? -23.859 19.938 -4.527 1 92.75 146 LEU B CA 1
ATOM 5704 C C . LEU B 1 146 ? -25.203 20.656 -4.625 1 92.75 146 LEU B C 1
ATOM 5706 O O . LEU B 1 146 ? -26.25 20.031 -4.566 1 92.75 146 LEU B O 1
ATOM 5710 N N . ASN B 1 147 ? -25.141 21.953 -4.809 1 90.94 147 ASN B N 1
ATOM 5711 C CA . ASN B 1 147 ? -26.359 22.734 -4.961 1 90.94 147 ASN B CA 1
ATOM 5712 C C . ASN B 1 147 ? -27.125 22.328 -6.211 1 90.94 147 ASN B C 1
ATOM 5714 O O . ASN B 1 147 ? -28.359 22.234 -6.176 1 90.94 147 ASN B O 1
ATOM 5718 N N . GLU B 1 148 ? -26.422 22.062 -7.266 1 89.44 148 GLU B N 1
ATOM 5719 C CA . GLU B 1 148 ? -27.031 21.688 -8.531 1 89.44 148 GLU B CA 1
ATOM 5720 C C . GLU B 1 148 ? -27.656 20.297 -8.438 1 89.44 148 GLU B C 1
ATOM 5722 O O . GLU B 1 148 ? -28.656 20 -9.102 1 89.44 148 GLU B O 1
ATOM 5727 N N . SER B 1 149 ? -27.047 19.484 -7.625 1 86.81 149 SER B N 1
ATOM 5728 C CA . SER B 1 149 ? -27.484 18.094 -7.543 1 86.81 149 SER B CA 1
ATOM 5729 C C . SER B 1 149 ? -28.516 17.906 -6.441 1 86.81 149 SER B C 1
ATOM 5731 O O . SER B 1 149 ? -29.016 16.797 -6.23 1 86.81 149 SER B O 1
ATOM 5733 N N . SER B 1 150 ? -28.828 18.969 -5.734 1 89.62 150 SER B N 1
ATOM 5734 C CA . SER B 1 150 ? -29.734 18.844 -4.594 1 89.62 150 SER B CA 1
ATOM 5735 C C . SER B 1 150 ? -31.188 19 -5.02 1 89.62 150 SER B C 1
ATOM 5737 O O . SER B 1 150 ? -31.484 19.625 -6.039 1 89.62 150 SER B O 1
ATOM 5739 N N . VAL B 1 151 ? -32.094 18.266 -4.293 1 88.5 151 VAL B N 1
ATOM 5740 C CA . VAL B 1 151 ? -33.531 18.344 -4.465 1 88.5 151 VAL B CA 1
ATOM 5741 C C . VAL B 1 151 ? -34.188 18.844 -3.174 1 88.5 151 VAL B C 1
ATOM 5743 O O . VAL B 1 151 ? -33.781 18.438 -2.078 1 88.5 151 VAL B O 1
ATOM 5746 N N . HIS B 1 152 ? -35.094 19.75 -3.369 1 86.31 152 HIS B N 1
ATOM 5747 C CA . HIS B 1 152 ? -35.75 20.312 -2.191 1 86.31 152 HIS B CA 1
ATOM 5748 C C . HIS B 1 152 ? -36.938 19.469 -1.748 1 86.31 152 HIS B C 1
ATOM 5750 O O . HIS B 1 152 ? -37.812 19.172 -2.551 1 86.31 152 HIS B O 1
ATOM 5756 N N . ILE B 1 153 ? -36.75 18.984 -0.507 1 75.06 153 ILE B N 1
ATOM 5757 C CA . ILE B 1 153 ? -37.844 18.266 0.138 1 75.06 153 ILE B CA 1
ATOM 5758 C C . ILE B 1 153 ? -38.219 18.953 1.451 1 75.06 153 ILE B C 1
ATOM 5760 O O . ILE B 1 153 ? -37.406 19.031 2.371 1 75.06 153 ILE B O 1
ATOM 5764 N N . ASN B 1 154 ? -39.438 19.344 1.807 1 72.81 154 ASN B N 1
ATOM 5765 C CA . ASN B 1 154 ? -39.906 20.016 3.012 1 72.81 154 ASN B CA 1
ATOM 5766 C C . ASN B 1 154 ? -38.969 21.141 3.438 1 72.81 154 ASN B C 1
ATOM 5768 O O . ASN B 1 154 ? -38.531 21.188 4.594 1 72.81 154 ASN B O 1
ATOM 5772 N N . ASP B 1 155 ? -38.438 21.906 2.545 1 79.88 155 ASP B N 1
ATOM 5773 C CA . ASP B 1 155 ? -37.625 23.094 2.766 1 79.88 155 ASP B CA 1
ATOM 5774 C C . ASP B 1 155 ? -36.188 22.719 3.059 1 79.88 155 ASP B C 1
ATOM 5776 O O . ASP B 1 155 ? -35.406 23.562 3.52 1 79.88 155 ASP B O 1
ATOM 5780 N N . SER B 1 156 ? -36 21.469 3.006 1 83.44 156 SER B N 1
ATOM 5781 C CA . SER B 1 156 ? -34.625 21.031 3.154 1 83.44 156 SER B CA 1
ATOM 5782 C C . SER B 1 156 ? -34.094 20.438 1.855 1 83.44 156 SER B C 1
ATOM 5784 O O . SER B 1 156 ? -34.844 19.797 1.11 1 83.44 156 SER B O 1
ATOM 5786 N N . ALA B 1 157 ? -32.906 20.781 1.562 1 86.69 157 ALA B N 1
ATOM 5787 C CA . ALA B 1 157 ? -32.281 20.297 0.337 1 86.69 157 ALA B CA 1
ATOM 5788 C C . ALA B 1 157 ? -31.516 19 0.589 1 86.69 157 ALA B C 1
ATOM 5790 O O . ALA B 1 157 ? -30.625 18.938 1.429 1 86.69 157 ALA B O 1
ATOM 5791 N N . PHE B 1 158 ? -31.953 17.953 -0.061 1 89.5 158 PHE B N 1
ATOM 5792 C CA . PHE B 1 158 ? -31.328 16.656 0.035 1 89.5 158 PHE B CA 1
ATOM 5793 C C . PHE B 1 158 ? -30.781 16.203 -1.32 1 89.5 158 PHE B C 1
ATOM 5795 O O . PHE B 1 158 ? -30.938 16.922 -2.316 1 89.5 158 PHE B O 1
ATOM 5802 N N . PHE B 1 159 ? -29.984 15.141 -1.271 1 89.62 159 PHE B N 1
ATOM 5803 C CA . PHE B 1 159 ? -29.406 14.609 -2.498 1 89.62 159 PHE B CA 1
ATOM 5804 C C . PHE B 1 159 ? -30.031 13.258 -2.848 1 89.62 159 PHE B C 1
ATOM 5806 O O . PHE B 1 159 ? -30.234 12.422 -1.969 1 89.62 159 PHE B O 1
ATOM 5813 N N . ILE B 1 160 ? -30.391 13.203 -4.086 1 89.19 160 ILE B N 1
ATOM 5814 C CA . ILE B 1 160 ? -30.672 11.875 -4.613 1 89.19 160 ILE B CA 1
ATOM 5815 C C . ILE B 1 160 ? -29.391 11.266 -5.176 1 89.19 160 ILE B C 1
ATOM 5817 O O . ILE B 1 160 ? -29 11.57 -6.301 1 89.19 160 ILE B O 1
ATOM 5821 N N . LEU B 1 161 ? -28.875 10.391 -4.395 1 91 161 LEU B N 1
ATOM 5822 C CA . LEU B 1 161 ? -27.547 9.875 -4.695 1 91 161 LEU B CA 1
ATOM 5823 C C . LEU B 1 161 ? -27.594 8.867 -5.836 1 91 161 LEU B C 1
ATOM 5825 O O . LEU B 1 161 ? -28.5 8.031 -5.895 1 91 161 LEU B O 1
ATOM 5829 N N . ASN B 1 162 ? -26.734 9.055 -6.707 1 87.56 162 ASN B N 1
ATOM 5830 C CA . ASN B 1 162 ? -26.484 8.156 -7.824 1 87.56 162 ASN B CA 1
ATOM 5831 C C . ASN B 1 162 ? -24.984 8.047 -8.125 1 87.56 162 ASN B C 1
ATOM 5833 O O . ASN B 1 162 ? -24.156 8.578 -7.379 1 87.56 162 ASN B O 1
ATOM 5837 N N . ALA B 1 163 ? -24.672 7.363 -9.164 1 82.56 163 ALA B N 1
ATOM 5838 C CA . ALA B 1 163 ? -23.281 7.094 -9.484 1 82.56 163 ALA B CA 1
ATOM 5839 C C . ALA B 1 163 ? -22.531 8.383 -9.82 1 82.56 163 ALA B C 1
ATOM 5841 O O . ALA B 1 163 ? -21.312 8.477 -9.617 1 82.56 163 ALA B O 1
ATOM 5842 N N . ASN B 1 164 ? -23.25 9.414 -10.156 1 84.38 164 ASN B N 1
ATOM 5843 C CA . ASN B 1 164 ? -22.609 10.633 -10.633 1 84.38 164 ASN B CA 1
ATOM 5844 C C . ASN B 1 164 ? -22.297 11.586 -9.484 1 84.38 164 ASN B C 1
ATOM 5846 O O . ASN B 1 164 ? -21.375 12.398 -9.586 1 84.38 164 ASN B O 1
ATOM 5850 N N . ASN B 1 165 ? -23.062 11.531 -8.508 1 90.81 165 ASN B N 1
ATOM 5851 C CA . ASN B 1 165 ? -22.859 12.523 -7.461 1 90.81 165 ASN B CA 1
ATOM 5852 C C . ASN B 1 165 ? -22.453 11.875 -6.141 1 90.81 165 ASN B C 1
ATOM 5854 O O . ASN B 1 165 ? -22.078 12.562 -5.195 1 90.81 165 ASN B O 1
ATOM 5858 N N . ALA B 1 166 ? -22.5 10.555 -6.02 1 93.75 166 ALA B N 1
ATOM 5859 C CA . ALA B 1 166 ? -22.234 9.844 -4.773 1 93.75 166 ALA B CA 1
ATOM 5860 C C . ALA B 1 166 ? -20.797 10.07 -4.312 1 93.75 166 ALA B C 1
ATOM 5862 O O . ALA B 1 166 ? -20.531 10.156 -3.111 1 93.75 166 ALA B O 1
ATOM 5863 N N . SER B 1 167 ? -19.906 10.172 -5.23 1 94.94 167 SER B N 1
ATOM 5864 C CA . SER B 1 167 ? -18.5 10.344 -4.906 1 94.94 167 SER B CA 1
ATOM 5865 C C . SER B 1 167 ? -18.25 11.68 -4.211 1 94.94 167 SER B C 1
ATOM 5867 O O . SER B 1 167 ? -17.578 11.734 -3.18 1 94.94 167 SER B O 1
ATOM 5869 N N . LEU B 1 168 ? -18.781 12.742 -4.758 1 96.12 168 LEU B N 1
ATOM 5870 C CA . LEU B 1 168 ? -18.609 14.062 -4.16 1 96.12 168 LEU B CA 1
ATOM 5871 C C . LEU B 1 168 ? -19.328 14.141 -2.812 1 96.12 168 LEU B C 1
ATOM 5873 O O . LEU B 1 168 ? -18.828 14.789 -1.887 1 96.12 168 LEU B O 1
ATOM 5877 N N . TYR B 1 169 ? -20.469 13.539 -2.768 1 96.44 169 TYR B N 1
ATOM 5878 C CA . TYR B 1 169 ? -21.203 13.492 -1.511 1 96.44 169 TYR B CA 1
ATOM 5879 C C . TYR B 1 169 ? -20.391 12.812 -0.419 1 96.44 169 TYR B C 1
ATOM 5881 O O . TYR B 1 169 ? -20.281 13.32 0.7 1 96.44 169 TYR B O 1
ATOM 5889 N N . ALA B 1 170 ? -19.828 11.648 -0.72 1 97.62 170 ALA B N 1
ATOM 5890 C CA . ALA B 1 170 ? -19 10.922 0.237 1 97.62 170 ALA B CA 1
ATOM 5891 C C . ALA B 1 170 ? -17.812 11.758 0.674 1 97.62 170 ALA B C 1
ATOM 5893 O O . ALA B 1 170 ? -17.469 11.805 1.859 1 97.62 170 ALA B O 1
ATOM 5894 N N . LEU B 1 171 ? -17.188 12.414 -0.254 1 98.25 171 LEU B N 1
ATOM 5895 C CA . LEU B 1 171 ? -16.047 13.273 0.032 1 98.25 171 LEU B CA 1
ATOM 5896 C C . LEU B 1 171 ? -16.453 14.414 0.966 1 98.25 171 LEU B C 1
ATOM 5898 O O . LEU B 1 171 ? -15.742 14.703 1.935 1 98.25 171 LEU B O 1
ATOM 5902 N N . SER B 1 172 ? -17.547 15.008 0.651 1 98.19 172 SER B N 1
ATOM 5903 C CA . SER B 1 172 ? -18.047 16.109 1.482 1 98.19 172 SER B CA 1
ATOM 5904 C C . SER B 1 172 ? -18.312 15.641 2.908 1 98.19 172 SER B C 1
ATOM 5906 O O . SER B 1 172 ? -18 16.344 3.869 1 98.19 172 SER B O 1
ATOM 5908 N N . CYS B 1 173 ? -18.875 14.469 3.016 1 98.31 173 CYS B N 1
ATOM 5909 C CA . CYS B 1 173 ? -19.172 13.922 4.336 1 98.31 173 CYS B CA 1
ATOM 5910 C C . CYS B 1 173 ? -17.875 13.641 5.102 1 98.31 173 CYS B C 1
ATOM 5912 O O . CYS B 1 173 ? -17.781 13.93 6.293 1 98.31 173 CYS B O 1
ATOM 5914 N N . ALA B 1 174 ? -16.891 13.055 4.441 1 98.56 174 ALA B N 1
ATOM 5915 C CA . ALA B 1 174 ? -15.617 12.758 5.086 1 98.56 174 ALA B CA 1
ATOM 5916 C C . ALA B 1 174 ? -14.938 14.039 5.57 1 98.56 174 ALA B C 1
ATOM 5918 O O . ALA B 1 174 ? -14.43 14.086 6.691 1 98.56 174 ALA B O 1
ATOM 5919 N N . LEU B 1 175 ? -14.945 15.047 4.723 1 98.62 175 LEU B N 1
ATOM 5920 C CA . LEU B 1 175 ? -14.359 16.328 5.102 1 98.62 175 LEU B CA 1
ATOM 5921 C C . LEU B 1 175 ? -15.109 16.938 6.273 1 98.62 175 LEU B C 1
ATOM 5923 O O . LEU B 1 175 ? -14.5 17.453 7.211 1 98.62 175 LEU B O 1
ATOM 5927 N N . CYS B 1 176 ? -16.422 16.891 6.199 1 98.44 176 CYS B N 1
ATOM 5928 C CA . CYS B 1 176 ? -17.234 17.438 7.277 1 98.44 176 CYS B CA 1
ATOM 5929 C C . CYS B 1 176 ? -16.953 16.719 8.594 1 98.44 176 CYS B C 1
ATOM 5931 O O . CYS B 1 176 ? -16.953 17.344 9.656 1 98.44 176 CYS B O 1
ATOM 5933 N N . ALA B 1 177 ? -16.766 15.391 8.508 1 98.44 177 ALA B N 1
ATOM 5934 C CA . ALA B 1 177 ? -16.422 14.641 9.711 1 98.44 177 ALA B CA 1
ATOM 5935 C C . ALA B 1 177 ? -15.148 15.188 10.352 1 98.44 177 ALA B C 1
ATOM 5937 O O . ALA B 1 177 ? -15.086 15.367 11.57 1 98.44 177 ALA B O 1
ATOM 5938 N N . VAL B 1 178 ? -14.156 15.492 9.578 1 97.75 178 VAL B N 1
ATOM 5939 C CA . VAL B 1 178 ? -12.867 15.977 10.062 1 97.75 178 VAL B CA 1
ATOM 5940 C C . VAL B 1 178 ? -13.031 17.359 10.68 1 97.75 178 VAL B C 1
ATOM 5942 O O . VAL B 1 178 ? -12.562 17.609 11.797 1 97.75 178 VAL B O 1
ATOM 5945 N N . ILE B 1 179 ? -13.664 18.266 9.953 1 97.19 179 ILE B N 1
ATOM 5946 C CA . ILE B 1 179 ? -13.82 19.641 10.43 1 97.19 179 ILE B CA 1
ATOM 5947 C C . ILE B 1 179 ? -14.672 19.656 11.695 1 97.19 179 ILE B C 1
ATOM 5949 O O . ILE B 1 179 ? -14.359 20.344 12.664 1 97.19 179 ILE B O 1
ATOM 5953 N N . ALA B 1 180 ? -15.742 18.891 11.656 1 97.12 180 ALA B N 1
ATOM 5954 C CA . ALA B 1 180 ? -16.578 18.781 12.852 1 97.12 180 ALA B CA 1
ATOM 5955 C C . ALA B 1 180 ? -15.773 18.312 14.055 1 97.12 180 ALA B C 1
ATOM 5957 O O . ALA B 1 180 ? -15.938 18.828 15.164 1 97.12 180 ALA B O 1
ATOM 5958 N N . ARG B 1 181 ? -14.945 17.328 13.867 1 94.94 181 ARG B N 1
ATOM 5959 C CA . ARG B 1 181 ? -14.102 16.812 14.938 1 94.94 181 ARG B CA 1
ATOM 5960 C C . ARG B 1 181 ? -13.141 17.891 15.438 1 94.94 181 ARG B C 1
ATOM 5962 O O . ARG B 1 181 ? -12.945 18.031 16.641 1 94.94 181 ARG B O 1
ATOM 5969 N N . HIS B 1 182 ? -12.602 18.656 14.578 1 90.12 182 HIS B N 1
ATOM 5970 C CA . HIS B 1 182 ? -11.664 19.703 14.953 1 90.12 182 HIS B CA 1
ATOM 5971 C C . HIS B 1 182 ? -12.352 20.812 15.742 1 90.12 182 HIS B C 1
ATOM 5973 O O . HIS B 1 182 ? -11.758 21.422 16.641 1 90.12 182 HIS B O 1
ATOM 5979 N N . THR B 1 183 ? -13.609 21.094 15.391 1 91.5 183 THR B N 1
ATOM 5980 C CA . THR B 1 183 ? -14.336 22.141 16.094 1 91.5 183 THR B CA 1
ATOM 5981 C C . THR B 1 183 ? -14.562 21.766 17.547 1 91.5 183 THR B C 1
ATOM 5983 O O . THR B 1 183 ? -14.789 22.641 18.391 1 91.5 183 THR B O 1
ATOM 5986 N N . THR B 1 184 ? -14.5 20.453 17.828 1 88.38 184 THR B N 1
ATOM 5987 C CA . THR B 1 184 ? -14.68 20.016 19.203 1 88.38 184 THR B CA 1
ATOM 5988 C C . THR B 1 184 ? -13.5 20.438 20.062 1 88.38 184 THR B C 1
ATOM 5990 O O . THR B 1 184 ? -13.602 20.469 21.297 1 88.38 184 THR B O 1
ATOM 5993 N N . PHE B 1 185 ? -12.406 20.766 19.453 1 82.25 185 PHE B N 1
ATOM 5994 C CA . PHE B 1 185 ? -11.219 21.188 20.188 1 82.25 185 PHE B CA 1
ATOM 5995 C C . PHE B 1 185 ? -11.156 22.703 20.297 1 82.25 185 PHE B C 1
ATOM 5997 O O . PHE B 1 185 ? -10.297 23.25 21 1 82.25 185 PHE B O 1
ATOM 6004 N N . TRP B 1 186 ? -12.164 23.391 19.719 1 85.12 186 TRP B N 1
ATOM 6005 C CA . TRP B 1 186 ? -12.195 24.844 19.734 1 85.12 186 TRP B CA 1
ATOM 6006 C C . TRP B 1 186 ? -12.609 25.359 21.109 1 85.12 186 TRP B C 1
ATOM 6008 O O . TRP B 1 186 ? -13.391 24.719 21.812 1 85.12 186 TRP B O 1
ATOM 6018 N N . SER B 1 187 ? -11.992 26.516 21.406 1 84.69 187 SER B N 1
ATOM 6019 C CA . SER B 1 187 ? -12.516 27.234 22.562 1 84.69 187 SER B CA 1
ATOM 6020 C C . SER B 1 187 ? -13.938 27.703 22.312 1 84.69 187 SER B C 1
ATOM 6022 O O . SER B 1 187 ? -14.398 27.766 21.172 1 84.69 187 SER B O 1
ATOM 6024 N N . GLN B 1 188 ? -14.602 27.969 23.406 1 88 188 GLN B N 1
ATOM 6025 C CA . GLN B 1 188 ? -15.969 28.469 23.297 1 88 188 GLN B CA 1
ATOM 6026 C C . GLN B 1 188 ? -16.016 29.781 22.5 1 88 188 GLN B C 1
ATOM 6028 O O . GLN B 1 188 ? -16.953 30.016 21.734 1 88 188 GLN B O 1
ATOM 6033 N N . GLU B 1 189 ? -15.023 30.578 22.672 1 88.94 189 GLU B N 1
ATOM 6034 C CA . GLU B 1 189 ? -14.938 31.844 21.953 1 88.94 189 GLU B CA 1
ATOM 6035 C C . GLU B 1 189 ? -14.82 31.609 20.453 1 88.94 189 GLU B C 1
ATOM 6037 O O . GLU B 1 189 ? -15.477 32.312 19.656 1 88.94 189 GLU B O 1
ATOM 6042 N N . GLU B 1 190 ? -14 30.703 20.062 1 86.19 190 GLU B N 1
ATOM 6043 C CA . GLU B 1 190 ? -13.812 30.375 18.656 1 86.19 190 GLU B CA 1
ATOM 6044 C C . GLU B 1 190 ? -15.102 29.812 18.047 1 86.19 190 GLU B C 1
ATOM 6046 O O . GLU B 1 190 ? -15.461 30.172 16.922 1 86.19 190 GLU B O 1
ATOM 6051 N N . PHE B 1 191 ? -15.727 28.969 18.781 1 89.38 191 PHE B N 1
ATOM 6052 C CA . PHE B 1 191 ? -16.969 28.359 18.312 1 89.38 191 PHE B CA 1
ATOM 6053 C C . PHE B 1 191 ? -18.047 29.406 18.125 1 89.38 191 PHE B C 1
ATOM 6055 O O . PHE B 1 191 ? -18.781 29.375 17.141 1 89.38 191 PHE B O 1
ATOM 6062 N N . ASP B 1 192 ? -18.109 30.328 19.031 1 89.5 192 ASP B N 1
ATOM 6063 C CA . ASP B 1 192 ? -19.125 31.375 19 1 89.5 192 ASP B CA 1
ATOM 6064 C C . ASP B 1 192 ? -18.922 32.281 17.797 1 89.5 192 ASP B C 1
ATOM 6066 O O . ASP B 1 192 ? -19.891 32.781 17.219 1 89.5 192 ASP B O 1
ATOM 6070 N N . THR B 1 193 ? -17.703 32.438 17.453 1 90.12 193 THR B N 1
ATOM 6071 C CA . THR B 1 193 ? -17.391 33.312 16.312 1 90.12 193 THR B CA 1
ATOM 6072 C C . THR B 1 193 ? -17.938 32.719 15.016 1 90.12 193 THR B C 1
ATOM 6074 O O . THR B 1 193 ? -18.266 33.438 14.078 1 90.12 193 THR B O 1
ATOM 6077 N N . MET B 1 194 ? -18.109 31.422 14.977 1 90.62 194 MET B N 1
ATOM 6078 C CA . MET B 1 194 ? -18.531 30.75 13.75 1 90.62 194 MET B CA 1
ATOM 6079 C C . MET B 1 194 ? -19.953 30.219 13.891 1 90.62 194 MET B C 1
ATOM 6081 O O . MET B 1 194 ? -20.484 29.578 12.969 1 90.62 194 MET B O 1
ATOM 6085 N N . ALA B 1 195 ? -20.562 30.516 14.922 1 85.88 195 ALA B N 1
ATOM 6086 C CA . ALA B 1 195 ? -21.891 30 15.227 1 85.88 195 ALA B CA 1
ATOM 6087 C C . ALA B 1 195 ? -22.906 30.438 14.18 1 85.88 195 ALA B C 1
ATOM 6089 O O . ALA B 1 195 ? -23.859 29.703 13.883 1 85.88 195 ALA B O 1
ATOM 6090 N N . HIS B 1 196 ? -22.672 31.578 13.57 1 90.5 196 HIS B N 1
ATOM 6091 C CA . HIS B 1 196 ? -23.594 32.125 12.578 1 90.5 196 HIS B CA 1
ATOM 6092 C C . HIS B 1 196 ? -23.672 31.234 11.344 1 90.5 196 HIS B C 1
ATOM 6094 O O . HIS B 1 196 ? -24.625 31.328 10.57 1 90.5 196 HIS B O 1
ATOM 6100 N N . LEU B 1 197 ? -22.781 30.297 11.18 1 92.88 197 LEU B N 1
ATOM 6101 C CA . LEU B 1 197 ? -22.75 29.406 10.023 1 92.88 197 LEU B CA 1
ATOM 6102 C C . LEU B 1 197 ? -23.719 28.234 10.211 1 92.88 197 LEU B C 1
ATOM 6104 O O . LEU B 1 197 ? -23.922 27.438 9.289 1 92.88 197 LEU B O 1
ATOM 6108 N N . GLY B 1 198 ? -24.328 28.062 11.414 1 91.19 198 GLY B N 1
ATOM 6109 C CA . GLY B 1 198 ? -25.312 27.016 11.648 1 91.19 198 GLY B CA 1
ATOM 6110 C C . GLY B 1 198 ? -24.719 25.719 12.172 1 91.19 198 GLY B C 1
ATOM 6111 O O . GLY B 1 198 ? -25.25 24.641 11.938 1 91.19 198 GLY B O 1
ATOM 6112 N N . LEU B 1 199 ? -23.656 25.719 12.891 1 92.69 199 LEU B N 1
ATOM 6113 C CA . LEU B 1 199 ? -22.922 24.562 13.375 1 92.69 199 LEU B CA 1
ATOM 6114 C C . LEU B 1 199 ? -23.734 23.766 14.383 1 92.69 199 LEU B C 1
ATOM 6116 O O . LEU B 1 199 ? -23.609 22.547 14.484 1 92.69 199 LEU B O 1
ATOM 6120 N N . LYS B 1 200 ? -24.578 24.469 15.094 1 89.31 200 LYS B N 1
ATOM 6121 C CA . LYS B 1 200 ? -25.344 23.844 16.172 1 89.31 200 LYS B CA 1
ATOM 6122 C C . LYS B 1 200 ? -26.344 22.844 15.609 1 89.31 200 LYS B C 1
ATOM 6124 O O . LYS B 1 200 ? -26.703 21.875 16.281 1 89.31 200 LYS B O 1
ATOM 6129 N N . SER B 1 201 ? -26.766 23.031 14.398 1 90.56 201 SER B N 1
ATOM 6130 C CA . SER B 1 201 ? -27.766 22.172 13.789 1 90.56 201 SER B CA 1
ATOM 6131 C C . SER B 1 201 ? -27.109 21 13.062 1 90.56 201 SER B C 1
ATOM 6133 O O . SER B 1 201 ? -27.797 20.094 12.578 1 90.56 201 SER B O 1
ATOM 6135 N N . CYS B 1 202 ? -25.828 20.984 13.023 1 95 202 CYS B N 1
ATOM 6136 C CA . CYS B 1 202 ? -25.109 19.953 12.289 1 95 202 CYS B CA 1
ATOM 6137 C C . CYS B 1 202 ? -24.953 18.688 13.141 1 95 202 CYS B C 1
ATOM 6139 O O . CYS B 1 202 ? -24.797 18.781 14.359 1 95 202 CYS B O 1
ATOM 6141 N N . PRO B 1 203 ? -25.094 17.531 12.547 1 95.44 203 PRO B N 1
ATOM 6142 C CA . PRO B 1 203 ? -24.906 16.281 13.289 1 95.44 203 PRO B CA 1
ATOM 6143 C C . PRO B 1 203 ? -23.469 16.109 13.797 1 95.44 203 PRO B C 1
ATOM 6145 O O . PRO B 1 203 ? -22.562 16.844 13.375 1 95.44 203 PRO B O 1
ATOM 6148 N N . PRO B 1 204 ? -23.297 15.203 14.742 1 96.06 204 PRO B N 1
ATOM 6149 C CA . PRO B 1 204 ? -21.953 14.938 15.234 1 96.06 204 PRO B CA 1
ATOM 6150 C C . PRO B 1 204 ? -21.047 14.336 14.164 1 96.06 204 PRO B C 1
ATOM 6152 O O . PRO B 1 204 ? -21.531 13.797 13.172 1 96.06 204 PRO B O 1
ATOM 6155 N N . PRO B 1 205 ? -19.734 14.461 14.352 1 97.44 205 PRO B N 1
ATOM 6156 C CA . PRO B 1 205 ? -18.766 14.008 13.344 1 97.44 205 PRO B CA 1
ATOM 6157 C C . PRO B 1 205 ? -18.969 12.539 12.953 1 97.44 205 PRO B C 1
ATOM 6159 O O . PRO B 1 205 ? -18.781 12.18 11.789 1 97.44 205 PRO B O 1
ATOM 6162 N N . GLU B 1 206 ? -19.406 11.703 13.852 1 95.88 206 GLU B N 1
ATOM 6163 C CA . GLU B 1 206 ? -19.547 10.273 13.602 1 95.88 206 GLU B CA 1
ATOM 6164 C C . GLU B 1 206 ? -20.609 10 12.547 1 95.88 206 GLU B C 1
ATOM 6166 O O . GLU B 1 206 ? -20.484 9.047 11.773 1 95.88 206 GLU B O 1
ATOM 6171 N N . THR B 1 207 ? -21.594 10.812 12.586 1 97.31 207 THR B N 1
ATOM 6172 C CA . THR B 1 207 ? -22.672 10.648 11.625 1 97.31 207 THR B CA 1
ATOM 6173 C C . THR B 1 207 ? -22.156 10.859 10.203 1 97.31 207 THR B C 1
ATOM 6175 O O . THR B 1 207 ? -22.578 10.164 9.273 1 97.31 207 THR B O 1
ATOM 6178 N N . TYR B 1 208 ? -21.281 11.805 10.039 1 98.12 208 TYR B N 1
ATOM 6179 C CA . TYR B 1 208 ? -20.703 12.078 8.727 1 98.12 208 TYR B CA 1
ATOM 6180 C C . TYR B 1 208 ? -19.844 10.914 8.258 1 98.12 208 TYR B C 1
ATOM 6182 O O . TYR B 1 208 ? -19.844 10.57 7.07 1 98.12 208 TYR B O 1
ATOM 6190 N N . VAL B 1 209 ? -19.078 10.32 9.188 1 97.12 209 VAL B N 1
ATOM 6191 C CA . VAL B 1 209 ? -18.234 9.18 8.859 1 97.12 209 VAL B CA 1
ATOM 6192 C C . VAL B 1 209 ? -19.078 8.016 8.375 1 97.12 209 VAL B C 1
ATOM 6194 O O . VAL B 1 209 ? -18.797 7.406 7.344 1 97.12 209 VAL B O 1
ATOM 6197 N N . ARG B 1 210 ? -20.125 7.766 9.109 1 95.12 210 ARG B N 1
ATOM 6198 C CA . ARG B 1 210 ? -21.016 6.664 8.758 1 95.12 210 ARG B CA 1
ATOM 6199 C C . ARG B 1 210 ? -21.641 6.883 7.391 1 95.12 210 ARG B C 1
ATOM 6201 O O . ARG B 1 210 ? -21.797 5.941 6.609 1 95.12 210 ARG B O 1
ATOM 6208 N N . GLU B 1 211 ? -22 8.086 7.176 1 96.56 211 GLU B N 1
ATOM 6209 C CA . GLU B 1 211 ? -22.625 8.406 5.895 1 96.56 211 GLU B CA 1
ATOM 6210 C C . GLU B 1 211 ? -21.625 8.273 4.746 1 96.56 211 GLU B C 1
ATOM 6212 O O . GLU B 1 211 ? -21.984 7.812 3.66 1 96.56 211 GLU B O 1
ATOM 6217 N N . ALA B 1 212 ? -20.422 8.742 4.926 1 97.19 212 ALA B N 1
ATOM 6218 C CA . ALA B 1 212 ? -19.391 8.57 3.908 1 97.19 212 ALA B CA 1
ATOM 6219 C C . ALA B 1 212 ? -19.156 7.09 3.605 1 97.19 212 ALA B C 1
ATOM 6221 O O . ALA B 1 212 ? -19.109 6.688 2.439 1 97.19 212 ALA B O 1
ATOM 6222 N N . GLU B 1 213 ? -19.062 6.289 4.68 1 94.31 213 GLU B N 1
ATOM 6223 C CA . GLU B 1 213 ? -18.844 4.852 4.523 1 94.31 213 GLU B CA 1
ATOM 6224 C C . GLU B 1 213 ? -20.031 4.184 3.836 1 94.31 213 GLU B C 1
ATOM 6226 O O . GLU B 1 213 ? -19.844 3.283 3.014 1 94.31 213 GLU B O 1
ATOM 6231 N N . ARG B 1 214 ? -21.172 4.598 4.211 1 94.12 214 ARG B N 1
ATOM 6232 C CA . ARG B 1 214 ? -22.375 4.062 3.58 1 94.12 214 ARG B CA 1
ATOM 6233 C C . ARG B 1 214 ? -22.375 4.355 2.084 1 94.12 214 ARG B C 1
ATOM 6235 O O . ARG B 1 214 ? -22.688 3.477 1.275 1 94.12 214 ARG B O 1
ATOM 6242 N N . ALA B 1 215 ? -22.141 5.602 1.729 1 94.44 215 ALA B N 1
ATOM 6243 C CA . ALA B 1 215 ? -22.109 5.984 0.319 1 94.44 215 ALA B CA 1
ATOM 6244 C C . ALA B 1 215 ? -21.062 5.18 -0.448 1 94.44 215 ALA B C 1
ATOM 6246 O O . ALA B 1 215 ? -21.312 4.742 -1.575 1 94.44 215 ALA B O 1
ATOM 6247 N N . ILE B 1 216 ? -19.859 4.961 0.145 1 93.06 216 ILE B N 1
ATOM 6248 C CA . ILE B 1 216 ? -18.797 4.18 -0.48 1 93.06 216 ILE B CA 1
ATOM 6249 C C . ILE B 1 216 ? -19.297 2.762 -0.755 1 93.06 216 ILE B C 1
ATOM 6251 O O . ILE B 1 216 ? -19.109 2.232 -1.854 1 93.06 216 ILE B O 1
ATOM 6255 N N . TYR B 1 217 ? -19.922 2.164 0.274 1 89.19 217 TYR B N 1
ATOM 6256 C CA . TYR B 1 217 ? -20.391 0.79 0.166 1 89.19 217 TYR B CA 1
ATOM 6257 C C . TYR B 1 217 ? -21.516 0.681 -0.858 1 89.19 217 TYR B C 1
ATOM 6259 O O . TYR B 1 217 ? -21.469 -0.16 -1.759 1 89.19 217 TYR B O 1
ATOM 6267 N N . MET B 1 218 ? -22.484 1.593 -0.782 1 89.69 218 MET B N 1
ATOM 6268 C CA . MET B 1 218 ? -23.719 1.507 -1.568 1 89.69 218 MET B CA 1
ATOM 6269 C C . MET B 1 218 ? -23.422 1.716 -3.051 1 89.69 218 MET B C 1
ATOM 6271 O O . MET B 1 218 ? -24.062 1.103 -3.904 1 89.69 218 MET B O 1
ATOM 6275 N N . PHE B 1 219 ? -22.516 2.535 -3.332 1 91.31 219 PHE B N 1
ATOM 6276 C CA . PHE B 1 219 ? -22.266 2.877 -4.73 1 91.31 219 PHE B CA 1
ATOM 6277 C C . PHE B 1 219 ? -20.922 2.33 -5.199 1 91.31 219 PHE B C 1
ATOM 6279 O O . PHE B 1 219 ? -20.422 2.74 -6.242 1 91.31 219 PHE B O 1
ATOM 6286 N N . GLU B 1 220 ? -20.266 1.477 -4.418 1 87.88 220 GLU B N 1
ATOM 6287 C CA . GLU B 1 220 ? -19 0.8 -4.746 1 87.88 220 GLU B CA 1
ATOM 6288 C C . GLU B 1 220 ? -17.953 1.794 -5.211 1 87.88 220 GLU B C 1
ATOM 6290 O O . GLU B 1 220 ? -17.328 1.606 -6.262 1 87.88 220 GLU B O 1
ATOM 6295 N N . LEU B 1 221 ? -17.812 2.842 -4.488 1 88.88 221 LEU B N 1
ATOM 6296 C CA . LEU B 1 221 ? -16.922 3.936 -4.879 1 88.88 221 LEU B CA 1
ATOM 6297 C C . LEU B 1 221 ? -15.469 3.508 -4.805 1 88.88 221 LEU B C 1
ATOM 6299 O O . LEU B 1 221 ? -14.609 4.102 -5.461 1 88.88 221 LEU B O 1
ATOM 6303 N N . ASP B 1 222 ? -15.156 2.494 -4.055 1 81.69 222 ASP B N 1
ATOM 6304 C CA . ASP B 1 222 ? -13.789 2.016 -3.896 1 81.69 222 ASP B CA 1
ATOM 6305 C C . ASP B 1 222 ? -13.25 1.452 -5.211 1 81.69 222 ASP B C 1
ATOM 6307 O O . ASP B 1 222 ? -12.031 1.403 -5.418 1 81.69 222 ASP B O 1
ATOM 6311 N N . GLY B 1 223 ? -14.156 1.104 -6.078 1 77.06 223 GLY B N 1
ATOM 6312 C CA . GLY B 1 223 ? -13.742 0.553 -7.359 1 77.06 223 GLY B CA 1
ATOM 6313 C C . GLY B 1 223 ? -13.625 1.603 -8.445 1 77.06 223 GLY B C 1
ATOM 6314 O O . GLY B 1 223 ? -13.219 1.294 -9.57 1 77.06 223 GLY B O 1
ATOM 6315 N N . MET B 1 224 ? -13.945 2.949 -8.297 1 78.25 224 MET B N 1
ATOM 6316 C CA . MET B 1 224 ? -13.977 3.984 -9.328 1 78.25 224 MET B CA 1
ATOM 6317 C C . MET B 1 224 ? -12.695 4.809 -9.312 1 78.25 224 MET B C 1
ATOM 6319 O O . MET B 1 224 ? -12.422 5.559 -10.25 1 78.25 224 MET B O 1
ATOM 6323 N N . LEU B 1 225 ? -11.648 4.484 -8.898 1 85 225 LEU B N 1
ATOM 6324 C CA . LEU B 1 225 ? -10.367 5.168 -8.789 1 85 225 LEU B CA 1
ATOM 6325 C C . LEU B 1 225 ? -10.492 6.637 -9.172 1 85 225 LEU B C 1
ATOM 6327 O O . LEU B 1 225 ? -10.203 7.008 -10.312 1 85 225 LEU B O 1
ATOM 6331 N N . THR B 1 226 ? -10.984 7.559 -8.422 1 90.75 226 THR B N 1
ATOM 6332 C CA . THR B 1 226 ? -11.109 8.992 -8.641 1 90.75 226 THR B CA 1
ATOM 6333 C C . THR B 1 226 ? -10.336 9.773 -7.586 1 90.75 226 THR B C 1
ATOM 6335 O O . THR B 1 226 ? -10.039 9.242 -6.512 1 90.75 226 THR B O 1
ATOM 6338 N N . GLU B 1 227 ? -10.016 10.992 -7.977 1 94.5 227 GLU B N 1
ATOM 6339 C CA . GLU B 1 227 ? -9.367 11.859 -7 1 94.5 227 GLU B CA 1
ATOM 6340 C C . GLU B 1 227 ? -10.242 12.062 -5.766 1 94.5 227 GLU B C 1
ATOM 6342 O O . GLU B 1 227 ? -9.734 12.148 -4.645 1 94.5 227 GLU B O 1
ATOM 6347 N N . ASP B 1 228 ? -11.539 12.117 -5.969 1 95.62 228 ASP B N 1
ATOM 6348 C CA . ASP B 1 228 ? -12.469 12.289 -4.859 1 95.62 228 ASP B CA 1
ATOM 6349 C C . ASP B 1 228 ? -12.398 11.109 -3.893 1 95.62 228 ASP B C 1
ATOM 6351 O O . ASP B 1 228 ? -12.477 11.297 -2.676 1 95.62 228 ASP B O 1
ATOM 6355 N N . GLN B 1 229 ? -12.297 9.977 -4.477 1 94.44 229 GLN B N 1
ATOM 6356 C CA . GLN B 1 229 ? -12.211 8.797 -3.619 1 94.44 229 GLN B CA 1
ATOM 6357 C C . GLN B 1 229 ? -10.906 8.805 -2.82 1 94.44 229 GLN B C 1
ATOM 6359 O O . GLN B 1 229 ? -10.891 8.391 -1.657 1 94.44 229 GLN B O 1
ATOM 6364 N N . VAL B 1 230 ? -9.805 9.203 -3.453 1 96.56 230 VAL B N 1
ATOM 6365 C CA . VAL B 1 230 ? -8.531 9.344 -2.748 1 96.56 230 VAL B CA 1
ATOM 6366 C C . VAL B 1 230 ? -8.711 10.273 -1.551 1 96.56 230 VAL B C 1
ATOM 6368 O O . VAL B 1 230 ? -8.305 9.938 -0.434 1 96.56 230 VAL B O 1
ATOM 6371 N N . LEU B 1 231 ? -9.328 11.344 -1.807 1 98.12 231 LEU B N 1
ATOM 6372 C CA . LEU B 1 231 ? -9.5 12.359 -0.773 1 98.12 231 LEU B CA 1
ATOM 6373 C C . LEU B 1 231 ? -10.477 11.883 0.3 1 98.12 231 LEU B C 1
ATOM 6375 O O . LEU B 1 231 ? -10.312 12.211 1.479 1 98.12 231 LEU B O 1
ATOM 6379 N N . THR B 1 232 ? -11.523 11.195 -0.109 1 98.06 232 THR B N 1
ATOM 6380 C CA . THR B 1 232 ? -12.438 10.633 0.874 1 98.06 232 THR B CA 1
ATOM 6381 C C . THR B 1 232 ? -11.695 9.734 1.858 1 98.06 232 THR B C 1
ATOM 6383 O O . THR B 1 232 ? -11.852 9.867 3.072 1 98.06 232 THR B O 1
ATOM 6386 N N . ASN B 1 233 ? -10.891 8.844 1.338 1 96.56 233 ASN B N 1
ATOM 6387 C CA . ASN B 1 233 ? -10.078 7.984 2.189 1 96.56 233 ASN B CA 1
ATOM 6388 C C . ASN B 1 233 ? -9.125 8.797 3.061 1 96.56 233 ASN B C 1
ATOM 6390 O O . ASN B 1 233 ? -8.93 8.484 4.234 1 96.56 233 ASN B O 1
ATOM 6394 N N . PHE B 1 234 ? -8.562 9.836 2.549 1 98.19 234 PHE B N 1
ATOM 6395 C CA . PHE B 1 234 ? -7.613 10.672 3.273 1 98.19 234 PHE B CA 1
ATOM 6396 C C . PHE B 1 234 ? -8.281 11.352 4.461 1 98.19 234 PHE B C 1
ATOM 6398 O O . PHE B 1 234 ? -7.75 11.328 5.574 1 98.19 234 PHE B O 1
ATOM 6405 N N . PHE B 1 235 ? -9.375 11.945 4.176 1 98.62 235 PHE B N 1
ATOM 6406 C CA . PHE B 1 235 ? -10.039 12.68 5.254 1 98.62 235 PHE B CA 1
ATOM 6407 C C . PHE B 1 235 ? -10.594 11.719 6.301 1 98.62 235 PHE B C 1
ATOM 6409 O O . PHE B 1 235 ? -10.617 12.039 7.488 1 98.62 235 PHE B O 1
ATOM 6416 N N . LEU B 1 236 ? -11.023 10.523 5.867 1 97.06 236 LEU B N 1
ATOM 6417 C CA . LEU B 1 236 ? -11.383 9.523 6.863 1 97.06 236 LEU B CA 1
ATOM 6418 C C . LEU B 1 236 ? -10.172 9.148 7.715 1 97.06 236 LEU B C 1
ATOM 6420 O O . LEU B 1 236 ? -10.297 8.984 8.93 1 97.06 236 LEU B O 1
ATOM 6424 N N . HIS B 1 237 ? -9.047 9.039 7.117 1 96.12 237 HIS B N 1
ATOM 6425 C CA . HIS B 1 237 ? -7.812 8.82 7.867 1 96.12 237 HIS B CA 1
ATOM 6426 C C . HIS B 1 237 ? -7.59 9.922 8.898 1 96.12 237 HIS B C 1
ATOM 6428 O O . HIS B 1 237 ? -7.254 9.641 10.047 1 96.12 237 HIS B O 1
ATOM 6434 N N . ILE B 1 238 ? -7.742 11.156 8.422 1 95.75 238 ILE B N 1
ATOM 6435 C CA . ILE B 1 238 ? -7.516 12.281 9.32 1 95.75 238 ILE B CA 1
ATOM 6436 C C . ILE B 1 238 ? -8.484 12.211 10.5 1 95.75 238 ILE B C 1
ATOM 6438 O O . ILE B 1 238 ? -8.102 12.469 11.641 1 95.75 238 ILE B O 1
ATOM 6442 N N . TYR B 1 239 ? -9.742 11.914 10.203 1 96.06 239 TYR B N 1
ATOM 6443 C CA . TYR B 1 239 ? -10.734 11.805 11.266 1 96.06 239 TYR B CA 1
ATOM 6444 C C . TYR B 1 239 ? -10.32 10.742 12.281 1 96.06 239 TYR B C 1
ATOM 6446 O O . TYR B 1 239 ? -10.297 11.016 13.484 1 96.06 239 TYR B O 1
ATOM 6454 N N . PHE B 1 240 ? -9.992 9.555 11.844 1 92.12 240 PHE B N 1
ATOM 6455 C CA . PHE B 1 240 ? -9.68 8.445 12.75 1 92.12 240 PHE B CA 1
ATOM 6456 C C . PHE B 1 240 ? -8.367 8.703 13.477 1 92.12 240 PHE B C 1
ATOM 6458 O O . PHE B 1 240 ? -8.188 8.25 14.609 1 92.12 240 PHE B O 1
ATOM 6465 N N . SER B 1 241 ? -7.453 9.391 12.867 1 89.81 241 SER B N 1
ATOM 6466 C CA . SER B 1 241 ? -6.195 9.75 13.516 1 89.81 241 SER B CA 1
ATOM 6467 C C . SER B 1 241 ? -6.426 10.688 14.695 1 89.81 241 SER B C 1
ATOM 6469 O O . SER B 1 241 ? -5.598 10.773 15.602 1 89.81 241 SER B O 1
ATOM 6471 N N . SER B 1 242 ? -7.488 11.461 14.602 1 87.94 242 SER B N 1
ATOM 6472 C CA . SER B 1 242 ? -7.781 12.438 15.648 1 87.94 242 SER B CA 1
ATOM 6473 C C . SER B 1 242 ? -8.406 11.766 16.875 1 87.94 242 SER B C 1
ATOM 6475 O O . SER B 1 242 ? -8.516 12.383 17.938 1 87.94 242 SER B O 1
ATOM 6477 N N . LEU B 1 243 ? -8.719 10.523 16.656 1 84.31 243 LEU B N 1
ATOM 6478 C CA . LEU B 1 243 ? -9.312 9.812 17.781 1 84.31 243 LEU B CA 1
ATOM 6479 C C . LEU B 1 243 ? -8.227 9.305 18.734 1 84.31 243 LEU B C 1
ATOM 6481 O O . LEU B 1 243 ? -7.047 9.305 18.391 1 84.31 243 LEU B O 1
ATOM 6485 N N . ASP B 1 244 ? -8.211 9.312 20.062 1 65.88 244 ASP B N 1
ATOM 6486 C CA . ASP B 1 244 ? -7.215 9.016 21.078 1 65.88 244 ASP B CA 1
ATOM 6487 C C . ASP B 1 244 ? -6.598 7.637 20.859 1 65.88 244 ASP B C 1
ATOM 6489 O O . ASP B 1 244 ? -5.422 7.422 21.172 1 65.88 244 ASP B O 1
ATOM 6493 N N . GLU B 1 245 ? -7.281 6.711 20.406 1 63.19 245 GLU B N 1
ATOM 6494 C CA . GLU B 1 245 ? -6.891 5.305 20.516 1 63.19 245 GLU B CA 1
ATOM 6495 C C . GLU B 1 245 ? -6.199 4.824 19.234 1 63.19 245 GLU B C 1
ATOM 6497 O O . GLU B 1 245 ? -6.32 5.453 18.188 1 63.19 245 GLU B O 1
ATOM 6502 N N . ASP B 1 246 ? -5.133 4.008 19.391 1 66.5 246 ASP B N 1
ATOM 6503 C CA . ASP B 1 246 ? -4.5 3.234 18.312 1 66.5 246 ASP B CA 1
ATOM 6504 C C . ASP B 1 246 ? -5.551 2.59 17.406 1 66.5 246 ASP B C 1
ATOM 6506 O O . ASP B 1 246 ? -5.801 1.387 17.5 1 66.5 246 ASP B O 1
ATOM 6510 N N . ASN B 1 247 ? -6.176 3.568 16.656 1 73.75 247 ASN B N 1
ATOM 6511 C CA . ASN B 1 247 ? -7.211 3.121 15.734 1 73.75 247 ASN B CA 1
ATOM 6512 C C . ASN B 1 247 ? -6.609 2.607 14.43 1 73.75 247 ASN B C 1
ATOM 6514 O O . ASN B 1 247 ? -5.953 3.359 13.711 1 73.75 247 ASN B O 1
ATOM 6518 N N . LEU B 1 248 ? -6.832 1.426 14.164 1 80.62 248 LEU B N 1
ATOM 6519 C CA . LEU B 1 248 ? -6.273 0.792 12.969 1 80.62 248 LEU B CA 1
ATOM 6520 C C . LEU B 1 248 ? -6.91 1.354 11.703 1 80.62 248 LEU B C 1
ATOM 6522 O O . LEU B 1 248 ? -6.309 1.312 10.633 1 80.62 248 LEU B O 1
ATOM 6526 N N . GLN B 1 249 ? -8.07 1.897 11.875 1 85 249 GLN B N 1
ATOM 6527 C CA . GLN B 1 249 ? -8.773 2.443 10.719 1 85 249 GLN B CA 1
ATOM 6528 C C . GLN B 1 249 ? -8 3.615 10.109 1 85 249 GLN B C 1
ATOM 6530 O O . GLN B 1 249 ? -8.078 3.855 8.906 1 85 249 GLN B O 1
ATOM 6535 N N . GLU B 1 250 ? -7.309 4.324 10.953 1 90.56 250 GLU B N 1
ATOM 6536 C CA . GLU B 1 250 ? -6.484 5.418 10.453 1 90.56 250 GLU B CA 1
ATOM 6537 C C . GLU B 1 250 ? -5.48 4.926 9.414 1 90.56 250 GLU B C 1
ATOM 6539 O O . GLU B 1 250 ? -5.312 5.543 8.359 1 90.56 250 GLU B O 1
ATOM 6544 N N . LEU B 1 251 ? -4.895 3.854 9.742 1 88.81 251 LEU B N 1
ATOM 6545 C CA . LEU B 1 251 ? -3.867 3.303 8.859 1 88.81 251 LEU B CA 1
ATOM 6546 C C . LEU B 1 251 ? -4.488 2.713 7.602 1 88.81 251 LEU B C 1
ATOM 6548 O O . LEU B 1 251 ? -3.943 2.863 6.504 1 88.81 251 LEU B O 1
ATOM 6552 N N . VAL B 1 252 ? -5.629 2.061 7.785 1 88.06 252 VAL B N 1
ATOM 6553 C CA . VAL B 1 252 ? -6.312 1.427 6.66 1 88.06 252 VAL B CA 1
ATOM 6554 C C . VAL B 1 252 ? -6.711 2.484 5.633 1 88.06 252 VAL B C 1
ATOM 6556 O O . VAL B 1 252 ? -6.449 2.328 4.438 1 88.06 252 VAL B O 1
ATOM 6559 N N . TYR B 1 253 ? -7.25 3.555 6.047 1 92.75 253 TYR B N 1
ATOM 6560 C CA . TYR B 1 253 ? -7.719 4.582 5.125 1 92.75 253 TYR B CA 1
ATOM 6561 C C . TYR B 1 253 ? -6.551 5.305 4.469 1 92.75 253 TYR B C 1
ATOM 6563 O O . TYR B 1 253 ? -6.637 5.715 3.307 1 92.75 253 TYR B O 1
ATOM 6571 N N . LEU B 1 254 ? -5.496 5.488 5.207 1 94.5 254 LEU B N 1
ATOM 6572 C CA . LEU B 1 254 ? -4.328 6.109 4.594 1 94.5 254 LEU B CA 1
ATOM 6573 C C . LEU B 1 254 ? -3.768 5.23 3.48 1 94.5 254 LEU B C 1
ATOM 6575 O O . LEU B 1 254 ? -3.473 5.723 2.387 1 94.5 254 LEU B O 1
ATOM 6579 N N . ARG B 1 255 ? -3.645 3.996 3.773 1 91.44 255 ARG B N 1
ATOM 6580 C CA . ARG B 1 255 ? -3.111 3.066 2.785 1 91.44 255 ARG B CA 1
ATOM 6581 C C . ARG B 1 255 ? -4.039 2.955 1.58 1 91.44 255 ARG B C 1
ATOM 6583 O O . ARG B 1 255 ? -3.578 2.828 0.443 1 91.44 255 ARG B O 1
ATOM 6590 N N . GLN B 1 256 ? -5.301 2.961 1.843 1 91 256 GLN B N 1
ATOM 6591 C CA . GLN B 1 256 ? -6.258 2.953 0.742 1 91 256 GLN B CA 1
ATOM 6592 C C . GLN B 1 256 ? -6.125 4.211 -0.113 1 91 256 GLN B C 1
ATOM 6594 O O . GLN B 1 256 ? -6.191 4.141 -1.342 1 91 256 GLN B O 1
ATOM 6599 N N . ALA B 1 257 ? -5.957 5.34 0.536 1 95.62 257 ALA B N 1
ATOM 6600 C CA . ALA B 1 257 ? -5.77 6.586 -0.2 1 95.62 257 ALA B CA 1
ATOM 6601 C C . ALA B 1 257 ? -4.523 6.523 -1.078 1 95.62 257 ALA B C 1
ATOM 6603 O O . ALA B 1 257 ? -4.562 6.906 -2.25 1 95.62 257 ALA B O 1
ATOM 6604 N N . ILE B 1 258 ? -3.482 6.051 -0.523 1 93.62 258 ILE B N 1
ATOM 6605 C CA . ILE B 1 258 ? -2.205 5.973 -1.22 1 93.62 258 ILE B CA 1
ATOM 6606 C C . ILE B 1 258 ? -2.318 5.008 -2.398 1 93.62 258 ILE B C 1
ATOM 6608 O O . ILE B 1 258 ? -1.904 5.328 -3.514 1 93.62 258 ILE B O 1
ATOM 6612 N N . SER B 1 259 ? -2.895 3.844 -2.139 1 88.75 259 SER B N 1
ATOM 6613 C CA . SER B 1 259 ? -3.059 2.855 -3.201 1 88.75 259 SER B CA 1
ATOM 6614 C C . SER B 1 259 ? -3.92 3.398 -4.336 1 88.75 259 SER B C 1
ATOM 6616 O O . SER B 1 259 ? -3.594 3.221 -5.512 1 88.75 259 SER B O 1
ATOM 6618 N N . CYS B 1 260 ? -4.992 4.016 -3.969 1 89.81 260 CYS B N 1
ATOM 6619 C CA . CYS B 1 260 ? -5.875 4.602 -4.973 1 89.81 260 CYS B CA 1
ATOM 6620 C C . CYS B 1 260 ? -5.145 5.664 -5.785 1 89.81 260 CYS B C 1
ATOM 6622 O O . CYS B 1 260 ? -5.305 5.738 -7.008 1 89.81 260 CYS B O 1
ATOM 6624 N N . ALA B 1 261 ? -4.398 6.477 -5.156 1 91.88 261 ALA B N 1
ATOM 6625 C CA . ALA B 1 261 ? -3.656 7.535 -5.836 1 91.88 261 ALA B CA 1
ATOM 6626 C C . ALA B 1 261 ? -2.633 6.949 -6.805 1 91.88 261 ALA B C 1
ATOM 6628 O O . ALA B 1 261 ? -2.475 7.441 -7.926 1 91.88 261 ALA B O 1
ATOM 6629 N N . GLN B 1 262 ? -1.934 5.941 -6.387 1 86.69 262 GLN B N 1
ATOM 6630 C CA . GLN B 1 262 ? -0.943 5.301 -7.246 1 86.69 262 GLN B CA 1
ATOM 6631 C C . GLN B 1 262 ? -1.598 4.699 -8.484 1 86.69 262 GLN B C 1
ATOM 6633 O O . GLN B 1 262 ? -1.087 4.848 -9.602 1 86.69 262 GLN B O 1
ATOM 6638 N N . MET B 1 263 ? -2.674 4.055 -8.242 1 83.69 263 MET B N 1
ATOM 6639 C CA . MET B 1 263 ? -3.383 3.432 -9.352 1 83.69 263 MET B CA 1
ATOM 6640 C C . MET B 1 263 ? -3.934 4.484 -10.305 1 83.69 263 MET B C 1
ATOM 6642 O O . MET B 1 263 ? -3.928 4.293 -11.523 1 83.69 263 MET B O 1
ATOM 6646 N N . LEU B 1 264 ? -4.41 5.57 -9.719 1 84.06 264 LEU B N 1
ATOM 6647 C CA . LEU B 1 264 ? -4.906 6.676 -10.531 1 84.06 264 LEU B CA 1
ATOM 6648 C C . LEU B 1 264 ? -3.795 7.254 -11.398 1 84.06 264 LEU B C 1
ATOM 6650 O O . LEU B 1 264 ? -4.016 7.562 -12.57 1 84.06 264 LEU B O 1
ATOM 6654 N N . HIS B 1 265 ? -2.705 7.449 -10.852 1 81 265 HIS B N 1
ATOM 6655 C CA . HIS B 1 265 ? -1.568 8.016 -11.57 1 81 265 HIS B CA 1
ATOM 6656 C C . HIS B 1 265 ? -1.121 7.094 -12.703 1 81 265 HIS B C 1
ATOM 6658 O O . HIS B 1 265 ? -0.785 7.562 -13.797 1 81 265 HIS B O 1
ATOM 6664 N N . LEU B 1 266 ? -1.136 5.832 -12.461 1 72.75 266 LEU B N 1
ATOM 6665 C CA . LEU B 1 266 ? -0.725 4.844 -13.453 1 72.75 266 LEU B CA 1
ATOM 6666 C C . LEU B 1 266 ? -1.717 4.789 -14.609 1 72.75 266 LEU B C 1
ATOM 6668 O O . LEU B 1 266 ? -1.316 4.699 -15.773 1 72.75 266 LEU B O 1
ATOM 6672 N N . ARG B 1 267 ? -2.879 4.699 -14.203 1 71.25 267 ARG B N 1
ATOM 6673 C CA . ARG B 1 267 ? -3.926 4.672 -15.219 1 71.25 267 ARG B CA 1
ATOM 6674 C C . ARG B 1 267 ? -3.832 5.887 -16.141 1 71.25 267 ARG B C 1
ATOM 6676 O O . ARG B 1 267 ? -3.959 5.766 -17.359 1 71.25 267 ARG B O 1
ATOM 6683 N N . ASP B 1 268 ? -3.637 6.977 -15.625 1 64.81 268 ASP B N 1
ATOM 6684 C CA . ASP B 1 268 ? -3.549 8.219 -16.391 1 64.81 268 ASP B CA 1
ATOM 6685 C C . ASP B 1 268 ? -2.338 8.203 -17.312 1 64.81 268 ASP B C 1
ATOM 6687 O O . ASP B 1 268 ? -2.396 8.734 -18.438 1 64.81 268 ASP B O 1
ATOM 6691 N N . ASN B 1 269 ? -1.341 7.586 -16.891 1 62.41 269 ASN B N 1
ATOM 6692 C CA . ASN B 1 269 ? -0.147 7.473 -17.719 1 62.41 269 ASN B CA 1
ATOM 6693 C C . ASN B 1 269 ? -0.359 6.504 -18.875 1 62.41 269 ASN B C 1
ATOM 6695 O O . ASN B 1 269 ? 0.231 6.664 -19.938 1 62.41 269 ASN B O 1
ATOM 6699 N N . GLU B 1 270 ? -1.084 5.418 -18.547 1 56.94 270 GLU B N 1
ATOM 6700 C CA . GLU B 1 270 ? -1.373 4.441 -19.594 1 56.94 270 GLU B CA 1
ATOM 6701 C C . GLU B 1 270 ? -2.27 5.035 -20.672 1 56.94 270 GLU B C 1
ATOM 6703 O O . GLU B 1 270 ? -2.076 4.773 -21.859 1 56.94 270 GLU B O 1
ATOM 6708 N N . VAL B 1 271 ? -3.35 5.641 -20.125 1 43.72 271 VAL B N 1
ATOM 6709 C CA . VAL B 1 271 ? -4.309 6.223 -21.047 1 43.72 271 VAL B CA 1
ATOM 6710 C C . VAL B 1 271 ? -3.66 7.379 -21.812 1 43.72 271 VAL B C 1
ATOM 6712 O O . VAL B 1 271 ? -3.926 7.582 -23 1 43.72 271 VAL B O 1
ATOM 6715 N N . LEU B 1 272 ? -3.062 8.219 -20.984 1 40.94 272 LEU B N 1
ATOM 6716 C CA . LEU B 1 272 ? -2.52 9.406 -21.625 1 40.94 272 LEU B CA 1
ATOM 6717 C C . LEU B 1 272 ? -1.262 9.07 -22.422 1 40.94 272 LEU B C 1
ATOM 6719 O O . LEU B 1 272 ? -0.784 9.883 -23.219 1 40.94 272 LEU B O 1
ATOM 6723 N N . GLY B 1 273 ? -1.027 7.875 -22.891 1 41.84 273 GLY B N 1
ATOM 6724 C CA . GLY B 1 273 ? 0.193 7.617 -23.641 1 41.84 273 GLY B CA 1
ATOM 6725 C C . GLY B 1 273 ? 1.414 8.281 -23.031 1 41.84 273 GLY B C 1
ATOM 6726 O O . GLY B 1 273 ? 2.068 7.711 -22.156 1 41.84 273 GLY B O 1
ATOM 6727 N N . GLU B 1 274 ? 1.968 9.438 -23.688 1 41.84 274 GLU B N 1
ATOM 6728 C CA . GLU B 1 274 ? 3.236 10.164 -23.656 1 41.84 274 GLU B CA 1
ATOM 6729 C C . GLU B 1 274 ? 3.484 10.789 -22.297 1 41.84 274 GLU B C 1
ATOM 6731 O O . GLU B 1 274 ? 4.406 10.383 -21.578 1 41.84 274 GLU B O 1
ATOM 6736 N N . SER B 1 275 ? 3.297 12.234 -22.094 1 41.59 275 SER B N 1
ATOM 6737 C CA . SER B 1 275 ? 4.047 13.188 -21.281 1 41.59 275 SER B CA 1
ATOM 6738 C C . SER B 1 275 ? 3.531 13.211 -19.844 1 41.59 275 SER B C 1
ATOM 6740 O O . SER B 1 275 ? 2.338 13.406 -19.609 1 41.59 275 SER B O 1
ATOM 6742 N N . PRO B 1 276 ? 4.102 12.438 -18.906 1 48 276 PRO B N 1
ATOM 6743 C CA . PRO B 1 276 ? 3.963 12.742 -17.484 1 48 276 PRO B CA 1
ATOM 6744 C C . PRO B 1 276 ? 3.457 14.156 -17.234 1 48 276 PRO B C 1
ATOM 6746 O O . PRO B 1 276 ? 3.164 14.516 -16.094 1 48 276 PRO B O 1
ATOM 6749 N N . LYS B 1 277 ? 3.52 15.109 -18.281 1 49.12 277 LYS B N 1
ATOM 6750 C CA . LYS B 1 277 ? 3.318 16.547 -18.203 1 49.12 277 LYS B CA 1
ATOM 6751 C C . LYS B 1 277 ? 1.874 16.875 -17.828 1 49.12 277 LYS B C 1
ATOM 6753 O O . LYS B 1 277 ? 1.578 18 -17.406 1 49.12 277 LYS B O 1
ATOM 6758 N N . ASP B 1 278 ? 0.892 15.828 -17.859 1 57.69 278 ASP B N 1
ATOM 6759 C CA . ASP B 1 278 ? -0.448 16.406 -17.781 1 57.69 278 ASP B CA 1
ATOM 6760 C C . ASP B 1 278 ? -1.13 16.016 -16.469 1 57.69 278 ASP B C 1
ATOM 6762 O O . ASP B 1 278 ? -2.359 15.984 -16.391 1 57.69 278 ASP B O 1
ATOM 6766 N N . THR B 1 279 ? -0.275 15.75 -15.516 1 72.12 279 THR B N 1
ATOM 6767 C CA . THR B 1 279 ? -0.947 15.539 -14.234 1 72.12 279 THR B CA 1
ATOM 6768 C C . THR B 1 279 ? -1.61 16.828 -13.758 1 72.12 279 THR B C 1
ATOM 6770 O O . THR B 1 279 ? -1.007 17.891 -13.812 1 72.12 279 THR B O 1
ATOM 6773 N N . SER B 1 280 ? -2.842 16.734 -13.375 1 84 280 SER B N 1
ATOM 6774 C CA . SER B 1 280 ? -3.602 17.891 -12.938 1 84 280 SER B CA 1
ATOM 6775 C C . SER B 1 280 ? -2.969 18.547 -11.711 1 84 280 SER B C 1
ATOM 6777 O O . SER B 1 280 ? -2.248 17.891 -10.961 1 84 280 SER B O 1
ATOM 6779 N N . HIS B 1 281 ? -3.084 19.797 -11.641 1 91.38 281 HIS B N 1
ATOM 6780 C CA . HIS B 1 281 ? -2.619 20.578 -10.5 1 91.38 281 HIS B CA 1
ATOM 6781 C C . HIS B 1 281 ? -3.148 20.016 -9.188 1 91.38 281 HIS B C 1
ATOM 6783 O O . HIS B 1 281 ? -2.406 19.906 -8.211 1 91.38 281 HIS B O 1
ATOM 6789 N N . ARG B 1 282 ? -4.363 19.625 -9.18 1 92.56 282 ARG B N 1
ATOM 6790 C CA . ARG B 1 282 ? -4.988 19.094 -7.977 1 92.56 282 ARG B CA 1
ATOM 6791 C C . ARG B 1 282 ? -4.355 17.766 -7.574 1 92.56 282 ARG B C 1
ATOM 6793 O O . ARG B 1 282 ? -4.113 17.516 -6.391 1 92.56 282 ARG B O 1
ATOM 6800 N N . PHE B 1 283 ? -4.105 16.953 -8.562 1 93.62 283 PHE B N 1
ATOM 6801 C CA . PHE B 1 283 ? -3.545 15.648 -8.25 1 93.62 283 PHE B CA 1
ATOM 6802 C C . PHE B 1 283 ? -2.137 15.789 -7.68 1 93.62 283 PHE B C 1
ATOM 6804 O O . PHE B 1 283 ? -1.742 15.031 -6.789 1 93.62 283 PHE B O 1
ATOM 6811 N N . LYS B 1 284 ? -1.38 16.719 -8.219 1 93.94 284 LYS B N 1
ATOM 6812 C CA . LYS B 1 284 ? -0.052 16.953 -7.66 1 93.94 284 LYS B CA 1
ATOM 6813 C C . LYS B 1 284 ? -0.133 17.328 -6.184 1 93.94 284 LYS B C 1
ATOM 6815 O O . LYS B 1 284 ? 0.656 16.828 -5.371 1 93.94 284 LYS B O 1
ATOM 6820 N N . LYS B 1 285 ? -1.058 18.141 -5.855 1 96.12 285 LYS B N 1
ATOM 6821 C CA . LYS B 1 285 ? -1.26 18.516 -4.461 1 96.12 285 LYS B CA 1
ATOM 6822 C C . LYS B 1 285 ? -1.662 17.312 -3.613 1 96.12 285 LYS B C 1
ATOM 6824 O O . LYS B 1 285 ? -1.153 17.125 -2.506 1 96.12 285 LYS B O 1
ATOM 6829 N N . ILE B 1 286 ? -2.564 16.516 -4.16 1 96.94 286 ILE B N 1
ATOM 6830 C CA . ILE B 1 286 ? -3.021 15.312 -3.463 1 96.94 286 ILE B CA 1
ATOM 6831 C C . ILE B 1 286 ? -1.839 14.375 -3.219 1 96.94 286 ILE B C 1
ATOM 6833 O O . ILE B 1 286 ? -1.669 13.859 -2.113 1 96.94 286 ILE B O 1
ATOM 6837 N N . TYR B 1 287 ? -1.048 14.219 -4.199 1 95.19 287 TYR B N 1
ATOM 6838 C CA . TYR B 1 287 ? 0.092 13.312 -4.117 1 95.19 287 TYR B CA 1
ATOM 6839 C C . TYR B 1 287 ? 1.041 13.734 -3 1 95.19 287 TYR B C 1
ATOM 6841 O O . TYR B 1 287 ? 1.435 12.914 -2.168 1 95.19 287 TYR B O 1
ATOM 6849 N N . TYR B 1 288 ? 1.386 14.945 -2.957 1 96.56 288 TYR B N 1
ATOM 6850 C CA . TYR B 1 288 ? 2.355 15.406 -1.967 1 96.56 288 TYR B CA 1
ATOM 6851 C C . TYR B 1 288 ? 1.722 15.492 -0.583 1 96.56 288 TYR B C 1
ATOM 6853 O O . TYR B 1 288 ? 2.395 15.281 0.428 1 96.56 288 TYR B O 1
ATOM 6861 N N . LEU B 1 289 ? 0.425 15.773 -0.532 1 97.94 289 LEU B N 1
ATOM 6862 C CA . LEU B 1 289 ? -0.274 15.688 0.745 1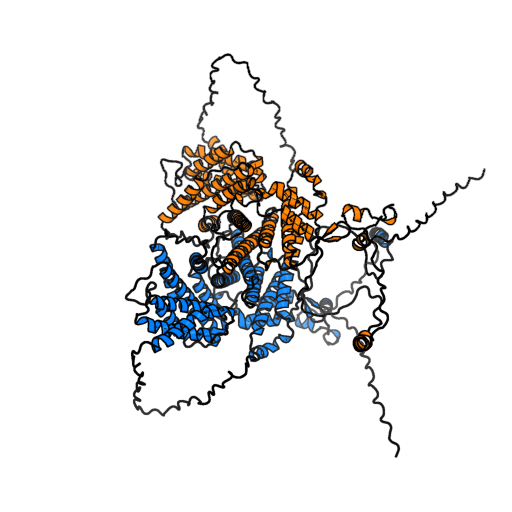 97.94 289 LEU B CA 1
ATOM 6863 C C . LEU B 1 289 ? -0.176 14.281 1.325 1 97.94 289 LEU B C 1
ATOM 6865 O O . LEU B 1 289 ? 0.082 14.117 2.52 1 97.94 289 LEU B O 1
ATOM 6869 N N . LEU B 1 290 ? -0.384 13.312 0.488 1 97.69 290 LEU B N 1
ATOM 6870 C CA . LEU B 1 290 ? -0.277 11.922 0.905 1 97.69 290 LEU B CA 1
ATOM 6871 C C . LEU B 1 290 ? 1.16 11.578 1.282 1 97.69 290 LEU B C 1
ATOM 6873 O O . LEU B 1 290 ? 1.396 10.875 2.268 1 97.69 290 LEU B O 1
ATOM 6877 N N . LEU B 1 291 ? 2.102 12.047 0.496 1 96.69 291 LEU B N 1
ATOM 6878 C CA . LEU B 1 291 ? 3.512 11.773 0.748 1 96.69 291 LEU B CA 1
ATOM 6879 C C . LEU B 1 291 ? 3.93 12.289 2.121 1 96.69 291 LEU B C 1
ATOM 6881 O O . LEU B 1 291 ? 4.559 11.562 2.896 1 96.69 291 LEU B O 1
ATOM 6885 N N . ILE B 1 292 ? 3.549 13.492 2.408 1 96.44 292 ILE B N 1
ATOM 6886 C CA . ILE B 1 292 ? 3.879 14.125 3.684 1 96.44 292 ILE B CA 1
ATOM 6887 C C . ILE B 1 292 ? 3.246 13.328 4.828 1 96.44 292 ILE B C 1
ATOM 6889 O O . ILE B 1 292 ? 3.916 13 5.809 1 96.44 292 ILE B O 1
ATOM 6893 N N . THR B 1 293 ? 2.02 13.023 4.676 1 96.5 293 THR B N 1
ATOM 6894 C CA . THR B 1 293 ? 1.272 12.328 5.719 1 96.5 293 THR B CA 1
ATOM 6895 C C . THR B 1 293 ? 1.834 10.93 5.945 1 96.5 293 THR B C 1
ATOM 6897 O O . THR B 1 293 ? 1.996 10.492 7.086 1 96.5 293 THR B O 1
ATOM 6900 N N . GLU B 1 294 ? 2.078 10.234 4.852 1 95.19 294 GLU B N 1
ATOM 6901 C CA . GLU B 1 294 ? 2.594 8.875 4.941 1 95.19 294 GLU B CA 1
ATOM 6902 C C . GLU B 1 294 ? 3.91 8.828 5.711 1 95.19 294 GLU B C 1
ATOM 6904 O O . GLU B 1 294 ? 4.105 7.965 6.57 1 95.19 294 GLU B O 1
ATOM 6909 N N . ARG B 1 295 ? 4.77 9.68 5.406 1 93.44 295 ARG B N 1
ATOM 6910 C CA . ARG B 1 295 ? 6.102 9.672 6 1 93.44 295 ARG B CA 1
ATOM 6911 C C . ARG B 1 295 ? 6.031 9.953 7.5 1 93.44 295 ARG B C 1
ATOM 6913 O O . ARG B 1 295 ? 6.77 9.352 8.281 1 93.44 295 ARG B O 1
ATOM 6920 N N . TYR B 1 296 ? 5.152 10.867 7.844 1 92.06 296 TYR B N 1
ATOM 6921 C CA . TYR B 1 296 ? 4.965 11.125 9.266 1 92.06 296 TYR B CA 1
ATOM 6922 C C . TYR B 1 296 ? 4.355 9.914 9.969 1 92.06 296 TYR B C 1
ATOM 6924 O O . TYR B 1 296 ? 4.836 9.492 11.023 1 92.06 296 TYR B O 1
ATOM 6932 N N . VAL B 1 297 ? 3.342 9.359 9.406 1 90 297 VAL B N 1
ATOM 6933 C CA . VAL B 1 297 ? 2.639 8.234 10.016 1 90 297 VAL B CA 1
ATOM 6934 C C . VAL B 1 297 ? 3.555 7.016 10.062 1 90 297 VAL B C 1
ATOM 6936 O O . VAL B 1 297 ? 3.527 6.246 11.023 1 90 297 VAL B O 1
ATOM 6939 N N . SER B 1 298 ? 4.262 6.812 8.969 1 84.69 298 SER B N 1
ATOM 6940 C CA . SER B 1 298 ? 5.207 5.703 8.922 1 84.69 298 SER B CA 1
ATOM 6941 C C . SER B 1 298 ? 6.215 5.781 10.062 1 84.69 298 SER B C 1
ATOM 6943 O O . SER B 1 298 ? 6.59 4.758 10.641 1 84.69 298 SER B O 1
ATOM 6945 N N . PHE B 1 299 ? 6.664 6.961 10.344 1 84.69 299 PHE B N 1
ATOM 6946 C CA . PHE B 1 299 ? 7.594 7.172 11.445 1 84.69 299 PHE B CA 1
ATOM 6947 C C . PHE B 1 299 ? 6.922 6.895 12.781 1 84.69 299 PHE B C 1
ATOM 6949 O O . PHE B 1 299 ? 7.492 6.219 13.641 1 84.69 299 PHE B O 1
ATOM 6956 N N . LYS B 1 300 ? 5.727 7.371 12.883 1 82 300 LYS B N 1
ATOM 6957 C CA . LYS B 1 300 ? 4.996 7.27 14.148 1 82 300 LYS B CA 1
ATOM 6958 C C . LYS B 1 300 ? 4.562 5.828 14.414 1 82 300 LYS B C 1
ATOM 6960 O O . LYS B 1 300 ? 4.609 5.367 15.555 1 82 300 LYS B O 1
ATOM 6965 N N . LYS B 1 301 ? 4.156 5.164 13.352 1 79.56 301 LYS B N 1
ATOM 6966 C CA . LYS B 1 301 ? 3.535 3.852 13.523 1 79.56 301 LYS B CA 1
ATOM 6967 C C . LYS B 1 301 ? 4.453 2.738 13.031 1 79.56 301 LYS B C 1
ATOM 6969 O O . LYS B 1 301 ? 4.09 1.562 13.07 1 79.56 301 LYS B O 1
ATOM 6974 N N . GLN B 1 302 ? 5.656 3.057 12.438 1 78.31 302 GLN B N 1
ATOM 6975 C CA . GLN B 1 302 ? 6.648 2.104 11.945 1 78.31 302 GLN B CA 1
ATOM 6976 C C . GLN B 1 302 ? 6.102 1.298 10.773 1 78.31 302 GLN B C 1
ATOM 6978 O O . GLN B 1 302 ? 6.156 0.066 10.773 1 78.31 302 GLN B O 1
ATOM 6983 N N . LEU B 1 303 ? 5.543 1.979 9.914 1 77.62 303 LEU B N 1
ATOM 6984 C CA . LEU B 1 303 ? 5.062 1.392 8.664 1 77.62 303 LEU B CA 1
ATOM 6985 C C . LEU B 1 303 ? 5.984 1.739 7.504 1 77.62 303 LEU B C 1
ATOM 6987 O O . LEU B 1 303 ? 6.582 2.818 7.48 1 77.62 303 LEU B O 1
ATOM 6991 N N . PRO B 1 304 ? 6.094 0.883 6.527 1 78.5 304 PRO B N 1
ATOM 6992 C CA . PRO B 1 304 ? 6.918 1.227 5.367 1 78.5 304 PRO B CA 1
ATOM 6993 C C . PRO B 1 304 ? 6.316 2.344 4.52 1 78.5 304 PRO B C 1
ATOM 6995 O O . PRO B 1 304 ? 5.094 2.408 4.359 1 78.5 304 PRO B O 1
ATOM 6998 N N . VAL B 1 305 ? 7.172 3.105 4.008 1 87.12 305 VAL B N 1
ATOM 6999 C CA . VAL B 1 305 ? 6.75 4.172 3.105 1 87.12 305 VAL B CA 1
ATOM 7000 C C . VAL B 1 305 ? 6.699 3.646 1.673 1 87.12 305 VAL B C 1
ATOM 7002 O O . VAL B 1 305 ? 7.555 2.854 1.267 1 87.12 305 VAL B O 1
ATOM 7005 N N . ILE B 1 306 ? 5.723 4.113 0.928 1 84.25 306 ILE B N 1
ATOM 7006 C CA . ILE B 1 306 ? 5.477 3.596 -0.413 1 84.25 306 ILE B CA 1
ATOM 7007 C C . ILE B 1 306 ? 5.711 4.699 -1.442 1 84.25 306 ILE B C 1
ATOM 7009 O O . ILE B 1 306 ? 6.316 4.465 -2.488 1 84.25 306 ILE B O 1
ATOM 7013 N N . LEU B 1 307 ? 5.359 5.93 -1.224 1 88.31 307 LEU B N 1
ATOM 7014 C CA . LEU B 1 307 ? 5.352 6.996 -2.215 1 88.31 307 LEU B CA 1
ATOM 7015 C C . LEU B 1 307 ? 6.746 7.594 -2.383 1 88.31 307 LEU B C 1
ATOM 7017 O O . LEU B 1 307 ? 7.434 7.859 -1.395 1 88.31 307 LEU B O 1
ATOM 7021 N N . GLU B 1 308 ? 7.117 7.723 -3.611 1 83.12 308 GLU B N 1
ATOM 7022 C CA . GLU B 1 308 ? 8.352 8.414 -3.955 1 83.12 308 GLU B CA 1
ATOM 7023 C C . GLU B 1 308 ? 8.07 9.812 -4.508 1 83.12 308 GLU B C 1
ATOM 7025 O O . GLU B 1 308 ? 7.078 10.016 -5.219 1 83.12 308 GLU B O 1
ATOM 7030 N N . PRO B 1 309 ? 8.891 10.734 -4.137 1 86.88 309 PRO B N 1
ATOM 7031 C CA . PRO B 1 309 ? 8.68 12.094 -4.641 1 86.88 309 PRO B CA 1
ATOM 7032 C C . PRO B 1 309 ? 9.047 12.242 -6.113 1 86.88 309 PRO B C 1
ATOM 7034 O O . PRO B 1 309 ? 9.945 13.016 -6.457 1 86.88 309 PRO B O 1
ATOM 7037 N N . THR B 1 310 ? 8.281 11.688 -6.977 1 78.38 310 THR B N 1
ATOM 7038 C CA . THR B 1 310 ? 8.602 11.625 -8.398 1 78.38 310 THR B CA 1
ATOM 7039 C C . THR B 1 310 ? 7.734 12.602 -9.188 1 78.38 310 THR B C 1
ATOM 7041 O O . THR B 1 310 ? 8 12.867 -10.359 1 78.38 310 THR B O 1
ATOM 7044 N N . MET B 1 311 ? 6.777 13.18 -8.555 1 83.88 311 MET B N 1
ATOM 7045 C CA . MET B 1 311 ? 5.875 14.102 -9.234 1 83.88 311 MET B CA 1
ATOM 7046 C C . MET B 1 311 ? 6.383 15.539 -9.141 1 83.88 311 MET B C 1
ATOM 7048 O O . MET B 1 311 ? 6.922 15.945 -8.109 1 83.88 311 MET B O 1
ATOM 7052 N N . PRO B 1 312 ? 6.156 16.234 -10.227 1 87.88 312 PRO B N 1
ATOM 7053 C CA . PRO B 1 312 ? 6.465 17.672 -10.086 1 87.88 312 PRO B CA 1
ATOM 7054 C C . PRO B 1 312 ? 5.629 18.344 -9 1 87.88 312 PRO B C 1
ATOM 7056 O O . PRO B 1 312 ? 4.469 17.984 -8.797 1 87.88 312 PRO B O 1
ATOM 7059 N N . LEU B 1 313 ? 6.254 19.312 -8.391 1 91.62 313 LEU B N 1
ATOM 7060 C CA . LEU B 1 313 ? 5.539 20.062 -7.363 1 91.62 313 LEU B CA 1
ATOM 7061 C C . LEU B 1 313 ? 4.441 20.922 -7.984 1 91.62 313 LEU B C 1
ATOM 7063 O O . LEU B 1 313 ? 4.551 21.344 -9.141 1 91.62 313 LEU B O 1
ATOM 7067 N N . PRO B 1 314 ? 3.348 21.141 -7.242 1 91.69 314 PRO B N 1
ATOM 7068 C CA . PRO B 1 314 ? 2.297 22.016 -7.75 1 91.69 314 PRO B CA 1
ATOM 7069 C C . PRO B 1 314 ? 2.771 23.453 -7.926 1 91.69 314 PRO B C 1
ATOM 7071 O O . PRO B 1 314 ? 3.602 23.938 -7.148 1 91.69 314 PRO B O 1
ATOM 7074 N N . SER B 1 315 ? 2.174 24.094 -8.891 1 90.25 315 SER B N 1
ATOM 7075 C CA . SER B 1 315 ? 2.531 25.469 -9.188 1 90.25 315 SER B CA 1
ATOM 7076 C C . SER B 1 315 ? 1.646 26.453 -8.422 1 90.25 315 SER B C 1
ATOM 7078 O O . SER B 1 315 ? 0.44 26.219 -8.281 1 90.25 315 SER B O 1
ATOM 7080 N N . LEU B 1 316 ? 2.275 27.547 -8 1 85.38 316 LEU B N 1
ATOM 7081 C CA . LEU B 1 316 ? 1.543 28.578 -7.262 1 85.38 316 LEU B CA 1
ATOM 7082 C C . LEU B 1 316 ? 0.514 29.25 -8.156 1 85.38 316 LEU B C 1
ATOM 7084 O O . LEU B 1 316 ? -0.6 29.547 -7.715 1 85.38 316 LEU B O 1
ATOM 7088 N N . GLU B 1 317 ? 0.839 29.422 -9.375 1 83.75 317 GLU B N 1
ATOM 7089 C CA . GLU B 1 317 ? 0.033 30.203 -10.305 1 83.75 317 GLU B CA 1
ATOM 7090 C C . GLU B 1 317 ? -1.271 29.484 -10.641 1 83.75 317 GLU B C 1
ATOM 7092 O O . GLU B 1 317 ? -2.285 30.125 -10.922 1 83.75 317 GLU B O 1
ATOM 7097 N N . ASP B 1 318 ? -1.351 28.266 -10.406 1 82.94 318 ASP B N 1
ATOM 7098 C CA . ASP B 1 318 ? -2.502 27.484 -10.828 1 82.94 318 ASP B CA 1
ATOM 7099 C C . ASP B 1 318 ? -3.484 27.281 -9.672 1 82.94 318 ASP B C 1
ATOM 7101 O O . ASP B 1 318 ? -4.57 26.734 -9.859 1 82.94 318 ASP B O 1
ATOM 7105 N N . ASP B 1 319 ? -3.16 27.781 -8.547 1 87.06 319 ASP B N 1
ATOM 7106 C CA . ASP B 1 319 ? -3.979 27.484 -7.375 1 87.06 319 ASP B CA 1
ATOM 7107 C C . ASP B 1 319 ? -5.031 28.578 -7.152 1 87.06 319 ASP B C 1
ATOM 7109 O O . ASP B 1 319 ? -4.844 29.719 -7.547 1 87.06 319 ASP B O 1
ATOM 7113 N N . GLU B 1 320 ? -6.102 28.203 -6.52 1 83 320 GLU B N 1
ATOM 7114 C CA . GLU B 1 320 ? -7.195 29.109 -6.172 1 83 320 GLU B CA 1
ATOM 7115 C C . GLU B 1 320 ? -6.773 30.094 -5.09 1 83 320 GLU B C 1
ATOM 7117 O O . GLU B 1 320 ? -7.285 31.219 -5.027 1 83 320 GLU B O 1
ATOM 7122 N N . ALA B 1 321 ? -5.918 29.688 -4.219 1 86.75 321 ALA B N 1
ATOM 7123 C CA . ALA B 1 321 ? -5.387 30.516 -3.145 1 86.75 321 ALA B CA 1
ATOM 7124 C C . ALA B 1 321 ? -3.859 30.5 -3.137 1 86.75 321 ALA B C 1
ATOM 7126 O O . ALA B 1 321 ? -3.246 29.922 -2.232 1 86.75 321 ALA B O 1
ATOM 7127 N N . PRO B 1 322 ? -3.281 31.188 -3.963 1 87.62 322 PRO B N 1
ATOM 7128 C CA . PRO B 1 322 ? -1.828 31.141 -4.133 1 87.62 322 PRO B CA 1
ATOM 7129 C C . PRO B 1 322 ? -1.07 31.625 -2.9 1 87.62 322 PRO B C 1
ATOM 7131 O O . PRO B 1 322 ? 0.06 31.203 -2.654 1 87.62 322 PRO B O 1
ATOM 7134 N N . ASP B 1 323 ? -1.727 32.406 -2.109 1 86.94 323 ASP B N 1
ATOM 7135 C CA . ASP B 1 323 ? -1.065 32.969 -0.931 1 86.94 323 ASP B CA 1
ATOM 7136 C C . ASP B 1 323 ? -0.93 31.922 0.168 1 86.94 323 ASP B C 1
ATOM 7138 O O . ASP B 1 323 ? -0.081 32.031 1.054 1 86.94 323 ASP B O 1
ATOM 7142 N N . LEU B 1 324 ? -1.683 30.906 0.083 1 87.56 324 LEU B N 1
ATOM 7143 C CA . LEU B 1 324 ? -1.693 29.906 1.132 1 87.56 324 LEU B CA 1
ATOM 7144 C C . LEU B 1 324 ? -0.912 28.656 0.7 1 87.56 324 LEU B C 1
ATOM 7146 O O . LEU B 1 324 ? -0.611 27.797 1.522 1 87.56 324 LEU B O 1
ATOM 7150 N N . LEU B 1 325 ? -0.487 28.594 -0.512 1 92 325 LEU B N 1
ATOM 7151 C CA . LEU B 1 325 ? 0.067 27.359 -1.074 1 92 325 LEU B CA 1
ATOM 7152 C C . LEU B 1 325 ? 1.568 27.281 -0.821 1 92 325 LEU B C 1
ATOM 7154 O O . LEU B 1 325 ? 2.135 26.188 -0.786 1 92 325 LEU B O 1
ATOM 7158 N N . PRO B 1 326 ? 2.271 28.438 -0.637 1 90.94 326 PRO B N 1
ATOM 7159 C CA . PRO B 1 326 ? 3.727 28.344 -0.493 1 90.94 326 PRO B CA 1
ATOM 7160 C C . PRO B 1 326 ? 4.156 27.484 0.689 1 90.94 326 PRO B C 1
ATOM 7162 O O . PRO B 1 326 ? 5.121 26.719 0.583 1 90.94 326 PRO B O 1
ATOM 7165 N N . GLY B 1 327 ? 3.463 27.656 1.792 1 92.56 327 GLY B N 1
ATOM 7166 C CA . GLY B 1 327 ? 3.799 26.812 2.936 1 92.56 327 GLY B CA 1
ATOM 7167 C C . GLY B 1 327 ? 3.693 25.328 2.643 1 92.56 327 GLY B C 1
ATOM 7168 O O . GLY B 1 327 ? 4.539 24.547 3.076 1 92.56 327 GLY B O 1
ATOM 7169 N N . PHE B 1 328 ? 2.699 25.031 1.93 1 94.31 328 PHE B N 1
ATOM 7170 C CA . PHE B 1 328 ? 2.492 23.641 1.553 1 94.31 328 PHE B CA 1
ATOM 7171 C C . PHE B 1 328 ? 3.607 23.156 0.631 1 94.31 328 PHE B C 1
ATOM 7173 O O . PHE B 1 328 ? 4.121 22.047 0.797 1 94.31 328 PHE B O 1
ATOM 7180 N N . ILE B 1 329 ? 3.963 23.922 -0.309 1 93.94 329 ILE B N 1
ATOM 7181 C CA . ILE B 1 329 ? 4.984 23.562 -1.287 1 93.94 329 ILE B CA 1
ATOM 7182 C C . ILE B 1 329 ? 6.332 23.391 -0.589 1 93.94 329 ILE B C 1
ATOM 7184 O O . ILE B 1 329 ? 7.074 22.453 -0.867 1 93.94 329 ILE B O 1
ATOM 7188 N N . GLU B 1 330 ? 6.648 24.234 0.289 1 93.88 330 GLU B N 1
ATOM 7189 C CA . GLU B 1 330 ? 7.914 24.141 1.015 1 93.88 330 GLU B CA 1
ATOM 7190 C C . GLU B 1 330 ? 7.953 22.891 1.893 1 93.88 330 GLU B C 1
ATOM 7192 O O . GLU B 1 330 ? 8.992 22.25 2.018 1 93.88 330 GLU B O 1
ATOM 7197 N N . LEU B 1 331 ? 6.852 22.672 2.504 1 95.25 331 LEU B N 1
ATOM 7198 C CA . LEU B 1 331 ? 6.777 21.469 3.32 1 95.25 331 LEU B CA 1
ATOM 7199 C C . LEU B 1 331 ? 6.969 20.219 2.465 1 95.25 331 LEU B C 1
ATOM 7201 O O . LEU B 1 331 ? 7.668 19.297 2.867 1 95.25 331 LEU B O 1
ATOM 7205 N N . ALA B 1 332 ? 6.305 20.234 1.327 1 95.06 332 ALA B N 1
ATOM 7206 C CA . ALA B 1 332 ? 6.449 19.141 0.384 1 95.06 332 ALA B CA 1
ATOM 7207 C C . ALA B 1 332 ? 7.91 18.953 -0.028 1 95.06 332 ALA B C 1
ATOM 7209 O O . ALA B 1 332 ? 8.383 17.828 -0.174 1 95.06 332 ALA B O 1
ATOM 7210 N N . GLN B 1 333 ? 8.609 19.984 -0.207 1 93.88 333 GLN B N 1
ATOM 7211 C CA . GLN B 1 333 ? 10.016 19.922 -0.58 1 93.88 333 GLN B CA 1
ATOM 7212 C C . GLN B 1 333 ? 10.852 19.297 0.533 1 93.88 333 GLN B C 1
ATOM 7214 O O . GLN B 1 333 ? 11.719 18.469 0.27 1 93.88 333 GLN B O 1
ATOM 7219 N N . VAL B 1 334 ? 10.562 19.703 1.712 1 95.19 334 VAL B N 1
ATOM 7220 C CA . VAL B 1 334 ? 11.297 19.172 2.859 1 95.19 334 VAL B CA 1
ATOM 7221 C C . VAL B 1 334 ? 11.102 17.672 2.953 1 95.19 334 VAL B C 1
ATOM 7223 O O . VAL B 1 334 ? 12.07 16.922 3.123 1 95.19 334 VAL B O 1
ATOM 7226 N N . PHE B 1 335 ? 9.898 17.219 2.773 1 95.5 335 PHE B N 1
ATOM 7227 C CA . PHE B 1 335 ? 9.57 15.797 2.918 1 95.5 335 PHE B CA 1
ATOM 7228 C C . PHE B 1 335 ? 10.016 15.016 1.689 1 95.5 335 PHE B C 1
ATOM 7230 O O . PHE B 1 335 ? 10.039 13.781 1.712 1 95.5 335 PHE B O 1
ATOM 7237 N N . SER B 1 336 ? 10.391 15.711 0.64 1 93.56 336 SER B N 1
ATOM 7238 C CA . SER B 1 336 ? 10.82 15.055 -0.594 1 93.56 336 SER B CA 1
ATOM 7239 C C . SER B 1 336 ? 12.328 14.836 -0.61 1 93.56 336 SER B C 1
ATOM 7241 O O . SER B 1 336 ? 12.852 14.164 -1.5 1 93.56 336 SER B O 1
ATOM 7243 N N . VAL B 1 337 ? 12.992 15.352 0.309 1 92.94 337 VAL B N 1
ATOM 7244 C CA . VAL B 1 337 ? 14.445 15.242 0.323 1 92.94 337 VAL B CA 1
ATOM 7245 C C . VAL B 1 337 ? 14.852 13.789 0.579 1 92.94 337 VAL B C 1
ATOM 7247 O O . VAL B 1 337 ? 15.57 13.188 -0.22 1 92.94 337 VAL B O 1
ATOM 7250 N N . PRO B 1 338 ? 14.344 13.195 1.735 1 89.06 338 PRO B N 1
ATOM 7251 C CA . PRO B 1 338 ? 14.703 11.789 1.928 1 89.06 338 PRO B CA 1
ATOM 7252 C C . PRO B 1 338 ? 13.898 10.852 1.037 1 89.06 338 PRO B C 1
ATOM 7254 O O . PRO B 1 338 ? 12.703 11.078 0.805 1 89.06 338 PRO B O 1
ATOM 7257 N N . ASP B 1 339 ? 14.5 9.859 0.602 1 83.38 339 ASP B N 1
ATOM 7258 C CA . ASP B 1 339 ? 13.781 8.867 -0.195 1 83.38 339 ASP B CA 1
ATOM 7259 C C . ASP B 1 339 ? 13.164 7.793 0.694 1 83.38 339 ASP B C 1
ATOM 7261 O O . ASP B 1 339 ? 13.211 7.891 1.922 1 83.38 339 ASP B O 1
ATOM 7265 N N . CYS B 1 340 ? 12.492 6.816 0.1 1 79.12 340 CYS B N 1
ATOM 7266 C CA . CYS B 1 340 ? 11.797 5.762 0.83 1 79.12 340 CYS B CA 1
ATOM 7267 C C . CYS B 1 340 ? 12.781 4.938 1.658 1 79.12 340 CYS B C 1
ATOM 7269 O O . CYS B 1 340 ? 12.461 4.527 2.775 1 79.12 340 CYS B O 1
ATOM 7271 N N . ALA B 1 341 ? 13.922 4.703 1.092 1 76.5 341 ALA B N 1
ATOM 7272 C CA . ALA B 1 341 ? 14.914 3.895 1.796 1 76.5 341 ALA B CA 1
ATOM 7273 C C . ALA B 1 341 ? 15.328 4.551 3.109 1 76.5 341 ALA B C 1
ATOM 7275 O O . ALA B 1 341 ? 15.555 3.867 4.109 1 76.5 341 ALA B O 1
ATOM 7276 N N . PHE B 1 342 ? 15.438 5.875 3.117 1 82.25 342 PHE B N 1
ATOM 7277 C CA . PHE B 1 342 ? 15.781 6.652 4.305 1 82.25 342 PHE B CA 1
ATOM 7278 C C . PHE B 1 342 ? 14.758 6.418 5.414 1 82.25 342 PHE B C 1
ATOM 7280 O O . PHE B 1 342 ? 15.125 6.09 6.543 1 82.25 342 PHE B O 1
ATOM 7287 N N . PHE B 1 343 ? 13.523 6.555 5.086 1 80.88 343 PHE B N 1
ATOM 7288 C CA . PHE B 1 343 ? 12.461 6.414 6.07 1 80.88 343 PHE B CA 1
ATOM 7289 C C . PHE B 1 343 ? 12.336 4.965 6.527 1 80.88 343 PHE B C 1
ATOM 7291 O O . PHE B 1 343 ? 12.172 4.699 7.719 1 80.88 343 PHE B O 1
ATOM 7298 N N . ASN B 1 344 ? 12.398 4.062 5.633 1 75.88 344 ASN B N 1
ATOM 7299 C CA . ASN B 1 344 ? 12.227 2.656 5.973 1 75.88 344 ASN B CA 1
ATOM 7300 C C . ASN B 1 344 ? 13.383 2.139 6.824 1 75.88 344 ASN B C 1
ATOM 7302 O O . ASN B 1 344 ? 13.188 1.297 7.699 1 75.88 344 ASN B O 1
ATOM 7306 N N . LYS B 1 345 ? 14.516 2.611 6.57 1 73.31 345 LYS B N 1
ATOM 7307 C CA . LYS B 1 345 ? 15.672 2.215 7.371 1 73.31 345 LYS B CA 1
ATOM 7308 C C . LYS B 1 345 ? 15.531 2.686 8.812 1 73.31 345 LYS B C 1
ATOM 7310 O O . LYS B 1 345 ? 15.898 1.965 9.742 1 73.31 345 LYS B O 1
ATOM 7315 N N . TYR B 1 346 ? 15.07 3.793 8.844 1 73.06 346 TYR B N 1
ATOM 7316 C CA . TYR B 1 346 ? 14.992 4.355 10.188 1 73.06 346 TYR B CA 1
ATOM 7317 C C . TYR B 1 346 ? 13.758 3.852 10.914 1 73.06 346 TYR B C 1
ATOM 7319 O O . TYR B 1 346 ? 13.828 3.482 12.094 1 73.06 346 TYR B O 1
ATOM 7327 N N . SER B 1 347 ? 12.68 3.904 10.242 1 67.81 347 SER B N 1
ATOM 7328 C CA . SER B 1 347 ? 11.406 3.605 10.898 1 67.81 347 SER B CA 1
ATOM 7329 C C . SER B 1 347 ? 11.289 2.119 11.227 1 67.81 347 SER B C 1
ATOM 7331 O O . SER B 1 347 ? 10.633 1.739 12.195 1 67.81 347 SER B O 1
ATOM 7333 N N . LEU B 1 348 ? 11.93 1.349 10.359 1 59.91 348 LEU B N 1
ATOM 7334 C CA . LEU B 1 348 ? 11.797 -0.092 10.539 1 59.91 348 LEU B CA 1
ATOM 7335 C C . LEU B 1 348 ? 13.016 -0.67 11.242 1 59.91 348 LEU B C 1
ATOM 7337 O O . LEU B 1 348 ? 13.25 -1.879 11.195 1 59.91 348 LEU B O 1
ATOM 7341 N N . ARG B 1 349 ? 13.758 0.313 11.781 1 60.03 349 ARG B N 1
ATOM 7342 C CA . ARG B 1 349 ? 14.953 -0.095 12.516 1 60.03 349 ARG B CA 1
ATOM 7343 C C . ARG B 1 349 ? 14.609 -1.151 13.562 1 60.03 349 ARG B C 1
ATOM 7345 O O . ARG B 1 349 ? 13.641 -1.006 14.305 1 60.03 349 ARG B O 1
ATOM 7352 N N . GLY B 1 350 ? 15.258 -2.236 13.305 1 51.84 350 GLY B N 1
ATOM 7353 C CA . GLY B 1 350 ? 15.07 -3.32 14.258 1 51.84 350 GLY B CA 1
ATOM 7354 C C . GLY B 1 350 ? 14.148 -4.414 13.742 1 51.84 350 GLY B C 1
ATOM 7355 O O . GLY B 1 350 ? 14.008 -5.461 14.375 1 51.84 350 GLY B O 1
ATOM 7356 N N . THR B 1 351 ? 13.445 -3.932 12.75 1 50.44 351 THR B N 1
ATOM 7357 C CA . THR B 1 351 ? 12.625 -4.988 12.172 1 50.44 351 THR B CA 1
ATOM 7358 C C . THR B 1 351 ? 13.414 -5.781 11.133 1 50.44 351 THR B C 1
ATOM 7360 O O . THR B 1 351 ? 14.32 -5.246 10.492 1 50.44 351 THR B O 1
ATOM 7363 N N . THR B 1 352 ? 13.516 -7.047 11.117 1 44 352 THR B N 1
ATOM 7364 C CA . THR B 1 352 ? 14.25 -7.969 10.258 1 44 352 THR B CA 1
ATOM 7365 C C . THR B 1 352 ? 13.984 -7.664 8.781 1 44 352 THR B C 1
ATOM 7367 O O . THR B 1 352 ? 14.68 -8.18 7.906 1 44 352 THR B O 1
ATOM 7370 N N . ALA B 1 353 ? 13 -7.09 8.523 1 44.91 353 ALA B N 1
ATOM 7371 C CA . ALA B 1 353 ? 12.438 -7.07 7.176 1 44.91 353 ALA B CA 1
ATOM 7372 C C . ALA B 1 353 ? 13.234 -6.145 6.258 1 44.91 353 ALA B C 1
ATOM 7374 O O . ALA B 1 353 ? 13.016 -6.133 5.043 1 44.91 353 ALA B O 1
ATOM 7375 N N . ALA B 1 354 ? 14.008 -5.172 6.809 1 42.75 354 ALA B N 1
ATOM 7376 C CA . ALA B 1 354 ? 14.422 -4.047 5.973 1 42.75 354 ALA B CA 1
ATOM 7377 C C . ALA B 1 354 ? 15.602 -4.434 5.078 1 42.75 354 ALA B C 1
ATOM 7379 O O . ALA B 1 354 ? 16.625 -4.914 5.566 1 42.75 354 ALA B O 1
ATOM 7380 N N . PHE B 1 355 ? 15.258 -5.008 3.895 1 41.12 355 PHE B N 1
ATOM 7381 C CA . PHE B 1 355 ? 16.406 -4.973 2.996 1 41.12 355 PHE B CA 1
ATOM 7382 C C . PHE B 1 355 ? 17.266 -3.744 3.264 1 41.12 355 PHE B C 1
ATOM 7384 O O . PHE B 1 355 ? 16.781 -2.613 3.188 1 41.12 355 PHE B O 1
ATOM 7391 N N . ASP B 1 356 ? 18.266 -3.941 4.047 1 47.38 356 ASP B N 1
ATOM 7392 C CA . ASP B 1 356 ? 19.219 -2.861 4.285 1 47.38 356 ASP B CA 1
ATOM 7393 C C . ASP B 1 356 ? 20.062 -2.596 3.047 1 47.38 356 ASP B C 1
ATOM 7395 O O . ASP B 1 356 ? 20.969 -3.379 2.725 1 47.38 356 ASP B O 1
ATOM 7399 N N . PRO B 1 357 ? 19.375 -2.041 2.021 1 43.28 357 PRO B N 1
ATOM 7400 C CA . PRO B 1 357 ? 20.375 -1.699 1.005 1 43.28 357 PRO B CA 1
ATOM 7401 C C . PRO B 1 357 ? 21.781 -1.513 1.589 1 43.28 357 PRO B C 1
ATOM 7403 O O . PRO B 1 357 ? 22.766 -1.471 0.845 1 43.28 357 PRO B O 1
ATOM 7406 N N . PHE B 1 358 ? 21.703 -1.062 2.824 1 44.62 358 PHE B N 1
ATOM 7407 C CA . PHE B 1 358 ? 22.984 -0.739 3.463 1 44.62 358 PHE B CA 1
ATOM 7408 C C . PHE B 1 358 ? 23.562 -1.965 4.148 1 44.62 358 PHE B C 1
ATOM 7410 O O . PHE B 1 358 ? 24.188 -1.852 5.203 1 44.62 358 PHE B O 1
ATOM 7417 N N . SER B 1 359 ? 22.922 -3.045 3.773 1 45.34 359 SER B N 1
ATOM 7418 C CA . SER B 1 359 ? 23.641 -4.191 4.332 1 45.34 359 SER B CA 1
ATOM 7419 C C . SER B 1 359 ? 25.141 -3.967 4.32 1 45.34 359 SER B C 1
ATOM 7421 O O . SER B 1 359 ? 25.641 -3.057 3.648 1 45.34 359 SER B O 1
ATOM 7423 N N . GLU B 1 360 ? 25.828 -4.695 5.156 1 47.25 360 GLU B N 1
ATOM 7424 C CA . GLU B 1 360 ? 27.266 -4.621 5.371 1 47.25 360 GLU B CA 1
ATOM 7425 C C . GLU B 1 360 ? 28.016 -4.391 4.059 1 47.25 360 GLU B C 1
ATOM 7427 O O . GLU B 1 360 ? 29.047 -3.723 4.035 1 47.25 360 GLU B O 1
ATOM 7432 N N . ASN B 1 361 ? 27.312 -4.785 3.033 1 44.5 361 ASN B N 1
ATOM 7433 C CA . ASN B 1 361 ? 28.125 -4.754 1.821 1 44.5 361 ASN B CA 1
ATOM 7434 C C . ASN B 1 361 ? 27.984 -3.426 1.083 1 44.5 361 ASN B C 1
ATOM 7436 O O . ASN B 1 361 ? 28.609 -3.221 0.04 1 44.5 361 ASN B O 1
ATOM 7440 N N . PHE B 1 362 ? 26.938 -2.713 1.511 1 50.22 362 PHE B N 1
ATOM 7441 C CA . PHE B 1 362 ? 26.891 -1.428 0.822 1 50.22 362 PHE B CA 1
ATOM 7442 C C . PHE B 1 362 ? 28.047 -0.535 1.263 1 50.22 362 PHE B C 1
ATOM 7444 O O . PHE B 1 362 ? 28.328 -0.406 2.459 1 50.22 362 PHE B O 1
ATOM 7451 N N . ASP B 1 363 ? 28.859 -0.097 0.387 1 56.28 363 ASP B N 1
ATOM 7452 C CA . ASP B 1 363 ? 30.094 0.651 0.601 1 56.28 363 ASP B CA 1
ATOM 7453 C C . ASP B 1 363 ? 29.859 1.887 1.462 1 56.28 363 ASP B C 1
ATOM 7455 O O . ASP B 1 363 ? 28.812 2.547 1.326 1 56.28 363 ASP B O 1
ATOM 7459 N N . LEU B 1 364 ? 30.516 1.995 2.492 1 59.91 364 LEU B N 1
ATOM 7460 C CA . LEU B 1 364 ? 30.594 3.123 3.414 1 59.91 364 LEU B CA 1
ATOM 7461 C C . LEU B 1 364 ? 30.516 4.445 2.662 1 59.91 364 LEU B C 1
ATOM 7463 O O . LEU B 1 364 ? 29.875 5.391 3.127 1 59.91 364 LEU B O 1
ATOM 7467 N N . MET B 1 365 ? 31.016 4.449 1.503 1 61.62 365 MET B N 1
ATOM 7468 C CA . MET B 1 365 ? 31.062 5.688 0.729 1 61.62 365 MET B CA 1
ATOM 7469 C C . MET B 1 365 ? 29.656 6.086 0.27 1 61.62 365 MET B C 1
ATOM 7471 O O . MET B 1 365 ? 29.297 7.266 0.297 1 61.62 365 MET B O 1
ATOM 7475 N N . PHE B 1 366 ? 28.922 5.125 0.041 1 64.88 366 PHE B N 1
ATOM 7476 C CA . PHE B 1 366 ? 27.578 5.402 -0.453 1 64.88 366 PHE B CA 1
ATOM 7477 C C . PHE B 1 366 ? 26.672 5.914 0.669 1 64.88 366 PHE B C 1
ATOM 7479 O O . PHE B 1 366 ? 25.906 6.848 0.473 1 64.88 366 PHE B O 1
ATOM 7486 N N . LYS B 1 367 ? 26.953 5.375 1.69 1 72.81 367 LYS B N 1
ATOM 7487 C CA . LYS B 1 367 ? 26.156 5.777 2.842 1 72.81 367 LYS B CA 1
ATOM 7488 C C . LYS B 1 367 ? 26.484 7.203 3.271 1 72.81 367 LYS B C 1
ATOM 7490 O O . LYS B 1 367 ? 25.578 7.988 3.582 1 72.81 367 LYS B O 1
ATOM 7495 N N . ASN B 1 368 ? 27.703 7.527 3.154 1 79.19 368 ASN B N 1
ATOM 7496 C CA . ASN B 1 368 ? 28.156 8.867 3.508 1 79.19 368 ASN B CA 1
ATOM 7497 C C . ASN B 1 368 ? 27.594 9.922 2.547 1 79.19 368 ASN B C 1
ATOM 7499 O O . ASN B 1 368 ? 27.125 10.977 2.977 1 79.19 368 ASN B O 1
ATOM 7503 N N . GLU B 1 369 ? 27.656 9.547 1.37 1 80.94 369 GLU B N 1
ATOM 7504 C CA . GLU B 1 369 ? 27.188 10.484 0.358 1 80.94 369 GLU B CA 1
ATOM 7505 C C . GLU B 1 369 ? 25.672 10.688 0.455 1 80.94 369 GLU B C 1
ATOM 7507 O O . GLU B 1 369 ? 25.172 11.789 0.229 1 80.94 369 GLU B O 1
ATOM 7512 N N . TRP B 1 370 ? 25.109 9.641 0.773 1 82.38 370 TRP B N 1
ATOM 7513 C CA . TRP B 1 370 ? 23.656 9.664 0.885 1 82.38 370 TRP B CA 1
ATOM 7514 C C . TRP B 1 370 ? 23.219 10.578 2.023 1 82.38 370 TRP B C 1
ATOM 7516 O O . TRP B 1 370 ? 22.359 11.445 1.836 1 82.38 370 TRP B O 1
ATOM 7526 N N . ILE B 1 371 ? 23.781 10.453 3.127 1 88.12 371 ILE B N 1
ATOM 7527 C CA . ILE B 1 371 ? 23.453 11.258 4.297 1 88.12 371 ILE B CA 1
ATOM 7528 C C . ILE B 1 371 ? 23.875 12.703 4.062 1 88.12 371 ILE B C 1
ATOM 7530 O O . ILE B 1 371 ? 23.156 13.641 4.426 1 88.12 371 ILE B O 1
ATOM 7534 N N . GLN B 1 372 ? 25.016 12.844 3.447 1 90.12 372 GLN B N 1
ATOM 7535 C CA . GLN B 1 372 ? 25.5 14.18 3.133 1 90.12 372 GLN B CA 1
ATOM 7536 C C . GLN B 1 372 ? 24.531 14.914 2.211 1 90.12 372 GLN B C 1
ATOM 7538 O O . GLN B 1 372 ? 24.281 16.109 2.404 1 90.12 372 GLN B O 1
ATOM 7543 N N . ASP B 1 373 ? 24.062 14.211 1.3 1 89.88 373 ASP B N 1
ATOM 7544 C CA . ASP B 1 373 ? 23.141 14.812 0.351 1 89.88 373 ASP B CA 1
ATOM 7545 C C . ASP B 1 373 ? 21.844 15.25 1.045 1 89.88 373 ASP B C 1
ATOM 7547 O O . ASP B 1 373 ? 21.344 16.344 0.811 1 89.88 373 ASP B O 1
ATOM 7551 N N . VAL B 1 374 ? 21.312 14.414 1.892 1 91.81 374 VAL B N 1
ATOM 7552 C CA . VAL B 1 374 ? 20.078 14.711 2.627 1 91.81 374 VAL B CA 1
ATOM 7553 C C . VAL B 1 374 ? 20.281 15.945 3.504 1 91.81 374 VAL B C 1
ATOM 7555 O O . VAL B 1 374 ? 19.484 16.875 3.467 1 91.81 374 VAL B O 1
ATOM 7558 N N . GLN B 1 375 ? 21.391 15.961 4.227 1 94.38 375 GLN B N 1
ATOM 7559 C CA . GLN B 1 375 ? 21.688 17.062 5.133 1 94.38 375 GLN B CA 1
ATOM 7560 C C . GLN B 1 375 ? 21.906 18.359 4.359 1 94.38 375 GLN B C 1
ATOM 7562 O O . GLN B 1 375 ? 21.453 19.422 4.785 1 94.38 375 GLN B O 1
ATOM 7567 N N . THR B 1 376 ? 22.531 18.25 3.258 1 94.06 376 THR B N 1
ATOM 7568 C CA . THR B 1 376 ? 22.812 19.422 2.443 1 94.06 376 THR B CA 1
ATOM 7569 C C . THR B 1 376 ? 21.516 20.031 1.913 1 94.06 376 THR B C 1
ATOM 7571 O O . THR B 1 376 ? 21.312 21.25 1.998 1 94.06 376 THR B O 1
ATOM 7574 N N . LYS B 1 377 ? 20.688 19.25 1.415 1 92.81 377 LYS B N 1
ATOM 7575 C CA . LYS B 1 377 ? 19.422 19.719 0.844 1 92.81 377 LYS B CA 1
ATOM 7576 C C . LYS B 1 377 ? 18.531 20.312 1.92 1 92.81 377 LYS B C 1
ATOM 7578 O O . LYS B 1 377 ? 17.844 21.312 1.68 1 92.81 377 LYS B O 1
ATOM 7583 N N . LEU B 1 378 ? 18.516 19.766 3.064 1 94.25 378 LEU B N 1
ATOM 7584 C CA . LEU B 1 378 ? 17.688 20.25 4.16 1 94.25 378 LEU B CA 1
ATOM 7585 C C . LEU B 1 378 ? 18.234 21.562 4.711 1 94.25 378 LEU B C 1
ATOM 7587 O O . LEU B 1 378 ? 17.469 22.438 5.113 1 94.25 378 LEU B O 1
ATOM 7591 N N . SER B 1 379 ? 19.547 21.672 4.727 1 90.69 379 SER B N 1
ATOM 7592 C CA . SER B 1 379 ? 20.188 22.859 5.297 1 90.69 379 SER B CA 1
ATOM 7593 C C . SER B 1 379 ? 20.031 24.062 4.379 1 90.69 379 SER B C 1
ATOM 7595 O O . SER B 1 379 ? 20.047 25.203 4.84 1 90.69 379 SER B O 1
ATOM 7597 N N . ARG B 1 380 ? 19.812 23.844 3.143 1 83.69 380 ARG B N 1
ATOM 7598 C CA . ARG B 1 380 ? 19.703 24.922 2.166 1 83.69 380 ARG B CA 1
ATOM 7599 C C . ARG B 1 380 ? 18.281 25.438 2.08 1 83.69 380 ARG B C 1
ATOM 7601 O O . ARG B 1 380 ? 18.047 26.531 1.555 1 83.69 380 ARG B O 1
ATOM 7608 N N . SER B 1 381 ? 17.469 24.828 2.697 1 76.25 381 SER B N 1
ATOM 7609 C CA . SER B 1 381 ? 16.062 25.203 2.568 1 76.25 381 SER B CA 1
ATOM 7610 C C . SER B 1 381 ? 15.742 26.453 3.387 1 76.25 381 SER B C 1
ATOM 7612 O O . SER B 1 381 ? 16.016 26.5 4.59 1 76.25 381 SER B O 1
ATOM 7614 N N . VAL B 1 382 ? 15.477 27.578 2.658 1 72.25 382 VAL B N 1
ATOM 7615 C CA . VAL B 1 382 ? 15.078 28.828 3.314 1 72.25 382 VAL B CA 1
ATOM 7616 C C . VAL B 1 382 ? 13.555 28.922 3.379 1 72.25 382 VAL B C 1
ATOM 7618 O O . VAL B 1 382 ? 12.875 28.797 2.357 1 72.25 382 VAL B O 1
ATOM 7621 N N . VAL B 1 383 ? 13.117 29.156 4.59 1 79.38 383 VAL B N 1
ATOM 7622 C CA . VAL B 1 383 ? 11.672 29.188 4.801 1 79.38 383 VAL B CA 1
ATOM 7623 C C . VAL B 1 383 ? 11.164 30.625 4.625 1 79.38 383 VAL B C 1
ATOM 7625 O O . VAL B 1 383 ? 11.539 31.516 5.383 1 79.38 383 VAL B O 1
ATOM 7628 N N . GLN B 1 384 ? 10.422 30.891 3.551 1 80.75 384 GLN B N 1
ATOM 7629 C CA . GLN B 1 384 ? 9.898 32.219 3.264 1 80.75 384 GLN B CA 1
ATOM 7630 C C . GLN B 1 384 ? 8.375 32.219 3.334 1 80.75 384 GLN B C 1
ATOM 7632 O O . GLN B 1 384 ? 7.723 33 2.607 1 80.75 384 GLN B O 1
ATOM 7637 N N . VAL B 1 385 ? 7.809 31.672 4.312 1 87.88 385 VAL B N 1
ATOM 7638 C CA . VAL B 1 385 ? 6.355 31.594 4.41 1 87.88 385 VAL B CA 1
ATOM 7639 C C . VAL B 1 385 ? 5.855 32.594 5.465 1 87.88 385 VAL B C 1
ATOM 7641 O O . VAL B 1 385 ? 6.473 32.75 6.523 1 87.88 385 VAL B O 1
ATOM 7644 N N . ARG B 1 386 ? 4.797 33.281 5.172 1 82.75 386 ARG B N 1
ATOM 7645 C CA . ARG B 1 386 ? 4.246 34.312 6.043 1 82.75 386 ARG B CA 1
ATOM 7646 C C . ARG B 1 386 ? 3.391 33.719 7.145 1 82.75 386 ARG B C 1
ATOM 7648 O O . ARG B 1 386 ? 3.408 34.188 8.281 1 82.75 386 ARG B O 1
ATOM 7655 N N . ASN B 1 387 ? 2.654 32.719 6.832 1 87.19 387 ASN B N 1
ATOM 7656 C CA . ASN B 1 387 ? 1.81 32.062 7.832 1 87.19 387 ASN B CA 1
ATOM 7657 C C . ASN B 1 387 ? 2.643 31.375 8.922 1 87.19 387 ASN B C 1
ATOM 7659 O O . ASN B 1 387 ? 3.424 30.469 8.633 1 87.19 387 ASN B O 1
ATOM 7663 N N . GLN B 1 388 ? 2.471 31.781 10.141 1 90.25 388 GLN B N 1
ATOM 7664 C CA . GLN B 1 388 ? 3.328 31.375 11.25 1 90.25 388 GLN B CA 1
ATOM 7665 C C . GLN B 1 388 ? 3.16 29.891 11.547 1 90.25 388 GLN B C 1
ATOM 7667 O O . GLN B 1 388 ? 4.125 29.203 11.891 1 90.25 388 GLN B O 1
ATOM 7672 N N . SER B 1 389 ? 1.945 29.422 11.461 1 89.38 389 SER B N 1
ATOM 7673 C CA . SER B 1 389 ? 1.706 28 11.695 1 89.38 389 SER B CA 1
ATOM 7674 C C . SER B 1 389 ? 2.42 27.141 10.664 1 89.38 389 SER B C 1
ATOM 7676 O O . SER B 1 389 ? 2.969 26.094 10.992 1 89.38 389 SER B O 1
ATOM 7678 N N . GLN B 1 390 ? 2.395 27.578 9.453 1 92.31 390 GLN B N 1
ATOM 7679 C CA . GLN B 1 390 ? 3.082 26.859 8.391 1 92.31 390 GLN B CA 1
ATOM 7680 C C . GLN B 1 390 ? 4.594 26.938 8.562 1 92.31 390 GLN B C 1
ATOM 7682 O O . GLN B 1 390 ? 5.305 25.953 8.305 1 92.31 390 GLN B O 1
ATOM 7687 N N . LYS B 1 391 ? 5.016 28.078 8.953 1 93.5 391 LYS B N 1
ATOM 7688 C CA . LYS B 1 391 ? 6.445 28.266 9.172 1 93.5 391 LYS B CA 1
ATOM 7689 C C . LYS B 1 391 ? 6.969 27.312 10.242 1 93.5 391 LYS B C 1
ATOM 7691 O O . LYS B 1 391 ? 8.008 26.672 10.055 1 93.5 391 LYS B O 1
ATOM 7696 N N . VAL B 1 392 ? 6.242 27.188 11.305 1 94.69 392 VAL B N 1
ATOM 7697 C CA . VAL B 1 392 ? 6.629 26.266 12.375 1 94.69 392 VAL B CA 1
ATOM 7698 C C . VAL B 1 392 ? 6.656 24.828 11.844 1 94.69 392 VAL B C 1
ATOM 7700 O O . VAL B 1 392 ? 7.59 24.078 12.133 1 94.69 392 VAL B O 1
ATOM 7703 N N . ASN B 1 393 ? 5.676 24.453 11.117 1 94.44 393 ASN B N 1
ATOM 7704 C CA . ASN B 1 393 ? 5.586 23.094 10.578 1 94.44 393 ASN B CA 1
ATOM 7705 C C . ASN B 1 393 ? 6.801 22.75 9.711 1 94.44 393 ASN B C 1
ATOM 7707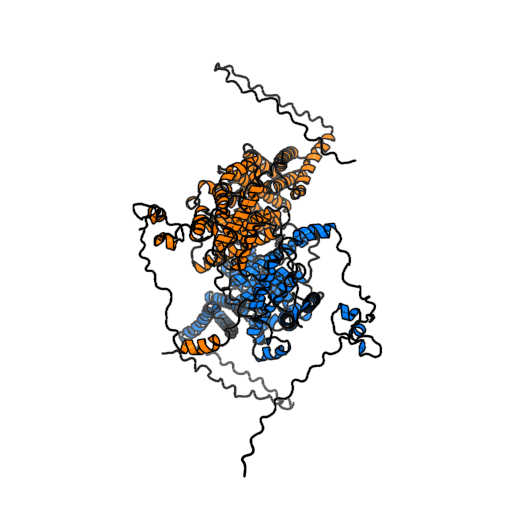 O O . ASN B 1 393 ? 7.348 21.656 9.812 1 94.44 393 ASN B O 1
ATOM 7711 N N . ILE B 1 394 ? 7.211 23.672 8.914 1 95.88 394 ILE B N 1
ATOM 7712 C CA . ILE B 1 394 ? 8.344 23.469 8.023 1 95.88 394 ILE B CA 1
ATOM 7713 C C . ILE B 1 394 ? 9.633 23.344 8.836 1 95.88 394 ILE B C 1
ATOM 7715 O O . ILE B 1 394 ? 10.422 22.422 8.625 1 95.88 394 ILE B O 1
ATOM 7719 N N . LEU B 1 395 ? 9.789 24.25 9.766 1 96.06 395 LEU B N 1
ATOM 7720 C CA . LEU B 1 395 ? 11.008 24.281 10.555 1 96.06 395 LEU B CA 1
ATOM 7721 C C . LEU B 1 395 ? 11.141 23.047 11.422 1 96.06 395 LEU B C 1
ATOM 7723 O O . LEU B 1 395 ? 12.227 22.453 11.516 1 96.06 395 LEU B O 1
ATOM 7727 N N . ILE B 1 396 ? 10.055 22.656 12.039 1 96.5 396 ILE B N 1
ATOM 7728 C CA . ILE B 1 396 ? 10.094 21.469 12.891 1 96.5 396 ILE B CA 1
ATOM 7729 C C . ILE B 1 396 ? 10.375 20.234 12.047 1 96.5 396 ILE B C 1
ATOM 7731 O O . ILE B 1 396 ? 11.125 19.344 12.453 1 96.5 396 ILE B O 1
ATOM 7735 N N . SER B 1 397 ? 9.734 20.141 10.914 1 96.56 397 SER B N 1
ATOM 7736 C CA . SER B 1 397 ? 9.914 18.984 10.039 1 96.56 397 SER B CA 1
ATOM 7737 C C . SER B 1 397 ? 11.344 18.891 9.531 1 96.56 397 SER B C 1
ATOM 7739 O O . SER B 1 397 ? 11.93 17.797 9.484 1 96.56 397 SER B O 1
ATOM 7741 N N . ARG B 1 398 ? 11.891 20 9.141 1 96.62 398 ARG B N 1
ATOM 7742 C CA . ARG B 1 398 ? 13.273 20.047 8.688 1 96.62 398 ARG B CA 1
ATOM 7743 C C . ARG B 1 398 ? 14.227 19.594 9.789 1 96.62 398 ARG B C 1
ATOM 7745 O O . ARG B 1 398 ? 15.086 18.75 9.555 1 96.62 398 ARG B O 1
ATOM 7752 N N . THR B 1 399 ? 14.07 20.141 10.945 1 97 399 THR B N 1
ATOM 7753 C CA . THR B 1 399 ? 14.922 19.812 12.094 1 97 399 THR B CA 1
ATOM 7754 C C . THR B 1 399 ? 14.773 18.344 12.469 1 97 399 THR B C 1
ATOM 7756 O O . THR B 1 399 ? 15.758 17.688 12.82 1 97 399 THR B O 1
ATOM 7759 N N . TRP B 1 400 ? 13.555 17.953 12.391 1 97.12 400 TRP B N 1
ATOM 7760 C CA . TRP B 1 400 ? 13.234 16.547 12.672 1 97.12 400 TRP B CA 1
ATOM 7761 C C . TRP B 1 400 ? 13.984 15.625 11.727 1 97.12 400 TRP B C 1
ATOM 7763 O O . TRP B 1 400 ? 14.672 14.703 12.172 1 97.12 400 TRP B O 1
ATOM 7773 N N . LEU B 1 401 ? 13.953 15.859 10.492 1 96.25 401 LEU B N 1
ATOM 7774 C CA . LEU B 1 401 ? 14.586 15.023 9.484 1 96.25 401 LEU B CA 1
ATOM 7775 C C . LEU B 1 401 ? 16.109 15.102 9.586 1 96.25 401 LEU B C 1
ATOM 7777 O O . LEU B 1 401 ? 16.812 14.109 9.391 1 96.25 401 LEU B O 1
ATOM 7781 N N . GLN B 1 402 ? 16.609 16.25 9.875 1 96.81 402 GLN B N 1
ATOM 7782 C CA . GLN B 1 402 ? 18.047 16.422 10.086 1 96.81 402 GLN B CA 1
ATOM 7783 C C . GLN B 1 402 ? 18.516 15.57 11.266 1 96.81 402 GLN B C 1
ATOM 7785 O O . GLN B 1 402 ? 19.594 14.969 11.203 1 96.81 402 GLN B O 1
ATOM 7790 N N . SER B 1 403 ? 17.781 15.586 12.289 1 96.94 403 SER B N 1
ATOM 7791 C CA . SER B 1 403 ? 18.125 14.805 13.477 1 96.94 403 SER B CA 1
ATOM 7792 C C . SER B 1 403 ? 18.125 13.312 13.172 1 96.94 403 SER B C 1
ATOM 7794 O O . SER B 1 403 ? 19.031 12.586 13.617 1 96.94 403 SER B O 1
ATOM 7796 N N . ILE B 1 404 ? 17.141 12.891 12.453 1 94.75 404 ILE B N 1
ATOM 7797 C CA . ILE B 1 404 ? 17.062 11.484 12.07 1 94.75 404 ILE B CA 1
ATOM 7798 C C . ILE B 1 404 ? 18.281 11.109 11.219 1 94.75 404 ILE B C 1
ATOM 7800 O O . ILE B 1 404 ? 18.875 10.047 11.422 1 94.75 404 ILE B O 1
ATOM 7804 N N . ALA B 1 405 ? 18.578 11.953 10.258 1 94.31 405 ALA B N 1
ATOM 7805 C CA . ALA B 1 405 ? 19.734 11.695 9.398 1 94.31 405 ALA B CA 1
ATOM 7806 C C . ALA B 1 405 ? 21.016 11.57 10.211 1 94.31 405 ALA B C 1
ATOM 7808 O O . ALA B 1 405 ? 21.859 10.711 9.93 1 94.31 405 ALA B O 1
ATOM 7809 N N . TRP B 1 406 ? 21.172 12.375 11.156 1 95.75 406 TRP B N 1
ATOM 7810 C CA . TRP B 1 406 ? 22.344 12.328 12.008 1 95.75 406 TRP B CA 1
ATOM 7811 C C . TRP B 1 406 ? 22.375 11.047 12.836 1 95.75 406 TRP B C 1
ATOM 7813 O O . TRP B 1 406 ? 23.422 10.43 13.008 1 95.75 406 TRP B O 1
ATOM 7823 N N . LEU B 1 407 ? 21.297 10.695 13.398 1 93.94 407 LEU B N 1
ATOM 7824 C CA . LEU B 1 407 ? 21.203 9.469 14.18 1 93.94 407 LEU B CA 1
ATOM 7825 C C . LEU B 1 407 ? 21.531 8.25 13.328 1 93.94 407 LEU B C 1
ATOM 7827 O O . LEU B 1 407 ? 22.156 7.305 13.812 1 93.94 407 LEU B O 1
ATOM 7831 N N . MET B 1 408 ? 21.109 8.312 12.117 1 89.75 408 MET B N 1
ATOM 7832 C CA . MET B 1 408 ? 21.453 7.23 11.195 1 89.75 408 MET B CA 1
ATOM 7833 C C . MET B 1 408 ? 22.953 7.176 10.945 1 89.75 408 MET B C 1
ATOM 7835 O O . MET B 1 408 ? 23.531 6.094 10.844 1 89.75 408 MET B O 1
ATOM 7839 N N . ALA B 1 409 ? 23.5 8.344 10.758 1 90.56 409 ALA B N 1
ATOM 7840 C CA . ALA B 1 409 ? 24.953 8.414 10.586 1 90.56 409 ALA B CA 1
ATOM 7841 C C . ALA B 1 409 ? 25.688 7.84 11.797 1 90.56 409 ALA B C 1
ATOM 7843 O O . ALA B 1 409 ? 26.688 7.133 11.648 1 90.56 409 ALA B O 1
ATOM 7844 N N . LYS B 1 410 ? 25.234 8.133 12.938 1 91.44 410 LYS B N 1
ATOM 7845 C CA . LYS B 1 410 ? 25.797 7.602 14.172 1 91.44 410 LYS B CA 1
ATOM 7846 C C . LYS B 1 410 ? 25.719 6.078 14.211 1 91.44 410 LYS B C 1
ATOM 7848 O O . LYS B 1 410 ? 26.688 5.402 14.539 1 91.44 410 LYS B O 1
ATOM 7853 N N . ASP B 1 411 ? 24.516 5.582 13.977 1 84.5 411 ASP B N 1
ATOM 7854 C CA . ASP B 1 411 ? 24.281 4.141 14.031 1 84.5 411 ASP B CA 1
ATOM 7855 C C . ASP B 1 411 ? 25.188 3.398 13.062 1 84.5 411 ASP B C 1
ATOM 7857 O O . ASP B 1 411 ? 25.547 2.238 13.297 1 84.5 411 ASP B O 1
ATOM 7861 N N . ARG B 1 412 ? 25.625 4.176 12.102 1 80.38 412 ARG B N 1
ATOM 7862 C CA . ARG B 1 412 ? 26.469 3.549 11.086 1 80.38 412 ARG B CA 1
ATOM 7863 C C . ARG B 1 412 ? 27.938 3.879 11.328 1 80.38 412 ARG B C 1
ATOM 7865 O O . ARG B 1 412 ? 28.781 3.631 10.461 1 80.38 412 ARG B O 1
ATOM 7872 N N . LEU B 1 413 ? 28.219 4.566 12.305 1 80.38 413 LEU B N 1
ATOM 7873 C CA . LEU B 1 413 ? 29.578 4.871 12.758 1 80.38 413 LEU B CA 1
ATOM 7874 C C . LEU B 1 413 ? 30.297 5.781 11.773 1 80.38 413 LEU B C 1
ATOM 7876 O O . LEU B 1 413 ? 31.469 5.555 11.453 1 80.38 413 LEU B O 1
ATOM 7880 N N . LEU B 1 414 ? 29.516 6.68 11.32 1 87.44 414 LEU B N 1
ATOM 7881 C CA . LEU B 1 414 ? 30.062 7.598 10.336 1 87.44 414 LEU B CA 1
ATOM 7882 C C . LEU B 1 414 ? 30.531 8.891 10.992 1 87.44 414 LEU B C 1
ATOM 7884 O O . LEU B 1 414 ? 31.109 9.758 10.328 1 87.44 414 LEU B O 1
ATOM 7888 N N . LEU B 1 415 ? 30.359 9.047 12.242 1 91.94 415 LEU B N 1
ATOM 7889 C CA . LEU B 1 415 ? 30.656 10.305 12.914 1 91.94 415 LEU B CA 1
ATOM 7890 C C . LEU B 1 415 ? 32.156 10.453 13.148 1 91.94 415 LEU B C 1
ATOM 7892 O O . LEU B 1 415 ? 32.844 9.492 13.523 1 91.94 415 LEU B O 1
ATOM 7896 N N . THR B 1 416 ? 32.625 11.625 12.805 1 90.94 416 THR B N 1
ATOM 7897 C CA . THR B 1 416 ? 34.031 11.984 13.039 1 90.94 416 THR B CA 1
ATOM 7898 C C . THR B 1 416 ? 34.156 13.422 13.547 1 90.94 416 THR B C 1
ATOM 7900 O O . THR B 1 416 ? 33.594 14.336 12.945 1 90.94 416 THR B O 1
ATOM 7903 N N . PRO B 1 417 ? 34.875 13.586 14.703 1 89.94 417 PRO B N 1
ATOM 7904 C CA . PRO B 1 417 ? 35.031 14.953 15.195 1 89.94 417 PRO B CA 1
ATOM 7905 C C . PRO B 1 417 ? 35.75 15.859 14.195 1 89.94 417 PRO B C 1
ATOM 7907 O O . PRO B 1 417 ? 36.75 15.445 13.586 1 89.94 417 PRO B O 1
ATOM 7910 N N . THR B 1 418 ? 35.125 16.969 13.984 1 90.31 418 THR B N 1
ATOM 7911 C CA . THR B 1 418 ? 35.688 17.938 13.047 1 90.31 418 THR B CA 1
ATOM 7912 C C . THR B 1 418 ? 35.875 19.297 13.711 1 90.31 418 THR B C 1
ATOM 7914 O O . THR B 1 418 ? 35.406 19.516 14.836 1 90.31 418 THR B O 1
ATOM 7917 N N . SER B 1 419 ? 36.625 20.203 12.984 1 88.75 419 SER B N 1
ATOM 7918 C CA . SER B 1 419 ? 36.812 21.562 13.492 1 88.75 419 SER B CA 1
ATOM 7919 C C . SER B 1 419 ? 35.562 22.391 13.359 1 88.75 419 SER B C 1
ATOM 7921 O O . SER B 1 419 ? 35.344 23.359 14.102 1 88.75 419 SER B O 1
ATOM 7923 N N . ASP B 1 420 ? 34.812 21.984 12.453 1 88.94 420 ASP B N 1
ATOM 7924 C CA . ASP B 1 420 ? 33.531 22.688 12.195 1 88.94 420 ASP B CA 1
ATOM 7925 C C . ASP B 1 420 ? 32.375 21.938 12.805 1 88.94 420 ASP B C 1
ATOM 7927 O O . ASP B 1 420 ? 32 20.859 12.336 1 88.94 420 ASP B O 1
ATOM 7931 N N . GLN B 1 421 ? 31.703 22.562 13.711 1 84.31 421 GLN B N 1
ATOM 7932 C CA . GLN B 1 421 ? 30.594 21.938 14.414 1 84.31 421 GLN B CA 1
ATOM 7933 C C . GLN B 1 421 ? 29.359 21.844 13.516 1 84.31 421 GLN B C 1
ATOM 7935 O O . GLN B 1 421 ? 28.438 21.078 13.805 1 84.31 421 GLN B O 1
ATOM 7940 N N . SER B 1 422 ? 29.438 22.562 12.422 1 86.5 422 SER B N 1
ATOM 7941 C CA . SER B 1 422 ? 28.297 22.562 11.508 1 86.5 422 SER B CA 1
ATOM 7942 C C . SER B 1 422 ? 28.438 21.453 10.461 1 86.5 422 SER B C 1
ATOM 7944 O O . SER B 1 422 ? 27.562 21.281 9.617 1 86.5 422 SER B O 1
ATOM 7946 N N . ASN B 1 423 ? 29.484 20.688 10.656 1 90.88 423 ASN B N 1
ATOM 7947 C CA . ASN B 1 423 ? 29.656 19.531 9.781 1 90.88 423 ASN B CA 1
ATOM 7948 C C . ASN B 1 423 ? 28.609 18.453 10.07 1 90.88 423 ASN B C 1
ATOM 7950 O O . ASN B 1 423 ? 28.375 18.109 11.234 1 90.88 423 ASN B O 1
ATOM 7954 N N . PHE B 1 424 ? 28.141 17.859 9.086 1 92.88 424 PHE B N 1
ATOM 7955 C CA . PHE B 1 424 ? 27 16.953 9.188 1 92.88 424 PHE B CA 1
ATOM 7956 C C . PHE B 1 424 ? 27.391 15.695 9.945 1 92.88 424 PHE B C 1
ATOM 7958 O O . PHE B 1 424 ? 26.531 15.016 10.508 1 92.88 424 PHE B O 1
ATOM 7965 N N . PHE B 1 425 ? 28.609 15.352 9.914 1 93.44 425 PHE B N 1
ATOM 7966 C CA . PHE B 1 425 ? 29.078 14.102 10.516 1 93.44 425 PHE B CA 1
ATOM 7967 C C . PHE B 1 425 ? 29.781 14.367 11.844 1 93.44 425 PHE B C 1
ATOM 7969 O O . PHE B 1 425 ? 30.328 13.445 12.453 1 93.44 425 PHE B O 1
ATOM 7976 N N . ASP B 1 426 ? 29.781 15.57 12.266 1 94.75 426 ASP B N 1
ATOM 7977 C CA . ASP B 1 426 ? 30.359 15.898 13.57 1 94.75 426 ASP B CA 1
ATOM 7978 C C . ASP B 1 426 ? 29.453 15.406 14.703 1 94.75 426 ASP B C 1
ATOM 7980 O O . ASP B 1 426 ? 28.234 15.539 14.633 1 94.75 426 ASP B O 1
ATOM 7984 N N . PRO B 1 427 ? 30.031 14.883 15.75 1 95.12 427 PRO B N 1
ATOM 7985 C CA . PRO B 1 427 ? 29.219 14.43 16.875 1 95.12 427 PRO B CA 1
ATOM 7986 C C . PRO B 1 427 ? 28.422 15.57 17.531 1 95.12 427 PRO B C 1
ATOM 7988 O O . PRO B 1 427 ? 27.406 15.32 18.172 1 95.12 427 PRO B O 1
ATOM 7991 N N . ARG B 1 428 ? 28.844 16.828 17.344 1 94.88 428 ARG B N 1
ATOM 7992 C CA . ARG B 1 428 ? 28.203 17.969 17.969 1 94.88 428 ARG B CA 1
ATOM 7993 C C . ARG B 1 428 ? 27.109 18.547 17.094 1 94.88 428 ARG B C 1
ATOM 7995 O O . ARG B 1 428 ? 26.438 19.516 17.469 1 94.88 428 ARG B O 1
ATOM 8002 N N . TYR B 1 429 ? 26.844 17.938 15.977 1 96.69 429 TYR B N 1
ATOM 8003 C CA . TYR B 1 429 ? 25.938 18.5 14.992 1 96.69 429 TYR B CA 1
ATOM 8004 C C . TYR B 1 429 ? 24.531 18.625 15.562 1 96.69 429 TYR B C 1
ATOM 8006 O O . TYR B 1 429 ? 23.797 19.562 15.227 1 96.69 429 TYR B O 1
ATOM 8014 N N . PRO B 1 430 ? 24.031 17.766 16.422 1 97.19 430 PRO B N 1
ATOM 8015 C CA . PRO B 1 430 ? 22.703 17.938 17.016 1 97.19 430 PRO B CA 1
ATOM 8016 C C . PRO B 1 430 ? 22.562 19.25 17.766 1 97.19 430 PRO B C 1
ATOM 8018 O O . PRO B 1 430 ? 21.469 19.828 17.797 1 97.19 430 PRO B O 1
ATOM 8021 N N . ILE B 1 431 ? 23.625 19.719 18.375 1 96.81 431 ILE B N 1
ATOM 8022 C CA . ILE B 1 431 ? 23.609 20.984 19.078 1 96.81 431 ILE B CA 1
ATOM 8023 C C . ILE B 1 431 ? 23.375 22.125 18.078 1 96.81 431 ILE B C 1
ATOM 8025 O O . ILE B 1 431 ? 22.578 23.031 18.344 1 96.81 431 ILE B O 1
ATOM 8029 N N . HIS B 1 432 ? 24.047 21.984 17.016 1 95.56 432 HIS B N 1
ATOM 8030 C CA . HIS B 1 432 ? 23.906 22.969 15.953 1 95.56 432 HIS B CA 1
ATOM 8031 C C . HIS B 1 432 ? 22.484 22.984 15.398 1 95.56 432 HIS B C 1
ATOM 8033 O O . HIS B 1 432 ? 21.906 24.047 15.18 1 95.56 432 HIS B O 1
ATOM 8039 N N . ILE B 1 433 ? 21.906 21.828 15.133 1 96.12 433 ILE B N 1
ATOM 8040 C CA . ILE B 1 433 ? 20.562 21.688 14.602 1 96.12 433 ILE B CA 1
ATOM 8041 C C . ILE B 1 433 ? 19.562 22.312 15.562 1 96.12 433 ILE B C 1
ATOM 8043 O O . ILE B 1 433 ? 18.672 23.078 15.133 1 96.12 433 ILE B O 1
ATOM 8047 N N . ALA B 1 434 ? 19.688 21.984 16.812 1 97.25 434 ALA B N 1
ATOM 8048 C CA . ALA B 1 434 ? 18.766 22.484 17.828 1 97.25 434 ALA B CA 1
ATOM 8049 C C . ALA B 1 434 ? 18.875 24 17.953 1 97.25 434 ALA B C 1
ATOM 8051 O O . ALA B 1 434 ? 17.859 24.688 18.047 1 97.25 434 ALA B O 1
ATOM 8052 N N . LYS B 1 435 ? 20.078 24.453 17.984 1 95.88 435 LYS B N 1
ATOM 8053 C CA . LYS B 1 435 ? 20.312 25.891 18.094 1 95.88 435 LYS B CA 1
ATOM 8054 C C . LYS B 1 435 ? 19.688 26.641 16.922 1 95.88 435 LYS B C 1
ATOM 8056 O O . LYS B 1 435 ? 19.031 27.656 17.125 1 95.88 435 LYS B O 1
ATOM 8061 N N . ASP B 1 436 ? 19.953 26.172 15.758 1 94.56 436 ASP B N 1
ATOM 8062 C CA . ASP B 1 436 ? 19.391 26.781 14.562 1 94.56 436 ASP B CA 1
ATOM 8063 C C . ASP B 1 436 ? 17.875 26.828 14.625 1 94.56 436 ASP B C 1
ATOM 8065 O O . ASP B 1 436 ? 17.25 27.828 14.273 1 94.56 436 ASP B O 1
ATOM 8069 N N . PHE B 1 437 ? 17.25 25.812 15.047 1 96.38 437 PHE B N 1
ATOM 8070 C CA . PHE B 1 437 ? 15.797 25.719 15.18 1 96.38 437 PHE B CA 1
ATOM 8071 C C . PHE B 1 437 ? 15.281 26.734 16.188 1 96.38 437 PHE B C 1
ATOM 8073 O O . PHE B 1 437 ? 14.312 27.453 15.898 1 96.38 437 PHE B O 1
ATOM 8080 N N . LEU B 1 438 ? 15.922 26.828 17.312 1 96.44 438 LEU B N 1
ATOM 8081 C CA . LEU B 1 438 ? 15.469 27.703 18.391 1 96.44 438 LEU B CA 1
ATOM 8082 C C . LEU B 1 438 ? 15.625 29.172 18 1 96.44 438 LEU B C 1
ATOM 8084 O O . LEU B 1 438 ? 14.797 30.016 18.359 1 96.44 438 LEU B O 1
ATOM 8088 N N . ILE B 1 439 ? 16.641 29.438 17.25 1 95.12 439 ILE B N 1
ATOM 8089 C CA . ILE B 1 439 ? 16.859 30.812 16.781 1 95.12 439 ILE B CA 1
ATOM 8090 C C . ILE B 1 439 ? 15.75 31.203 15.805 1 95.12 439 ILE B C 1
ATOM 8092 O O . ILE B 1 439 ? 15.188 32.281 15.898 1 95.12 439 ILE B O 1
ATOM 8096 N N . GLN B 1 440 ? 15.398 30.328 14.961 1 93.62 440 GLN B N 1
ATOM 8097 C CA . GLN B 1 440 ? 14.43 30.625 13.914 1 93.62 440 GLN B CA 1
ATOM 8098 C C . GLN B 1 440 ? 13.008 30.672 14.469 1 93.62 440 GLN B C 1
ATOM 8100 O O . GLN B 1 440 ? 12.125 31.281 13.875 1 93.62 440 GLN B O 1
ATOM 8105 N N . THR B 1 441 ? 12.789 30.047 15.617 1 94.5 441 THR B N 1
ATOM 8106 C CA . THR B 1 441 ? 11.43 29.969 16.141 1 94.5 441 THR B CA 1
ATOM 8107 C C . THR B 1 441 ? 11.266 30.859 17.359 1 94.5 441 THR B C 1
ATOM 8109 O O . THR B 1 441 ? 10.219 30.875 18 1 94.5 441 THR B O 1
ATOM 8112 N N . LYS B 1 442 ? 12.219 31.594 17.703 1 92.5 442 LYS B N 1
ATOM 8113 C CA . LYS B 1 442 ? 12.25 32.375 18.938 1 92.5 442 LYS B CA 1
ATOM 8114 C C . LYS B 1 442 ? 11.094 33.375 18.984 1 92.5 442 LYS B C 1
ATOM 8116 O O . LYS B 1 442 ? 10.5 33.594 20.031 1 92.5 442 LYS B O 1
ATOM 8121 N N . ASP B 1 443 ? 10.68 33.938 17.812 1 91.69 443 ASP B N 1
ATOM 8122 C CA . ASP B 1 443 ? 9.672 35 17.766 1 91.69 443 ASP B CA 1
ATOM 8123 C C . ASP B 1 443 ? 8.312 34.438 17.375 1 91.69 443 ASP B C 1
ATOM 8125 O O . ASP B 1 443 ? 7.363 35.188 17.141 1 91.69 443 ASP B O 1
ATOM 8129 N N . LEU B 1 444 ? 8.242 33.188 17.25 1 92.81 444 LEU B N 1
ATOM 8130 C CA . LEU B 1 444 ? 6.965 32.594 16.859 1 92.81 444 LEU B CA 1
ATOM 8131 C C . LEU B 1 444 ? 6.098 32.312 18.094 1 92.81 444 LEU B C 1
ATOM 8133 O O . LEU B 1 444 ? 6.598 31.875 19.125 1 92.81 444 LEU B O 1
ATOM 8137 N N . PRO B 1 445 ? 4.848 32.719 17.984 1 91.44 445 PRO B N 1
ATOM 8138 C CA . PRO B 1 445 ? 3.947 32.5 19.109 1 91.44 445 PRO B CA 1
ATOM 8139 C C . PRO B 1 445 ? 3.68 31.031 19.391 1 91.44 445 PRO B C 1
ATOM 8141 O O . PRO B 1 445 ? 3.777 30.203 18.484 1 91.44 445 PRO B O 1
ATOM 8144 N N . TYR B 1 446 ? 3.289 30.766 20.578 1 87.44 446 TYR B N 1
ATOM 8145 C CA . TYR B 1 446 ? 3.018 29.406 21.031 1 87.44 446 TYR B CA 1
ATOM 8146 C C . TYR B 1 446 ? 1.853 28.797 20.25 1 87.44 446 TYR B C 1
ATOM 8148 O O . TYR B 1 446 ? 1.826 27.594 20 1 87.44 446 TYR B O 1
ATOM 8156 N N . GLU B 1 447 ? 0.927 29.625 19.891 1 84 447 GLU B N 1
ATOM 8157 C CA . GLU B 1 447 ? -0.251 29.188 19.156 1 84 447 GLU B CA 1
ATOM 8158 C C . GLU B 1 447 ? 0.137 28.562 17.828 1 84 447 GLU B C 1
ATOM 8160 O O . GLU B 1 447 ? -0.533 27.641 17.344 1 84 447 GLU B O 1
ATOM 8165 N N . ALA B 1 448 ? 1.204 29.031 17.297 1 90.19 448 ALA B N 1
ATOM 8166 C CA . ALA B 1 448 ? 1.68 28.5 16.031 1 90.19 448 ALA B CA 1
ATOM 8167 C C . ALA B 1 448 ? 2.139 27.062 16.172 1 90.19 448 ALA B C 1
ATOM 8169 O O . ALA B 1 448 ? 1.992 26.25 15.25 1 90.19 448 ALA B O 1
ATOM 8170 N N . PHE B 1 449 ? 2.654 26.703 17.375 1 91 449 PHE B N 1
ATOM 8171 C CA . PHE B 1 449 ? 3.053 25.328 17.672 1 91 449 PHE B CA 1
ATOM 8172 C C . PHE B 1 449 ? 1.834 24.453 17.953 1 91 449 PHE B C 1
ATOM 8174 O O . PHE B 1 449 ? 1.75 23.328 17.469 1 91 449 PHE B O 1
ATOM 8181 N N . GLU B 1 450 ? 0.941 25.016 18.594 1 83.94 450 GLU B N 1
ATOM 8182 C CA . GLU B 1 450 ? -0.25 24.281 19.016 1 83.94 450 GLU B CA 1
ATOM 8183 C C . GLU B 1 450 ? -1.084 23.859 17.812 1 83.94 450 GLU B C 1
ATOM 8185 O O . GLU B 1 450 ? -1.701 22.781 17.828 1 83.94 450 GLU B O 1
ATOM 8190 N N . THR B 1 451 ? -1.136 24.656 16.859 1 82.06 451 THR B N 1
ATOM 8191 C CA . THR B 1 451 ? -1.936 24.375 15.672 1 82.06 451 THR B CA 1
ATOM 8192 C C . THR B 1 451 ? -1.41 23.141 14.938 1 82.06 451 THR B C 1
ATOM 8194 O O . THR B 1 451 ? -2.148 22.5 14.195 1 82.06 451 THR B O 1
ATOM 8197 N N . ASN B 1 452 ? -0.158 22.797 15.094 1 87.44 452 ASN B N 1
ATOM 8198 C CA . ASN B 1 452 ? 0.449 21.656 14.422 1 87.44 452 ASN B CA 1
ATOM 8199 C C . ASN B 1 452 ? 0.188 20.359 15.188 1 87.44 452 ASN B C 1
ATOM 8201 O O . ASN B 1 452 ? 0.521 19.281 14.711 1 87.44 452 ASN B O 1
ATOM 8205 N N . GLY B 1 453 ? -0.391 20.438 16.344 1 81.19 453 GLY B N 1
ATOM 8206 C CA . GLY B 1 453 ? -0.904 19.281 17.062 1 81.19 453 GLY B CA 1
ATOM 8207 C C . GLY B 1 453 ? 0.188 18.422 17.672 1 81.19 453 GLY B C 1
ATOM 8208 O O . GLY B 1 453 ? 1.248 18.938 18.047 1 81.19 453 GLY B O 1
ATOM 8209 N N . SER B 1 454 ? -0.1 17.125 17.766 1 83.31 454 SER B N 1
ATOM 8210 C CA . SER B 1 454 ? 0.763 16.188 18.484 1 83.31 454 SER B CA 1
ATOM 8211 C C . SER B 1 454 ? 2.041 15.906 17.703 1 83.31 454 SER B C 1
ATOM 8213 O O . SER B 1 454 ? 3.027 15.422 18.266 1 83.31 454 SER B O 1
ATOM 8215 N N . GLY B 1 455 ? 1.989 16.203 16.469 1 88.81 455 GLY B N 1
ATOM 8216 C CA . GLY B 1 455 ? 3.182 16.016 15.648 1 88.81 455 GLY B CA 1
ATOM 8217 C C . GLY B 1 455 ? 4.375 16.812 16.156 1 88.81 455 GLY B C 1
ATOM 8218 O O . GLY B 1 455 ? 5.523 16.391 15.961 1 88.81 455 GLY B O 1
ATOM 8219 N N . VAL B 1 456 ? 4.121 17.906 16.844 1 92.81 456 VAL B N 1
ATOM 8220 C CA . VAL B 1 456 ? 5.184 18.734 17.406 1 92.81 456 VAL B CA 1
ATOM 8221 C C . VAL B 1 456 ? 5.965 17.938 18.438 1 92.81 456 VAL B C 1
ATOM 8223 O O . VAL B 1 456 ? 7.199 17.953 18.438 1 92.81 456 VAL B O 1
ATOM 8226 N N . ILE B 1 457 ? 5.242 17.266 19.234 1 92.19 457 ILE B N 1
ATOM 8227 C CA . ILE B 1 457 ? 5.867 16.484 20.312 1 92.19 457 ILE B CA 1
ATOM 8228 C C . ILE B 1 457 ? 6.688 15.344 19.719 1 92.19 457 ILE B C 1
ATOM 8230 O O . ILE B 1 457 ? 7.828 15.117 20.125 1 92.19 457 ILE B O 1
ATOM 8234 N N . VAL B 1 458 ? 6.141 14.711 18.781 1 91.19 458 VAL B N 1
ATOM 8235 C CA . VAL B 1 458 ? 6.785 13.547 18.172 1 91.19 458 VAL B CA 1
ATOM 8236 C C . VAL B 1 458 ? 8.078 13.977 17.484 1 91.19 458 VAL B C 1
ATOM 8238 O O . VAL B 1 458 ? 9.125 13.352 17.656 1 91.19 458 VAL B O 1
ATOM 8241 N N . LYS B 1 459 ? 8.008 14.992 16.719 1 95.12 459 LYS B N 1
ATOM 8242 C CA . LYS B 1 459 ? 9.156 15.461 15.953 1 95.12 459 LYS B CA 1
ATOM 8243 C C . LYS B 1 459 ? 10.234 16.031 16.875 1 95.12 459 LYS B C 1
ATOM 8245 O O . LYS B 1 459 ? 11.414 15.727 16.719 1 95.12 459 LYS B O 1
ATOM 8250 N N . LEU B 1 460 ? 9.805 16.781 17.828 1 96.19 460 LEU B N 1
ATOM 8251 C CA . LEU B 1 460 ? 10.773 17.406 18.734 1 96.19 460 LEU B CA 1
ATOM 8252 C C . LEU B 1 460 ? 11.383 16.359 19.672 1 96.19 460 LEU B C 1
ATOM 8254 O O . LEU B 1 460 ? 12.508 16.547 20.141 1 96.19 460 LEU B O 1
ATOM 8258 N N . SER B 1 461 ? 10.719 15.312 19.938 1 94.94 461 SER B N 1
ATOM 8259 C CA . SER B 1 461 ? 11.289 14.242 20.75 1 94.94 461 SER B CA 1
ATOM 8260 C C . SER B 1 461 ? 12.484 13.602 20.047 1 94.94 461 SER B C 1
ATOM 8262 O O . SER B 1 461 ? 13.43 13.156 20.703 1 94.94 461 SER B O 1
ATOM 8264 N N . GLU B 1 462 ? 12.414 13.547 18.75 1 94.88 462 GLU B N 1
ATOM 8265 C CA . GLU B 1 462 ? 13.539 13.008 18 1 94.88 462 GLU B CA 1
ATOM 8266 C C . GLU B 1 462 ? 14.734 13.961 18.031 1 94.88 462 GLU B C 1
ATOM 8268 O O . GLU B 1 462 ? 15.883 13.523 18.016 1 94.88 462 GLU B O 1
ATOM 8273 N N . VAL B 1 463 ? 14.406 15.227 18.016 1 97.31 463 VAL B N 1
ATOM 8274 C CA . VAL B 1 463 ? 15.453 16.234 18.172 1 97.31 463 VAL B CA 1
ATOM 8275 C C . VAL B 1 463 ? 16.109 16.078 19.531 1 97.31 463 VAL B C 1
ATOM 8277 O O . VAL B 1 463 ? 17.344 16.094 19.641 1 97.31 463 VAL B O 1
ATOM 8280 N N . ALA B 1 464 ? 15.281 15.898 20.5 1 97.62 464 ALA B N 1
ATOM 8281 C CA . ALA B 1 464 ? 15.773 15.656 21.844 1 97.62 464 ALA B CA 1
ATOM 8282 C C . ALA B 1 464 ? 16.609 14.383 21.906 1 97.62 464 ALA B C 1
ATOM 8284 O O . ALA B 1 464 ? 17.625 14.336 22.594 1 97.62 464 ALA B O 1
ATOM 8285 N N . ASN B 1 465 ? 16.156 13.414 21.234 1 96.06 465 ASN B N 1
ATOM 8286 C CA . ASN B 1 465 ? 16.875 12.141 21.188 1 96.06 465 ASN B CA 1
ATOM 8287 C C . ASN B 1 465 ? 18.281 12.32 20.625 1 96.06 465 ASN B C 1
ATOM 8289 O O . ASN B 1 465 ? 19.234 11.703 21.109 1 96.06 465 ASN B O 1
ATOM 8293 N N . ALA B 1 466 ? 18.375 13.078 19.578 1 97.12 466 ALA B N 1
ATOM 8294 C CA . ALA B 1 466 ? 19.688 13.359 19 1 97.12 466 ALA B CA 1
ATOM 8295 C C . ALA B 1 466 ? 20.594 14.078 20 1 97.12 466 ALA B C 1
ATOM 8297 O O . ALA B 1 466 ? 21.766 13.742 20.141 1 97.12 466 ALA B O 1
ATOM 8298 N N . LEU B 1 467 ? 20.031 15.008 20.734 1 97.31 467 LEU B N 1
ATOM 8299 C CA . LEU B 1 467 ? 20.781 15.734 21.75 1 97.31 467 LEU B CA 1
ATOM 8300 C C . LEU B 1 467 ? 21.188 14.797 22.891 1 97.31 467 LEU B C 1
ATOM 8302 O O . LEU B 1 467 ? 22.328 14.836 23.344 1 97.31 467 LEU B O 1
ATOM 8306 N N . GLN B 1 468 ? 20.297 13.969 23.266 1 96.5 468 GLN B N 1
ATOM 8307 C CA . GLN B 1 468 ? 20.594 13.016 24.328 1 96.5 468 GLN B CA 1
ATOM 8308 C C . GLN B 1 468 ? 21.672 12.023 23.906 1 96.5 468 GLN B C 1
ATOM 8310 O O . GLN B 1 468 ? 22.516 11.625 24.703 1 96.5 468 GLN B O 1
ATOM 8315 N N . THR B 1 469 ? 21.578 11.656 22.719 1 96 469 THR B N 1
ATOM 8316 C CA . THR B 1 469 ? 22.594 10.742 22.188 1 96 469 THR B CA 1
ATOM 8317 C C . THR B 1 469 ? 23.969 11.375 22.25 1 96 469 THR B C 1
ATOM 8319 O O . THR B 1 469 ? 24.953 10.719 22.641 1 96 469 THR B O 1
ATOM 8322 N N . PHE B 1 470 ? 24.078 12.625 21.875 1 96.06 470 PHE B N 1
ATOM 8323 C CA . PHE B 1 470 ? 25.359 13.328 21.984 1 96.06 470 PHE B CA 1
ATOM 8324 C C . PHE B 1 470 ? 25.812 13.391 23.438 1 96.06 470 PHE B C 1
ATOM 8326 O O . PHE B 1 470 ? 27 13.164 23.734 1 96.06 470 PHE B O 1
ATOM 8333 N N . ILE B 1 471 ? 24.906 13.633 24.328 1 94.25 471 ILE B N 1
ATOM 8334 C CA . ILE B 1 471 ? 25.219 13.742 25.75 1 94.25 471 ILE B CA 1
ATOM 8335 C C . ILE B 1 471 ? 25.781 12.414 26.266 1 94.25 471 ILE B C 1
ATOM 8337 O O . ILE B 1 471 ? 26.719 12.398 27.078 1 94.25 471 ILE B O 1
ATOM 8341 N N . ARG B 1 472 ? 25.266 11.375 25.734 1 92.94 472 ARG B N 1
ATOM 8342 C CA . ARG B 1 472 ? 25.75 10.055 26.125 1 92.94 472 ARG B CA 1
ATOM 8343 C C . ARG B 1 472 ? 27.109 9.75 25.484 1 92.94 472 ARG B C 1
ATOM 8345 O O . ARG B 1 472 ? 27.938 9.078 26.094 1 92.94 472 ARG B O 1
ATOM 8352 N N . LEU B 1 473 ? 27.297 10.297 24.344 1 92 473 LEU B N 1
ATOM 8353 C CA . LEU B 1 473 ? 28.531 10.047 23.609 1 92 473 LEU B CA 1
ATOM 8354 C C . LEU B 1 473 ? 29.703 10.844 24.203 1 92 473 LEU B C 1
ATOM 8356 O O . LEU B 1 473 ? 30.844 10.406 24.141 1 92 473 LEU B O 1
ATOM 8360 N N . ALA B 1 474 ? 29.406 12.023 24.766 1 89.31 474 ALA B N 1
ATOM 8361 C CA . ALA B 1 474 ? 30.469 12.898 25.266 1 89.31 474 ALA B CA 1
ATOM 8362 C C . ALA B 1 474 ? 30.094 13.539 26.594 1 89.31 474 ALA B C 1
ATOM 8364 O O . ALA B 1 474 ? 30.031 14.766 26.703 1 89.31 474 ALA B O 1
ATOM 8365 N N . PRO B 1 475 ? 29.938 12.773 27.594 1 81.75 475 PRO B N 1
ATOM 8366 C CA . PRO B 1 475 ? 29.469 13.297 28.891 1 81.75 475 PRO B CA 1
ATOM 8367 C C . PRO B 1 475 ? 30.438 14.312 29.5 1 81.75 475 PRO B C 1
ATOM 8369 O O . PRO B 1 475 ? 30 15.234 30.188 1 81.75 475 PRO B O 1
ATOM 8372 N N . GLY B 1 476 ? 31.641 14.32 29.219 1 80.81 476 GLY B N 1
ATOM 8373 C CA . GLY B 1 476 ? 32.594 15.211 29.844 1 80.81 476 GLY B CA 1
ATOM 8374 C C . GLY B 1 476 ? 33.031 16.344 28.922 1 80.81 476 GLY B C 1
ATOM 8375 O O . GLY B 1 476 ? 33.875 17.172 29.312 1 80.81 476 GLY B O 1
ATOM 8376 N N . SER B 1 477 ? 32.344 16.469 27.875 1 86.81 477 SER B N 1
ATOM 8377 C CA . SER B 1 477 ? 32.688 17.516 26.906 1 86.81 477 SER B CA 1
ATOM 8378 C C . SER B 1 477 ? 32.125 18.859 27.312 1 86.81 477 SER B C 1
ATOM 8380 O O . SER B 1 477 ? 31.047 18.938 27.922 1 86.81 477 SER B O 1
ATOM 8382 N N . PRO B 1 478 ? 32.844 19.938 27.094 1 88.12 478 PRO B N 1
ATOM 8383 C CA . PRO B 1 478 ? 32.281 21.281 27.375 1 88.12 478 PRO B CA 1
ATOM 8384 C C . PRO B 1 478 ? 31 21.547 26.609 1 88.12 478 PRO B C 1
ATOM 8386 O O . PRO B 1 478 ? 30.156 22.328 27.078 1 88.12 478 PRO B O 1
ATOM 8389 N N . GLU B 1 479 ? 30.812 20.859 25.531 1 91.75 479 GLU B N 1
ATOM 8390 C CA . GLU B 1 479 ? 29.641 21.078 24.703 1 91.75 479 GLU B CA 1
ATOM 8391 C C . GLU B 1 479 ? 28.406 20.391 25.281 1 91.75 479 GLU B C 1
ATOM 8393 O O . GLU B 1 479 ? 27.281 20.688 24.891 1 91.75 479 GLU B O 1
ATOM 8398 N N . THR B 1 480 ? 28.578 19.562 26.25 1 92.06 480 THR B N 1
ATOM 8399 C CA . THR B 1 480 ? 27.469 18.844 26.875 1 92.06 480 THR B CA 1
ATOM 8400 C C . THR B 1 480 ? 26.531 19.828 27.594 1 92.06 480 THR B C 1
ATOM 8402 O O . THR B 1 480 ? 25.312 19.625 27.609 1 92.06 480 THR B O 1
ATOM 8405 N N . ALA B 1 481 ? 27.141 20.812 28.188 1 90.12 481 ALA B N 1
ATOM 8406 C CA . ALA B 1 481 ? 26.312 21.828 28.844 1 90.12 481 ALA B CA 1
ATOM 8407 C C . ALA B 1 481 ? 25.406 22.531 27.844 1 90.12 481 ALA B C 1
ATOM 8409 O O . ALA B 1 481 ? 24.234 22.781 28.141 1 90.12 481 ALA B O 1
ATOM 8410 N N . LEU B 1 482 ? 26.031 22.875 26.734 1 92.62 482 LEU B N 1
ATOM 8411 C CA . LEU B 1 482 ? 25.25 23.516 25.688 1 92.62 482 LEU B CA 1
ATOM 8412 C C . LEU B 1 482 ? 24.125 22.609 25.203 1 92.62 482 LEU B C 1
ATOM 8414 O O . LEU B 1 482 ? 23.016 23.062 24.938 1 92.62 482 LEU B O 1
ATOM 8418 N N . ALA B 1 483 ? 24.422 21.344 25.078 1 95.31 483 ALA B N 1
ATOM 8419 C CA . ALA B 1 483 ? 23.438 20.344 24.641 1 95.31 483 ALA B CA 1
ATOM 8420 C C . ALA B 1 483 ? 22.281 20.234 25.625 1 95.31 483 ALA B C 1
ATOM 8422 O O . ALA B 1 483 ? 21.125 20.125 25.234 1 95.31 483 ALA B O 1
ATOM 8423 N N . LEU B 1 484 ? 22.609 20.297 26.891 1 94.62 484 LEU B N 1
ATOM 8424 C CA . LEU B 1 484 ? 21.609 20.203 27.938 1 94.62 484 LEU B CA 1
ATOM 8425 C C . LEU B 1 484 ? 20.703 21.438 27.938 1 94.62 484 LEU B C 1
ATOM 8427 O O . LEU B 1 484 ? 19.5 21.344 28.188 1 94.62 484 LEU B O 1
ATOM 8431 N N . ASP B 1 485 ? 21.297 22.594 27.672 1 93.81 485 ASP B N 1
ATOM 8432 C CA . ASP B 1 485 ? 20.516 23.812 27.578 1 93.81 485 ASP B CA 1
ATOM 8433 C C . ASP B 1 485 ? 19.516 23.75 26.422 1 93.81 485 ASP B C 1
ATOM 8435 O O . ASP B 1 485 ? 18.344 24.078 26.594 1 93.81 485 ASP B O 1
ATOM 8439 N N . GLU B 1 486 ? 20.062 23.375 25.281 1 96.12 486 GLU B N 1
ATOM 8440 C CA . GLU B 1 486 ? 19.188 23.234 24.125 1 96.12 486 GLU B CA 1
ATOM 8441 C C . GLU B 1 486 ? 18.078 22.203 24.391 1 96.12 486 GLU B C 1
ATOM 8443 O O . GLU B 1 486 ? 16.938 22.406 23.984 1 96.12 486 GLU B O 1
ATOM 8448 N N . LEU B 1 487 ? 18.406 21.094 25.016 1 96.94 487 LEU B N 1
ATOM 8449 C CA . LEU B 1 487 ? 17.453 20.062 25.375 1 96.94 487 LEU B CA 1
ATOM 8450 C C . LEU B 1 487 ? 16.359 20.625 26.281 1 96.94 487 LEU B C 1
ATOM 8452 O O . LEU B 1 487 ? 15.18 20.281 26.125 1 96.94 487 LEU B O 1
ATOM 8456 N N . ALA B 1 488 ? 16.719 21.422 27.188 1 94.81 488 ALA B N 1
ATOM 8457 C CA . ALA B 1 488 ? 15.758 22.031 28.109 1 94.81 488 ALA B CA 1
ATOM 8458 C C . ALA B 1 488 ? 14.773 22.922 27.359 1 94.81 488 ALA B C 1
ATOM 8460 O O . ALA B 1 488 ? 13.586 22.953 27.688 1 94.81 488 ALA B O 1
ATOM 8461 N N . TYR B 1 489 ? 15.352 23.688 26.453 1 95.06 489 TYR B N 1
ATOM 8462 C CA . TYR B 1 489 ? 14.484 24.562 25.656 1 95.06 489 TYR B CA 1
ATOM 8463 C C . TYR B 1 489 ? 13.492 23.734 24.844 1 95.06 489 TYR B C 1
ATOM 8465 O O . TYR B 1 489 ? 12.297 24.062 24.797 1 95.06 489 TYR B O 1
ATOM 8473 N N . ILE B 1 490 ? 13.969 22.703 24.188 1 96.56 490 ILE B N 1
ATOM 8474 C CA . ILE B 1 490 ? 13.117 21.828 23.391 1 96.56 490 ILE B CA 1
ATOM 8475 C C . ILE B 1 490 ? 12.062 21.188 24.297 1 96.56 490 ILE B C 1
ATOM 8477 O O . ILE B 1 490 ? 10.883 21.125 23.938 1 96.56 490 ILE B O 1
ATOM 8481 N N . HIS B 1 491 ? 12.477 20.766 25.422 1 95.06 491 HIS B N 1
ATOM 8482 C CA . HIS B 1 491 ? 11.57 20.203 26.422 1 95.06 491 HIS B CA 1
ATOM 8483 C C . HIS B 1 491 ? 10.492 21.203 26.828 1 95.06 491 HIS B C 1
ATOM 8485 O O . HIS B 1 491 ? 9.336 20.828 27.016 1 95.06 491 HIS B O 1
ATOM 8491 N N . GLY B 1 492 ? 10.867 22.406 26.969 1 92.81 492 GLY B N 1
ATOM 8492 C CA . GLY B 1 492 ? 9.914 23.453 27.297 1 92.81 492 GLY B CA 1
ATOM 8493 C C . GLY B 1 492 ? 8.812 23.609 26.266 1 92.81 492 GLY B C 1
ATOM 8494 O O . GLY B 1 492 ? 7.645 23.781 26.609 1 92.81 492 GLY B O 1
ATOM 8495 N N . ILE B 1 493 ? 9.195 23.594 25.031 1 93.75 493 ILE B N 1
ATOM 8496 C CA . ILE B 1 493 ? 8.227 23.688 23.953 1 93.75 493 ILE B CA 1
ATOM 8497 C C . ILE B 1 493 ? 7.281 22.484 24 1 93.75 493 ILE B C 1
ATOM 8499 O O . ILE B 1 493 ? 6.066 22.641 23.844 1 93.75 493 ILE B O 1
ATOM 8503 N N . ILE B 1 494 ? 7.855 21.266 24.234 1 93.44 494 ILE B N 1
ATOM 8504 C CA . ILE B 1 494 ? 7.082 20.031 24.297 1 93.44 494 ILE B CA 1
ATOM 8505 C C . ILE B 1 494 ? 6.07 20.109 25.422 1 93.44 494 ILE B C 1
ATOM 8507 O O . ILE B 1 494 ? 4.898 19.766 25.25 1 93.44 494 ILE B O 1
ATOM 8511 N N . MET B 1 495 ? 6.453 20.625 26.531 1 89.81 495 MET B N 1
ATOM 8512 C CA . MET B 1 495 ? 5.621 20.641 27.734 1 89.81 495 MET B CA 1
ATOM 8513 C C . MET B 1 495 ? 4.488 21.656 27.594 1 89.81 495 MET B C 1
ATOM 8515 O O . MET B 1 495 ? 3.473 21.547 28.281 1 89.81 495 MET B O 1
ATOM 8519 N N . GLN B 1 496 ? 4.676 22.562 26.75 1 87.75 496 GLN B N 1
ATOM 8520 C CA . GLN B 1 496 ? 3.635 23.562 26.531 1 87.75 496 GLN B CA 1
ATOM 8521 C C . GLN B 1 496 ? 2.512 23.016 25.672 1 87.75 496 GLN B C 1
ATOM 8523 O O . GLN B 1 496 ? 1.422 23.578 25.609 1 87.75 496 GLN B O 1
ATOM 8528 N N . GLN B 1 497 ? 2.803 21.906 25.062 1 84.94 497 GLN B N 1
ATOM 8529 C CA . GLN B 1 497 ? 1.796 21.312 24.188 1 84.94 497 GLN B CA 1
ATOM 8530 C C . GLN B 1 497 ? 0.819 20.453 24.984 1 84.94 497 GLN B C 1
ATOM 8532 O O . GLN B 1 497 ? 1.166 19.922 26.047 1 84.94 497 GLN B O 1
ATOM 8537 N N . ASN B 1 498 ? -0.395 20.453 24.516 1 71 498 ASN B N 1
ATOM 8538 C CA . ASN B 1 498 ? -1.361 19.531 25.094 1 71 498 ASN B CA 1
ATOM 8539 C C . ASN B 1 498 ? -1.042 18.078 24.75 1 71 498 ASN B C 1
ATOM 8541 O O . ASN B 1 498 ? -0.949 17.734 23.578 1 71 498 ASN B O 1
ATOM 8545 N N . SER B 1 499 ? -0.506 17.406 25.734 1 65.31 499 SER B N 1
ATOM 8546 C CA . SER B 1 499 ? -0.078 16.047 25.422 1 65.31 499 SER B CA 1
ATOM 8547 C C . SER B 1 499 ? -1.112 15.023 25.875 1 65.31 499 SER B C 1
ATOM 8549 O O . SER B 1 499 ? -1.701 15.156 26.953 1 65.31 499 SER B O 1
ATOM 8551 N N . ASN B 1 500 ? -1.41 14.227 24.938 1 64.94 500 ASN B N 1
ATOM 8552 C CA . ASN B 1 500 ? -2.176 13.039 25.281 1 64.94 500 ASN B CA 1
ATOM 8553 C C . ASN B 1 500 ? -1.322 12.023 26.047 1 64.94 500 ASN B C 1
ATOM 8555 O O . ASN B 1 500 ? -0.096 12.023 25.922 1 64.94 500 ASN B O 1
ATOM 8559 N N . SER B 1 501 ? -1.893 11.312 26.797 1 63 501 SER B N 1
ATOM 8560 C CA . SER B 1 501 ? -1.245 10.289 27.625 1 63 501 SER B CA 1
ATOM 8561 C C . SER B 1 501 ? -0.391 9.359 26.781 1 63 501 SER B C 1
ATOM 8563 O O . SER B 1 501 ? 0.64 8.859 27.234 1 63 501 SER B O 1
ATOM 8565 N N . SER B 1 502 ? -0.694 9.297 25.609 1 69.62 502 SER B N 1
ATOM 8566 C CA . SER B 1 502 ? -0.021 8.328 24.75 1 69.62 502 SER B CA 1
ATOM 8567 C C . SER B 1 502 ? 1.379 8.805 24.375 1 69.62 502 SER B C 1
ATOM 8569 O O . SER B 1 502 ? 2.211 8.008 23.922 1 69.62 502 SER B O 1
ATOM 8571 N N . LEU B 1 503 ? 1.668 10.016 24.672 1 77.81 503 LEU B N 1
ATOM 8572 C CA . LEU B 1 503 ? 2.953 10.562 24.234 1 77.81 503 LEU B CA 1
ATOM 8573 C C . LEU B 1 503 ? 3.908 10.68 25.422 1 77.81 503 LEU B C 1
ATOM 8575 O O . LEU B 1 503 ? 5.066 11.062 25.25 1 77.81 503 LEU B O 1
ATOM 8579 N N . GLU B 1 504 ? 3.504 10.227 26.547 1 79.69 504 GLU B N 1
ATOM 8580 C CA . GLU B 1 504 ? 4.289 10.328 27.766 1 79.69 504 GLU B CA 1
ATOM 8581 C C . GLU B 1 504 ? 5.586 9.523 27.656 1 79.69 504 GLU B C 1
ATOM 8583 O O . GLU B 1 504 ? 6.633 9.969 28.125 1 79.69 504 GLU B O 1
ATOM 8588 N N . PRO B 1 505 ? 5.508 8.438 26.984 1 83.75 505 PRO B N 1
ATOM 8589 C CA . PRO B 1 505 ? 6.746 7.66 26.875 1 83.75 505 PRO B CA 1
ATOM 8590 C C . PRO B 1 505 ? 7.832 8.391 26.078 1 83.75 505 PRO B C 1
ATOM 8592 O O . PRO B 1 505 ? 9.023 8.125 26.266 1 83.75 505 PRO B O 1
ATOM 8595 N N . LEU B 1 506 ? 7.402 9.297 25.312 1 86.88 506 LEU B N 1
ATOM 8596 C CA . LEU B 1 506 ? 8.359 10.062 24.516 1 86.88 506 LEU B CA 1
ATOM 8597 C C . LEU B 1 506 ? 8.961 11.195 25.344 1 86.88 506 LEU B C 1
ATOM 8599 O O . LEU B 1 506 ? 10.094 11.617 25.109 1 86.88 506 LEU B O 1
ATOM 8603 N N . ILE B 1 507 ? 8.203 11.656 26.328 1 89.69 507 ILE B N 1
ATOM 8604 C CA . ILE B 1 507 ? 8.562 12.859 27.078 1 89.69 507 ILE B CA 1
ATOM 8605 C C . ILE B 1 507 ? 9.391 12.469 28.312 1 89.69 507 ILE B C 1
ATOM 8607 O O . ILE B 1 507 ? 10.328 13.18 28.672 1 89.69 507 ILE B O 1
ATOM 8611 N N . HIS B 1 508 ? 9.172 11.328 28.781 1 90 508 HIS B N 1
ATOM 8612 C CA . HIS B 1 508 ? 9.742 10.906 30.062 1 90 508 HIS B CA 1
ATOM 8613 C C . HIS B 1 508 ? 11.258 10.812 29.984 1 90 508 HIS B C 1
ATOM 8615 O O . HIS B 1 508 ? 11.961 11.297 30.859 1 90 508 HIS B O 1
ATOM 8621 N N . PRO B 1 509 ? 11.742 10.195 29.016 1 92.12 509 PRO B N 1
ATOM 8622 C CA . PRO B 1 509 ? 13.203 10.094 28.953 1 92.12 509 PRO B CA 1
ATOM 8623 C C . PRO B 1 509 ? 13.891 11.453 28.906 1 92.12 509 PRO B C 1
ATOM 8625 O O . PRO B 1 509 ? 15.008 11.609 29.422 1 92.12 509 PRO B O 1
ATOM 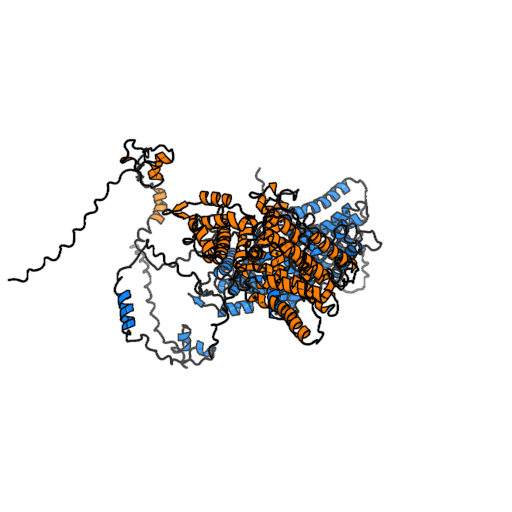8628 N N . ILE B 1 510 ? 13.258 12.406 28.312 1 93.5 510 ILE B N 1
ATOM 8629 C CA . ILE B 1 510 ? 13.812 13.75 28.203 1 93.5 510 ILE B CA 1
ATOM 8630 C C . ILE B 1 510 ? 13.812 14.422 29.578 1 93.5 510 ILE B C 1
ATOM 8632 O O . ILE B 1 510 ? 14.82 15 30 1 93.5 510 ILE B O 1
ATOM 8636 N N . THR B 1 511 ? 12.688 14.211 30.188 1 91.12 511 THR B N 1
ATOM 8637 C CA . THR B 1 511 ? 12.547 14.766 31.531 1 91.12 511 THR B CA 1
ATOM 8638 C C . THR B 1 511 ? 13.555 14.141 32.5 1 91.12 511 THR B C 1
ATOM 8640 O O . THR B 1 511 ? 14.156 14.836 33.312 1 91.12 511 THR B O 1
ATOM 8643 N N . GLU B 1 512 ? 13.734 12.883 32.312 1 91.31 512 GLU B N 1
ATOM 8644 C CA . GLU B 1 512 ? 14.672 12.164 33.188 1 91.31 512 GLU B CA 1
ATOM 8645 C C . GLU B 1 512 ? 16.094 12.656 32.969 1 91.31 512 GLU B C 1
ATOM 8647 O O . GLU B 1 512 ? 16.859 12.805 33.938 1 91.31 512 GLU B O 1
ATOM 8652 N N . THR B 1 513 ? 16.453 12.852 31.828 1 91.94 513 THR B N 1
ATOM 8653 C CA . THR B 1 513 ? 17.797 13.328 31.531 1 91.94 513 THR B CA 1
ATOM 8654 C C . THR B 1 513 ? 18.031 14.711 32.125 1 91.94 513 THR B C 1
ATOM 8656 O O . THR B 1 513 ? 19.094 14.977 32.688 1 91.94 513 THR B O 1
ATOM 8659 N N . LEU B 1 514 ? 17.078 15.57 32.094 1 91.38 514 LEU B N 1
ATOM 8660 C CA . LEU B 1 514 ? 17.188 16.938 32.594 1 91.38 514 LEU B CA 1
ATOM 8661 C C . LEU B 1 514 ? 17.172 16.953 34.125 1 91.38 514 LEU B C 1
ATOM 8663 O O . LEU B 1 514 ? 17.859 17.75 34.75 1 91.38 514 LEU B O 1
ATOM 8667 N N . GLU B 1 515 ? 16.453 15.992 34.656 1 88.19 515 GLU B N 1
ATOM 8668 C CA . GLU B 1 515 ? 16.391 15.898 36.125 1 88.19 515 GLU B CA 1
ATOM 8669 C C . GLU B 1 515 ? 17.688 15.32 36.688 1 88.19 515 GLU B C 1
ATOM 8671 O O . GLU B 1 515 ? 18.125 15.711 37.781 1 88.19 515 GLU B O 1
ATOM 8676 N N . SER B 1 516 ? 18.219 14.391 36.031 1 82.44 516 SER B N 1
ATOM 8677 C CA . SER B 1 516 ? 19.484 13.812 36.469 1 82.44 516 SER B CA 1
ATOM 8678 C C . SER B 1 516 ? 20.578 14.875 36.5 1 82.44 516 SER B C 1
ATOM 8680 O O . SER B 1 516 ? 21.469 14.805 37.375 1 82.44 516 SER B O 1
ATOM 8682 N N . ARG B 1 517 ? 20.625 15.734 35.625 1 74.94 517 ARG B N 1
ATOM 8683 C CA . ARG B 1 517 ? 21.547 16.844 35.656 1 74.94 517 ARG B CA 1
ATOM 8684 C C . ARG B 1 517 ? 21.375 17.688 36.938 1 74.94 517 ARG B C 1
ATOM 8686 O O . ARG B 1 517 ? 22.359 18.094 37.562 1 74.94 517 ARG B O 1
ATOM 8693 N N . ARG B 1 518 ? 20.109 17.875 37.219 1 65.06 518 ARG B N 1
ATOM 8694 C CA . ARG B 1 518 ? 19.797 18.688 38.406 1 65.06 518 ARG B CA 1
ATOM 8695 C C . ARG B 1 518 ? 20.312 18.016 39.688 1 65.06 518 ARG B C 1
ATOM 8697 O O . ARG B 1 518 ? 20.859 18.672 40.562 1 65.06 518 ARG B O 1
ATOM 8704 N N . PHE B 1 519 ? 20.25 16.656 39.625 1 58.44 519 PHE B N 1
ATOM 8705 C CA . PHE B 1 519 ? 20.672 15.922 40.812 1 58.44 519 PHE B CA 1
ATOM 8706 C C . PHE B 1 519 ? 22.188 15.75 40.844 1 58.44 519 PHE B C 1
ATOM 8708 O O . PHE B 1 519 ? 22.812 15.836 41.875 1 58.44 519 PHE B O 1
ATOM 8715 N N . ASN B 1 520 ? 22.828 15.359 39.719 1 53.53 520 ASN B N 1
ATOM 8716 C CA . ASN B 1 520 ? 24.266 15.219 39.719 1 53.53 520 ASN B CA 1
ATOM 8717 C C . ASN B 1 520 ? 24.969 16.562 39.906 1 53.53 520 ASN B C 1
ATOM 8719 O O . ASN B 1 520 ? 26.047 16.625 40.5 1 53.53 520 ASN B O 1
ATOM 8723 N N . PHE B 1 521 ? 24.438 17.656 39.344 1 46.72 521 PHE B N 1
ATOM 8724 C CA . PHE B 1 521 ? 24.953 18.984 39.656 1 46.72 521 PHE B CA 1
ATOM 8725 C C . PHE B 1 521 ? 24.906 19.219 41.156 1 46.72 521 PHE B C 1
ATOM 8727 O O . PHE B 1 521 ? 25.828 19.828 41.719 1 46.72 521 PHE B O 1
ATOM 8734 N N . TYR B 1 522 ? 23.875 18.688 41.781 1 43.09 522 TYR B N 1
ATOM 8735 C CA . TYR B 1 522 ? 23.797 18.844 43.25 1 43.09 522 TYR B CA 1
ATOM 8736 C C . TYR B 1 522 ? 24.844 17.969 43.938 1 43.09 522 TYR B C 1
ATOM 8738 O O . TYR B 1 522 ? 25.312 18.328 45.031 1 43.09 522 TYR B O 1
ATOM 8746 N N . ARG B 1 523 ? 25.25 16.875 43.406 1 39.09 523 ARG B N 1
ATOM 8747 C CA . ARG B 1 523 ? 26.203 16.047 44.125 1 39.09 523 ARG B CA 1
ATOM 8748 C C . ARG B 1 523 ? 27.625 16.547 43.938 1 39.09 523 ARG B C 1
ATOM 8750 O O . ARG B 1 523 ? 28.516 16.266 44.75 1 39.09 523 ARG B O 1
ATOM 8757 N N . ASN B 1 524 ? 28.062 16.891 42.656 1 37.34 524 ASN B N 1
ATOM 8758 C CA . ASN B 1 524 ? 29.422 17.406 42.594 1 37.34 524 ASN B CA 1
ATOM 8759 C C . ASN B 1 524 ? 29.531 18.797 43.219 1 37.34 524 ASN B C 1
ATOM 8761 O O . ASN B 1 524 ? 28.703 19.656 42.969 1 37.34 524 ASN B O 1
ATOM 8765 N N . GLY B 1 525 ? 30.062 19.047 44.406 1 34.38 525 GLY B N 1
ATOM 8766 C CA . GLY B 1 525 ? 30.438 20.203 45.219 1 34.38 525 GLY B CA 1
ATOM 8767 C C . GLY B 1 525 ? 30.984 21.359 44.375 1 34.38 525 GLY B C 1
ATOM 8768 O O . GLY B 1 525 ? 31.719 22.203 44.875 1 34.38 525 GLY B O 1
ATOM 8769 N N . CYS B 1 526 ? 31.469 21.172 43.156 1 30.83 526 CYS B N 1
ATOM 8770 C CA . CYS B 1 526 ? 32.094 22.344 42.531 1 30.83 526 CYS B CA 1
ATOM 8771 C C . CYS B 1 526 ? 31.156 23.531 42.531 1 30.83 526 CYS B C 1
ATOM 8773 O O . CYS B 1 526 ? 30 23.422 42.125 1 30.83 526 CYS B O 1
ATOM 8775 N N . ASP B 1 527 ? 31.469 24.609 43.438 1 31.83 527 ASP B N 1
ATOM 8776 C CA . ASP B 1 527 ? 31.078 26 43.562 1 31.83 527 ASP B CA 1
ATOM 8777 C C . ASP B 1 527 ? 31.078 26.688 42.188 1 31.83 527 ASP B C 1
ATOM 8779 O O . ASP B 1 527 ? 32.062 27.312 41.812 1 31.83 527 ASP B O 1
ATOM 8783 N N . VAL B 1 528 ? 30.938 26.141 41.094 1 30.47 528 VAL B N 1
ATOM 8784 C CA . VAL B 1 528 ? 30.984 26.984 39.938 1 30.47 528 VAL B CA 1
ATOM 8785 C C . VAL B 1 528 ? 30.078 28.203 40.125 1 30.47 528 VAL B C 1
ATOM 8787 O O . VAL B 1 528 ? 28.859 28.047 40.25 1 30.47 528 VAL B O 1
ATOM 8790 N N . SER B 1 529 ? 30.641 29.344 40.719 1 26.62 529 SER B N 1
ATOM 8791 C CA . SER B 1 529 ? 30.141 30.719 40.75 1 26.62 529 SER B CA 1
ATOM 8792 C C . SER B 1 529 ? 29.594 31.125 39.375 1 26.62 529 SER B C 1
ATOM 8794 O O . SER B 1 529 ? 30.344 31.172 38.406 1 26.62 529 SER B O 1
ATOM 8796 N N . TYR B 1 530 ? 28.562 30.844 39.062 1 25.47 530 TYR B N 1
ATOM 8797 C CA . TYR B 1 530 ? 28.031 31.438 37.844 1 25.47 530 TYR B CA 1
ATOM 8798 C C . TYR B 1 530 ? 28.203 32.938 37.844 1 25.47 530 TYR B C 1
ATOM 8800 O O . TYR B 1 530 ? 27.859 33.625 38.812 1 25.47 530 TYR B O 1
ATOM 8808 N N . PRO B 1 531 ? 29.328 33.5 37.281 1 25.52 531 PRO B N 1
ATOM 8809 C CA . PRO B 1 531 ? 29.422 34.969 37.312 1 25.52 531 PRO B CA 1
ATOM 8810 C C . PRO B 1 531 ? 28.078 35.625 37.062 1 25.52 531 PRO B C 1
ATOM 8812 O O . PRO B 1 531 ? 27.234 35.094 36.344 1 25.52 531 PRO B O 1
ATOM 8815 N N . LYS B 1 532 ? 27.656 36.375 38 1 25.42 532 LYS B N 1
ATOM 8816 C CA . LYS B 1 532 ? 26.5 37.25 37.844 1 25.42 532 LYS B CA 1
ATOM 8817 C C . LYS B 1 532 ? 26.578 38.062 36.562 1 25.42 532 LYS B C 1
ATOM 8819 O O . LYS B 1 532 ? 27.594 38.688 36.281 1 25.42 532 LYS B O 1
ATOM 8824 N N . ILE B 1 533 ? 25.953 37.688 35.5 1 23.78 533 ILE B N 1
ATOM 8825 C CA . ILE B 1 533 ? 25.875 38.562 34.344 1 23.78 533 ILE B CA 1
ATOM 8826 C C . ILE B 1 533 ? 25.625 40 34.812 1 23.78 533 ILE B C 1
ATOM 8828 O O . ILE B 1 533 ? 24.578 40.312 35.375 1 23.78 533 ILE B O 1
ATOM 8832 N N . GLU B 1 534 ? 26.609 40.688 35.25 1 22.42 534 GLU B N 1
ATOM 8833 C CA . GLU B 1 534 ? 26.531 42.125 35.5 1 22.42 534 GLU B CA 1
ATOM 8834 C C . GLU B 1 534 ? 25.828 42.812 34.344 1 22.42 534 GLU B C 1
ATOM 8836 O O . GLU B 1 534 ? 26.016 42.469 33.188 1 22.42 534 GLU B O 1
ATOM 8841 N N . SER B 1 535 ? 24.672 43.469 34.656 1 23.73 535 SER B N 1
ATOM 8842 C CA . SER B 1 535 ? 23.922 44.344 33.781 1 23.73 535 SER B CA 1
ATOM 8843 C C . SER B 1 535 ? 24.844 45.344 33.094 1 23.73 535 SER B C 1
ATOM 8845 O O . SER B 1 535 ? 25.516 46.125 33.75 1 23.73 535 SER B O 1
ATOM 8847 N N . ALA B 1 536 ? 25.547 44.938 32.156 1 21.97 536 ALA B N 1
ATOM 8848 C CA . ALA B 1 536 ? 26.391 45.938 31.5 1 21.97 536 ALA B CA 1
ATOM 8849 C C . ALA B 1 536 ? 25.672 47.281 31.359 1 21.97 536 ALA B C 1
ATOM 8851 O O . ALA B 1 536 ? 24.531 47.312 30.891 1 21.97 536 ALA B O 1
ATOM 8852 N N . ASP B 1 537 ? 25.938 48.219 32.188 1 22.69 537 ASP B N 1
ATOM 8853 C CA . ASP B 1 537 ? 25.594 49.625 32.188 1 22.69 537 ASP B CA 1
ATOM 8854 C C . ASP B 1 537 ? 25.828 50.25 30.797 1 22.69 537 ASP B C 1
ATOM 8856 O O . ASP B 1 537 ? 26.953 50.281 30.312 1 22.69 537 ASP B O 1
ATOM 8860 N N . TYR B 1 538 ? 24.859 49.906 29.797 1 21.61 538 TYR B N 1
ATOM 8861 C CA . TYR B 1 538 ? 24.922 50.75 28.609 1 21.61 538 TYR B CA 1
ATOM 8862 C C . TYR B 1 538 ? 25.062 52.219 28.984 1 21.61 538 TYR B C 1
ATOM 8864 O O . TYR B 1 538 ? 24.297 52.75 29.812 1 21.61 538 TYR B O 1
ATOM 8872 N N . GLU B 1 539 ? 26.109 52.656 29.141 1 21.77 539 GLU B N 1
ATOM 8873 C CA . GLU B 1 539 ? 26.422 54.062 29.328 1 21.77 539 GLU B CA 1
ATOM 8874 C C . GLU B 1 539 ? 25.547 54.938 28.438 1 21.77 539 GLU B C 1
ATOM 8876 O O . GLU B 1 539 ? 25.469 54.75 27.219 1 21.77 539 GLU B O 1
ATOM 8881 N N . GLU B 1 540 ? 24.391 55.625 29.109 1 24.03 540 GLU B N 1
ATOM 8882 C CA . GLU B 1 540 ? 23.578 56.719 28.672 1 24.03 540 GLU B CA 1
ATOM 8883 C C . GLU B 1 540 ? 24.422 57.812 28.016 1 24.03 540 GLU B C 1
ATOM 8885 O O . GLU B 1 540 ? 25.172 58.531 28.703 1 24.03 540 GLU B O 1
ATOM 8890 N N . ASN B 1 541 ? 25.047 57.594 26.969 1 23.38 541 ASN B N 1
ATOM 8891 C CA . ASN B 1 541 ? 25.516 58.875 26.422 1 23.38 541 ASN B CA 1
ATOM 8892 C C . ASN B 1 541 ? 24.391 59.906 26.312 1 23.38 541 ASN B C 1
ATOM 8894 O O . ASN B 1 541 ? 23.312 59.594 25.812 1 23.38 541 ASN B O 1
ATOM 8898 N N . GLU B 1 542 ? 24.234 60.969 27.188 1 23.05 542 GLU B N 1
ATOM 8899 C CA . GLU B 1 542 ? 23.516 62.188 27.516 1 23.05 542 GLU B CA 1
ATOM 8900 C C . GLU B 1 542 ? 23.156 62.969 26.25 1 23.05 542 GLU B C 1
ATOM 8902 O O . GLU B 1 542 ? 23.438 64.188 26.172 1 23.05 542 GLU B O 1
ATOM 8907 N N . ASN B 1 543 ? 23.188 62.562 24.969 1 25.27 543 ASN B N 1
ATOM 8908 C CA . ASN B 1 543 ? 22.594 63.625 24.141 1 25.27 543 ASN B CA 1
ATOM 8909 C C . ASN B 1 543 ? 21.125 63.844 24.516 1 25.27 543 ASN B C 1
ATOM 8911 O O . ASN B 1 543 ? 20.453 62.938 25.031 1 25.27 543 ASN B O 1
ATOM 8915 N N . ASP B 1 544 ? 20.391 65.062 24.453 1 24.2 544 ASP B N 1
ATOM 8916 C CA . ASP B 1 544 ? 19.297 65.875 24.938 1 24.2 544 ASP B CA 1
ATOM 8917 C C . ASP B 1 544 ? 17.938 65.25 24.672 1 24.2 544 ASP B C 1
ATOM 8919 O O . ASP B 1 544 ? 16.906 65.812 25.078 1 24.2 544 ASP B O 1
ATOM 8923 N N . HIS B 1 545 ? 17.641 64.375 23.641 1 24.7 545 HIS B N 1
ATOM 8924 C CA . HIS B 1 545 ? 16.234 64.438 23.297 1 24.7 545 HIS B CA 1
ATOM 8925 C C . HIS B 1 545 ? 15.367 63.875 24.422 1 24.7 545 HIS B C 1
ATOM 8927 O O . HIS B 1 545 ? 15.844 63.125 25.25 1 24.7 545 HIS B O 1
ATOM 8933 N N . THR B 1 546 ? 13.969 64.25 24.562 1 23.34 546 THR B N 1
ATOM 8934 C CA . THR B 1 546 ? 12.898 64.188 25.562 1 23.34 546 THR B CA 1
ATOM 8935 C C . THR B 1 546 ? 12.633 62.719 25.953 1 23.34 546 THR B C 1
ATOM 8937 O O . THR B 1 546 ? 12.805 61.812 25.141 1 23.34 546 THR B O 1
ATOM 8940 N N . PRO B 1 547 ? 12.391 62.344 27.297 1 24.02 547 PRO B N 1
ATOM 8941 C CA . PRO B 1 547 ? 12.398 61.125 28.109 1 24.02 547 PRO B CA 1
ATOM 8942 C C . PRO B 1 547 ? 11.328 60.125 27.672 1 24.02 547 PRO B C 1
ATOM 8944 O O . PRO B 1 547 ? 10.133 60.406 27.766 1 24.02 547 PRO B O 1
ATOM 8947 N N . GLU B 1 548 ? 11.336 59.531 26.422 1 22.33 548 GLU B N 1
ATOM 8948 C CA . GLU B 1 548 ? 10.109 58.844 26.047 1 22.33 548 GLU B CA 1
ATOM 8949 C C . GLU B 1 548 ? 9.734 57.781 27.078 1 22.33 548 GLU B C 1
ATOM 8951 O O . GLU B 1 548 ? 10.602 57.094 27.578 1 22.33 548 GLU B O 1
ATOM 8956 N N . ILE B 1 549 ? 8.484 57.719 27.688 1 21.52 549 ILE B N 1
ATOM 8957 C CA . ILE B 1 549 ? 7.785 57.125 28.812 1 21.52 549 ILE B CA 1
ATOM 8958 C C . ILE B 1 549 ? 7.801 55.594 28.656 1 21.52 549 ILE B C 1
ATOM 8960 O O . ILE B 1 549 ? 7.266 55.062 27.672 1 21.52 549 ILE B O 1
ATOM 8964 N N . ILE B 1 550 ? 8.797 54.969 29.078 1 22.33 550 ILE B N 1
ATOM 8965 C CA . ILE B 1 550 ? 8.969 53.531 29.047 1 22.33 550 ILE B CA 1
ATOM 8966 C C . ILE B 1 550 ? 7.836 52.844 29.812 1 22.33 550 ILE B C 1
ATOM 8968 O O . ILE B 1 550 ? 7.668 53.062 31 1 22.33 550 ILE B O 1
ATOM 8972 N N . ALA B 1 551 ? 6.719 52.469 29.188 1 21.45 551 ALA B N 1
ATOM 8973 C CA . ALA B 1 551 ? 5.504 51.969 29.828 1 21.45 551 ALA B CA 1
ATOM 8974 C C . ALA B 1 551 ? 5.797 50.781 30.734 1 21.45 551 ALA B C 1
ATOM 8976 O O . ALA B 1 551 ? 6.586 49.906 30.375 1 21.45 551 ALA B O 1
ATOM 8977 N N . SER B 1 552 ? 5.684 50.906 32.031 1 20.14 552 SER B N 1
ATOM 8978 C CA . SER B 1 552 ? 5.918 50.062 33.219 1 20.14 552 SER B CA 1
ATOM 8979 C C . SER B 1 552 ? 5.199 48.75 33.094 1 20.14 552 SER B C 1
ATOM 8981 O O . SER B 1 552 ? 4.043 48.688 32.656 1 20.14 552 SER B O 1
ATOM 8983 N N . MET B 1 553 ? 5.852 47.656 32.969 1 21.19 553 MET B N 1
ATOM 8984 C CA . MET B 1 553 ? 5.289 46.312 32.844 1 21.19 553 MET B CA 1
ATOM 8985 C C . MET B 1 553 ? 4.426 45.969 34.062 1 21.19 553 MET B C 1
ATOM 8987 O O . MET B 1 553 ? 4.836 46.219 35.219 1 21.19 553 MET B O 1
ATOM 8991 N N . PRO B 1 554 ? 3.131 45.844 34 1 21.12 554 PRO B N 1
ATOM 8992 C CA . PRO B 1 554 ? 2.324 45.719 35.219 1 21.12 554 PRO B CA 1
ATOM 8993 C C . PRO B 1 554 ? 2.729 44.5 36.062 1 21.12 554 PRO B C 1
ATOM 8995 O O . PRO B 1 554 ? 3.271 43.531 35.531 1 21.12 554 PRO B O 1
ATOM 8998 N N . GLU B 1 555 ? 2.988 44.625 37.375 1 21.7 555 GLU B N 1
ATOM 8999 C CA . GLU B 1 555 ? 3.477 43.812 38.5 1 21.7 555 GLU B CA 1
ATOM 9000 C C . GLU B 1 555 ? 2.672 42.531 38.688 1 21.7 555 GLU B C 1
ATOM 9002 O O . GLU B 1 555 ? 3.199 41.531 39.156 1 21.7 555 GLU B O 1
ATOM 9007 N N . ASN B 1 556 ? 1.327 42.531 38.594 1 20.88 556 ASN B N 1
ATOM 9008 C CA . ASN B 1 556 ? 0.461 41.656 39.375 1 20.88 556 ASN B CA 1
ATOM 9009 C C . ASN B 1 556 ? 0.414 40.25 38.781 1 20.88 556 ASN B C 1
ATOM 9011 O O . ASN B 1 556 ? -0.615 39.812 38.25 1 20.88 556 ASN B O 1
ATOM 9015 N N . LEU B 1 557 ? 1.426 39.781 38.156 1 20.62 557 LEU B N 1
ATOM 9016 C CA . LEU B 1 557 ? 1.164 38.438 37.656 1 20.62 557 LEU B CA 1
ATOM 9017 C C . LEU B 1 557 ? 1.111 37.438 38.781 1 20.62 557 LEU B C 1
ATOM 9019 O O . LEU B 1 557 ? 2.15 37.062 39.344 1 20.62 557 LEU B O 1
ATOM 9023 N N . ILE B 1 558 ? 0.132 37.5 39.719 1 20.75 558 ILE B N 1
ATOM 9024 C CA . ILE B 1 558 ? -0.12 36.656 40.875 1 20.75 558 ILE B CA 1
ATOM 9025 C C . ILE B 1 558 ? -0.162 35.188 40.406 1 20.75 558 ILE B C 1
ATOM 9027 O O . ILE B 1 558 ? -0.98 34.812 39.562 1 20.75 558 ILE B O 1
ATOM 9031 N N . LEU B 1 559 ? 0.865 34.531 40.5 1 21.14 559 LEU B N 1
ATOM 9032 C CA . LEU B 1 559 ? 1.029 33.094 40.312 1 21.14 559 LEU B CA 1
ATOM 9033 C C . LEU B 1 559 ? 0.038 32.312 41.188 1 21.14 559 LEU B C 1
ATOM 9035 O O . LEU B 1 559 ? 0.135 32.344 42.406 1 21.14 559 LEU B O 1
ATOM 9039 N N . THR B 1 560 ? -1.255 32.375 40.969 1 20.36 560 THR B N 1
ATOM 9040 C CA . THR B 1 560 ? -2.207 31.656 41.844 1 20.36 560 THR B CA 1
ATOM 9041 C C . THR B 1 560 ? -1.846 30.188 41.938 1 20.36 560 THR B C 1
ATOM 9043 O O . THR B 1 560 ? -1.552 29.547 40.938 1 20.36 560 THR B O 1
ATOM 9046 N N . PRO B 1 561 ? -1.5 29.625 43.156 1 22.97 561 PRO B N 1
ATOM 9047 C CA . PRO B 1 561 ? -1.101 28.297 43.625 1 22.97 561 PRO B CA 1
ATOM 9048 C C . PRO B 1 561 ? -2.092 27.219 43.219 1 22.97 561 PRO B C 1
ATOM 9050 O O . PRO B 1 561 ? -3.195 27.141 43.75 1 22.97 561 PRO B O 1
ATOM 9053 N N . LEU B 1 562 ? -2.584 27.141 42.094 1 20.66 562 LEU B N 1
ATOM 9054 C CA . LEU B 1 562 ? -3.699 26.234 41.844 1 20.66 562 LEU B CA 1
ATOM 9055 C C . LEU B 1 562 ? -3.301 24.797 42.125 1 20.66 562 LEU B C 1
ATOM 9057 O O . LEU B 1 562 ? -3.822 23.875 41.5 1 20.66 562 LEU B O 1
ATOM 9061 N N . LEU B 1 563 ? -2.15 24.469 42.875 1 21.3 563 LEU B N 1
ATOM 9062 C CA . LEU B 1 563 ? -1.765 23.094 43.156 1 21.3 563 LEU B CA 1
ATOM 9063 C C . LEU B 1 563 ? -2.766 22.453 44.125 1 21.3 563 LEU B C 1
ATOM 9065 O O . LEU B 1 563 ? -2.582 21.312 44.531 1 21.3 563 LEU B O 1
ATOM 9069 N N . GLY B 1 564 ? -3.564 23.172 44.844 1 20.92 564 GLY B N 1
ATOM 9070 C CA . GLY B 1 564 ? -4.059 22.625 46.125 1 20.92 564 GLY B CA 1
ATOM 9071 C C . GLY B 1 564 ? -4.879 21.359 45.938 1 20.92 564 GLY B C 1
ATOM 9072 O O . GLY B 1 564 ? -4.699 20.406 46.688 1 20.92 564 GLY B O 1
ATOM 9073 N N . GLU B 1 565 ? -6.102 21.391 45.406 1 21.62 565 GLU B N 1
ATOM 9074 C CA . GLU B 1 565 ? -7.27 20.656 45.875 1 21.62 565 GLU B CA 1
ATOM 9075 C C . GLU B 1 565 ? -7.25 19.219 45.375 1 21.62 565 GLU B C 1
ATOM 9077 O O . GLU B 1 565 ? -8.242 18.5 45.5 1 21.62 565 GLU B O 1
ATOM 9082 N N . PHE B 1 566 ? -6.316 18.703 44.625 1 20.33 566 PHE B N 1
ATOM 9083 C CA . PHE B 1 566 ? -6.652 17.312 44.344 1 20.33 566 PHE B CA 1
ATOM 9084 C C . PHE B 1 566 ? -6.305 16.422 45.531 1 20.33 566 PHE B C 1
ATOM 9086 O O . PHE B 1 566 ? -5.125 16.188 45.812 1 20.33 566 PHE B O 1
ATOM 9093 N N . GLU B 1 567 ? -7.051 16.5 46.656 1 20.31 567 GLU B N 1
ATOM 9094 C CA . GLU B 1 567 ? -7.035 15.617 47.812 1 20.31 567 GLU B CA 1
ATOM 9095 C C . GLU B 1 567 ? -7.148 14.156 47.406 1 20.31 567 GLU B C 1
ATOM 9097 O O . GLU B 1 567 ? -8.07 13.781 46.656 1 20.31 567 GLU B O 1
ATOM 9102 N N . PHE B 1 568 ? -6.066 13.414 47.438 1 21.81 568 PHE B N 1
ATOM 9103 C CA . PHE B 1 568 ? -6.164 11.961 47.375 1 21.81 568 PHE B CA 1
ATOM 9104 C C . PHE B 1 568 ? -6.961 11.414 48.531 1 21.81 568 PHE B C 1
ATOM 9106 O O . PHE B 1 568 ? -6.859 11.93 49.656 1 21.81 568 PHE B O 1
ATOM 9113 N N . PRO B 1 569 ? -8.227 10.945 48.438 1 22.7 569 PRO B N 1
ATOM 9114 C CA . PRO B 1 569 ? -8.789 10.445 49.719 1 22.7 569 PRO B CA 1
ATOM 9115 C C . PRO B 1 569 ? -7.797 9.602 50.5 1 22.7 569 PRO B C 1
ATOM 9117 O O . PRO B 1 569 ? -6.875 9.016 49.938 1 22.7 569 PRO B O 1
ATOM 9120 N N . LYS B 1 570 ? -7.754 9.867 51.875 1 22.88 570 LYS B N 1
ATOM 9121 C CA . LYS B 1 570 ? -7.062 9.023 52.844 1 22.88 570 LYS B CA 1
ATOM 9122 C C . LYS B 1 570 ? -7.555 7.578 52.781 1 22.88 570 LYS B C 1
ATOM 9124 O O . LYS B 1 570 ? -8.758 7.332 52.688 1 22.88 570 LYS B O 1
#

Radius of gyration: 39.54 Å; Cα contacts (8 Å, |Δi|>4): 1200; chains: 2; bounding box: 117×130×106 Å

Nearest PDB structures (foldseek):
  8tl7-assembly1_U  TM=2.592E-01  e=5.399E+00  synthetic construct
  6tc0-assembly3_F  TM=1.896E-01  e=1.884E+00  Mus musculus
  3c3r-assembly1_A  TM=2.258E-01  e=4.592E+00  unclassified
  7rqf-assembly1_A  TM=1.645E-01  e=3.750E+00  Pseudomonas aeruginosa PAO1
  2xs1-assembly1_A  TM=2.180E-01  e=9.911E+00  Homo sapiens

Solvent-accessible surface area (backbone atoms only — not comparable to full-atom values): 66700 Å² total; per-residue (Å²): 135,82,81,74,76,80,72,73,79,76,76,80,78,80,78,74,78,73,78,73,77,88,71,81,41,32,40,60,30,52,71,68,71,44,92,43,48,16,85,83,34,94,85,51,46,17,64,67,26,59,75,67,70,43,80,54,39,70,69,67,63,79,68,78,79,72,85,80,79,75,54,63,65,69,39,44,58,49,37,54,71,53,60,59,78,85,64,96,84,56,80,83,85,86,90,78,89,77,85,79,74,79,80,69,75,65,88,61,66,40,73,47,93,64,38,51,76,57,46,48,39,40,40,51,46,35,59,76,72,40,28,56,80,55,73,61,70,60,44,67,61,51,50,51,51,50,58,70,55,40,43,79,53,97,90,36,41,28,31,65,31,35,90,85,49,34,52,58,51,21,26,49,24,13,47,35,17,32,47,46,52,53,55,70,73,45,51,71,69,61,47,58,71,50,42,88,53,47,58,84,77,32,77,61,33,65,56,26,44,52,49,18,52,46,41,33,62,76,62,49,42,83,51,55,69,43,72,48,49,23,48,23,27,39,29,43,13,53,36,36,59,70,45,68,88,82,45,53,48,18,55,50,24,39,50,50,17,52,52,39,45,52,51,40,55,47,49,49,42,64,72,63,56,80,68,86,80,70,66,50,62,54,54,33,39,46,51,43,52,49,43,48,50,43,52,52,46,15,56,75,69,46,41,78,56,82,71,59,81,42,65,69,77,59,59,57,86,78,44,95,55,44,87,45,42,56,41,45,53,52,37,42,50,57,59,45,58,58,53,43,68,58,51,32,55,58,36,36,58,86,48,80,42,58,79,48,78,68,35,92,78,40,56,67,64,56,55,50,50,51,49,49,49,43,48,50,58,58,69,66,59,76,88,87,50,84,55,57,45,44,42,44,53,38,52,47,51,44,46,26,52,49,27,51,47,40,48,50,36,51,79,65,66,57,54,46,88,57,95,48,52,81,34,79,41,17,67,54,21,47,48,48,50,49,49,54,50,51,64,75,47,66,85,54,59,68,66,28,52,56,74,58,46,65,57,50,46,58,35,50,40,46,39,40,47,34,32,48,50,36,37,71,73,35,70,85,42,81,62,32,58,56,32,51,51,52,42,49,53,53,48,50,58,46,68,70,42,86,72,57,79,84,51,44,78,62,46,46,63,55,51,49,56,57,48,48,49,59,51,52,58,64,66,52,78,77,76,76,71,70,76,71,82,68,77,74,76,75,75,78,76,80,70,82,77,80,84,77,81,75,81,74,77,82,81,81,75,72,78,75,76,80,74,69,78,80,71,69,84,130,132,81,78,73,72,74,72,71,78,73,74,78,75,80,75,74,76,73,77,74,79,88,72,83,44,34,44,59,30,52,72,68,72,45,92,46,50,18,85,81,35,93,86,52,47,18,67,68,26,61,75,68,70,44,79,52,40,73,70,72,65,78,71,78,79,74,87,82,84,82,62,61,63,77,33,42,61,44,29,55,68,53,56,63,74,74,69,94,82,77,97,68,83,89,89,78,89,76,86,75,73,80,78,69,76,62,88,60,67,40,73,48,93,65,37,52,77,58,46,50,38,42,40,52,47,35,59,76,71,39,28,57,82,55,73,59,71,62,44,67,60,51,50,51,52,49,58,72,55,40,43,78,52,98,91,36,40,28,30,64,31,35,90,85,50,33,54,58,50,21,25,51,25,14,45,35,16,32,48,46,51,54,55,71,73,46,52,70,68,59,48,58,71,50,42,88,54,47,58,85,79,33,77,60,34,65,58,25,44,51,48,18,53,45,42,33,63,76,64,50,44,81,50,59,62,43,73,48,49,24,48,23,26,39,30,43,13,52,38,38,60,71,44,91,58,97,46,54,48,20,55,50,23,40,51,49,16,50,52,36,45,53,51,40,54,46,49,49,43,64,72,59,58,77,69,85,78,71,66,50,62,56,53,34,40,45,50,42,51,48,44,49,49,44,52,53,47,14,55,75,69,44,43,79,55,82,71,59,82,42,68,70,77,59,60,56,85,76,45,95,53,44,88,44,40,55,41,44,51,53,39,42,51,58,61,44,58,57,53,44,67,59,51,30,55,59,36,35,56,86,47,79,44,56,80,47,78,67,36,90,76,39,55,68,64,55,54,50,51,50,48,50,50,43,49,50,58,56,69,64,62,75,88,85,50,82,54,58,45,46,41,44,53,38,53,48,50,44,45,27,52,48,28,50,48,40,49,52,36,49,77,64,66,58,54,46,88,57,95,47,50,83,35,78,43,17,65,54,23,47,48,46,51,48,51,53,50,50,64,74,46,64,86,54,57,68,65,29,50,55,73,59,45,64,57,51,46,59,35,49,40,46,38,41,46,35,33,48,49,36,38,68,73,35,68,86,41,83,61,31,59,57,30,50,51,50,42,49,52,53,48,52,58,47,66,72,42,85,72,58,79,85,51,45,78,62,48,45,62,56,51,48,55,57,48,48,49,58,51,50,57,64,64,53,76,75,77,76,73,69,73,72,80,68,76,75,75,74,76,77,75,81,74,82,78,81,83,77,81,75,79,77,76,85,80,81,73,73,78,75,78,80,76,68,79,79,71,70,84,132

Foldseek 3Di:
DDPPPPPDPPDDDDPPPPDPDDDDAFPVCVVVVHDFCLVVDPVSAGPVCVVVVHDRHRPPDPPDPDDPDCDVVVCVVCVVVVPPDPDPDDDDDDDDDPPPPDPPPPQQFDKAPDFLLQLLLLLVCCVVPPCLVQVQDDSVVLSVVQVVQWDDDPNTTIHRDGLPCLLSLLLSLLSSLLSLLVCVVDDPVVCVVSVVSPNVVHDHSVVSNVRSVVSCVVNVVLVVLDLSQLNSLQSNLSNQVSPPPPRCSNVVSLVSSQVSLVVSLVVCCVVVPDDLVPDDLSSLSSLLSSLLVQLLVCQVVVNQHDDAPPHDHHDLVPGPCSLSCLLVRLLSQLSNLDGRLLSNCQSNPPPPPRPNVVPVPDDPVVLVVSLVSSLVSLVPRDDDHDDLLSSLSNLLSSLLSLLSSQVVCVVVVNADDDPDCCDSRHLNNLLVSLVVSCVSCVPRDLVSLQVVPCSLLVSLLSSLVSLVVSCVVCVPDPCNVSSLVSLVVSLVSNVVYDDDPVCCVSNVVSVVVNVVCVVVVVVPPPPPPPPDPPPPPPPPPPDDDDPPCPDDDDDPPPPPPPVPPPDDDD/DPPPPPDPPPDPDPPPPPDPDDDDAFPVCVVVVHDFCLVVDPVSAGPVCVVVVHDRHRPPDPPDPDDDDDDPVVVPVCVVVVPPPPDPDDDDDDDDDPPPPDPPPPQQFDKAPDFLLQLLLLLVCCVVPPCLVQVQDDSVVLSVVQVVQWDDDPNTTIHRDGLVCLLSLLLSLLSSLLSLLVCVVDDPVVCVVSVVSPNVVHDHSVVSNVRSVVSCVVNVVLVVLDPSQLNSLQSNLSNQVSPQDPDCSNVVSLVSSQVSLVVSLVVCCVVVPDDLPPDDLSSLSSLLSSLLVQLLVCQVVVNQHDDAPPHDHHDLVPGPCSLSCLLVRLLSQLSNLDGRLLSNCQSNPPPPPRPNVVPVPPDPVVLVVSLVSSLVSLVPRDDDHDDLLSSLSNLLSSLLSLLSSQVVCVVVVNADDDPDLCDSRHLNNLLVSLVVSCVSCVPRDLVSLQVVPPSLLVSLLSSLVSLVVSCVVCVPDPCNVSSLVSLVVSLVSNVVYDDDPVCCVSNVVSVVVNVVCVVVVVVPPPPPPPPDPPPPPPPPPPDDDDDPDPPDDDDPPPPPPVVPPPDPDD

InterPro domains:
  IPR001138 Zn(2)Cys(6) fungal-type DNA-binding domain [PF00172] (24-64)
  IPR001138 Zn(2)Cys(6) fungal-type DNA-binding domain [PS00463] (25-56)
  IPR001138 Zn(2)Cys(6) fungal-type DNA-binding domain [PS50048] (25-58)
  IPR001138 Zn(2)Cys(6) fungal-type DNA-binding domain [SM00066] (20-67)
  IPR001138 Zn(2)Cys(6) fungal-type DNA-binding domain [cd00067] (24-57)
  IPR036864 Zn(2)-C6 fungal-type DNA-binding domain superfamily [G3DSA:4.10.240.10] (24-100)
  IPR036864 Zn(2)-C6 fungal-type DNA-binding domain superfamily [SSF57701] (17-66)
  IPR050797 Carbohydrate Metabolism and Transport Regulator [PTHR31668] (11-488)